Protein AF-0000000083316076 (afdb_homodimer)

Radius of gyration: 43.05 Å; Cα contacts (8 Å, |Δi|>4): 3950; chains: 2; bounding box: 88×127×96 Å

Solvent-accessible surface area (backbone atoms only — not comparable to full-atom values): 74133 Å² total; per-residue (Å²): 132,83,70,74,77,78,75,71,82,75,77,76,72,77,72,62,70,82,80,67,46,83,72,46,53,55,54,46,45,54,67,60,55,35,75,62,55,28,49,49,56,49,66,66,50,72,59,82,65,85,76,72,73,77,66,93,53,83,73,80,68,78,59,43,79,48,56,53,15,23,53,46,77,46,79,38,48,53,77,40,71,53,39,33,30,31,62,36,91,51,64,41,54,29,37,39,31,53,39,68,86,59,97,63,65,44,31,33,33,38,31,25,43,78,87,64,49,77,74,45,77,47,64,51,44,82,41,76,37,80,41,61,52,36,49,34,36,41,35,39,35,22,74,35,70,43,71,46,34,35,34,40,30,46,53,73,36,40,66,18,78,41,77,92,57,47,30,52,31,40,49,7,21,33,36,76,40,72,50,47,89,58,48,37,15,21,31,38,34,39,73,73,45,87,43,49,20,43,35,36,40,37,46,47,62,40,91,94,35,37,38,40,36,39,36,43,48,66,97,78,35,74,45,70,38,43,43,74,79,44,43,66,34,75,48,77,42,43,39,45,76,23,51,32,40,39,36,45,75,68,59,52,47,58,34,42,33,39,37,37,32,28,53,44,70,47,56,74,54,55,75,73,39,75,40,82,47,61,33,44,50,74,31,30,56,42,62,31,25,35,78,39,54,21,44,21,60,39,35,37,37,34,47,51,55,92,52,80,66,34,36,52,29,44,24,50,52,83,82,78,34,70,51,68,39,69,56,69,39,61,36,78,46,61,67,40,63,42,41,69,35,32,42,39,39,33,46,81,52,61,29,86,50,66,41,63,31,36,42,32,35,40,63,55,71,46,72,73,42,54,72,53,47,74,74,36,75,43,76,47,67,42,48,79,66,40,42,72,48,63,34,31,34,79,36,74,47,51,34,14,36,36,39,39,38,72,47,64,82,57,86,88,57,74,59,42,44,35,30,22,76,45,92,92,45,70,67,47,72,39,59,77,89,51,63,37,68,50,59,33,61,53,50,43,55,35,39,37,36,42,35,38,87,26,67,54,45,59,36,36,40,33,40,36,71,47,69,55,41,56,71,62,48,60,89,48,68,48,77,51,72,45,52,54,64,36,73,48,68,32,25,36,79,36,83,59,60,59,21,31,39,38,40,35,37,42,26,19,83,84,14,34,36,44,42,36,40,36,35,68,37,85,87,76,68,41,74,45,76,48,61,38,82,57,77,37,19,40,27,48,39,74,41,43,58,41,64,57,44,42,28,35,36,34,42,36,26,37,87,34,39,43,40,29,37,40,39,40,45,77,40,60,64,35,61,74,47,49,44,40,18,76,40,45,44,46,77,49,37,55,36,91,62,47,15,6,39,59,20,26,31,35,66,74,72,60,89,63,59,44,94,54,54,49,15,17,25,50,56,54,55,50,60,44,74,41,40,41,38,35,32,40,90,61,50,18,31,55,74,44,45,38,38,30,19,29,18,52,29,38,26,47,35,35,37,29,36,39,34,75,88,76,69,42,77,43,80,31,37,74,54,80,41,82,47,70,58,53,63,29,75,49,58,67,83,59,56,77,61,98,54,54,29,35,36,40,35,39,32,28,35,27,62,78,32,75,45,61,45,24,38,20,17,42,37,46,21,11,33,55,139,76,76,74,75,80,74,70,81,73,76,75,71,77,72,61,67,83,77,69,46,83,71,43,53,54,52,46,45,56,66,61,54,35,73,60,56,29,50,49,57,50,66,68,50,73,58,81,66,82,75,72,74,78,68,92,56,81,72,80,66,78,59,42,78,49,54,53,14,23,51,45,78,45,79,38,48,54,78,40,70,52,39,34,30,31,62,37,91,51,64,42,53,30,38,39,32,53,40,69,84,58,99,63,66,45,32,33,34,38,31,24,43,78,85,64,50,76,73,44,75,46,63,52,42,83,40,76,38,80,42,62,52,35,50,35,35,41,33,39,34,22,74,34,70,42,73,47,34,35,33,39,31,46,52,74,36,39,67,17,77,41,78,89,57,48,30,52,32,42,48,7,21,31,36,76,41,72,50,47,90,60,48,39,14,20,32,37,35,38,73,73,46,88,44,50,21,43,36,36,39,35,47,47,61,39,91,93,34,36,38,40,37,40,36,43,48,66,95,78,35,75,45,71,37,43,44,72,80,44,42,69,36,77,48,75,42,44,39,48,76,23,51,31,40,40,35,46,76,68,60,52,46,58,32,42,34,40,37,37,33,30,52,45,71,49,54,75,54,57,76,75,39,75,40,81,45,61,33,46,50,73,31,31,55,44,60,31,26,36,78,38,55,20,42,21,61,40,37,36,38,37,39,51,50,94,44,66,64,22,33,40,27,42,24,64,40,90,81,82,38,73,52,73,27,74,33,46,31,68,36,76,44,61,67,40,64,42,41,61,33,30,42,37,40,33,46,80,52,62,29,87,52,65,41,64,33,37,42,34,35,39,65,53,72,47,72,72,43,52,73,54,49,73,75,36,77,42,78,46,67,42,48,78,66,40,42,70,48,65,33,32,34,78,36,73,47,50,33,14,36,36,39,39,38,70,46,64,82,55,88,87,56,74,60,40,44,35,28,22,76,46,91,94,44,71,67,46,74,40,58,78,87,51,63,37,69,51,56,32,60,53,51,43,57,36,39,37,36,41,36,40,87,25,67,53,47,59,37,36,40,34,38,35,72,46,68,56,40,57,70,61,48,59,90,47,68,48,77,52,73,44,52,56,62,36,72,48,69,33,24,36,79,36,84,58,61,60,20,31,37,38,40,37,36,43,26,18,82,83,14,34,38,45,41,37,40,34,36,69,37,85,88,76,68,41,76,45,75,48,64,40,82,58,78,38,19,40,27,48,38,76,40,44,59,42,64,57,44,41,28,33,37,37,42,38,25,38,86,35,39,44,40,29,36,39,39,40,44,75,39,61,62,33,62,74,48,50,44,43,19,76,41,45,44,46,78,49,37,56,34,90,62,49,16,5,36,60,22,26,31,36,66,75,70,60,88,63,59,45,95,52,54,49,16,18,25,48,57,55,54,51,60,45,74,42,40,40,38,34,33,40,91,61,52,18,31,55,75,46,43,39,37,31,18,29,18,52,29,38,26,46,36,34,37,29,36,39,34,74,89,76,69,42,77,42,80,32,37,72,55,78,41,83,46,71,56,54,63,30,74,51,59,68,83,59,58,77,60,99,55,54,29,36,36,42,35,39,32,28,35,27,63,79,32,74,47,62,45,24,38,20,18,43,37,46,23,11,33,53

InterPro domains:
  IPR058897 Pappalysin-1, SD scarf domain, C-terminal [PF25900] (578-720)

Structure (mmCIF, N/CA/C/O backbone):
data_AF-0000000083316076-model_v1
#
loop_
_entity.id
_entity.type
_entity.pdbx_description
1 polymer 'F5/8 type C domain-containing protein'
#
loop_
_atom_site.group_PDB
_atom_site.id
_atom_site.type_symbol
_atom_site.label_atom_id
_atom_site.label_alt_id
_atom_site.label_comp_id
_atom_site.label_asym_id
_atom_site.label_entity_id
_atom_site.label_seq_id
_atom_site.pdbx_PDB_ins_code
_atom_site.Cartn_x
_atom_site.Cartn_y
_atom_site.Cartn_z
_atom_site.occupancy
_atom_site.B_iso_or_equiv
_atom_site.auth_seq_id
_atom_site.auth_comp_id
_atom_site.auth_asym_id
_atom_site.auth_atom_id
_atom_site.pdbx_PDB_model_num
ATOM 1 N N . MET A 1 1 ? -16.656 10.773 -46.125 1 18.94 1 MET A N 1
ATOM 2 C CA . MET A 1 1 ? -16.859 9.336 -46 1 18.94 1 MET A CA 1
ATOM 3 C C . MET A 1 1 ? -15.539 8.586 -46.125 1 18.94 1 MET A C 1
ATOM 5 O O . MET A 1 1 ? -15.516 7.352 -46.094 1 18.94 1 MET A O 1
ATOM 9 N N . ASN A 1 2 ? -14.539 9.297 -46.531 1 20.67 2 ASN A N 1
ATOM 10 C CA . ASN A 1 2 ? -13.406 8.828 -47.312 1 20.67 2 ASN A CA 1
ATOM 11 C C . ASN A 1 2 ? -12.477 7.941 -46.5 1 20.67 2 ASN A C 1
ATOM 13 O O . ASN A 1 2 ? -11.961 8.367 -45.469 1 20.67 2 ASN A O 1
ATOM 17 N N . VAL A 1 3 ? -12.672 6.645 -46.562 1 21.5 3 VAL A N 1
ATOM 18 C CA . VAL A 1 3 ? -12.43 5.449 -45.75 1 21.5 3 VAL A CA 1
ATOM 19 C C . VAL A 1 3 ? -10.938 5.133 -45.75 1 21.5 3 VAL A C 1
ATOM 21 O O . VAL A 1 3 ? -10.336 4.859 -46.781 1 21.5 3 VAL A O 1
ATOM 24 N N . PHE A 1 4 ? -10.203 6.004 -45.219 1 23.95 4 PHE A N 1
ATOM 25 C CA . PHE A 1 4 ? -8.781 5.879 -45.5 1 23.95 4 PHE A CA 1
ATOM 26 C C . PHE A 1 4 ? -8.258 4.508 -45.094 1 23.95 4 PHE A C 1
ATOM 28 O O . PHE A 1 4 ? -8.477 4.07 -43.969 1 23.95 4 PHE A O 1
ATOM 35 N N . PRO A 1 5 ? -7.969 3.537 -46.031 1 24.75 5 PRO A N 1
ATOM 36 C CA . PRO A 1 5 ? -7.773 2.1 -45.844 1 24.75 5 PRO A CA 1
ATOM 37 C C . PRO A 1 5 ? -6.512 1.776 -45.031 1 24.75 5 PRO A C 1
ATOM 39 O O . PRO A 1 5 ? -5.469 2.406 -45.25 1 24.75 5 PRO A O 1
ATOM 42 N N . PHE A 1 6 ? -6.641 1.547 -43.781 1 21.91 6 PHE A N 1
ATOM 43 C CA . PHE A 1 6 ? -5.621 1.238 -42.781 1 21.91 6 PHE A CA 1
ATOM 44 C C . PHE A 1 6 ? -4.77 0.055 -43.219 1 21.91 6 PHE A C 1
ATOM 46 O O . PHE A 1 6 ? -5.285 -1.049 -43.406 1 21.91 6 PHE A O 1
ATOM 53 N N . SER A 1 7 ? -3.803 0.314 -44.094 1 22.41 7 SER A N 1
ATOM 54 C CA . SER A 1 7 ? -3.018 -0.767 -44.688 1 22.41 7 SER A CA 1
ATOM 55 C C . SER A 1 7 ? -2.271 -1.552 -43.625 1 22.41 7 SER A C 1
ATOM 57 O O . SER A 1 7 ? -1.683 -0.964 -42.719 1 22.41 7 SER A O 1
ATOM 59 N N . THR A 1 8 ? -2.697 -2.727 -43.219 1 23.08 8 THR A N 1
ATOM 60 C CA . THR A 1 8 ? -2.322 -3.768 -42.281 1 23.08 8 THR A CA 1
ATOM 61 C C . THR A 1 8 ? -0.842 -4.113 -42.406 1 23.08 8 THR A C 1
ATOM 63 O O . THR A 1 8 ? -0.372 -4.453 -43.5 1 23.08 8 THR A O 1
ATOM 66 N N . PRO A 1 9 ? 0.028 -3.445 -41.656 1 24.03 9 PRO A N 1
ATOM 67 C CA . PRO A 1 9 ? 1.433 -3.75 -41.938 1 24.03 9 PRO A CA 1
ATOM 68 C C . PRO A 1 9 ? 1.722 -5.25 -41.938 1 24.03 9 PRO A C 1
ATOM 70 O O . PRO A 1 9 ? 1.2 -5.984 -41.094 1 24.03 9 PRO A O 1
ATOM 73 N N . VAL A 1 10 ? 1.908 -5.98 -43.031 1 25.64 10 VAL A N 1
ATOM 74 C CA . VAL A 1 10 ? 2.232 -7.367 -43.344 1 25.64 10 VAL A CA 1
ATOM 75 C C . VAL A 1 10 ? 3.453 -7.809 -42.531 1 25.64 10 VAL A C 1
ATOM 77 O O . VAL A 1 10 ? 4.512 -7.176 -42.594 1 25.64 10 VAL A O 1
ATOM 80 N N . HIS A 1 11 ? 3.273 -8.32 -41.375 1 22.11 11 HIS A N 1
ATOM 81 C CA . HIS A 1 11 ? 4.25 -9.023 -40.562 1 22.11 11 HIS A CA 1
ATOM 82 C C . HIS A 1 11 ? 5.148 -9.914 -41.406 1 22.11 11 HIS A C 1
ATOM 84 O O . HIS A 1 11 ? 4.656 -10.75 -42.156 1 22.11 11 HIS A O 1
ATOM 90 N N . ALA A 1 12 ? 6.238 -9.43 -41.812 1 28 12 ALA A N 1
ATOM 91 C CA . ALA A 1 12 ? 7.27 -10.07 -42.625 1 28 12 ALA A CA 1
ATOM 92 C C . ALA A 1 12 ? 7.566 -11.484 -42.125 1 28 12 ALA A C 1
ATOM 94 O O . ALA A 1 12 ? 7.676 -11.711 -40.906 1 28 12 ALA A O 1
ATOM 95 N N . GLY A 1 13 ? 7.16 -12.5 -42.875 1 25.69 13 GLY A N 1
ATOM 96 C CA . GLY A 1 13 ? 7.355 -13.945 -42.844 1 25.69 13 GLY A CA 1
ATOM 97 C C . GLY A 1 13 ? 8.766 -14.352 -42.438 1 25.69 13 GLY A C 1
ATOM 98 O O . GLY A 1 13 ? 9.742 -13.797 -42.969 1 25.69 13 GLY A O 1
ATOM 99 N N . SER A 1 14 ? 8.977 -14.547 -41.188 1 26.58 14 SER A N 1
ATOM 100 C CA . SER A 1 14 ? 10.211 -15.18 -40.75 1 26.58 14 SER A CA 1
ATOM 101 C C . SER A 1 14 ? 10.734 -16.156 -41.781 1 26.58 14 SER A C 1
ATOM 103 O O . SER A 1 14 ? 10.031 -17.078 -42.188 1 26.58 14 SER A O 1
ATOM 105 N N . GLU A 1 15 ? 11.43 -15.648 -42.75 1 27.89 15 GLU A N 1
ATOM 106 C CA . GLU A 1 15 ? 12.109 -16.438 -43.781 1 27.89 15 GLU A CA 1
ATOM 107 C C . GLU A 1 15 ? 12.703 -17.719 -43.188 1 27.89 15 GLU A C 1
ATOM 109 O O . GLU A 1 15 ? 13.469 -17.656 -42.219 1 27.89 15 GLU A O 1
ATOM 114 N N . GLN A 1 16 ? 11.914 -18.781 -43.25 1 28.28 16 GLN A N 1
ATOM 115 C CA . GLN A 1 16 ? 12.438 -20.125 -43 1 28.28 16 GLN A CA 1
ATOM 116 C C . GLN A 1 16 ? 13.836 -20.281 -43.562 1 28.28 16 GLN A C 1
ATOM 118 O O . GLN A 1 16 ? 14.141 -19.75 -44.625 1 28.28 16 GLN A O 1
ATOM 123 N N . PRO A 1 17 ? 14.812 -20.438 -42.75 1 30.88 17 PRO A N 1
ATOM 124 C CA . PRO A 1 17 ? 16.062 -20.656 -43.5 1 30.88 17 PRO A CA 1
ATOM 125 C C . PRO A 1 17 ? 15.875 -21.469 -44.781 1 30.88 17 PRO A C 1
ATOM 127 O O . PRO A 1 17 ? 14.961 -22.297 -44.844 1 30.88 17 PRO A O 1
ATOM 130 N N . PRO A 1 18 ? 16.219 -20.984 -46.062 1 32.34 18 PRO A N 1
ATOM 131 C CA . PRO A 1 18 ? 15.844 -21.547 -47.344 1 32.34 18 PRO A CA 1
ATOM 132 C C . PRO A 1 18 ? 15.898 -23.062 -47.375 1 32.34 18 PRO A C 1
ATOM 134 O O . PRO A 1 18 ? 15.234 -23.703 -48.188 1 32.34 18 PRO A O 1
ATOM 137 N N . GLY A 1 19 ? 16.953 -23.609 -46.875 1 30.84 19 GLY A N 1
ATOM 138 C CA . GLY A 1 19 ? 17.297 -24.938 -47.312 1 30.84 19 GLY A CA 1
ATOM 139 C C . GLY A 1 19 ? 16.375 -26.016 -46.781 1 30.84 19 GLY A C 1
ATOM 140 O O . GLY A 1 19 ? 16.5 -27.188 -47.156 1 30.84 19 GLY A O 1
ATOM 141 N N . PHE A 1 20 ? 16 -25.891 -45.5 1 30.84 20 PHE A N 1
ATOM 142 C CA . PHE A 1 20 ? 15.312 -27.078 -45 1 30.84 20 PHE A CA 1
ATOM 143 C C . PHE A 1 20 ? 13.836 -27.031 -45.344 1 30.84 20 PHE A C 1
ATOM 145 O O . PHE A 1 20 ? 13.086 -26.203 -44.812 1 30.84 20 PHE A O 1
ATOM 152 N N . SER A 1 21 ? 13.531 -27.234 -46.5 1 31.7 21 SER A N 1
ATOM 153 C CA . SER A 1 21 ? 12.133 -27.453 -46.875 1 31.7 21 SER A CA 1
ATOM 154 C C . SER A 1 21 ? 11.445 -28.422 -45.938 1 31.7 21 SER A C 1
ATOM 156 O O . SER A 1 21 ? 12.109 -29.234 -45.281 1 31.7 21 SER A O 1
ATOM 158 N N . ARG A 1 22 ? 10.18 -28.406 -45.719 1 40.03 22 ARG A N 1
ATOM 159 C CA . ARG A 1 22 ? 9.281 -29.344 -45.031 1 40.03 22 ARG A CA 1
ATOM 160 C C . ARG A 1 22 ? 9.672 -30.781 -45.312 1 40.03 22 ARG A C 1
ATOM 162 O O . ARG A 1 22 ? 9.289 -31.688 -44.594 1 40.03 22 ARG A O 1
ATOM 169 N N . ARG A 1 23 ? 10.188 -31.062 -46.5 1 38.16 23 ARG A N 1
ATOM 170 C CA . ARG A 1 23 ? 10.594 -32.375 -47 1 38.16 23 ARG A CA 1
ATOM 171 C C . ARG A 1 23 ? 11.773 -32.906 -46.188 1 38.16 23 ARG A C 1
ATOM 173 O O . ARG A 1 23 ? 11.93 -34.125 -46.031 1 38.16 23 ARG A O 1
ATOM 180 N N . ASN A 1 24 ? 12.656 -32.031 -45.594 1 37.19 24 ASN A N 1
ATOM 181 C CA . ASN A 1 24 ? 13.875 -32.406 -44.875 1 37.19 24 ASN A CA 1
ATOM 182 C C . ASN A 1 24 ? 13.586 -32.844 -43.469 1 37.19 24 ASN A C 1
ATOM 184 O O . ASN A 1 24 ? 14.453 -33.406 -42.781 1 37.19 24 ASN A O 1
ATOM 188 N N . VAL A 1 25 ? 12.547 -32.469 -42.938 1 37.62 25 VAL A N 1
ATOM 189 C CA . VAL A 1 25 ? 12.266 -32.938 -41.594 1 37.62 25 VAL A CA 1
ATOM 190 C C . VAL A 1 25 ? 12.109 -34.438 -41.562 1 37.62 25 VAL A C 1
ATOM 192 O O . VAL A 1 25 ? 12.664 -35.125 -40.688 1 37.62 25 VAL A O 1
ATOM 195 N N . ARG A 1 26 ? 11.367 -35 -42.531 1 41.62 26 ARG A N 1
ATOM 196 C CA . ARG A 1 26 ? 11.172 -36.438 -42.625 1 41.62 26 ARG A CA 1
ATOM 197 C C . ARG A 1 26 ? 12.516 -37.188 -42.75 1 41.62 26 ARG A C 1
ATOM 199 O O . ARG A 1 26 ? 12.734 -38.156 -42.062 1 41.62 26 ARG A O 1
ATOM 206 N N . GLN A 1 27 ? 13.203 -36.719 -43.719 1 42.88 27 GLN A N 1
ATOM 207 C CA . GLN A 1 27 ? 14.484 -37.375 -43.969 1 42.88 27 GLN A CA 1
ATOM 208 C C . GLN A 1 27 ? 15.414 -37.25 -42.781 1 42.88 27 GLN A C 1
ATOM 210 O O . GLN A 1 27 ? 16.156 -38.188 -42.469 1 42.88 27 GLN A O 1
ATOM 215 N N . THR A 1 28 ? 15.219 -36.219 -42.125 1 41.97 28 THR A N 1
ATOM 216 C CA . THR A 1 28 ? 16.094 -36 -40.969 1 41.97 28 THR A CA 1
ATOM 217 C C . THR A 1 28 ? 15.672 -36.906 -39.812 1 41.97 28 THR A C 1
ATOM 219 O O . THR A 1 28 ? 16.516 -37.531 -39.156 1 41.97 28 THR A O 1
ATOM 222 N N . LEU A 1 29 ? 14.391 -36.906 -39.531 1 47.81 29 LEU A N 1
ATOM 223 C CA . LEU A 1 29 ? 13.961 -37.781 -38.438 1 47.81 29 LEU A CA 1
ATOM 224 C C . LEU A 1 29 ? 14.227 -39.25 -38.75 1 47.81 29 LEU A C 1
ATOM 226 O O . LEU A 1 29 ? 14.695 -40 -37.906 1 47.81 29 LEU A O 1
ATOM 230 N N . LEU A 1 30 ? 13.789 -39.594 -39.969 1 48.16 30 LEU A N 1
ATOM 231 C CA . LEU A 1 30 ? 13.977 -41 -40.375 1 48.16 30 LEU A CA 1
ATOM 232 C C . LEU A 1 30 ? 15.461 -41.344 -40.469 1 48.16 30 LEU A C 1
ATOM 234 O O . LEU A 1 30 ? 15.844 -42.469 -40.156 1 48.16 30 LEU A O 1
ATOM 238 N N . ALA A 1 31 ? 16.156 -40.469 -41.094 1 45.03 31 ALA A N 1
ATOM 239 C CA . ALA A 1 31 ? 17.594 -40.75 -41.156 1 45.03 31 ALA A CA 1
ATOM 240 C C . ALA A 1 31 ? 18.188 -40.875 -39.781 1 45.03 31 ALA A C 1
ATOM 242 O O . ALA A 1 31 ? 19.156 -41.625 -39.562 1 45.03 31 ALA A O 1
ATOM 243 N N . TRP A 1 32 ? 17.719 -40.094 -38.906 1 43.16 32 TRP A N 1
ATOM 244 C CA . TRP A 1 32 ? 18.281 -40.062 -37.562 1 43.16 32 TRP A CA 1
ATOM 245 C C . TRP A 1 32 ? 17.578 -41.062 -36.656 1 43.16 32 TRP A C 1
ATOM 247 O O . TRP A 1 32 ? 18.203 -41.625 -35.75 1 43.16 32 TRP A O 1
ATOM 257 N N . LEU A 1 33 ? 16.312 -41 -36.656 1 46.5 33 LEU A N 1
ATOM 258 C CA . LEU A 1 33 ? 15.562 -41.938 -35.812 1 46.5 33 LEU A CA 1
ATOM 259 C C . LEU A 1 33 ? 15.828 -43.375 -36.25 1 46.5 33 LEU A C 1
ATOM 261 O O . LEU A 1 33 ? 15.156 -44.312 -35.781 1 46.5 33 LEU A O 1
ATOM 265 N N . GLY A 1 34 ? 16.688 -43.594 -37.188 1 37.84 34 GLY A N 1
ATOM 266 C CA . GLY A 1 34 ? 17.016 -45 -37.469 1 37.84 34 GLY A CA 1
ATOM 267 C C . GLY A 1 34 ? 16.938 -45.906 -36.25 1 37.84 34 GLY A C 1
ATOM 268 O O . GLY A 1 34 ? 16.562 -45.438 -35.156 1 37.84 34 GLY A O 1
ATOM 269 N N . VAL A 1 35 ? 17.719 -47 -36.312 1 39 35 VAL A N 1
ATOM 270 C CA . VAL A 1 35 ? 17.656 -48.219 -35.5 1 39 35 VAL A CA 1
ATOM 271 C C . VAL A 1 35 ? 17.922 -47.875 -34.031 1 39 35 VAL A C 1
ATOM 273 O O . VAL A 1 35 ? 17.344 -48.5 -33.125 1 39 35 VAL A O 1
ATOM 276 N N . GLY A 1 36 ? 18.594 -46.906 -33.719 1 41.97 36 GLY A N 1
ATOM 277 C CA . GLY A 1 36 ? 19.062 -46.812 -32.344 1 41.97 36 GLY A CA 1
ATOM 278 C C . GLY A 1 36 ? 18.031 -46.219 -31.391 1 41.97 36 GLY A C 1
ATOM 279 O O . GLY A 1 36 ? 17.969 -46.594 -30.219 1 41.97 36 GLY A O 1
ATOM 280 N N . LEU A 1 37 ? 17.422 -45.219 -31.844 1 45.16 37 LEU A N 1
ATOM 281 C CA . LEU A 1 37 ? 16.484 -44.594 -30.906 1 45.16 37 LEU A CA 1
ATOM 282 C C . LEU A 1 37 ? 15.422 -45.594 -30.453 1 45.16 37 LEU A C 1
ATOM 284 O O . LEU A 1 37 ? 15.102 -45.656 -29.266 1 45.16 37 LEU A O 1
ATOM 288 N N . PHE A 1 38 ? 14.867 -46.219 -31.406 1 44.75 38 PHE A N 1
ATOM 289 C CA . PHE A 1 38 ? 13.719 -47.062 -31.125 1 44.75 38 PHE A CA 1
ATOM 290 C C . PHE A 1 38 ? 14.148 -48.312 -30.375 1 44.75 38 PHE A C 1
ATOM 292 O O . PHE A 1 38 ? 13.375 -48.875 -29.594 1 44.75 38 PHE A O 1
ATOM 299 N N . PHE A 1 39 ? 15.344 -48.688 -30.641 1 45 39 PHE A N 1
ATOM 300 C CA . PHE A 1 39 ? 15.859 -49.75 -29.797 1 45 39 PHE A CA 1
ATOM 301 C C . PHE A 1 39 ? 15.914 -49.312 -28.328 1 45 39 PHE A C 1
ATOM 303 O O . PHE A 1 39 ? 15.656 -50.094 -27.422 1 45 39 PHE A O 1
ATOM 310 N N . LEU A 1 40 ? 16.172 -48.062 -28.234 1 46.59 40 LEU A N 1
ATOM 311 C CA . LEU A 1 40 ? 16.266 -47.562 -26.859 1 46.59 40 LEU A CA 1
ATOM 312 C C . LEU A 1 40 ? 14.883 -47.5 -26.203 1 46.59 40 LEU A C 1
ATOM 314 O O . LEU A 1 40 ? 14.727 -47.906 -25.047 1 46.59 40 LEU A O 1
ATOM 318 N N . LEU A 1 41 ? 13.992 -47 -26.922 1 52.31 41 LEU A N 1
ATOM 319 C CA . LEU A 1 41 ? 12.656 -46.969 -26.328 1 52.31 41 LEU A CA 1
ATOM 320 C C . LEU A 1 41 ? 12.117 -48.375 -26.078 1 52.31 41 LEU A C 1
ATOM 322 O O . LEU A 1 41 ? 11.375 -48.594 -25.125 1 52.31 41 LEU A O 1
ATOM 326 N N . GLY A 1 42 ? 12.461 -49.281 -26.984 1 46.5 42 GLY A N 1
ATOM 327 C CA . GLY A 1 42 ? 12.07 -50.656 -26.812 1 46.5 42 GLY A CA 1
ATOM 328 C C . GLY A 1 42 ? 12.672 -51.312 -25.578 1 46.5 42 GLY A C 1
ATOM 329 O O . GLY A 1 42 ? 12.039 -52.156 -24.938 1 46.5 42 GLY A O 1
ATOM 330 N N . SER A 1 43 ? 13.922 -51.062 -25.391 1 46.03 43 SER A N 1
ATOM 331 C CA . SER A 1 43 ? 14.547 -51.625 -24.219 1 46.03 43 SER A CA 1
ATOM 332 C C . SER A 1 43 ? 13.914 -51.094 -22.938 1 46.03 43 SER A C 1
ATOM 334 O O . SER A 1 43 ? 14.062 -51.688 -21.859 1 46.03 43 SER A O 1
ATOM 336 N N . LEU A 1 44 ? 13.508 -50 -22.906 1 44.34 44 LEU A N 1
ATOM 337 C CA . LEU A 1 44 ? 12.867 -49.438 -21.734 1 44.34 44 LEU A CA 1
ATOM 338 C C . LEU A 1 44 ? 11.555 -50.156 -21.422 1 44.34 44 LEU A C 1
ATOM 340 O O . LEU A 1 44 ? 11.055 -50.094 -20.297 1 44.34 44 LEU A O 1
ATOM 344 N N . MET A 1 45 ? 10.93 -50.562 -22.453 1 42.69 45 MET A N 1
ATOM 345 C CA . MET A 1 45 ? 9.508 -50.906 -22.406 1 42.69 45 MET A CA 1
ATOM 346 C C . MET A 1 45 ? 9.281 -52.312 -21.906 1 42.69 45 MET A C 1
ATOM 348 O O . MET A 1 45 ? 8.164 -52.844 -21.984 1 42.69 45 MET A O 1
ATOM 352 N N . HIS A 1 46 ? 10.258 -53.125 -21.719 1 36.41 46 HIS A N 1
ATOM 353 C CA . HIS A 1 46 ? 9.781 -54.5 -21.516 1 36.41 46 HIS A CA 1
ATOM 354 C C . HIS A 1 46 ? 8.914 -54.594 -20.266 1 36.41 46 HIS A C 1
ATOM 356 O O . HIS A 1 46 ? 9.305 -55.219 -19.281 1 36.41 46 HIS A O 1
ATOM 362 N N . THR A 1 47 ? 8.414 -53.531 -19.781 1 36.09 47 THR A N 1
ATOM 363 C CA . THR A 1 47 ? 7.602 -53.969 -18.672 1 36.09 47 THR A CA 1
ATOM 364 C C . THR A 1 47 ? 6.414 -54.781 -19.156 1 36.09 47 THR A C 1
ATOM 366 O O . THR A 1 47 ? 5.77 -54.438 -20.141 1 36.09 47 THR A O 1
ATOM 369 N N . PRO A 1 48 ? 6.293 -56.062 -18.688 1 32.16 48 PRO A N 1
ATOM 370 C CA . PRO A 1 48 ? 5.117 -56.875 -19.016 1 32.16 48 PRO A CA 1
ATOM 371 C C . PRO A 1 48 ? 3.805 -56.094 -18.828 1 32.16 48 PRO A C 1
ATOM 373 O O . PRO A 1 48 ? 3.541 -55.562 -17.75 1 32.16 48 PRO A O 1
ATOM 376 N N . SER A 1 49 ? 3.389 -55.312 -19.688 1 33.28 49 SER A N 1
ATOM 377 C CA . SER A 1 49 ? 2 -54.844 -19.609 1 33.28 49 SER A CA 1
ATOM 378 C C . SER A 1 49 ? 1.09 -55.969 -19.125 1 33.28 49 SER A C 1
ATOM 380 O O . SER A 1 49 ? 1.315 -57.156 -19.453 1 33.28 49 SER A O 1
ATOM 382 N N . LEU A 1 50 ? 0.367 -55.875 -18 1 33 50 LEU A N 1
ATOM 383 C CA . LEU A 1 50 ? -0.742 -56.75 -17.641 1 33 50 LEU A CA 1
ATOM 384 C C . LEU A 1 50 ? -1.547 -57.156 -18.875 1 33 50 LEU A C 1
ATOM 386 O O . LEU A 1 50 ? -1.978 -56.281 -19.641 1 33 50 LEU A O 1
ATOM 390 N N . ARG A 1 51 ? -1.456 -58.344 -19.438 1 34.22 51 ARG A N 1
ATOM 391 C CA . ARG A 1 51 ? -1.998 -59.125 -20.531 1 34.22 51 ARG A CA 1
ATOM 392 C C . ARG A 1 51 ? -3.521 -59.062 -20.547 1 34.22 51 ARG A C 1
ATOM 394 O O . ARG A 1 51 ? -4.184 -59.812 -19.828 1 34.22 51 ARG A O 1
ATOM 401 N N . ALA A 1 52 ? -4.316 -58.031 -20.219 1 33.88 52 ALA A N 1
ATOM 402 C CA . ALA A 1 52 ? -5.668 -58.562 -20.422 1 33.88 52 ALA A CA 1
ATOM 403 C C . ALA A 1 52 ? -5.93 -58.812 -21.906 1 33.88 52 ALA A C 1
ATOM 405 O O . ALA A 1 52 ? -5.664 -57.938 -22.75 1 33.88 52 ALA A O 1
ATOM 406 N N . ALA A 1 53 ? -5.891 -60.062 -22.375 1 34.22 53 ALA A N 1
ATOM 407 C CA . ALA A 1 53 ? -6.391 -60.5 -23.672 1 34.22 53 ALA A CA 1
ATOM 408 C C . ALA A 1 53 ? -7.723 -59.812 -24 1 34.22 53 ALA A C 1
ATOM 410 O O . ALA A 1 53 ? -8.68 -59.906 -23.219 1 34.22 53 ALA A O 1
ATOM 411 N N . PRO A 1 54 ? -7.723 -58.781 -24.828 1 37.25 54 PRO A N 1
ATOM 412 C CA . PRO A 1 54 ? -9.102 -58.406 -25.156 1 37.25 54 PRO A CA 1
ATOM 413 C C . PRO A 1 54 ? -9.898 -59.562 -25.75 1 37.25 54 PRO A C 1
ATOM 415 O O . PRO A 1 54 ? -9.352 -60.375 -26.516 1 37.25 54 PRO A O 1
ATOM 418 N N . ALA A 1 55 ? -10.82 -60.125 -25.031 1 36.38 55 ALA A N 1
ATOM 419 C CA . ALA A 1 55 ? -11.805 -61 -25.672 1 36.38 55 ALA A CA 1
ATOM 420 C C . ALA A 1 55 ? -12.266 -60.438 -27 1 36.38 55 ALA A C 1
ATOM 422 O O . ALA A 1 55 ? -12.25 -59.219 -27.203 1 36.38 55 ALA A O 1
ATOM 423 N N . PRO A 1 56 ? -12.375 -61.188 -28.016 1 38.47 56 PRO A N 1
ATOM 424 C CA . PRO A 1 56 ? -13.039 -60.812 -29.266 1 38.47 56 PRO A CA 1
ATOM 425 C C . PRO A 1 56 ? -14.305 -60 -29.047 1 38.47 56 PRO A C 1
ATOM 427 O O . PRO A 1 56 ? -15.359 -60.562 -28.719 1 38.47 56 PRO A O 1
ATOM 430 N N . GLN A 1 57 ? -14.414 -59.125 -27.922 1 42 57 GLN A N 1
ATOM 431 C CA . GLN A 1 57 ? -15.719 -58.5 -27.719 1 42 57 GLN A CA 1
ATOM 432 C C . GLN A 1 57 ? -16.062 -57.562 -28.875 1 42 57 GLN A C 1
ATOM 434 O O . GLN A 1 57 ? -15.297 -56.656 -29.188 1 42 57 GLN A O 1
ATOM 439 N N . GLU A 1 58 ? -16.75 -57.781 -29.828 1 47.03 58 GLU A N 1
ATOM 440 C CA . GLU A 1 58 ? -17.609 -56.844 -30.5 1 47.03 58 GLU A CA 1
ATOM 441 C C . GLU A 1 58 ? -18.391 -56 -29.5 1 47.03 58 GLU A C 1
ATOM 443 O O . GLU A 1 58 ? -18.859 -56.5 -28.469 1 47.03 58 GLU A O 1
ATOM 448 N N . PRO A 1 59 ? -18.797 -54.688 -29.781 1 50.09 59 PRO A N 1
ATOM 449 C CA . PRO A 1 59 ? -18.219 -53.562 -30.484 1 50.09 59 PRO A CA 1
ATOM 450 C C . PRO A 1 59 ? -16.828 -53.188 -30 1 50.09 59 PRO A C 1
ATOM 452 O O . PRO A 1 59 ? -16.438 -53.562 -28.891 1 50.09 59 PRO A O 1
ATOM 455 N N . PRO A 1 60 ? -16.047 -52.375 -30.859 1 55.09 60 PRO A N 1
ATOM 456 C CA . PRO A 1 60 ? -14.688 -51.938 -30.531 1 55.09 60 PRO A CA 1
ATOM 457 C C . PRO A 1 60 ? -14.625 -51.156 -29.219 1 55.09 60 PRO A C 1
ATOM 459 O O . PRO A 1 60 ? -15.523 -50.344 -28.938 1 55.09 60 PRO A O 1
ATOM 462 N N . PRO A 1 61 ? -13.844 -51.562 -28.328 1 61.84 61 PRO A N 1
ATOM 463 C CA . PRO A 1 61 ? -13.68 -50.812 -27.062 1 61.84 61 PRO A CA 1
ATOM 464 C C . PRO A 1 61 ? -13.508 -49.312 -27.281 1 61.84 61 PRO A C 1
ATOM 466 O O . PRO A 1 61 ? -13.031 -48.875 -28.344 1 61.84 61 PRO A O 1
ATOM 469 N N . PRO A 1 62 ? -14.086 -48.5 -26.438 1 77 62 PRO A N 1
ATOM 470 C CA . PRO A 1 62 ? -13.906 -47.031 -26.547 1 77 62 PRO A CA 1
ATOM 471 C C . PRO A 1 62 ? -12.438 -46.625 -26.641 1 77 62 PRO A C 1
ATOM 473 O O . PRO A 1 62 ? -11.57 -47.312 -26.062 1 77 62 PRO A O 1
ATOM 476 N N . PRO A 1 63 ? -12.156 -45.656 -27.547 1 85 63 PRO A N 1
ATOM 477 C CA . PRO A 1 63 ? -10.766 -45.219 -27.734 1 85 63 PRO A CA 1
ATOM 478 C C . PRO A 1 63 ? -10.125 -44.719 -26.453 1 85 63 PRO A C 1
ATOM 480 O O . PRO A 1 63 ? -10.773 -44.031 -25.656 1 85 63 PRO A O 1
ATOM 483 N N . GLN A 1 64 ? -8.969 -45.188 -26.203 1 84.19 64 GLN A N 1
ATOM 484 C CA . GLN A 1 64 ? -8.156 -44.688 -25.094 1 84.19 64 GLN A CA 1
ATOM 485 C C . GLN A 1 64 ? -7.477 -43.375 -25.438 1 84.19 64 GLN A C 1
ATOM 487 O O . GLN A 1 64 ? -6.883 -43.25 -26.516 1 84.19 64 GLN A O 1
ATOM 492 N N . ALA A 1 65 ? -7.664 -42.469 -24.547 1 87.25 65 ALA A N 1
ATOM 493 C CA . ALA A 1 65 ? -7.035 -41.156 -24.797 1 87.25 65 ALA A CA 1
ATOM 494 C C . ALA A 1 65 ? -5.531 -41.219 -24.531 1 87.25 65 ALA A C 1
ATOM 496 O O . ALA A 1 65 ? -5.094 -41.781 -23.531 1 87.25 65 ALA A O 1
ATOM 497 N N . ILE A 1 66 ? -4.691 -40.75 -25.422 1 89.19 66 ILE A N 1
ATOM 498 C CA . ILE A 1 66 ? -3.248 -40.625 -25.25 1 89.19 66 ILE A CA 1
ATOM 499 C C . ILE A 1 66 ? -2.805 -39.188 -25.594 1 89.19 66 ILE A C 1
ATOM 501 O O . ILE A 1 66 ? -3.561 -38.438 -26.188 1 89.19 66 ILE A O 1
ATOM 505 N N . LEU A 1 67 ? -1.635 -38.875 -25.109 1 88.69 67 LEU A N 1
ATOM 506 C CA . LEU A 1 67 ? -1.062 -37.562 -25.375 1 88.69 67 LEU A CA 1
ATOM 507 C C . LEU A 1 67 ? -0.072 -37.625 -26.531 1 88.69 67 LEU A C 1
ATOM 509 O O . LEU A 1 67 ? 0.526 -38.656 -26.781 1 88.69 67 LEU A O 1
ATOM 513 N N . PRO A 1 68 ? 0.087 -36.469 -27.25 1 88.06 68 PRO A N 1
ATOM 514 C CA . PRO A 1 68 ? 1.216 -36.438 -28.188 1 88.06 68 PRO A CA 1
ATOM 515 C C . PRO A 1 68 ? 2.557 -36.688 -27.5 1 88.06 68 PRO A C 1
ATOM 517 O O . PRO A 1 68 ? 2.812 -36.156 -26.422 1 88.06 68 PRO A O 1
ATOM 520 N N . GLY A 1 69 ? 3.297 -37.531 -28.094 1 89.25 69 GLY A N 1
ATOM 521 C CA . GLY A 1 69 ? 4.594 -37.844 -27.531 1 89.25 69 GLY A CA 1
ATOM 522 C C . GLY A 1 69 ? 4.547 -39 -26.562 1 89.25 69 GLY A C 1
ATOM 523 O O . GLY A 1 69 ? 5.586 -39.469 -26.078 1 89.25 69 GLY A O 1
ATOM 524 N N . GLN A 1 70 ? 3.344 -39.469 -26.234 1 89.31 70 GLN A N 1
ATOM 525 C CA . GLN A 1 70 ? 3.213 -40.625 -25.344 1 89.31 70 GLN A CA 1
ATOM 526 C C . GLN A 1 70 ? 3.523 -41.906 -26.078 1 89.31 70 GLN A C 1
ATOM 528 O O . GLN A 1 70 ? 2.988 -42.156 -27.156 1 89.31 70 GLN A O 1
ATOM 533 N N . TYR A 1 71 ? 4.363 -42.719 -25.562 1 84.88 71 TYR A N 1
ATOM 534 C CA . TYR A 1 71 ? 4.594 -44.031 -26.141 1 84.88 71 TYR A CA 1
ATOM 535 C C . TYR A 1 71 ? 3.586 -45.031 -25.609 1 84.88 71 TYR A C 1
ATOM 537 O O . TYR A 1 71 ? 3.271 -45.062 -24.422 1 84.88 71 TYR A O 1
ATOM 545 N N . VAL A 1 72 ? 3.049 -45.781 -26.5 1 84.62 72 VAL A N 1
ATOM 546 C CA . VAL A 1 72 ? 1.995 -46.75 -26.156 1 84.62 72 VAL A CA 1
ATOM 547 C C . VAL A 1 72 ? 2.455 -48.156 -26.5 1 84.62 72 VAL A C 1
ATOM 549 O O . VAL A 1 72 ? 3.053 -48.375 -27.547 1 84.62 72 VAL A O 1
ATOM 552 N N . PHE A 1 73 ? 2.211 -49.094 -25.594 1 77.19 73 PHE A N 1
ATOM 553 C CA . PHE A 1 73 ? 2.436 -50.5 -25.797 1 77.19 73 PHE A CA 1
ATOM 554 C C . PHE A 1 73 ? 1.154 -51.281 -25.562 1 77.19 73 PHE A C 1
ATOM 556 O O . PHE A 1 73 ? 0.42 -51.031 -24.609 1 77.19 73 PHE A O 1
ATOM 563 N N . ALA A 1 74 ? 0.931 -52.219 -26.531 1 79.38 74 ALA A N 1
ATOM 564 C CA . ALA A 1 74 ? -0.224 -53.094 -26.359 1 79.38 74 ALA A CA 1
ATOM 565 C C . ALA A 1 74 ? 0.006 -54.438 -27.031 1 79.38 74 ALA A C 1
ATOM 567 O O . ALA A 1 74 ? 0.274 -54.5 -28.234 1 79.38 74 ALA A O 1
ATOM 568 N N . GLU A 1 75 ? -0.048 -55.5 -26.297 1 79.25 75 GLU A N 1
ATOM 569 C CA . GLU A 1 75 ? -0.022 -56.812 -26.891 1 79.25 75 GLU A CA 1
ATOM 570 C C . GLU A 1 75 ? -1.345 -57.156 -27.578 1 79.25 75 GLU A C 1
ATOM 572 O O . GLU A 1 75 ? -2.412 -57.031 -26.984 1 79.25 75 GLU A O 1
ATOM 577 N N . MET A 1 76 ? -1.181 -57.531 -28.766 1 83.62 76 MET A N 1
ATOM 578 C CA . MET A 1 76 ? -2.396 -57.812 -29.531 1 83.62 76 MET A CA 1
ATOM 579 C C . MET A 1 76 ? -2.359 -59.188 -30.156 1 83.62 76 MET A C 1
ATOM 581 O O . MET A 1 76 ? -1.289 -59.688 -30.5 1 83.62 76 MET A O 1
ATOM 585 N N . THR A 1 77 ? -3.467 -59.781 -30.156 1 86.88 77 THR A N 1
ATOM 586 C CA . THR A 1 77 ? -3.641 -61.062 -30.859 1 86.88 77 THR A CA 1
ATOM 587 C C . THR A 1 77 ? -4.191 -60.844 -32.25 1 86.88 77 THR A C 1
ATOM 589 O O . THR A 1 77 ? -4.926 -59.875 -32.5 1 86.88 77 THR A O 1
ATOM 592 N N . ALA A 1 78 ? -3.832 -61.844 -33.094 1 84.5 78 ALA A N 1
ATOM 593 C CA . ALA A 1 78 ? -4.273 -61.75 -34.469 1 84.5 78 ALA A CA 1
ATOM 594 C C . ALA A 1 78 ? -5.793 -61.625 -34.562 1 84.5 78 ALA A C 1
ATOM 596 O O . ALA A 1 78 ? -6.527 -62.344 -33.906 1 84.5 78 ALA A O 1
ATOM 597 N N . GLY A 1 79 ? -6.195 -60.656 -35.281 1 85.62 79 GLY A N 1
ATOM 598 C CA . GLY A 1 79 ? -7.613 -60.469 -35.562 1 85.62 79 GLY A CA 1
ATOM 599 C C . GLY A 1 79 ? -8.258 -59.469 -34.594 1 85.62 79 GLY A C 1
ATOM 600 O O . GLY A 1 79 ? -9.43 -59.125 -34.75 1 85.62 79 GLY A O 1
ATOM 601 N N . THR A 1 80 ? -7.508 -58.969 -33.625 1 87 80 THR A N 1
ATOM 602 C CA . THR A 1 80 ? -8.07 -58 -32.688 1 87 80 THR A CA 1
ATOM 603 C C . THR A 1 80 ? -7.734 -56.594 -33.125 1 87 80 THR A C 1
ATOM 605 O O . THR A 1 80 ? -6.852 -56.375 -33.938 1 87 80 THR A O 1
ATOM 608 N N . SER A 1 81 ? -8.523 -55.688 -32.562 1 88.75 81 SER A N 1
ATOM 609 C CA . SER A 1 81 ? -8.289 -54.281 -32.844 1 88.75 81 SER A CA 1
ATOM 610 C C . SER A 1 81 ? -8.297 -53.469 -31.547 1 88.75 81 SER A C 1
ATOM 612 O O . SER A 1 81 ? -8.891 -53.875 -30.547 1 88.75 81 SER A O 1
ATOM 614 N N . THR A 1 82 ? -7.551 -52.375 -31.469 1 88.62 82 THR A N 1
ATOM 615 C CA . THR A 1 82 ? -7.555 -51.406 -30.406 1 88.62 82 THR A CA 1
ATOM 616 C C . THR A 1 82 ? -7.602 -50 -30.969 1 88.62 82 THR A C 1
ATOM 618 O O . THR A 1 82 ? -7.215 -49.75 -32.125 1 88.62 82 THR A O 1
ATOM 621 N N . ARG A 1 83 ? -8.203 -49.062 -30.203 1 92.19 83 ARG A N 1
ATOM 622 C CA . ARG A 1 83 ? -8.359 -47.688 -30.656 1 92.19 83 ARG A CA 1
ATOM 623 C C . ARG A 1 83 ? -7.781 -46.719 -29.641 1 92.19 83 ARG A C 1
ATOM 625 O O . ARG A 1 83 ? -7.922 -46.906 -28.438 1 92.19 83 ARG A O 1
ATOM 632 N N . TYR A 1 84 ? -7.137 -45.719 -30.172 1 91.88 84 TYR A N 1
ATOM 633 C CA . TYR A 1 84 ? -6.609 -44.594 -29.391 1 91.88 84 TYR A CA 1
ATOM 634 C C . TYR A 1 84 ? -7.055 -43.25 -29.969 1 91.88 84 TYR A C 1
ATOM 636 O O . TYR A 1 84 ? -7.34 -43.156 -31.172 1 91.88 84 TYR A O 1
ATOM 644 N N . VAL A 1 85 ? -7.203 -42.344 -29.094 1 92.94 85 VAL A N 1
ATOM 645 C CA . VAL A 1 85 ? -7.512 -40.969 -29.547 1 92.94 85 VAL A CA 1
ATOM 646 C C . VAL A 1 85 ? -6.465 -40 -29 1 92.94 85 VAL A C 1
ATOM 648 O O . VAL A 1 85 ? -6.078 -40.062 -27.844 1 92.94 85 VAL A O 1
ATOM 651 N N . VAL A 1 86 ? -5.949 -39.188 -29.844 1 90.62 86 VAL A N 1
ATOM 652 C CA . VAL A 1 86 ? -4.98 -38.156 -29.484 1 90.62 86 VAL A CA 1
ATOM 653 C C . VAL A 1 86 ? -5.512 -36.781 -29.891 1 90.62 86 VAL A C 1
ATOM 655 O O . VAL A 1 86 ? -5.926 -36.562 -31.031 1 90.62 86 VAL A O 1
ATOM 658 N N . ASP A 1 87 ? -5.555 -35.906 -28.984 1 87.75 87 ASP A N 1
ATOM 659 C CA . ASP A 1 87 ? -5.953 -34.531 -29.281 1 87.75 87 ASP A CA 1
ATOM 660 C C . ASP A 1 87 ? -4.758 -33.719 -29.75 1 87.75 87 ASP A C 1
ATOM 662 O O . ASP A 1 87 ? -3.854 -33.406 -28.969 1 87.75 87 ASP A O 1
ATOM 666 N N . LEU A 1 88 ? -4.766 -33.312 -30.969 1 86.75 88 LEU A N 1
ATOM 667 C CA . LEU A 1 88 ? -3.648 -32.594 -31.562 1 86.75 88 LEU A CA 1
ATOM 668 C C . LEU A 1 88 ? -3.756 -31.094 -31.281 1 86.75 88 LEU A C 1
ATOM 670 O O . LEU A 1 88 ? -4.816 -30.5 -31.484 1 86.75 88 LEU A O 1
ATOM 674 N N . PRO A 1 89 ? -2.707 -30.578 -30.766 1 81.56 89 PRO A N 1
ATOM 675 C CA . PRO A 1 89 ? -2.746 -29.188 -30.344 1 81.56 89 PRO A CA 1
ATOM 676 C C . PRO A 1 89 ? -2.82 -28.219 -31.516 1 81.56 89 PRO A C 1
ATOM 678 O O . PRO A 1 89 ? -3.287 -27.078 -31.359 1 81.56 89 PRO A O 1
ATOM 681 N N . GLU A 1 90 ? -2.318 -28.531 -32.75 1 82.81 90 GLU A N 1
ATOM 682 C CA . GLU A 1 90 ? -2.299 -27.672 -33.906 1 82.81 90 GLU A CA 1
ATOM 683 C C . GLU A 1 90 ? -2.373 -28.484 -35.219 1 82.81 90 GLU A C 1
ATOM 685 O O . GLU A 1 90 ? -2.141 -29.688 -35.188 1 82.81 90 GLU A O 1
ATOM 690 N N . ALA A 1 91 ? -2.723 -27.703 -36.188 1 82.06 91 ALA A N 1
ATOM 691 C CA . ALA A 1 91 ? -2.705 -28.359 -37.5 1 82.06 91 ALA A CA 1
ATOM 692 C C . ALA A 1 91 ? -1.275 -28.594 -37.969 1 82.06 91 ALA A C 1
ATOM 694 O O . ALA A 1 91 ? -0.397 -27.75 -37.75 1 82.06 91 ALA A O 1
ATOM 695 N N . GLY A 1 92 ? -1.053 -29.75 -38.562 1 79.81 92 GLY A N 1
ATOM 696 C CA . GLY A 1 92 ? 0.271 -30.062 -39.062 1 79.81 92 GLY A CA 1
ATOM 697 C C . GLY A 1 92 ? 0.422 -31.516 -39.469 1 79.81 92 GLY A C 1
ATOM 698 O O . GLY A 1 92 ? -0.571 -32.219 -39.625 1 79.81 92 GLY A O 1
ATOM 699 N N . THR A 1 93 ? 1.648 -31.859 -39.75 1 80.38 93 THR A N 1
ATOM 700 C CA . THR A 1 93 ? 1.982 -33.25 -40.094 1 80.38 93 THR A CA 1
ATOM 701 C C . THR A 1 93 ? 2.438 -34 -38.844 1 80.38 93 THR A C 1
ATOM 703 O O . THR A 1 93 ? 3.355 -33.562 -38.125 1 80.38 93 THR A O 1
ATOM 706 N N . TYR A 1 94 ? 1.751 -35.094 -38.562 1 84.75 94 TYR A N 1
ATOM 707 C CA . TYR A 1 94 ? 2.076 -35.938 -37.406 1 84.75 94 TYR A CA 1
ATOM 708 C C . TYR A 1 94 ? 2.598 -37.281 -37.844 1 84.75 94 TYR A C 1
ATOM 710 O O . TYR A 1 94 ? 2.137 -37.844 -38.875 1 84.75 94 TYR A O 1
ATOM 718 N N . LEU A 1 95 ? 3.572 -37.75 -37.188 1 79.19 95 LEU A N 1
ATOM 719 C CA . LEU A 1 95 ? 4.184 -39.062 -37.469 1 79.19 95 LEU A CA 1
ATOM 720 C C . LEU A 1 95 ? 3.705 -40.094 -36.469 1 79.19 95 LEU A C 1
ATOM 722 O O . LEU A 1 95 ? 3.783 -39.906 -35.25 1 79.19 95 LEU A O 1
ATOM 726 N N . VAL A 1 96 ? 3.074 -41.125 -37 1 78.38 96 VAL A N 1
ATOM 727 C CA . VAL A 1 96 ? 2.832 -42.312 -36.188 1 78.38 96 VAL A CA 1
ATOM 728 C C . VAL A 1 96 ? 3.865 -43.375 -36.562 1 78.38 96 VAL A C 1
ATOM 730 O O . VAL A 1 96 ? 3.895 -43.875 -37.688 1 78.38 96 VAL A O 1
ATOM 733 N N . THR A 1 97 ? 4.664 -43.656 -35.688 1 77.69 97 THR A N 1
ATOM 734 C CA . THR A 1 97 ? 5.766 -44.562 -36 1 77.69 97 THR A CA 1
ATOM 735 C C . THR A 1 97 ? 5.848 -45.688 -34.969 1 77.69 97 THR A C 1
ATOM 737 O O . THR A 1 97 ? 5.637 -45.469 -33.781 1 77.69 97 THR A O 1
ATOM 740 N N . PRO A 1 98 ? 5.98 -46.969 -35.5 1 77.31 98 PRO A N 1
ATOM 741 C CA . PRO A 1 98 ? 6.215 -48.062 -34.562 1 77.31 98 PRO A CA 1
ATOM 742 C C . PRO A 1 98 ? 7.547 -47.938 -33.812 1 77.31 98 PRO A C 1
ATOM 744 O O . PRO A 1 98 ? 8.516 -47.406 -34.375 1 77.31 98 PRO A O 1
ATOM 747 N N . VAL A 1 99 ? 7.578 -48.312 -32.594 1 64.31 99 VAL A N 1
ATOM 748 C CA . VAL A 1 99 ? 8.789 -48.25 -31.766 1 64.31 99 VAL A CA 1
ATOM 749 C C . VAL A 1 99 ? 9.758 -49.344 -32.219 1 64.31 99 VAL A C 1
ATOM 751 O O . VAL A 1 99 ? 10.977 -49.125 -32.219 1 64.31 99 VAL A O 1
ATOM 754 N N . GLU A 1 100 ? 9.234 -50.594 -32.594 1 59.06 100 GLU A N 1
ATOM 755 C CA . GLU A 1 100 ? 10.055 -51.656 -33.156 1 59.06 100 GLU A CA 1
ATOM 756 C C . GLU A 1 100 ? 9.609 -52 -34.594 1 59.06 100 GLU A C 1
ATOM 758 O O . GLU A 1 100 ? 8.438 -52.312 -34.812 1 59.06 100 GLU A O 1
ATOM 763 N N . GLU A 1 101 ? 10.547 -51.719 -35.594 1 56.59 101 GLU A N 1
ATOM 764 C CA . GLU A 1 101 ? 10.203 -52.031 -36.969 1 56.59 101 GLU A CA 1
ATOM 765 C C . GLU A 1 101 ? 10.273 -53.562 -37.219 1 56.59 101 GLU A C 1
ATOM 767 O O . GLU A 1 101 ? 11.258 -54.188 -36.875 1 56.59 101 GLU A O 1
ATOM 772 N N . ALA A 1 102 ? 9.172 -54.125 -37.406 1 57.31 102 ALA A N 1
ATOM 773 C CA . ALA A 1 102 ? 9.148 -55.5 -37.844 1 57.31 102 ALA A CA 1
ATOM 774 C C . ALA A 1 102 ? 9.312 -55.594 -39.375 1 57.31 102 ALA A C 1
ATOM 776 O O . ALA A 1 102 ? 8.977 -54.688 -40.094 1 57.31 102 ALA A O 1
ATOM 777 N N . GLU A 1 103 ? 10.125 -56.562 -39.906 1 57.41 103 GLU A N 1
ATOM 778 C CA . GLU A 1 103 ? 10.312 -56.781 -41.312 1 57.41 103 GLU A CA 1
ATOM 779 C C . GLU A 1 103 ? 8.977 -56.844 -42.062 1 57.41 103 GLU A C 1
ATOM 781 O O . GLU A 1 103 ? 8.859 -56.375 -43.188 1 57.41 103 GLU A O 1
ATOM 786 N N . VAL A 1 104 ? 7.938 -57.469 -41.469 1 59.41 104 VAL A N 1
ATOM 787 C CA . VAL A 1 104 ? 6.578 -57.562 -42 1 59.41 104 VAL A CA 1
ATOM 788 C C . VAL A 1 104 ? 5.613 -56.844 -41.062 1 59.41 104 VAL A C 1
ATOM 790 O O . VAL A 1 104 ? 5.605 -57.125 -39.844 1 59.41 104 VAL A O 1
ATOM 793 N N . PRO A 1 105 ? 4.875 -55.844 -41.562 1 66.94 105 PRO A N 1
ATOM 794 C CA . PRO A 1 105 ? 3.953 -55.125 -40.688 1 66.94 105 PRO A CA 1
ATOM 795 C C . PRO A 1 105 ? 2.941 -56.031 -40 1 66.94 105 PRO A C 1
ATOM 797 O O . PRO A 1 105 ? 2.242 -56.781 -40.688 1 66.94 105 PRO A O 1
ATOM 800 N N . VAL A 1 106 ? 2.932 -56.062 -38.781 1 79.94 106 VAL A N 1
ATOM 801 C CA . VAL A 1 106 ? 2.076 -56.875 -37.969 1 79.94 106 VAL A CA 1
ATOM 802 C C . VAL A 1 106 ? 0.737 -56.188 -37.719 1 79.94 106 VAL A C 1
ATOM 804 O O . VAL A 1 106 ? -0.287 -56.844 -37.531 1 79.94 106 VAL A O 1
ATOM 807 N N . PHE A 1 107 ? 0.737 -54.875 -38 1 88.19 107 PHE A N 1
ATOM 808 C CA . PHE A 1 107 ? -0.458 -54.094 -37.625 1 88.19 107 PHE A CA 1
ATOM 809 C C . PHE A 1 107 ? -0.9 -53.219 -38.781 1 88.19 107 PHE A C 1
ATOM 811 O O . PHE A 1 107 ? -0.066 -52.688 -39.5 1 88.19 107 PHE A O 1
ATOM 818 N N . ASP A 1 108 ? -2.168 -53.125 -38.906 1 90.25 108 ASP A N 1
ATOM 819 C CA . ASP A 1 108 ? -2.754 -52.125 -39.781 1 90.25 108 ASP A CA 1
ATOM 820 C C . ASP A 1 108 ? -3.195 -50.906 -39 1 90.25 108 ASP A C 1
ATOM 822 O O . ASP A 1 108 ? -3.629 -51.031 -37.844 1 90.25 108 ASP A O 1
ATOM 826 N N . LEU A 1 109 ? -3.012 -49.75 -39.594 1 91.69 109 LEU A N 1
ATOM 827 C CA . LEU A 1 109 ? -3.398 -48.5 -38.969 1 91.69 109 LEU A CA 1
ATOM 828 C C . LEU A 1 109 ? -4.484 -47.781 -39.781 1 91.69 109 LEU A C 1
ATOM 830 O O . LEU A 1 109 ? -4.344 -47.625 -41 1 91.69 109 LEU A O 1
ATOM 834 N N . LEU A 1 110 ? -5.547 -47.5 -39.125 1 92.44 110 LEU A N 1
ATOM 835 C CA . LEU A 1 110 ? -6.582 -46.625 -39.656 1 92.44 110 LEU A CA 1
ATOM 836 C C . LEU A 1 110 ? -6.668 -45.344 -38.844 1 92.44 110 LEU A C 1
ATOM 838 O O . LEU A 1 110 ? -6.934 -45.375 -37.625 1 92.44 110 LEU A O 1
ATOM 842 N N . ALA A 1 111 ? -6.383 -44.219 -39.469 1 93.19 111 ALA A N 1
ATOM 843 C CA . ALA A 1 111 ? -6.473 -42.938 -38.781 1 93.19 111 ALA A CA 1
ATOM 844 C C . ALA A 1 111 ? -7.66 -42.125 -39.312 1 93.19 111 ALA A C 1
ATOM 846 O O . ALA A 1 111 ? -7.832 -41.969 -40.531 1 93.19 111 ALA A O 1
ATOM 847 N N . THR A 1 112 ? -8.461 -41.656 -38.344 1 93.25 112 THR A N 1
ATOM 848 C CA . THR A 1 112 ? -9.625 -40.844 -38.719 1 93.25 112 THR A CA 1
ATOM 849 C C . THR A 1 112 ? -9.633 -39.531 -37.938 1 93.25 112 THR A C 1
ATOM 851 O O . THR A 1 112 ? -9.281 -39.5 -36.75 1 93.25 112 THR A O 1
ATOM 854 N N . ASP A 1 113 ? -10.047 -38.438 -38.594 1 88.75 113 ASP A N 1
ATOM 855 C CA . ASP A 1 113 ? -10.094 -37.125 -37.969 1 88.75 113 ASP A CA 1
ATOM 856 C C . ASP A 1 113 ? -11.391 -36.969 -37.188 1 88.75 113 ASP A C 1
ATOM 858 O O . ASP A 1 113 ? -12.156 -37.906 -37 1 88.75 113 ASP A O 1
ATOM 862 N N . ALA A 1 114 ? -11.656 -35.75 -36.594 1 87.19 114 ALA A N 1
ATOM 863 C CA . ALA A 1 114 ? -12.766 -35.438 -35.688 1 87.19 114 ALA A CA 1
ATOM 864 C C . ALA A 1 114 ? -14.109 -35.656 -36.375 1 87.19 114 ALA A C 1
ATOM 866 O O . ALA A 1 114 ? -15.102 -35.969 -35.719 1 87.19 114 ALA A O 1
ATOM 867 N N . THR A 1 115 ? -14.156 -35.594 -37.688 1 85.62 115 THR A N 1
ATOM 868 C CA . THR A 1 115 ? -15.398 -35.75 -38.469 1 85.62 115 THR A CA 1
ATOM 869 C C . THR A 1 115 ? -15.602 -37.219 -38.875 1 85.62 115 THR A C 1
ATOM 871 O O . THR A 1 115 ? -16.641 -37.562 -39.438 1 85.62 115 THR A O 1
ATOM 874 N N . GLY A 1 116 ? -14.672 -38 -38.625 1 85.88 116 GLY A N 1
ATOM 875 C CA . GLY A 1 116 ? -14.75 -39.406 -39.031 1 85.88 116 GLY A CA 1
ATOM 876 C C . GLY A 1 116 ? -14.148 -39.688 -40.375 1 85.88 116 GLY A C 1
ATOM 877 O O . GLY A 1 116 ? -14.211 -40.812 -40.875 1 85.88 116 GLY A O 1
ATOM 878 N N . THR A 1 117 ? -13.609 -38.656 -40.969 1 88.38 117 THR A N 1
ATOM 879 C CA . THR A 1 117 ? -12.969 -38.812 -42.281 1 88.38 117 THR A CA 1
ATOM 880 C C . THR A 1 117 ? -11.664 -39.594 -42.156 1 88.38 117 THR A C 1
ATOM 882 O O . THR A 1 117 ? -10.844 -39.312 -41.281 1 88.38 117 THR A O 1
ATOM 885 N N . GLU A 1 118 ? -11.453 -40.531 -43.062 1 87.69 118 GLU A N 1
ATOM 886 C CA . GLU A 1 118 ? -10.219 -41.312 -43.094 1 87.69 118 GLU A CA 1
ATOM 887 C C . GLU A 1 118 ? -9.062 -40.5 -43.625 1 87.69 118 GLU A C 1
ATOM 889 O O . GLU A 1 118 ? -9.141 -39.938 -44.719 1 87.69 118 GLU A O 1
ATOM 894 N N . ILE A 1 119 ? -8.016 -40.438 -42.906 1 89.31 119 ILE A N 1
ATOM 895 C CA . ILE A 1 119 ? -6.824 -39.688 -43.281 1 89.31 119 ILE A CA 1
ATOM 896 C C . ILE A 1 119 ? -5.723 -40.656 -43.719 1 89.31 119 ILE A C 1
ATOM 898 O O . ILE A 1 119 ? -4.855 -40.281 -44.531 1 89.31 119 ILE A O 1
ATOM 902 N N . TYR A 1 120 ? -5.77 -41.844 -43.188 1 89.5 120 TYR A N 1
ATOM 903 C CA . TYR A 1 120 ? -4.738 -42.844 -43.469 1 89.5 120 TYR A CA 1
ATOM 904 C C . TYR A 1 120 ? -5.273 -44.25 -43.25 1 89.5 120 TYR A C 1
ATOM 906 O O . TYR A 1 120 ? -6.031 -44.5 -42.312 1 89.5 120 TYR A O 1
ATOM 914 N N . SER A 1 121 ? -4.984 -45.188 -44.094 1 90.19 121 SER A N 1
ATOM 915 C CA . SER A 1 121 ? -5.34 -46.594 -43.938 1 90.19 121 SER A CA 1
ATOM 916 C C . SER A 1 121 ? -4.309 -47.469 -44.625 1 90.19 121 SER A C 1
ATOM 918 O O . SER A 1 121 ? -4.34 -47.656 -45.844 1 90.19 121 SER A O 1
ATOM 920 N N . ALA A 1 122 ? -3.385 -47.969 -43.906 1 87.88 122 ALA A N 1
ATOM 921 C CA . ALA A 1 122 ? -2.303 -48.812 -44.438 1 87.88 122 ALA A CA 1
ATOM 922 C C . ALA A 1 122 ? -1.629 -49.562 -43.281 1 87.88 122 ALA A C 1
ATOM 924 O O . ALA A 1 122 ? -1.915 -49.312 -42.125 1 87.88 122 ALA A O 1
ATOM 925 N N . PRO A 1 123 ? -0.877 -50.625 -43.625 1 84.88 123 PRO A N 1
ATOM 926 C CA . PRO A 1 123 ? -0.072 -51.25 -42.562 1 84.88 123 PRO A CA 1
ATOM 927 C C . PRO A 1 123 ? 0.777 -50.25 -41.812 1 84.88 123 PRO A C 1
ATOM 929 O O . PRO A 1 123 ? 1.248 -49.25 -42.375 1 84.88 123 PRO A O 1
ATOM 932 N N . LEU A 1 124 ? 0.843 -50.5 -40.531 1 85.75 124 LEU A N 1
ATOM 933 C CA . LEU A 1 124 ? 1.586 -49.594 -39.656 1 85.75 124 LEU A CA 1
ATOM 934 C C . LEU A 1 124 ? 3.061 -49.562 -40.062 1 85.75 124 LEU A C 1
ATOM 936 O O . LEU A 1 124 ? 3.76 -50.562 -39.969 1 85.75 124 LEU A O 1
ATOM 940 N N . ALA A 1 125 ? 3.482 -48.469 -40.594 1 78 125 ALA A N 1
ATOM 941 C CA . ALA A 1 125 ? 4.852 -48.062 -40.844 1 78 125 ALA A CA 1
ATOM 942 C C . ALA A 1 125 ? 5.078 -46.625 -40.375 1 78 125 ALA A C 1
ATOM 944 O O . ALA A 1 125 ? 4.391 -46.156 -39.469 1 78 125 ALA A O 1
ATOM 945 N N . ASN A 1 126 ? 6.051 -46.062 -40.719 1 77.44 126 ASN A N 1
ATOM 946 C CA . ASN A 1 126 ? 6.211 -44.656 -40.5 1 77.44 126 ASN A CA 1
ATOM 947 C C . ASN A 1 126 ? 5.184 -43.844 -41.281 1 77.44 126 ASN A C 1
ATOM 949 O O . ASN A 1 126 ? 5.434 -43.438 -42.406 1 77.44 126 ASN A O 1
ATOM 953 N N . ALA A 1 127 ? 4.004 -43.656 -40.562 1 80.56 127 ALA A N 1
ATOM 954 C CA . ALA A 1 127 ? 2.889 -42.969 -41.219 1 80.56 127 ALA A CA 1
ATOM 955 C C . ALA A 1 127 ? 2.92 -41.469 -40.969 1 80.56 127 ALA A C 1
ATOM 957 O O . ALA A 1 127 ? 2.938 -41.031 -39.844 1 80.56 127 ALA A O 1
ATOM 958 N N . GLU A 1 128 ? 2.951 -40.719 -41.969 1 82.75 128 GLU A N 1
ATOM 959 C CA . GLU A 1 128 ? 2.814 -39.281 -41.906 1 82.75 128 GLU A CA 1
ATOM 960 C C . GLU A 1 128 ? 1.373 -38.844 -42.156 1 82.75 128 GLU A C 1
ATOM 962 O O . GLU A 1 128 ? 0.827 -39.094 -43.219 1 82.75 128 GLU A O 1
ATOM 967 N N . LEU A 1 129 ? 0.89 -38.281 -41.156 1 85.12 129 LEU A N 1
ATOM 968 C CA . LEU A 1 129 ? -0.513 -37.875 -41.25 1 85.12 129 LEU A CA 1
ATOM 969 C C . LEU A 1 129 ? -0.655 -36.344 -41.25 1 85.12 129 LEU A C 1
ATOM 971 O O . LEU A 1 129 ? -0.202 -35.688 -40.312 1 85.12 129 LEU A O 1
ATOM 975 N N . ALA A 1 130 ? -1.196 -35.781 -42.281 1 84.88 130 ALA A N 1
ATOM 976 C CA . ALA A 1 130 ? -1.628 -34.406 -42.25 1 84.88 130 ALA A CA 1
ATOM 977 C C . ALA A 1 130 ? -2.957 -34.25 -41.531 1 84.88 130 ALA A C 1
ATOM 979 O O . ALA A 1 130 ? -3.982 -34.781 -41.969 1 84.88 130 ALA A O 1
ATOM 980 N N . ALA A 1 131 ? -2.908 -33.688 -40.375 1 86.44 131 ALA A N 1
ATOM 981 C CA . ALA A 1 131 ? -4.105 -33.594 -39.531 1 86.44 131 ALA A CA 1
ATOM 982 C C . ALA A 1 131 ? -4.332 -32.188 -39 1 86.44 131 ALA A C 1
ATOM 984 O O . ALA A 1 131 ? -3.381 -31.422 -38.875 1 86.44 131 ALA A O 1
ATOM 985 N N . GLU A 1 132 ? -5.555 -31.812 -38.781 1 87.69 132 GLU A N 1
ATOM 986 C CA . GLU A 1 132 ? -5.941 -30.562 -38.125 1 87.69 132 GLU A CA 1
ATOM 987 C C . GLU A 1 132 ? -5.914 -30.688 -36.625 1 87.69 132 GLU A C 1
ATOM 989 O O . GLU A 1 132 ? -5.84 -31.797 -36.094 1 87.69 132 GLU A O 1
ATOM 994 N N . ALA A 1 133 ? -5.875 -29.469 -36 1 87.69 133 ALA A N 1
ATOM 995 C CA . ALA A 1 133 ? -5.984 -29.5 -34.562 1 87.69 133 ALA A CA 1
ATOM 996 C C . ALA A 1 133 ? -7.277 -30.172 -34.125 1 87.69 133 ALA A C 1
ATOM 998 O O . ALA A 1 133 ? -8.328 -29.969 -34.719 1 87.69 133 ALA A O 1
ATOM 999 N N . GLY A 1 134 ? -7.16 -30.953 -33.094 1 86.88 134 GLY A N 1
ATOM 1000 C CA . GLY A 1 134 ? -8.32 -31.672 -32.562 1 86.88 134 GLY A CA 1
ATOM 1001 C C . GLY A 1 134 ? -8.094 -33.156 -32.438 1 86.88 134 GLY A C 1
ATOM 1002 O O . GLY A 1 134 ? -6.969 -33.656 -32.594 1 86.88 134 GLY A O 1
ATOM 1003 N N . PRO A 1 135 ? -9.203 -33.875 -32.125 1 90.12 135 PRO A N 1
ATOM 1004 C CA . PRO A 1 135 ? -9.07 -35.312 -31.875 1 90.12 135 PRO A CA 1
ATOM 1005 C C . PRO A 1 135 ? -8.75 -36.094 -33.125 1 90.12 135 PRO A C 1
ATOM 1007 O O . PRO A 1 135 ? -9.367 -35.906 -34.188 1 90.12 135 PRO A O 1
ATOM 1010 N N . LEU A 1 136 ? -7.738 -36.938 -33.125 1 91.81 136 LEU A N 1
ATOM 1011 C CA . LEU A 1 136 ? -7.336 -37.938 -34.125 1 91.81 136 LEU A CA 1
ATOM 1012 C C . LEU A 1 136 ? -7.5 -39.344 -33.562 1 91.81 136 LEU A C 1
ATOM 1014 O O . LEU A 1 136 ? -6.922 -39.688 -32.531 1 91.81 136 LEU A O 1
ATOM 1018 N N . THR A 1 137 ? -8.305 -40.094 -34.156 1 92.88 137 THR A N 1
ATOM 1019 C CA . THR A 1 137 ? -8.5 -41.469 -33.719 1 92.88 137 THR A CA 1
ATOM 1020 C C . THR A 1 137 ? -7.602 -42.406 -34.5 1 92.88 137 THR A C 1
ATOM 1022 O O . THR A 1 137 ? -7.566 -42.375 -35.719 1 92.88 137 THR A O 1
ATOM 1025 N N . LEU A 1 138 ? -6.848 -43.25 -33.844 1 92.5 138 LEU A N 1
ATOM 1026 C CA . LEU A 1 138 ? -5.98 -44.281 -34.406 1 92.5 138 LEU A CA 1
ATOM 1027 C C . LEU A 1 138 ? -6.516 -45.688 -34.094 1 92.5 138 LEU A C 1
ATOM 1029 O O . LEU A 1 138 ? -6.625 -46.031 -32.906 1 92.5 138 LEU A O 1
ATOM 1033 N N . GLU A 1 139 ? -6.871 -46.375 -35.062 1 91.31 139 GLU A N 1
ATOM 1034 C CA . GLU A 1 139 ? -7.289 -47.75 -34.906 1 91.31 139 GLU A CA 1
ATOM 1035 C C . GLU A 1 139 ? -6.238 -48.719 -35.438 1 91.31 139 GLU A C 1
ATOM 1037 O O . GLU A 1 139 ? -5.832 -48.625 -36.594 1 91.31 139 GLU A O 1
ATOM 1042 N N . PHE A 1 140 ? -5.836 -49.562 -34.625 1 90.25 140 PHE A N 1
ATOM 1043 C CA . PHE A 1 140 ? -4.852 -50.594 -35 1 90.25 140 PHE A CA 1
ATOM 1044 C C . PHE A 1 140 ? -5.48 -51.969 -35.062 1 90.25 140 PHE A C 1
ATOM 1046 O O . PHE A 1 140 ? -6.199 -52.344 -34.125 1 90.25 140 PHE A O 1
ATOM 1053 N N . THR A 1 141 ? -5.203 -52.656 -36.125 1 88.69 141 THR A N 1
ATOM 1054 C CA . THR A 1 141 ? -5.652 -54.031 -36.281 1 88.69 141 THR A CA 1
ATOM 1055 C C . THR A 1 141 ? -4.465 -55 -36.406 1 88.69 141 THR A C 1
ATOM 1057 O O . THR A 1 141 ? -3.574 -54.75 -37.219 1 88.69 141 THR A O 1
ATOM 1060 N N . ALA A 1 142 ? -4.508 -56 -35.594 1 88.56 142 ALA A N 1
ATOM 1061 C CA . ALA A 1 142 ? -3.398 -56.969 -35.625 1 88.56 142 ALA A CA 1
ATOM 1062 C C . ALA A 1 142 ? -3.637 -58.062 -36.656 1 88.56 142 ALA A C 1
ATOM 1064 O O . ALA A 1 142 ? -4.629 -58.781 -36.594 1 88.56 142 ALA A O 1
ATOM 1065 N N . ASN A 1 143 ? -2.705 -58.219 -37.562 1 87.62 143 ASN A N 1
ATOM 1066 C CA . ASN A 1 143 ? -2.744 -59.312 -38.531 1 87.62 143 ASN A CA 1
ATOM 1067 C C . ASN A 1 143 ? -2.102 -60.594 -37.969 1 87.62 143 ASN A C 1
ATOM 1069 O O . ASN A 1 143 ? -2.404 -61.688 -38.438 1 87.62 143 ASN A O 1
ATOM 1073 N N . GLN A 1 144 ? -1.199 -60.406 -37.094 1 85 144 GLN A N 1
ATOM 1074 C CA . GLN A 1 144 ? -0.525 -61.469 -36.344 1 85 144 GLN A CA 1
ATOM 1075 C C . GLN A 1 144 ? -0.368 -61.094 -34.875 1 85 144 GLN A C 1
ATOM 1077 O O . GLN A 1 144 ? -0.52 -59.938 -34.5 1 85 144 GLN A O 1
ATOM 1082 N N . ASP A 1 145 ? -0.165 -62.156 -34.156 1 81.81 145 ASP A N 1
ATOM 1083 C CA . ASP A 1 145 ? 0.156 -61.875 -32.75 1 81.81 145 ASP A CA 1
ATOM 1084 C C . ASP A 1 145 ? 1.422 -61.031 -32.656 1 81.81 145 ASP A C 1
ATOM 1086 O O . ASP A 1 145 ? 2.395 -61.25 -33.375 1 81.81 145 ASP A O 1
ATOM 1090 N N . GLY A 1 146 ? 1.305 -59.938 -31.922 1 79.06 146 GLY A N 1
ATOM 1091 C CA . GLY A 1 146 ? 2.48 -59.094 -31.75 1 79.06 146 GLY A CA 1
ATOM 1092 C C . GLY A 1 146 ? 2.268 -57.969 -30.75 1 79.06 146 GLY A C 1
ATOM 1093 O O . GLY A 1 146 ? 1.185 -57.844 -30.188 1 79.06 146 GLY A O 1
ATOM 1094 N N . LEU A 1 147 ? 3.324 -57.281 -30.531 1 78.44 147 LEU A N 1
ATOM 1095 C CA . LEU A 1 147 ? 3.312 -56.125 -29.641 1 78.44 147 LEU A CA 1
ATOM 1096 C C . LEU A 1 147 ? 3.189 -54.844 -30.453 1 78.44 147 LEU A C 1
ATOM 1098 O O . LEU A 1 147 ? 4.09 -54.5 -31.219 1 78.44 147 LEU A O 1
ATOM 1102 N N . LEU A 1 148 ? 2.07 -54.25 -30.281 1 83 148 LEU A N 1
ATOM 1103 C CA . LEU A 1 148 ? 1.909 -52.906 -30.859 1 83 148 LEU A CA 1
ATOM 1104 C C . LEU A 1 148 ? 2.676 -51.875 -30.047 1 83 148 LEU A C 1
ATOM 1106 O O . LEU A 1 148 ? 2.494 -51.781 -28.828 1 83 148 LEU A O 1
ATOM 1110 N N . ALA A 1 149 ? 3.576 -51.188 -30.625 1 82.31 149 ALA A N 1
ATOM 1111 C CA . ALA A 1 149 ? 4.316 -50.094 -30.016 1 82.31 149 ALA A CA 1
ATOM 1112 C C . ALA A 1 149 ? 4.422 -48.906 -30.969 1 82.31 149 ALA A C 1
ATOM 1114 O O . ALA A 1 149 ? 4.945 -49.031 -32.062 1 82.31 149 ALA A O 1
ATOM 1115 N N . PHE A 1 150 ? 3.869 -47.781 -30.438 1 84.31 150 PHE A N 1
ATOM 1116 C CA . PHE A 1 150 ? 3.918 -46.625 -31.328 1 84.31 150 PHE A CA 1
ATOM 1117 C C . PHE A 1 150 ? 3.969 -45.312 -30.547 1 84.31 150 PHE A C 1
ATOM 1119 O O . PHE A 1 150 ? 3.779 -45.312 -29.328 1 84.31 150 PHE A O 1
ATOM 1126 N N . VAL A 1 151 ? 4.312 -44.219 -31.203 1 86.62 151 VAL A N 1
ATOM 1127 C CA . VAL A 1 151 ? 4.289 -42.844 -30.688 1 86.62 151 VAL A CA 1
ATOM 1128 C C . VAL A 1 151 ? 3.777 -41.906 -31.766 1 86.62 151 VAL A C 1
ATOM 1130 O O . VAL A 1 151 ? 3.959 -42.156 -32.969 1 86.62 151 VAL A O 1
ATOM 1133 N N . VAL A 1 152 ? 3.051 -40.906 -31.312 1 87.5 152 VAL A N 1
ATOM 1134 C CA . VAL A 1 152 ? 2.602 -39.875 -32.219 1 87.5 152 VAL A CA 1
ATOM 1135 C C . VAL A 1 152 ? 3.449 -38.594 -32 1 87.5 152 VAL A C 1
ATOM 1137 O O . VAL A 1 152 ? 3.467 -38.031 -30.906 1 87.5 152 VAL A O 1
ATOM 1140 N N . LEU A 1 153 ? 4.109 -38.219 -32.969 1 86.62 153 LEU A N 1
ATOM 1141 C CA . LEU A 1 153 ? 4.957 -37.031 -32.875 1 86.62 153 LEU A CA 1
ATOM 1142 C C . LEU A 1 153 ? 4.434 -35.938 -33.781 1 86.62 153 LEU A C 1
ATOM 1144 O O . LEU A 1 153 ? 3.984 -36.188 -34.906 1 86.62 153 LEU A O 1
ATOM 1148 N N . GLY A 1 154 ? 4.398 -34.75 -33.281 1 81.19 154 GLY A N 1
ATOM 1149 C CA . GLY A 1 154 ? 3.896 -33.594 -34 1 81.19 154 GLY A CA 1
ATOM 1150 C C . GLY A 1 154 ? 4.992 -32.781 -34.688 1 81.19 154 GLY A C 1
ATOM 1151 O O . GLY A 1 154 ? 6.066 -33.312 -34.969 1 81.19 154 GLY A O 1
ATOM 1152 N N . PRO A 1 155 ? 4.559 -31.469 -34.938 1 78.5 155 PRO A N 1
ATOM 1153 C CA . PRO A 1 155 ? 5.5 -30.609 -35.688 1 78.5 155 PRO A CA 1
ATOM 1154 C C . PRO A 1 155 ? 6.746 -30.281 -34.875 1 78.5 155 PRO A C 1
ATOM 1156 O O . PRO A 1 155 ? 6.77 -30.469 -33.656 1 78.5 155 PRO A O 1
ATOM 1159 N N . MET A 1 156 ? 7.77 -29.812 -35.625 1 78.5 156 MET A N 1
ATOM 1160 C CA . MET A 1 156 ? 9.047 -29.453 -35.031 1 78.5 156 MET A CA 1
ATOM 1161 C C . MET A 1 156 ? 8.875 -28.312 -34.031 1 78.5 156 MET A C 1
ATOM 1163 O O . MET A 1 156 ? 8.148 -27.359 -34.281 1 78.5 156 MET A O 1
ATOM 1167 N N . GLY A 1 157 ? 9.43 -28.578 -32.875 1 84.56 157 GLY A N 1
ATOM 1168 C CA . GLY A 1 157 ? 9.523 -27.516 -31.906 1 84.56 157 GLY A CA 1
ATOM 1169 C C . GLY A 1 157 ? 10.688 -26.562 -32.156 1 84.56 157 GLY A C 1
ATOM 1170 O O . GLY A 1 157 ? 11.227 -26.531 -33.281 1 84.56 157 GLY A O 1
ATOM 1171 N N . ALA A 1 158 ? 10.922 -25.609 -31.172 1 87.38 158 ALA A N 1
ATOM 1172 C CA . ALA A 1 158 ? 11.984 -24.625 -31.359 1 87.38 158 ALA A CA 1
ATOM 1173 C C . ALA A 1 158 ? 12.805 -24.453 -30.094 1 87.38 158 ALA A C 1
ATOM 1175 O O . ALA A 1 158 ? 12.273 -24.562 -28.984 1 87.38 158 ALA A O 1
ATOM 1176 N N . LEU A 1 159 ? 14.125 -24.359 -30.312 1 92.19 159 LEU A N 1
ATOM 1177 C CA . LEU A 1 159 ? 15.055 -23.922 -29.281 1 92.19 159 LEU A CA 1
ATOM 1178 C C . LE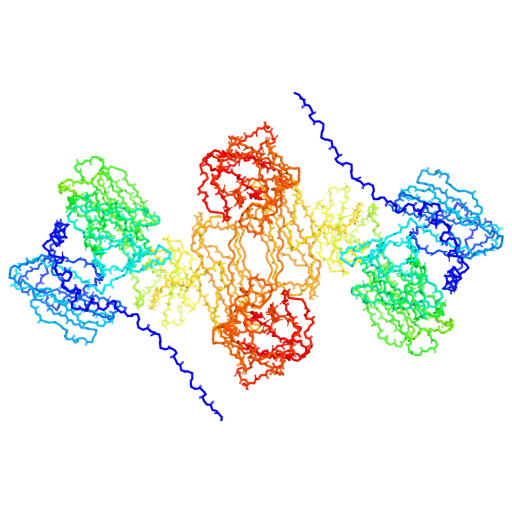U A 1 159 ? 15.789 -22.656 -29.719 1 92.19 159 LEU A C 1
ATOM 1180 O O . LEU A 1 159 ? 15.836 -22.344 -30.906 1 92.19 159 LEU A O 1
ATOM 1184 N N . SER A 1 160 ? 16.219 -21.891 -28.719 1 92 160 SER A N 1
ATOM 1185 C CA . SER A 1 160 ? 16.859 -20.609 -29.016 1 92 160 SER A CA 1
ATOM 1186 C C . SER A 1 160 ? 18.281 -20.562 -28.469 1 92 160 SER A C 1
ATOM 1188 O O . SER A 1 160 ? 18.594 -21.203 -27.469 1 92 160 SER A O 1
ATOM 1190 N N . PRO A 1 161 ? 19.203 -19.828 -29.266 1 89.62 161 PRO A N 1
ATOM 1191 C CA . PRO A 1 161 ? 20.547 -19.625 -28.703 1 89.62 161 PRO A CA 1
ATOM 1192 C C . PRO A 1 161 ? 20.562 -18.578 -27.594 1 89.62 161 PRO A C 1
ATOM 1194 O O . PRO A 1 161 ? 21.578 -18.422 -26.906 1 89.62 161 PRO A O 1
ATOM 1197 N N . ASP A 1 162 ? 19.469 -17.891 -27.406 1 86.88 162 ASP A N 1
ATOM 1198 C CA . ASP A 1 162 ? 19.359 -16.828 -26.406 1 86.88 162 ASP A CA 1
ATOM 1199 C C . ASP A 1 162 ? 18.609 -17.312 -25.172 1 86.88 162 ASP A C 1
ATOM 1201 O O . ASP A 1 162 ? 17.422 -17.594 -25.234 1 86.88 162 ASP A O 1
ATOM 1205 N N . PRO A 1 163 ? 19.297 -17.312 -24.031 1 85.44 163 PRO A N 1
ATOM 1206 C CA . PRO A 1 163 ? 18.609 -17.766 -22.812 1 85.44 163 PRO A CA 1
ATOM 1207 C C . PRO A 1 163 ? 17.516 -16.812 -22.359 1 85.44 163 PRO A C 1
ATOM 1209 O O . PRO A 1 163 ? 16.609 -17.219 -21.625 1 85.44 163 PRO A O 1
ATOM 1212 N N . ALA A 1 164 ? 17.578 -15.539 -22.812 1 76.06 164 ALA A N 1
ATOM 1213 C CA . ALA A 1 164 ? 16.578 -14.547 -22.406 1 76.06 164 ALA A CA 1
ATOM 1214 C C . ALA A 1 164 ? 15.297 -14.711 -23.219 1 76.06 164 ALA A C 1
ATOM 1216 O O . ALA A 1 164 ? 14.242 -14.219 -22.812 1 76.06 164 ALA A O 1
ATOM 1217 N N . GLN A 1 165 ? 15.414 -15.305 -24.281 1 81.62 165 GLN A N 1
ATOM 1218 C CA . GLN A 1 165 ? 14.258 -15.57 -25.125 1 81.62 165 GLN A CA 1
ATOM 1219 C C . GLN A 1 165 ? 14.203 -17.047 -25.547 1 81.62 165 GLN A C 1
ATOM 1221 O O . GLN A 1 165 ? 14.359 -17.359 -26.734 1 81.62 165 GLN A O 1
ATOM 1226 N N . PRO A 1 166 ? 13.867 -17.828 -24.484 1 82.12 166 PRO A N 1
ATOM 1227 C CA . PRO A 1 166 ? 13.836 -19.25 -24.828 1 82.12 166 PRO A CA 1
ATOM 1228 C C . PRO A 1 166 ? 12.641 -19.625 -25.703 1 82.12 166 PRO A C 1
ATOM 1230 O O . PRO A 1 166 ? 11.586 -18.984 -25.609 1 82.12 166 PRO A O 1
ATOM 1233 N N . ASN A 1 167 ? 12.734 -20.406 -26.734 1 87.12 167 ASN A N 1
ATOM 1234 C CA . ASN A 1 167 ? 11.617 -20.922 -27.516 1 87.12 167 ASN A CA 1
ATOM 1235 C C . ASN A 1 167 ? 10.922 -22.078 -26.797 1 87.12 167 ASN A C 1
ATOM 1237 O O . ASN A 1 167 ? 11.156 -22.297 -25.609 1 87.12 167 ASN A O 1
ATOM 1241 N N . VAL A 1 168 ? 9.914 -22.688 -27.422 1 89.81 168 VAL A N 1
ATOM 1242 C CA . VAL A 1 168 ? 9.086 -23.688 -26.75 1 89.81 168 VAL A CA 1
ATOM 1243 C C . VAL A 1 168 ? 9.273 -25.047 -27.422 1 89.81 168 VAL A C 1
ATOM 1245 O O . VAL A 1 168 ? 9.289 -25.141 -28.641 1 89.81 168 VAL A O 1
ATOM 1248 N N . LEU A 1 169 ? 9.547 -26.016 -26.688 1 90.62 169 LEU A N 1
ATOM 1249 C CA . LEU A 1 169 ? 9.523 -27.422 -27.078 1 90.62 169 LEU A CA 1
ATOM 1250 C C . LEU A 1 169 ? 8.453 -28.172 -26.312 1 90.62 169 LEU A C 1
ATOM 1252 O O . LEU A 1 169 ? 8.555 -28.344 -25.094 1 90.62 169 LEU A O 1
ATOM 1256 N N . THR A 1 170 ? 7.422 -28.641 -26.969 1 87.94 170 THR A N 1
ATOM 1257 C CA . THR A 1 170 ? 6.32 -29.344 -26.328 1 87.94 170 THR A CA 1
ATOM 1258 C C . THR A 1 170 ? 6.496 -30.859 -26.453 1 87.94 170 THR A C 1
ATOM 1260 O O . THR A 1 170 ? 7.035 -31.328 -27.453 1 87.94 170 THR A O 1
ATOM 1263 N N . ALA A 1 171 ? 6 -31.531 -25.469 1 87.06 171 ALA A N 1
ATOM 1264 C CA . ALA A 1 171 ? 6.016 -32.969 -25.578 1 87.06 171 ALA A CA 1
ATOM 1265 C C . ALA A 1 171 ? 5.312 -33.438 -26.859 1 87.06 171 ALA A C 1
ATOM 1267 O O . ALA A 1 171 ? 4.25 -32.906 -27.219 1 87.06 171 ALA A O 1
ATOM 1268 N N . GLY A 1 172 ? 5.922 -34.312 -27.516 1 83.94 172 GLY A N 1
ATOM 1269 C CA . GLY A 1 172 ? 5.395 -34.812 -28.781 1 83.94 172 GLY A CA 1
ATOM 1270 C C . GLY A 1 172 ? 5.953 -34.094 -29.984 1 83.94 172 GLY A C 1
ATOM 1271 O O . GLY A 1 172 ? 5.676 -34.469 -31.125 1 83.94 172 GLY A O 1
ATOM 1272 N N . SER A 1 173 ? 6.625 -33.031 -29.703 1 86.31 173 SER A N 1
ATOM 1273 C CA . SER A 1 173 ? 7.379 -32.375 -30.781 1 86.31 173 SER A CA 1
ATOM 1274 C C . SER A 1 173 ? 8.836 -32.812 -30.781 1 86.31 173 SER A C 1
ATOM 1276 O O . SER A 1 173 ? 9.219 -33.719 -30.031 1 86.31 173 SER A O 1
ATOM 1278 N N . PHE A 1 174 ? 9.609 -32.344 -31.75 1 87.31 174 PHE A N 1
ATOM 1279 C CA . PHE A 1 174 ? 11.047 -32.625 -31.75 1 87.31 174 PHE A CA 1
ATOM 1280 C C . PHE A 1 174 ? 11.82 -31.422 -32.281 1 87.31 174 PHE A C 1
ATOM 1282 O O . PHE A 1 174 ? 11.242 -30.531 -32.906 1 87.31 174 PHE A O 1
ATOM 1289 N N . TYR A 1 175 ? 12.992 -31.344 -31.844 1 90.62 175 TYR A N 1
ATOM 1290 C CA . TYR A 1 175 ? 13.938 -30.359 -32.344 1 90.62 175 TYR A CA 1
ATOM 1291 C C . TYR A 1 175 ? 15.133 -31.047 -33 1 90.62 175 TYR A C 1
ATOM 1293 O O . TYR A 1 175 ? 15.695 -32 -32.438 1 90.62 175 TYR A O 1
ATOM 1301 N N . ALA A 1 176 ? 15.359 -30.594 -34.219 1 87.12 176 ALA A N 1
ATOM 1302 C CA . ALA A 1 176 ? 16.531 -31.094 -34.938 1 87.12 176 ALA A CA 1
ATOM 1303 C C . ALA A 1 176 ? 17.312 -29.969 -35.594 1 87.12 176 ALA A C 1
ATOM 1305 O O . ALA A 1 176 ? 16.719 -29.062 -36.188 1 87.12 176 ALA A O 1
ATOM 1306 N N . GLU A 1 177 ? 18.547 -30.047 -35.406 1 87 177 GLU A N 1
ATOM 1307 C CA . GLU A 1 177 ? 19.406 -29.016 -36 1 87 177 GLU A CA 1
ATOM 1308 C C . GLU A 1 177 ? 20.703 -29.625 -36.531 1 87 177 GLU A C 1
ATOM 1310 O O . GLU A 1 177 ? 21.312 -30.469 -35.875 1 87 177 GLU A O 1
ATOM 1315 N N . ASN A 1 178 ? 21.016 -29.156 -37.75 1 85.88 178 ASN A N 1
ATOM 1316 C CA . ASN A 1 178 ? 22.312 -29.5 -38.281 1 85.88 178 ASN A CA 1
ATOM 1317 C C . ASN A 1 178 ? 23.375 -28.453 -37.938 1 85.88 178 ASN A C 1
ATOM 1319 O O . ASN A 1 178 ? 23.109 -27.25 -38 1 85.88 178 ASN A O 1
ATOM 1323 N N . GLU A 1 179 ? 24.453 -28.891 -37.531 1 86.25 179 GLU A N 1
ATOM 1324 C CA . GLU A 1 179 ? 25.609 -28.062 -37.25 1 86.25 179 GLU A CA 1
ATOM 1325 C C . GLU A 1 179 ? 25.281 -26.969 -36.219 1 86.25 179 GLU A C 1
ATOM 1327 O O . GLU A 1 179 ? 25.469 -25.781 -36.5 1 86.25 179 GLU A O 1
ATOM 1332 N N . PRO A 1 180 ? 24.812 -27.406 -35.125 1 90.25 180 PRO A N 1
ATOM 1333 C CA . PRO A 1 180 ? 24.594 -26.375 -34.094 1 90.25 180 PRO A CA 1
ATOM 1334 C C . PRO A 1 180 ? 25.859 -25.594 -33.75 1 90.25 180 PRO A C 1
ATOM 1336 O O . PRO A 1 180 ? 26.969 -26.156 -33.812 1 90.25 180 PRO A O 1
ATOM 1339 N N . ASP A 1 181 ? 25.75 -24.328 -33.469 1 89.75 181 ASP A N 1
ATOM 1340 C CA . ASP A 1 181 ? 26.922 -23.469 -33.281 1 89.75 181 ASP A CA 1
ATOM 1341 C C . ASP A 1 181 ? 27.156 -23.172 -31.797 1 89.75 181 ASP A C 1
ATOM 1343 O O . ASP A 1 181 ? 28.094 -22.453 -31.438 1 89.75 181 ASP A O 1
ATOM 1347 N N . GLY A 1 182 ? 26.375 -23.656 -30.969 1 90.88 182 GLY A N 1
ATOM 1348 C CA . GLY A 1 182 ? 26.531 -23.391 -29.547 1 90.88 182 GLY A CA 1
ATOM 1349 C C . GLY A 1 182 ? 25.375 -23.938 -28.719 1 90.88 182 GLY A C 1
ATOM 1350 O O . GLY A 1 182 ? 24.672 -24.859 -29.141 1 90.88 182 GLY A O 1
ATOM 1351 N N . PRO A 1 183 ? 25.25 -23.281 -27.469 1 93.25 183 PRO A N 1
ATOM 1352 C CA . PRO A 1 183 ? 24.188 -23.75 -26.578 1 93.25 183 PRO A CA 1
ATOM 1353 C C . PRO A 1 183 ? 22.781 -23.438 -27.125 1 93.25 183 PRO A C 1
ATOM 1355 O O . PRO A 1 183 ? 22.625 -22.516 -27.938 1 93.25 183 PRO A O 1
ATOM 1358 N N . ARG A 1 184 ? 21.812 -24.234 -26.75 1 94.12 184 ARG A N 1
ATOM 1359 C CA . ARG A 1 184 ? 20.391 -24.047 -27.062 1 94.12 184 ARG A CA 1
ATOM 1360 C C . ARG A 1 184 ? 19.547 -24.016 -25.781 1 94.12 184 ARG A C 1
ATOM 1362 O O . ARG A 1 184 ? 19.797 -24.781 -24.859 1 94.12 184 ARG A O 1
ATOM 1369 N N . TYR A 1 185 ? 18.609 -23.125 -25.828 1 94.12 185 TYR A N 1
ATOM 1370 C CA . TYR A 1 185 ? 17.734 -22.938 -24.688 1 94.12 185 TYR A CA 1
ATOM 1371 C C . TYR A 1 185 ? 16.266 -23.031 -25.094 1 94.12 185 TYR A C 1
ATOM 1373 O O . TYR A 1 185 ? 15.898 -22.609 -26.203 1 94.12 185 TYR A O 1
ATOM 1381 N N . GLY A 1 186 ? 15.43 -23.609 -24.219 1 93.31 186 GLY A N 1
ATOM 1382 C CA . GLY A 1 186 ? 14 -23.672 -24.453 1 93.31 186 GLY A CA 1
ATOM 1383 C C . GLY A 1 186 ? 13.195 -23.891 -23.172 1 93.31 186 GLY A C 1
ATOM 1384 O O . GLY A 1 186 ? 13.766 -24.047 -22.094 1 93.31 186 GLY A O 1
ATOM 1385 N N . THR A 1 187 ? 11.883 -23.719 -23.344 1 92.56 187 THR A N 1
ATOM 1386 C CA . THR A 1 187 ? 10.93 -24.156 -22.328 1 92.56 187 THR A CA 1
ATOM 1387 C C . THR A 1 187 ? 10.266 -25.469 -22.734 1 92.56 187 THR A C 1
ATOM 1389 O O . THR A 1 187 ? 9.562 -25.516 -23.75 1 92.56 187 THR A O 1
ATOM 1392 N N . LEU A 1 188 ? 10.602 -26.484 -21.984 1 92.56 188 LEU A N 1
ATOM 1393 C CA . LEU A 1 188 ? 9.93 -27.75 -22.203 1 92.56 188 LEU A CA 1
ATOM 1394 C C . LEU A 1 188 ? 8.523 -27.75 -21.609 1 92.56 188 LEU A C 1
ATOM 1396 O O . LEU A 1 188 ? 8.359 -27.562 -20.406 1 92.56 188 LEU A O 1
ATOM 1400 N N . VAL A 1 189 ? 7.59 -27.906 -22.453 1 88.62 189 VAL A N 1
ATOM 1401 C CA . VAL A 1 189 ? 6.203 -27.859 -22 1 88.62 189 VAL A CA 1
ATOM 1402 C C . VAL A 1 189 ? 5.637 -29.266 -21.938 1 88.62 189 VAL A C 1
ATOM 1404 O O . VAL A 1 189 ? 5.57 -29.969 -22.953 1 88.62 189 VAL A O 1
ATOM 1407 N N . ILE A 1 190 ? 5.312 -29.656 -20.75 1 87.62 190 ILE A N 1
ATOM 1408 C CA . ILE A 1 190 ? 4.637 -30.922 -20.516 1 87.62 190 ILE A CA 1
ATOM 1409 C C . ILE A 1 190 ? 3.154 -30.672 -20.234 1 87.62 190 ILE A C 1
ATOM 1411 O O . ILE A 1 190 ? 2.803 -29.906 -19.344 1 87.62 190 ILE A O 1
ATOM 1415 N N . PRO A 1 191 ? 2.32 -31.266 -21.016 1 81.19 191 PRO A N 1
ATOM 1416 C CA . PRO A 1 191 ? 0.89 -31.078 -20.766 1 81.19 191 PRO A CA 1
ATOM 1417 C C . PRO A 1 191 ? 0.477 -31.516 -19.359 1 81.19 191 PRO A C 1
ATOM 1419 O O . PRO A 1 191 ? 0.976 -32.531 -18.859 1 81.19 191 PRO A O 1
ATOM 1422 N N . ALA A 1 192 ? -0.407 -30.719 -18.828 1 74.06 192 ALA A N 1
ATOM 1423 C CA . ALA A 1 192 ? -0.917 -31.047 -17.484 1 74.06 192 ALA A CA 1
ATOM 1424 C C . ALA A 1 192 ? -1.812 -32.281 -17.531 1 74.06 192 ALA A C 1
ATOM 1426 O O . ALA A 1 192 ? -2.637 -32.438 -18.438 1 74.06 192 ALA A O 1
ATOM 1427 N N . THR A 1 193 ? -1.483 -33.188 -16.719 1 72.62 193 THR A N 1
ATOM 1428 C CA . THR A 1 193 ? -2.299 -34.375 -16.562 1 72.62 193 THR A CA 1
ATOM 1429 C C . THR A 1 193 ? -2.746 -34.562 -15.109 1 72.62 193 THR A C 1
ATOM 1431 O O . THR A 1 193 ? -2.199 -33.906 -14.211 1 72.62 193 THR A O 1
ATOM 1434 N N . ASP A 1 194 ? -3.785 -35.344 -14.898 1 67.69 194 ASP A N 1
ATOM 1435 C CA . ASP A 1 194 ? -4.246 -35.656 -13.555 1 67.69 194 ASP A CA 1
ATOM 1436 C C . ASP A 1 194 ? -3.404 -36.75 -12.93 1 67.69 194 ASP A C 1
ATOM 1438 O O . ASP A 1 194 ? -3.697 -37.219 -11.82 1 67.69 194 ASP A O 1
ATOM 1442 N N . TYR A 1 195 ? -2.365 -37.125 -13.719 1 72.25 195 TYR A N 1
ATOM 1443 C CA . TYR A 1 195 ? -1.464 -38.156 -13.227 1 72.25 195 TYR A CA 1
ATOM 1444 C C . TYR A 1 195 ? -0.009 -37.781 -13.469 1 72.25 195 TYR A C 1
ATOM 1446 O O . TYR A 1 195 ? 0.302 -37.094 -14.438 1 72.25 195 TYR A O 1
ATOM 1454 N N . PRO A 1 196 ? 0.783 -38.312 -12.547 1 77.69 196 PRO A N 1
ATOM 1455 C CA . PRO A 1 196 ? 2.203 -38.156 -12.875 1 77.69 196 PRO A CA 1
ATOM 1456 C C . PRO A 1 196 ? 2.631 -39.062 -14.031 1 77.69 196 PRO A C 1
ATOM 1458 O O . PRO A 1 196 ? 2.121 -40.156 -14.18 1 77.69 196 PRO A O 1
ATOM 1461 N N . GLN A 1 197 ? 3.398 -38.531 -14.836 1 81 197 GLN A N 1
ATOM 1462 C CA . GLN A 1 197 ? 3.924 -39.344 -15.938 1 81 197 GLN A CA 1
ATOM 1463 C C . GLN A 1 197 ? 5.434 -39.156 -16.078 1 81 197 GLN A C 1
ATOM 1465 O O . GLN A 1 197 ? 5.973 -38.094 -15.719 1 81 197 GLN A O 1
ATOM 1470 N N . GLU A 1 198 ? 5.977 -40.219 -16.516 1 83.69 198 GLU A N 1
ATOM 1471 C CA . GLU A 1 198 ? 7.406 -40.156 -16.797 1 83.69 198 GLU A CA 1
ATOM 1472 C C . GLU A 1 198 ? 7.68 -39.344 -18.062 1 83.69 198 GLU A C 1
ATOM 1474 O O . GLU A 1 198 ? 7.004 -39.5 -19.078 1 83.69 198 GLU A O 1
ATOM 1479 N N . VAL A 1 199 ? 8.523 -38.406 -17.906 1 88.44 199 VAL A N 1
ATOM 1480 C CA . VAL A 1 199 ? 9.016 -37.656 -19.062 1 88.44 199 VAL A CA 1
ATOM 1481 C C . VAL A 1 199 ? 10.375 -38.188 -19.484 1 88.44 199 VAL A C 1
ATOM 1483 O O . VAL A 1 199 ? 11.273 -38.375 -18.656 1 88.44 199 VAL A O 1
ATOM 1486 N N . LEU A 1 200 ? 10.43 -38.531 -20.766 1 87.38 200 LEU A N 1
ATOM 1487 C CA . LEU A 1 200 ? 11.688 -39 -21.359 1 87.38 200 LEU A CA 1
ATOM 1488 C C . LEU A 1 200 ? 12.18 -38 -22.406 1 87.38 200 LEU A C 1
ATOM 1490 O O . LEU A 1 200 ? 11.508 -37.75 -23.406 1 87.38 200 LEU A O 1
ATOM 1494 N N . LEU A 1 201 ? 13.281 -37.406 -22.078 1 90.88 201 LEU A N 1
ATOM 1495 C CA . LEU A 1 201 ? 13.898 -36.469 -23.031 1 90.88 201 LEU A CA 1
ATOM 1496 C C . LEU A 1 201 ? 15.094 -37.156 -23.719 1 90.88 201 LEU A C 1
ATOM 1498 O O . LEU A 1 201 ? 16.141 -37.312 -23.109 1 90.88 201 LEU A O 1
ATOM 1502 N N . TYR A 1 202 ? 14.906 -37.438 -24.953 1 89.25 202 TYR A N 1
ATOM 1503 C CA . TYR A 1 202 ? 15.977 -38.031 -25.75 1 89.25 202 TYR A CA 1
ATOM 1504 C C . TYR A 1 202 ? 16.812 -36.938 -26.438 1 89.25 202 TYR A C 1
ATOM 1506 O O . TYR A 1 202 ? 16.266 -36.031 -27.047 1 89.25 202 TYR A O 1
ATOM 1514 N N . VAL A 1 203 ? 18.078 -37.094 -26.312 1 90.44 203 VAL A N 1
ATOM 1515 C CA . VAL A 1 203 ? 19 -36.188 -26.984 1 90.44 203 VAL A CA 1
ATOM 1516 C C . VAL A 1 203 ? 19.984 -37 -27.859 1 90.44 203 VAL A C 1
ATOM 1518 O O . VAL A 1 203 ? 20.812 -37.719 -27.328 1 90.44 203 VAL A O 1
ATOM 1521 N N . GLY A 1 204 ? 19.812 -36.75 -29.141 1 87.25 204 GLY A N 1
ATOM 1522 C CA . GLY A 1 204 ? 20.688 -37.438 -30.094 1 87.25 204 GLY A CA 1
ATOM 1523 C C . GLY A 1 204 ? 21.797 -36.531 -30.625 1 87.25 204 GLY A C 1
ATOM 1524 O O . GLY A 1 204 ? 21.516 -35.438 -31.156 1 87.25 204 GLY A O 1
ATOM 1525 N N . VAL A 1 205 ? 23.047 -37 -30.453 1 88.75 205 VAL A N 1
ATOM 1526 C CA . VAL A 1 205 ? 24.219 -36.25 -30.922 1 88.75 205 VAL A CA 1
ATOM 1527 C C . VAL A 1 205 ? 25.156 -37.219 -31.656 1 88.75 205 VAL A C 1
ATOM 1529 O O . VAL A 1 205 ? 24.969 -38.438 -31.641 1 88.75 205 VAL A O 1
ATOM 1532 N N . ASP A 1 206 ? 26.203 -36.625 -32.312 1 85.12 206 ASP A N 1
ATOM 1533 C CA . ASP A 1 206 ? 27.219 -37.438 -33 1 85.12 206 ASP A CA 1
ATOM 1534 C C . ASP A 1 206 ? 28.078 -38.188 -32 1 85.12 206 ASP A C 1
ATOM 1536 O O . ASP A 1 206 ? 28.281 -37.75 -30.875 1 85.12 206 ASP A O 1
ATOM 1540 N N . GLU A 1 207 ? 28.516 -39.344 -32.594 1 80.88 207 GLU A N 1
ATOM 1541 C CA . GLU A 1 207 ? 29.469 -40.094 -31.781 1 80.88 207 GLU A CA 1
ATOM 1542 C C . GLU A 1 207 ? 30.703 -39.219 -31.453 1 80.88 207 GLU A C 1
ATOM 1544 O O . GLU A 1 207 ? 31.266 -38.594 -32.312 1 80.88 207 GLU A O 1
ATOM 1549 N N . GLY A 1 208 ? 31.047 -39.188 -30.219 1 81.56 208 GLY A N 1
ATOM 1550 C CA . GLY A 1 208 ? 32.219 -38.469 -29.781 1 81.56 208 GLY A CA 1
ATOM 1551 C C . GLY A 1 208 ? 31.922 -37.062 -29.281 1 81.56 208 GLY A C 1
ATOM 1552 O O . GLY A 1 208 ? 32.812 -36.375 -28.781 1 81.56 208 GLY A O 1
ATOM 1553 N N . THR A 1 209 ? 30.719 -36.656 -29.5 1 87.19 209 THR A N 1
ATOM 1554 C CA . THR A 1 209 ? 30.297 -35.344 -29.031 1 87.19 209 THR A CA 1
ATOM 1555 C C . THR A 1 209 ? 29.547 -35.469 -27.703 1 87.19 209 THR A C 1
ATOM 1557 O O . THR A 1 209 ? 28.797 -36.438 -27.5 1 87.19 209 THR A O 1
ATOM 1560 N N . SER A 1 210 ? 29.844 -34.438 -26.812 1 91.38 210 SER A N 1
ATOM 1561 C CA . SER A 1 210 ? 29.172 -34.469 -25.516 1 91.38 210 SER A CA 1
ATOM 1562 C C . SER A 1 210 ? 28.438 -33.156 -25.234 1 91.38 210 SER A C 1
ATOM 1564 O O . SER A 1 210 ? 28.984 -32.062 -25.422 1 91.38 210 SER A O 1
ATOM 1566 N N . TRP A 1 211 ? 27.188 -33.312 -24.922 1 93.38 211 TRP A N 1
ATOM 1567 C CA . TRP A 1 211 ? 26.328 -32.188 -24.531 1 93.38 211 TRP A CA 1
ATOM 1568 C C . TRP A 1 211 ? 25.844 -32.344 -23.094 1 93.38 211 TRP A C 1
ATOM 1570 O O . TRP A 1 211 ? 25.531 -33.469 -22.656 1 93.38 211 TRP A O 1
ATOM 1580 N N . GLN A 1 212 ? 25.828 -31.25 -22.344 1 93.62 212 GLN A N 1
ATOM 1581 C CA . GLN A 1 212 ? 25.188 -31.219 -21.047 1 93.62 212 GLN A CA 1
ATOM 1582 C C . GLN A 1 212 ? 23.766 -30.688 -21.141 1 93.62 212 GLN A C 1
ATOM 1584 O O . GLN A 1 212 ? 23.531 -29.578 -21.641 1 93.62 212 GLN A O 1
ATOM 1589 N N . ILE A 1 213 ? 22.797 -31.5 -20.688 1 93.88 213 ILE A N 1
ATOM 1590 C CA . ILE A 1 213 ? 21.375 -31.125 -20.703 1 93.88 213 ILE A CA 1
ATOM 1591 C C . ILE A 1 213 ? 20.906 -30.859 -19.266 1 93.88 213 ILE A C 1
ATOM 1593 O O . ILE A 1 213 ? 21.172 -31.656 -18.359 1 93.88 213 ILE A O 1
ATOM 1597 N N . THR A 1 214 ? 20.297 -29.703 -19.125 1 93.69 214 THR A N 1
ATOM 1598 C CA . THR A 1 214 ? 19.719 -29.375 -17.828 1 93.69 214 THR A CA 1
ATOM 1599 C C . THR A 1 214 ? 18.25 -28.984 -17.969 1 93.69 214 THR A C 1
ATOM 1601 O O . THR A 1 214 ? 17.891 -28.172 -18.828 1 93.69 214 THR A O 1
ATOM 1604 N N . VAL A 1 215 ? 17.391 -29.594 -17.156 1 92.06 215 VAL A N 1
ATOM 1605 C CA . VAL A 1 215 ? 15.992 -29.234 -17.016 1 92.06 215 VAL A CA 1
ATOM 1606 C C . VAL A 1 215 ? 15.719 -28.734 -15.594 1 92.06 215 VAL A C 1
ATOM 1608 O O . VAL A 1 215 ? 15.922 -29.469 -14.625 1 92.06 215 VAL A O 1
ATOM 1611 N N . ASP A 1 216 ? 15.258 -27.531 -15.539 1 87.88 216 ASP A N 1
ATOM 1612 C CA . ASP A 1 216 ? 14.906 -26.969 -14.234 1 87.88 216 ASP A CA 1
ATOM 1613 C C . ASP A 1 216 ? 13.477 -27.344 -13.852 1 87.88 216 ASP A C 1
ATOM 1615 O O . ASP A 1 216 ? 12.523 -26.781 -14.391 1 87.88 216 ASP A O 1
ATOM 1619 N N . GLY A 1 217 ? 13.367 -28.172 -12.883 1 76.19 217 GLY A N 1
ATOM 1620 C CA . GLY A 1 217 ? 12.055 -28.641 -12.461 1 76.19 217 GLY A CA 1
ATOM 1621 C C . GLY A 1 217 ? 11.484 -27.844 -11.305 1 76.19 217 GLY A C 1
ATOM 1622 O O . GLY A 1 217 ? 10.453 -28.219 -10.742 1 76.19 217 GLY A O 1
ATOM 1623 N N . GLY A 1 218 ? 12.125 -26.75 -10.977 1 67.44 218 GLY A N 1
ATOM 1624 C CA . GLY A 1 218 ? 11.648 -25.984 -9.844 1 67.44 218 GLY A CA 1
ATOM 1625 C C . GLY A 1 218 ? 11.633 -26.766 -8.547 1 67.44 218 GLY A C 1
ATOM 1626 O O . GLY A 1 218 ? 12.672 -27.25 -8.102 1 67.44 218 GLY A O 1
ATOM 1627 N N . ALA A 1 219 ? 10.359 -27.031 -7.969 1 55.84 219 ALA A N 1
ATOM 1628 C CA . ALA A 1 219 ? 10.195 -27.75 -6.707 1 55.84 219 ALA A CA 1
ATOM 1629 C C . ALA A 1 219 ? 10.609 -29.203 -6.844 1 55.84 219 ALA A C 1
ATOM 1631 O O . ALA A 1 219 ? 10.953 -29.859 -5.855 1 55.84 219 ALA A O 1
ATOM 1632 N N . LEU A 1 220 ? 10.719 -29.656 -8.102 1 65.12 220 LEU A N 1
ATOM 1633 C CA . LEU A 1 220 ? 11.07 -31.047 -8.344 1 65.12 220 LEU A CA 1
ATOM 1634 C C . LEU A 1 220 ? 12.586 -31.219 -8.43 1 65.12 220 LEU A C 1
ATOM 1636 O O . LEU A 1 220 ? 13.086 -32.344 -8.461 1 65.12 220 LEU A O 1
ATOM 1640 N N . GLY A 1 221 ? 13.18 -30.094 -8.438 1 68.88 221 GLY A N 1
ATOM 1641 C CA . GLY A 1 221 ? 14.625 -30.125 -8.562 1 68.88 221 GLY A CA 1
ATOM 1642 C C . GLY A 1 221 ? 15.102 -30 -10 1 68.88 221 GLY A C 1
ATOM 1643 O O . GLY A 1 221 ? 14.297 -29.812 -10.914 1 68.88 221 GLY A O 1
ATOM 1644 N N . THR A 1 222 ? 16.469 -30.016 -10.141 1 81.31 222 THR A N 1
ATOM 1645 C CA . THR A 1 222 ? 17.078 -29.922 -11.453 1 81.31 222 THR A CA 1
ATOM 1646 C C . THR A 1 222 ? 17.406 -31.312 -12 1 81.31 222 THR A C 1
ATOM 1648 O O . THR A 1 222 ? 17.953 -32.156 -11.281 1 81.31 222 THR A O 1
ATOM 1651 N N . PHE A 1 223 ? 17.047 -31.562 -13.203 1 85.38 223 PHE A N 1
ATOM 1652 C CA . PHE A 1 223 ? 17.375 -32.812 -13.891 1 85.38 223 PHE A CA 1
ATOM 1653 C C . PHE A 1 223 ? 18.484 -32.594 -14.906 1 85.38 223 PHE A C 1
ATOM 1655 O O . PHE A 1 223 ? 18.453 -31.641 -15.688 1 85.38 223 PHE A O 1
ATOM 1662 N N . GLN A 1 224 ? 19.438 -33.469 -14.852 1 88.56 224 GLN A N 1
ATOM 1663 C CA . GLN A 1 224 ? 20.594 -33.281 -15.719 1 88.56 224 GLN A CA 1
ATOM 1664 C C . GLN A 1 224 ? 20.953 -34.562 -16.453 1 88.56 224 GLN A C 1
ATOM 1666 O O . GLN A 1 224 ? 20.672 -35.656 -15.977 1 88.56 224 GLN A O 1
ATOM 1671 N N . LEU A 1 225 ? 21.516 -34.438 -17.641 1 88.31 225 LEU A N 1
ATOM 1672 C CA . LEU A 1 225 ? 22.016 -35.5 -18.5 1 88.31 225 LEU A CA 1
ATOM 1673 C C . LEU A 1 225 ? 23.266 -35.062 -19.25 1 88.31 225 LEU A C 1
ATOM 1675 O O . LEU A 1 225 ? 23.328 -33.906 -19.719 1 88.31 225 LEU A O 1
ATOM 1679 N N . ASN A 1 226 ? 24.25 -35.875 -19.219 1 90.88 226 ASN A N 1
ATOM 1680 C CA . ASN A 1 226 ? 25.375 -35.719 -20.141 1 90.88 226 ASN A CA 1
ATOM 1681 C C . ASN A 1 226 ? 25.359 -36.781 -21.234 1 90.88 226 ASN A C 1
ATOM 1683 O O . ASN A 1 226 ? 25.375 -37.969 -20.953 1 90.88 226 ASN A O 1
ATOM 1687 N N . THR A 1 227 ? 25.422 -36.469 -22.438 1 89.5 227 THR A N 1
ATOM 1688 C CA . THR A 1 227 ? 25.234 -37.406 -23.562 1 89.5 227 THR A CA 1
ATOM 1689 C C . THR A 1 227 ? 26.438 -38.312 -23.719 1 89.5 227 THR A C 1
ATOM 1691 O O . THR A 1 227 ? 26.375 -39.312 -24.453 1 89.5 227 THR A O 1
ATOM 1694 N N . ALA A 1 228 ? 27.5 -37.938 -23.031 1 85.25 228 ALA A N 1
ATOM 1695 C CA . ALA A 1 228 ? 28.625 -38.875 -23 1 85.25 228 ALA A CA 1
ATOM 1696 C C . ALA A 1 228 ? 28.266 -40.156 -22.234 1 85.25 228 ALA A C 1
ATOM 1698 O O . ALA A 1 228 ? 28.844 -41.219 -22.453 1 85.25 228 ALA A O 1
ATOM 1699 N N . GLN A 1 229 ? 27.375 -40.031 -21.359 1 80.12 229 GLN A N 1
ATOM 1700 C CA . GLN A 1 229 ? 26.984 -41.156 -20.516 1 80.12 229 GLN A CA 1
ATOM 1701 C C . GLN A 1 229 ? 25.734 -41.844 -21.047 1 80.12 229 GLN A C 1
ATOM 1703 O O . GLN A 1 229 ? 25.688 -43.062 -21.156 1 80.12 229 GLN A O 1
ATOM 1708 N N . GLU A 1 230 ? 24.734 -41.062 -21.281 1 81.88 230 GLU A N 1
ATOM 1709 C CA . GLU A 1 230 ? 23.469 -41.562 -21.797 1 81.88 230 GLU A CA 1
ATOM 1710 C C . GLU A 1 230 ? 22.734 -40.469 -22.609 1 81.88 230 GLU A C 1
ATOM 1712 O O . GLU A 1 230 ? 23.109 -39.312 -22.578 1 81.88 230 GLU A O 1
ATOM 1717 N N . ASN A 1 231 ? 21.828 -40.938 -23.328 1 87.19 231 ASN A N 1
ATOM 1718 C CA . ASN A 1 231 ? 21.109 -40.031 -24.203 1 87.19 231 ASN A CA 1
ATOM 1719 C C . ASN A 1 231 ? 19.688 -39.781 -23.734 1 87.19 231 ASN A C 1
ATOM 1721 O O . ASN A 1 231 ? 18.938 -39.031 -24.375 1 87.19 231 ASN A O 1
ATOM 1725 N N . LEU A 1 232 ? 19.359 -40.375 -22.656 1 86.81 232 LEU A N 1
ATOM 1726 C CA . LEU A 1 232 ? 17.969 -40.281 -22.219 1 86.81 232 LEU A CA 1
ATOM 1727 C C . LEU A 1 232 ? 17.875 -39.688 -20.812 1 86.81 232 LEU A C 1
ATOM 1729 O O . LEU A 1 232 ? 18.359 -40.281 -19.859 1 86.81 232 LEU A O 1
ATOM 1733 N N . LEU A 1 233 ? 17.344 -38.531 -20.719 1 88.5 233 LEU A N 1
ATOM 1734 C CA . LEU A 1 233 ? 17.031 -37.938 -19.422 1 88.5 233 LEU A CA 1
ATOM 1735 C C . LEU A 1 233 ? 15.625 -38.312 -18.969 1 88.5 233 LEU A C 1
ATOM 1737 O O . LEU A 1 233 ? 14.664 -38.188 -19.75 1 88.5 233 LEU A O 1
ATOM 1741 N N . ARG A 1 234 ? 15.508 -38.781 -17.781 1 84.06 234 ARG A N 1
ATOM 1742 C CA . ARG A 1 234 ? 14.227 -39.219 -17.25 1 84.06 234 ARG A CA 1
ATOM 1743 C C . ARG A 1 234 ? 13.844 -38.406 -16 1 84.06 234 ARG A C 1
ATOM 1745 O O . ARG A 1 234 ? 14.695 -38.094 -15.172 1 84.06 234 ARG A O 1
ATOM 1752 N N . PHE A 1 235 ? 12.562 -38 -15.945 1 83.12 235 PHE A N 1
ATOM 1753 C CA . PHE A 1 235 ? 12.008 -37.438 -14.727 1 83.12 235 PHE A CA 1
ATOM 1754 C C . PHE A 1 235 ? 10.484 -37.531 -14.727 1 83.12 235 PHE A C 1
ATOM 1756 O O . PHE A 1 235 ? 9.875 -37.875 -15.742 1 83.12 235 PHE A O 1
ATOM 1763 N N . TRP A 1 236 ? 9.945 -37.375 -13.586 1 79.5 236 TRP A N 1
ATOM 1764 C CA . TRP A 1 236 ? 8.492 -37.469 -13.445 1 79.5 236 TRP A CA 1
ATOM 1765 C C . TRP A 1 236 ? 7.867 -36.062 -13.375 1 79.5 236 TRP A C 1
ATOM 1767 O O . TRP A 1 236 ? 8.438 -35.156 -12.766 1 79.5 236 TRP A O 1
ATOM 1777 N N . SER A 1 237 ? 6.73 -35.906 -14.039 1 80.12 237 SER A N 1
ATOM 1778 C CA . SER A 1 237 ? 6.039 -34.625 -14.062 1 80.12 237 SER A CA 1
ATOM 1779 C C . SER A 1 237 ? 4.531 -34.812 -14.195 1 80.12 237 SER A C 1
ATOM 1781 O O . SER A 1 237 ? 4.066 -35.812 -14.734 1 80.12 237 SER A O 1
ATOM 1783 N N . GLN A 1 238 ? 3.742 -33.906 -13.602 1 74.94 238 GLN A N 1
ATOM 1784 C CA . GLN A 1 238 ? 2.303 -33.844 -13.836 1 74.94 238 GLN A CA 1
ATOM 1785 C C . GLN A 1 238 ? 1.943 -32.688 -14.758 1 74.94 238 GLN A C 1
ATOM 1787 O O . GLN A 1 238 ? 0.807 -32.188 -14.75 1 74.94 238 GLN A O 1
ATOM 1792 N N . GLY A 1 239 ? 2.898 -32.219 -15.383 1 77.19 239 GLY A N 1
ATOM 1793 C CA . GLY A 1 239 ? 2.695 -31.094 -16.281 1 77.19 239 GLY A CA 1
ATOM 1794 C C . GLY A 1 239 ? 3.473 -29.859 -15.867 1 77.19 239 GLY A C 1
ATOM 1795 O O . GLY A 1 239 ? 4.078 -29.828 -14.789 1 77.19 239 GLY A O 1
ATOM 1796 N N . GLY A 1 240 ? 3.615 -28.906 -16.797 1 79.06 240 GLY A N 1
ATOM 1797 C CA . GLY A 1 240 ? 4.285 -27.656 -16.484 1 79.06 240 GLY A CA 1
ATOM 1798 C C . GLY A 1 240 ? 5.297 -27.234 -17.531 1 79.06 240 GLY A C 1
ATOM 1799 O O . GLY A 1 240 ? 5.395 -27.859 -18.594 1 79.06 240 GLY A O 1
ATOM 1800 N N . GLU A 1 241 ? 5.82 -26.078 -17.25 1 85.19 241 GLU A N 1
ATOM 1801 C CA . GLU A 1 241 ? 6.879 -25.531 -18.094 1 85.19 241 GLU A CA 1
ATOM 1802 C C . GLU A 1 241 ? 8.234 -25.625 -17.406 1 85.19 241 GLU A C 1
ATOM 1804 O O . GLU A 1 241 ? 8.375 -25.25 -16.234 1 85.19 241 GLU A O 1
ATOM 1809 N N . TYR A 1 242 ? 9.117 -26.234 -18.062 1 88.12 242 TYR A N 1
ATOM 1810 C CA . TYR A 1 242 ? 10.445 -26.469 -17.5 1 88.12 242 TYR A CA 1
ATOM 1811 C C . TYR A 1 242 ? 11.516 -25.766 -18.328 1 88.12 242 TYR A C 1
ATOM 1813 O O . TYR A 1 242 ? 11.695 -26.094 -19.516 1 88.12 242 TYR A O 1
ATOM 1821 N N . PRO A 1 243 ? 12.266 -24.828 -17.734 1 91.69 243 PRO A N 1
ATOM 1822 C CA . PRO A 1 243 ? 13.406 -24.297 -18.484 1 91.69 243 PRO A CA 1
ATOM 1823 C C . PRO A 1 243 ? 14.398 -25.391 -18.906 1 91.69 243 PRO A C 1
ATOM 1825 O O . PRO A 1 243 ? 14.742 -26.25 -18.094 1 91.69 243 PRO A O 1
ATOM 1828 N N . LEU A 1 244 ? 14.781 -25.453 -20.141 1 94.19 244 LEU A N 1
ATOM 1829 C CA . LEU A 1 244 ? 15.664 -26.438 -20.766 1 94.19 244 LEU A CA 1
ATOM 1830 C C . LEU A 1 244 ? 16.906 -25.766 -21.328 1 94.19 244 LEU A C 1
ATOM 1832 O O . LEU A 1 244 ? 16.812 -24.766 -22.031 1 94.19 244 LEU A O 1
ATOM 1836 N N . ALA A 1 245 ? 18.031 -26.234 -20.859 1 94.62 245 ALA A N 1
ATOM 1837 C CA . ALA A 1 245 ? 19.312 -25.75 -21.391 1 94.62 245 ALA A CA 1
ATOM 1838 C C . ALA A 1 245 ? 20.156 -26.906 -21.938 1 94.62 245 ALA A C 1
ATOM 1840 O O . ALA A 1 245 ? 20.344 -27.922 -21.266 1 94.62 245 ALA A O 1
ATOM 1841 N N . LEU A 1 246 ? 20.625 -26.812 -23.156 1 94.75 246 LEU A N 1
ATOM 1842 C CA . LEU A 1 246 ? 21.562 -27.719 -23.797 1 94.75 246 LEU A CA 1
ATOM 1843 C C . LEU A 1 246 ? 22.891 -27.031 -24.094 1 94.75 246 LEU A C 1
ATOM 1845 O O . LEU A 1 246 ? 22.922 -26.094 -24.906 1 94.75 246 LEU A O 1
ATOM 1849 N N . THR A 1 247 ? 23.875 -27.5 -23.469 1 94.5 247 THR A N 1
ATOM 1850 C CA . THR A 1 247 ? 25.188 -26.859 -23.641 1 94.5 247 THR A CA 1
ATOM 1851 C C . THR A 1 247 ? 26.219 -27.875 -24.109 1 94.5 247 THR A C 1
ATOM 1853 O O . THR A 1 247 ? 26.453 -28.891 -23.453 1 94.5 247 THR A O 1
ATOM 1856 N N . PRO A 1 248 ? 26.922 -27.578 -25.234 1 92.56 248 PRO A N 1
ATOM 1857 C CA . PRO A 1 248 ? 28 -28.484 -25.641 1 92.56 248 PRO A CA 1
ATOM 1858 C C . PRO A 1 248 ? 29.234 -28.359 -24.75 1 92.56 248 PRO A C 1
ATOM 1860 O O . PRO A 1 248 ? 29.594 -27.25 -24.328 1 92.56 248 PRO A O 1
ATOM 1863 N N . GLU A 1 249 ? 29.797 -29.375 -24.281 1 87.06 249 GLU A N 1
ATOM 1864 C CA . GLU A 1 249 ? 31 -29.344 -23.438 1 87.06 249 GLU A CA 1
ATOM 1865 C C . GLU A 1 249 ? 32.219 -28.953 -24.25 1 87.06 249 GLU A C 1
ATOM 1867 O O . GLU A 1 249 ? 33.094 -28.219 -23.781 1 87.06 249 GLU A O 1
ATOM 1872 N N . ASP A 1 250 ? 32.344 -29.5 -25.406 1 82.38 250 ASP A N 1
ATOM 1873 C CA . ASP A 1 250 ? 33.469 -29.156 -26.297 1 82.38 250 ASP A CA 1
ATOM 1874 C C . ASP A 1 250 ? 32.938 -28.656 -27.641 1 82.38 250 ASP A C 1
ATOM 1876 O O . ASP A 1 250 ? 32.312 -27.609 -27.719 1 82.38 250 ASP A O 1
ATOM 1880 N N . SER A 1 251 ? 33.031 -29.5 -28.688 1 82.88 251 SER A N 1
ATOM 1881 C CA . SER A 1 251 ? 32.5 -29.156 -30 1 82.88 251 SER A CA 1
ATOM 1882 C C . SER A 1 251 ? 31.047 -29.609 -30.156 1 82.88 251 SER A C 1
ATOM 1884 O O . SER A 1 251 ? 30.703 -30.734 -29.797 1 82.88 251 SER A O 1
ATOM 1886 N N . PRO A 1 252 ? 30.141 -28.734 -30.625 1 87.06 252 PRO A N 1
ATOM 1887 C CA . PRO A 1 252 ? 28.719 -29.062 -30.734 1 87.06 252 PRO A CA 1
ATOM 1888 C C . PRO A 1 252 ? 28.453 -30.203 -31.719 1 87.06 252 PRO A C 1
ATOM 1890 O O . PRO A 1 252 ? 27.359 -30.781 -31.734 1 87.06 252 PRO A O 1
ATOM 1893 N N . GLY A 1 253 ? 29.453 -30.609 -32.469 1 85.31 253 GLY A N 1
ATOM 1894 C CA . GLY A 1 253 ? 29.25 -31.672 -33.438 1 85.31 253 GLY A CA 1
ATOM 1895 C C . GLY A 1 253 ? 28.406 -31.25 -34.625 1 85.31 253 GLY A C 1
ATOM 1896 O O . GLY A 1 253 ? 28.25 -30.047 -34.875 1 85.31 253 GLY A O 1
ATOM 1897 N N . SER A 1 254 ? 27.906 -32.281 -35.375 1 86.31 254 SER A N 1
ATOM 1898 C CA . SER A 1 254 ? 27.266 -31.969 -36.656 1 86.31 254 SER A CA 1
ATOM 1899 C C . SER A 1 254 ? 25.75 -32.062 -36.562 1 86.31 254 SER A C 1
ATOM 1901 O O . SER A 1 254 ? 25.031 -31.641 -37.469 1 86.31 254 SER A O 1
ATOM 1903 N N . ARG A 1 255 ? 25.281 -32.688 -35.469 1 87.38 255 ARG A N 1
ATOM 1904 C CA . ARG A 1 255 ? 23.844 -32.875 -35.375 1 87.38 255 ARG A CA 1
ATOM 1905 C C . ARG A 1 255 ? 23.359 -32.812 -33.938 1 87.38 255 ARG A C 1
ATOM 1907 O O . ARG A 1 255 ? 24.062 -33.281 -33.031 1 87.38 255 ARG A O 1
ATOM 1914 N N . LEU A 1 256 ? 22.219 -32.25 -33.719 1 89.44 256 LEU A N 1
ATOM 1915 C CA . LEU A 1 256 ? 21.531 -32.219 -32.438 1 89.44 256 LEU A CA 1
ATOM 1916 C C . LEU A 1 256 ? 20.047 -32.531 -32.625 1 89.44 256 LEU A C 1
ATOM 1918 O O . LEU A 1 256 ? 19.359 -31.891 -33.406 1 89.44 256 LEU A O 1
ATOM 1922 N N . LEU A 1 257 ? 19.609 -33.625 -31.953 1 88.94 257 LEU A N 1
ATOM 1923 C CA . LEU A 1 257 ? 18.203 -34.031 -31.922 1 88.94 257 LEU A CA 1
ATOM 1924 C C . LEU A 1 257 ? 17.672 -34.094 -30.5 1 88.94 257 LEU A C 1
ATOM 1926 O O . LEU A 1 257 ? 18.328 -34.625 -29.609 1 88.94 257 LEU A O 1
ATOM 1930 N N . VAL A 1 258 ? 16.594 -33.438 -30.297 1 90.94 258 VAL A N 1
ATOM 1931 C CA . VAL A 1 258 ? 15.945 -33.469 -29 1 90.94 258 VAL A CA 1
ATOM 1932 C C . VAL A 1 258 ? 14.484 -33.875 -29.156 1 90.94 258 VAL A C 1
ATOM 1934 O O . VAL A 1 258 ? 13.734 -33.25 -29.891 1 90.94 258 VAL A O 1
ATOM 1937 N N . VAL A 1 259 ? 14.055 -34.969 -28.438 1 88.5 259 VAL A N 1
ATOM 1938 C CA . VAL A 1 259 ? 12.68 -35.438 -28.531 1 88.5 259 VAL A CA 1
ATOM 1939 C C . VAL A 1 259 ? 12.141 -35.719 -27.125 1 88.5 259 VAL A C 1
ATOM 1941 O O . VAL A 1 259 ? 12.625 -36.625 -26.453 1 88.5 259 VAL A O 1
ATOM 1944 N N . PRO A 1 260 ? 11.148 -35 -26.672 1 91.5 260 PRO A N 1
ATOM 1945 C CA . PRO A 1 260 ? 10.484 -35.344 -25.422 1 91.5 260 PRO A CA 1
ATOM 1946 C C . PRO A 1 260 ? 9.375 -36.375 -25.594 1 91.5 260 PRO A C 1
ATOM 1948 O O . PRO A 1 260 ? 8.492 -36.188 -26.438 1 91.5 260 PRO A O 1
ATOM 1951 N N . PHE A 1 261 ? 9.438 -37.438 -24.812 1 88.44 261 PHE A N 1
ATOM 1952 C CA . PHE A 1 261 ? 8.414 -38.469 -24.781 1 88.44 261 PHE A CA 1
ATOM 1953 C C . PHE A 1 261 ? 7.707 -38.5 -23.422 1 88.44 261 PHE A C 1
ATOM 1955 O O . PHE A 1 261 ? 8.242 -37.969 -22.438 1 88.44 261 PHE A O 1
ATOM 1962 N N . LEU A 1 262 ? 6.488 -39.062 -23.516 1 89.56 262 LEU A N 1
ATOM 1963 C CA . LEU A 1 262 ? 5.707 -39.219 -22.297 1 89.56 262 LEU A CA 1
ATOM 1964 C C . LEU A 1 262 ? 5.375 -40.688 -22.062 1 89.56 262 LEU A C 1
ATOM 1966 O O . LEU A 1 262 ? 5.098 -41.438 -23 1 89.56 262 LEU A O 1
ATOM 1970 N N . GLY A 1 263 ? 5.395 -41.031 -20.844 1 83.81 263 GLY A N 1
ATOM 1971 C CA . GLY A 1 263 ? 5.141 -42.438 -20.469 1 83.81 263 GLY A CA 1
ATOM 1972 C C . GLY A 1 263 ? 3.666 -42.719 -20.281 1 83.81 263 GLY A C 1
ATOM 1973 O O . GLY A 1 263 ? 3.264 -43.906 -20.266 1 83.81 263 GLY A O 1
ATOM 1974 N N . GLY A 1 264 ? 2.865 -41.719 -20.172 1 82.44 264 GLY A N 1
ATOM 1975 C CA . GLY A 1 264 ? 1.463 -41.938 -19.859 1 82.44 264 GLY A CA 1
ATOM 1976 C C . GLY A 1 264 ? 1.21 -42.25 -18.391 1 82.44 264 GLY A C 1
ATOM 1977 O O . GLY A 1 264 ? 2.09 -42.031 -17.562 1 82.44 264 GLY A O 1
ATOM 1978 N N . PRO A 1 265 ? -0.072 -42.719 -18.125 1 82.5 265 PRO A N 1
ATOM 1979 C CA . PRO A 1 265 ? -0.405 -43 -16.734 1 82.5 265 PRO A CA 1
ATOM 1980 C C . PRO A 1 265 ? 0.331 -44.219 -16.188 1 82.5 265 PRO A C 1
ATOM 1982 O O . PRO A 1 265 ? 0.534 -45.188 -16.922 1 82.5 265 PRO A O 1
ATOM 1985 N N . PRO A 1 266 ? 0.687 -44.156 -14.953 1 83 266 PRO A N 1
ATOM 1986 C CA . PRO A 1 266 ? 1.291 -45.344 -14.336 1 83 266 PRO A CA 1
ATOM 1987 C C . PRO A 1 266 ? 0.333 -46.531 -14.281 1 83 266 PRO A C 1
ATOM 1989 O O . PRO A 1 266 ? -0.879 -46.344 -14.141 1 83 266 PRO A O 1
ATOM 1992 N N . PRO A 1 267 ? 0.95 -47.75 -14.438 1 82.19 267 PRO A N 1
ATOM 1993 C CA . PRO A 1 267 ? 0.083 -48.906 -14.328 1 82.19 267 PRO A CA 1
ATOM 1994 C C . PRO A 1 267 ? -0.603 -49.031 -12.969 1 82.19 267 PRO A C 1
ATOM 1996 O O . PRO A 1 267 ? -0.061 -48.562 -11.961 1 82.19 267 PRO A O 1
ATOM 1999 N N . ALA A 1 268 ? -1.787 -49.656 -12.945 1 86.5 268 ALA A N 1
ATOM 2000 C CA . ALA A 1 268 ? -2.578 -49.781 -11.719 1 86.5 268 ALA A CA 1
ATOM 2001 C C . ALA A 1 268 ? -2.15 -50.969 -10.898 1 86.5 268 ALA A C 1
ATOM 2003 O O . ALA A 1 268 ? -1.816 -52.031 -11.461 1 86.5 268 ALA A O 1
ATOM 2004 N N . VAL A 1 269 ? -2.15 -50.812 -9.609 1 87.44 269 VAL A N 1
ATOM 2005 C CA . VAL A 1 269 ? -1.98 -51.938 -8.68 1 87.44 269 VAL A CA 1
ATOM 2006 C C . VAL A 1 269 ? -3.346 -52.406 -8.195 1 87.44 269 VAL A C 1
ATOM 2008 O O . VAL A 1 269 ? -4.148 -51.625 -7.695 1 87.44 269 VAL A O 1
ATOM 2011 N N . PRO A 1 270 ? -3.562 -53.719 -8.469 1 86.56 270 PRO A N 1
ATOM 2012 C CA . PRO A 1 270 ? -4.812 -54.219 -7.895 1 86.56 270 PRO A CA 1
ATOM 2013 C C . PRO A 1 270 ? -4.781 -54.281 -6.367 1 86.56 270 PRO A C 1
ATOM 2015 O O . PRO A 1 270 ? -3.742 -54.594 -5.777 1 86.56 270 PRO A O 1
ATOM 2018 N N . LEU A 1 271 ? -5.934 -54.031 -5.789 1 88.06 271 LEU A N 1
ATOM 2019 C CA . LEU A 1 271 ? -6.031 -54.125 -4.336 1 88.06 271 LEU A CA 1
ATOM 2020 C C . LEU A 1 271 ? -6.195 -55.594 -3.906 1 88.06 271 LEU A C 1
ATOM 2022 O O . LEU A 1 271 ? -6.895 -56.344 -4.566 1 88.06 271 LEU A O 1
ATOM 2026 N N . ASP A 1 272 ? -5.566 -56.031 -2.885 1 87.62 272 ASP A N 1
ATOM 2027 C CA . ASP A 1 272 ? -5.668 -57.312 -2.189 1 87.62 272 ASP A CA 1
ATOM 2028 C C . ASP A 1 272 ? -5.137 -58.469 -3.057 1 87.62 272 ASP A C 1
ATOM 2030 O O . ASP A 1 272 ? -5.484 -59.625 -2.84 1 87.62 272 ASP A O 1
ATOM 2034 N N . THR A 1 273 ? -4.477 -58.156 -4.164 1 91 273 THR A N 1
ATOM 2035 C CA . THR A 1 273 ? -3.775 -59.125 -5.004 1 91 273 THR A CA 1
ATOM 2036 C C . THR A 1 273 ? -2.332 -58.688 -5.238 1 91 273 THR A C 1
ATOM 2038 O O . THR A 1 273 ? -2.076 -57.531 -5.645 1 91 273 THR A O 1
ATOM 2041 N N . PRO A 1 274 ? -1.424 -59.531 -4.859 1 91 274 PRO A N 1
ATOM 2042 C CA . PRO A 1 274 ? -0.028 -59.156 -5.098 1 91 274 PRO A CA 1
ATOM 2043 C C . PRO A 1 274 ? 0.272 -58.875 -6.57 1 91 274 PRO A C 1
ATOM 2045 O O . PRO A 1 274 ? -0.241 -59.594 -7.441 1 91 274 PRO A O 1
ATOM 2048 N N . LEU A 1 275 ? 0.962 -57.938 -6.863 1 91.12 275 LEU A N 1
ATOM 2049 C CA . LEU A 1 275 ? 1.424 -57.594 -8.203 1 91.12 275 LEU A CA 1
ATOM 2050 C C . LEU A 1 275 ? 2.906 -57.906 -8.367 1 91.12 275 LEU A C 1
ATOM 2052 O O . LEU A 1 275 ? 3.744 -57.375 -7.645 1 91.12 275 LEU A O 1
ATOM 2056 N N . ALA A 1 276 ? 3.201 -58.75 -9.281 1 88.94 276 ALA A N 1
ATOM 2057 C CA . ALA A 1 276 ? 4.59 -59 -9.656 1 88.94 276 ALA A CA 1
ATOM 2058 C C . ALA A 1 276 ? 5.07 -57.969 -10.68 1 88.94 276 ALA A C 1
ATOM 2060 O O . ALA A 1 276 ? 4.453 -57.812 -11.734 1 88.94 276 ALA A O 1
ATOM 2061 N N . ALA A 1 277 ? 6.051 -57.281 -10.297 1 87.56 277 ALA A N 1
ATOM 2062 C CA . ALA A 1 277 ? 6.59 -56.219 -11.156 1 87.56 277 ALA A CA 1
ATOM 2063 C C . ALA A 1 277 ? 8.117 -56.219 -11.109 1 87.56 277 ALA A C 1
ATOM 2065 O O . ALA A 1 277 ? 8.734 -57.094 -10.5 1 87.56 277 ALA A O 1
ATOM 2066 N N . GLU A 1 278 ? 8.758 -55.312 -11.898 1 86.62 278 GLU A N 1
ATOM 2067 C CA . GLU A 1 278 ? 10.211 -55.219 -11.922 1 86.62 278 GLU A CA 1
ATOM 2068 C C . GLU A 1 278 ? 10.656 -53.75 -12.086 1 86.62 278 GLU A C 1
ATOM 2070 O O . GLU A 1 278 ? 9.906 -52.938 -12.609 1 86.62 278 GLU A O 1
ATOM 2075 N N . VAL A 1 279 ? 11.766 -53.469 -11.492 1 85.31 279 VAL A N 1
ATOM 2076 C CA . VAL A 1 279 ? 12.5 -52.281 -11.891 1 85.31 279 VAL A CA 1
ATOM 2077 C C . VAL A 1 279 ? 13.336 -52.562 -13.125 1 85.31 279 VAL A C 1
ATOM 2079 O O . VAL A 1 279 ? 14.109 -53.531 -13.156 1 85.31 279 VAL A O 1
ATOM 2082 N N . ARG A 1 280 ? 13.273 -51.688 -14.086 1 79.94 280 ARG A N 1
ATOM 2083 C CA . ARG A 1 280 ? 13.914 -51.906 -15.375 1 79.94 280 ARG A CA 1
ATOM 2084 C C . ARG A 1 280 ? 15.414 -51.625 -15.297 1 79.94 280 ARG A C 1
ATOM 2086 O O . ARG A 1 280 ? 15.867 -50.875 -14.453 1 79.94 280 ARG A O 1
ATOM 2093 N N . ALA A 1 281 ? 16 -52.344 -16.219 1 77.5 281 ALA A N 1
ATOM 2094 C CA . ALA A 1 281 ? 17.453 -52.156 -16.297 1 77.5 281 ALA A CA 1
ATOM 2095 C C . ALA A 1 281 ? 17.781 -50.688 -16.625 1 77.5 281 ALA A C 1
ATOM 2097 O O . ALA A 1 281 ? 17.125 -50.062 -17.469 1 77.5 281 ALA A O 1
ATOM 2098 N N . GLY A 1 282 ? 18.672 -50.188 -16.031 1 71 282 GLY A N 1
ATOM 2099 C CA . GLY A 1 282 ? 19.125 -48.844 -16.266 1 71 282 GLY A CA 1
ATOM 2100 C C . GLY A 1 282 ? 18.344 -47.812 -15.461 1 71 282 GLY A C 1
ATOM 2101 O O . GLY A 1 282 ? 18.641 -46.594 -15.531 1 71 282 GLY A O 1
ATOM 2102 N N . THR A 1 283 ? 17.312 -48.312 -14.836 1 77.94 283 THR A N 1
ATOM 2103 C CA . THR A 1 283 ? 16.547 -47.375 -13.992 1 77.94 283 THR A CA 1
ATOM 2104 C C . THR A 1 283 ? 16.594 -47.812 -12.531 1 77.94 283 THR A C 1
ATOM 2106 O O . THR A 1 283 ? 17.109 -48.906 -12.219 1 77.94 283 THR A O 1
ATOM 2109 N N . SER A 1 284 ? 16.203 -46.906 -11.727 1 81.44 284 SER A N 1
ATOM 2110 C CA . SER A 1 284 ? 16.156 -47.25 -10.305 1 81.44 284 SER A CA 1
ATOM 2111 C C . SER A 1 284 ? 14.75 -47.094 -9.75 1 81.44 284 SER A C 1
ATOM 2113 O O . SER A 1 284 ? 14.523 -47.25 -8.547 1 81.44 284 SER A O 1
ATOM 2115 N N . GLU A 1 285 ? 13.773 -46.75 -10.594 1 81.44 285 GLU A N 1
ATOM 2116 C CA . GLU A 1 285 ? 12.477 -46.375 -10.039 1 81.44 285 GLU A CA 1
ATOM 2117 C C . GLU A 1 285 ? 11.336 -46.969 -10.875 1 81.44 285 GLU A C 1
ATOM 2119 O O . GLU A 1 285 ? 11.508 -47.25 -12.062 1 81.44 285 GLU A O 1
ATOM 2124 N N . ALA A 1 286 ? 10.227 -47.219 -10.203 1 81.75 286 ALA A N 1
ATOM 2125 C CA . ALA A 1 286 ? 8.961 -47.594 -10.828 1 81.75 286 ALA A CA 1
ATOM 2126 C C . ALA A 1 286 ? 7.777 -46.938 -10.102 1 81.75 286 ALA A C 1
ATOM 2128 O O . ALA A 1 286 ? 7.781 -46.844 -8.867 1 81.75 286 ALA A O 1
ATOM 2129 N N . LEU A 1 287 ? 6.863 -46.5 -10.891 1 84.38 287 LEU A N 1
ATOM 2130 C CA . LEU A 1 287 ? 5.688 -45.844 -10.328 1 84.38 287 LEU A CA 1
ATOM 2131 C C . LEU A 1 287 ? 4.418 -46.625 -10.688 1 84.38 287 LEU A C 1
ATOM 2133 O O . LEU A 1 287 ? 4.266 -47.094 -11.82 1 84.38 287 LEU A O 1
ATOM 2137 N N . TYR A 1 288 ? 3.559 -46.781 -9.703 1 85.94 288 TYR A N 1
ATOM 2138 C CA . TYR A 1 288 ? 2.266 -47.438 -9.883 1 85.94 288 TYR A CA 1
ATOM 2139 C C . TYR A 1 288 ? 1.139 -46.562 -9.336 1 85.94 288 TYR A C 1
ATOM 2141 O O . TYR A 1 288 ? 1.367 -45.719 -8.477 1 85.94 288 TYR A O 1
ATOM 2149 N N . GLN A 1 289 ? -0.032 -46.812 -9.906 1 86.56 289 GLN A N 1
ATOM 2150 C CA . GLN A 1 289 ? -1.171 -46.062 -9.391 1 86.56 289 GLN A CA 1
ATOM 2151 C C . GLN A 1 289 ? -2.133 -46.969 -8.625 1 86.56 289 GLN A C 1
ATOM 2153 O O . GLN A 1 289 ? -2.271 -48.156 -8.945 1 86.56 289 GLN A O 1
ATOM 2158 N N . ILE A 1 290 ? -2.693 -46.438 -7.586 1 84.06 290 ILE A N 1
ATOM 2159 C CA . ILE A 1 290 ? -3.779 -47.062 -6.848 1 84.06 290 ILE A CA 1
ATOM 2160 C C . ILE A 1 290 ? -5.023 -46.188 -6.898 1 84.06 290 ILE A C 1
ATOM 2162 O O . ILE A 1 290 ? -4.93 -44.969 -6.754 1 84.06 290 ILE A O 1
ATOM 2166 N N . SER A 1 291 ? -6.113 -46.812 -7.289 1 81.88 291 SER A N 1
ATOM 2167 C CA . SER A 1 291 ? -7.383 -46.094 -7.309 1 81.88 291 SER A CA 1
ATOM 2168 C C . SER A 1 291 ? -8.273 -46.531 -6.145 1 81.88 291 SER A C 1
ATOM 2170 O O . SER A 1 291 ? -8.609 -47.688 -6.016 1 81.88 291 SER A O 1
ATOM 2172 N N . LEU A 1 292 ? -8.57 -45.562 -5.34 1 84.69 292 LEU A N 1
ATOM 2173 C CA . LEU A 1 292 ? -9.445 -45.812 -4.203 1 84.69 292 LEU A CA 1
ATOM 2174 C C . LEU A 1 292 ? -10.828 -45.219 -4.438 1 84.69 292 LEU A C 1
ATOM 2176 O O . LEU A 1 292 ? -10.953 -44.094 -4.926 1 84.69 292 LEU A O 1
ATOM 2180 N N . ASP A 1 293 ? -11.891 -46 -4.191 1 84.81 293 ASP A N 1
ATOM 2181 C CA . ASP A 1 293 ? -13.25 -45.531 -4.43 1 84.81 293 ASP A CA 1
ATOM 2182 C C . ASP A 1 293 ? -13.977 -45.25 -3.111 1 84.81 293 ASP A C 1
ATOM 2184 O O . ASP A 1 293 ? -15.18 -45.031 -3.102 1 84.81 293 ASP A O 1
ATOM 2188 N N . SER A 1 294 ? -13.281 -45.469 -2.055 1 87.69 294 SER A N 1
ATOM 2189 C CA . SER A 1 294 ? -13.836 -45.25 -0.724 1 87.69 294 SER A CA 1
ATOM 2190 C C . SER A 1 294 ? -12.773 -44.719 0.233 1 87.69 294 SER A C 1
ATOM 2192 O O . SER A 1 294 ? -11.602 -44.594 -0.131 1 87.69 294 SER A O 1
ATOM 2194 N N . ILE A 1 295 ? -13.273 -44.375 1.354 1 86.56 295 ILE A N 1
ATOM 2195 C CA . ILE A 1 295 ? -12.336 -44 2.412 1 86.56 295 ILE A CA 1
ATOM 2196 C C . ILE A 1 295 ? -11.727 -45.281 3.018 1 86.56 295 ILE A C 1
ATOM 2198 O O . ILE A 1 295 ? -12.438 -46.219 3.363 1 86.56 295 ILE A O 1
ATOM 2202 N N . TYR A 1 296 ? -10.453 -45.281 3.018 1 85.06 296 TYR A N 1
ATOM 2203 C CA . TYR A 1 296 ? -9.734 -46.375 3.654 1 85.06 296 TYR A CA 1
ATOM 2204 C C . TYR A 1 296 ? -9.156 -45.938 4.996 1 85.06 296 TYR A C 1
ATOM 2206 O O . TYR A 1 296 ? -8.25 -45.094 5.055 1 85.06 296 TYR A O 1
ATOM 2214 N N . THR A 1 297 ? -9.719 -46.5 6.027 1 83.69 297 THR A N 1
ATOM 2215 C CA . THR A 1 297 ? -9.219 -46.156 7.355 1 83.69 297 THR A CA 1
ATOM 2216 C C . THR A 1 297 ? -7.758 -46.562 7.508 1 83.69 297 THR A C 1
ATOM 2218 O O . THR A 1 297 ? -6.988 -45.875 8.18 1 83.69 297 THR A O 1
ATOM 2221 N N . VAL A 1 298 ? -7.48 -47.75 6.922 1 84 298 VAL A N 1
ATOM 2222 C CA . VAL A 1 298 ? -6.09 -48.188 6.914 1 84 298 VAL A CA 1
ATOM 2223 C C . VAL A 1 298 ? -5.758 -48.844 5.566 1 84 298 VAL A C 1
ATOM 2225 O O . VAL A 1 298 ? -6.547 -49.625 5.039 1 84 298 VAL A O 1
ATOM 2228 N N . LEU A 1 299 ? -4.719 -48.438 4.93 1 83.88 299 LEU A N 1
ATOM 2229 C CA . LEU A 1 299 ? -4.16 -49.062 3.73 1 83.88 299 LEU A CA 1
ATOM 2230 C C . LEU A 1 299 ? -2.693 -49.438 3.938 1 83.88 299 LEU A C 1
ATOM 2232 O O . LEU A 1 299 ? -1.904 -48.594 4.41 1 83.88 299 LEU A O 1
ATOM 2236 N N . THR A 1 300 ? -2.418 -50.688 3.707 1 86.75 300 THR A N 1
ATOM 2237 C CA . THR A 1 300 ? -1.045 -51.156 3.873 1 86.75 300 THR A CA 1
ATOM 2238 C C . THR A 1 300 ? -0.449 -51.562 2.531 1 86.75 300 THR A C 1
ATOM 2240 O O . THR A 1 300 ? -1.047 -52.344 1.801 1 86.75 300 THR A O 1
ATOM 2243 N N . ALA A 1 301 ? 0.634 -50.969 2.174 1 87.44 301 ALA A N 1
ATOM 2244 C CA . ALA A 1 301 ? 1.403 -51.375 0.996 1 87.44 301 ALA A CA 1
ATOM 2245 C C . ALA A 1 301 ? 2.717 -52.031 1.396 1 87.44 301 ALA A C 1
ATOM 2247 O O . ALA A 1 301 ? 3.475 -51.5 2.203 1 87.44 301 ALA A O 1
ATOM 2248 N N . THR A 1 302 ? 2.902 -53.219 0.895 1 86.94 302 THR A N 1
ATOM 2249 C CA . THR A 1 302 ? 4.113 -53.969 1.202 1 86.94 302 THR A CA 1
ATOM 2250 C C . THR A 1 302 ? 4.934 -54.219 -0.062 1 86.94 302 THR A C 1
ATOM 2252 O O . THR A 1 302 ? 4.391 -54.594 -1.096 1 86.94 302 THR A O 1
ATOM 2255 N N . LEU A 1 303 ? 6.176 -53.906 0.03 1 88.81 303 LEU A N 1
ATOM 2256 C CA . LEU A 1 303 ? 7.133 -54.125 -1.042 1 88.81 303 LEU A CA 1
ATOM 2257 C C . LEU A 1 303 ? 8.062 -55.281 -0.685 1 88.81 303 LEU A C 1
ATOM 2259 O O . LEU A 1 303 ? 8.781 -55.25 0.319 1 88.81 303 LEU A O 1
ATOM 2263 N N . ASP A 1 304 ? 8 -56.344 -1.459 1 86.88 304 ASP A N 1
ATOM 2264 C CA . ASP A 1 304 ? 8.961 -57.438 -1.374 1 86.88 304 ASP A CA 1
ATOM 2265 C C . ASP A 1 304 ? 10 -57.344 -2.486 1 86.88 304 ASP A C 1
ATOM 2267 O O . ASP A 1 304 ? 9.727 -57.719 -3.631 1 86.88 304 ASP A O 1
ATOM 2271 N N . ALA A 1 305 ? 11.164 -56.812 -2.139 1 86.19 305 ALA A N 1
ATOM 2272 C CA . ALA A 1 305 ? 12.227 -56.594 -3.115 1 86.19 305 ALA A CA 1
ATOM 2273 C C . ALA A 1 305 ? 13.516 -57.312 -2.701 1 86.19 305 ALA A C 1
ATOM 2275 O O . ALA A 1 305 ? 13.648 -57.75 -1.558 1 86.19 305 ALA A O 1
ATOM 2276 N N . PRO A 1 306 ? 14.5 -57.594 -3.721 1 78.25 306 PRO A N 1
ATOM 2277 C CA . PRO A 1 306 ? 15.703 -58.406 -3.453 1 78.25 306 PRO A CA 1
ATOM 2278 C C . PRO A 1 306 ? 16.625 -57.75 -2.422 1 78.25 306 PRO A C 1
ATOM 2280 O O . PRO A 1 306 ? 17.516 -58.406 -1.884 1 78.25 306 PRO A O 1
ATOM 2283 N N . GLY A 1 307 ? 16.484 -56.562 -2.037 1 73.19 307 GLY A N 1
ATOM 2284 C CA . GLY A 1 307 ? 17.391 -55.906 -1.097 1 73.19 307 GLY A CA 1
ATOM 2285 C C . GLY A 1 307 ? 16.672 -55 -0.112 1 73.19 307 GLY A C 1
ATOM 2286 O O . GLY A 1 307 ? 15.562 -54.531 -0.383 1 73.19 307 GLY A O 1
ATOM 2287 N N . ASP A 1 308 ? 17.359 -54.875 1.067 1 69.19 308 ASP A N 1
ATOM 2288 C CA . ASP A 1 308 ? 16.781 -54.125 2.166 1 69.19 308 ASP A CA 1
ATOM 2289 C C . ASP A 1 308 ? 16.875 -52.625 1.898 1 69.19 308 ASP A C 1
ATOM 2291 O O . ASP A 1 308 ? 16.312 -51.812 2.645 1 69.19 308 ASP A O 1
ATOM 2295 N N . SER A 1 309 ? 17.5 -52.219 0.835 1 77.56 309 SER A N 1
ATOM 2296 C CA . SER A 1 309 ? 17.734 -50.781 0.634 1 77.56 309 SER A CA 1
ATOM 2297 C C . SER A 1 309 ? 16.688 -50.188 -0.31 1 77.56 309 SER A C 1
ATOM 2299 O O . SER A 1 309 ? 16.812 -49.031 -0.709 1 77.56 309 SER A O 1
ATOM 2301 N N . TRP A 1 310 ? 15.641 -50.938 -0.601 1 82.12 310 TRP A N 1
ATOM 2302 C CA . TRP A 1 310 ? 14.586 -50.406 -1.465 1 82.12 310 TRP A CA 1
ATOM 2303 C C . TRP A 1 310 ? 13.602 -49.562 -0.67 1 82.12 310 TRP A C 1
ATOM 2305 O O . TRP A 1 310 ? 13.383 -49.812 0.517 1 82.12 310 TRP A O 1
ATOM 2315 N N . ASN A 1 311 ? 13.133 -48.531 -1.317 1 81.5 311 ASN A N 1
ATOM 2316 C CA . ASN A 1 311 ? 12.172 -47.625 -0.668 1 81.5 311 ASN A CA 1
ATOM 2317 C C . ASN A 1 311 ? 10.828 -47.656 -1.384 1 81.5 311 ASN A C 1
ATOM 2319 O O . ASN A 1 311 ? 10.766 -47.812 -2.602 1 81.5 311 ASN A O 1
ATOM 2323 N N . LEU A 1 312 ? 9.758 -47.625 -0.573 1 81.81 312 LEU A N 1
ATOM 2324 C CA . LEU A 1 312 ? 8.391 -47.438 -1.045 1 81.81 312 LEU A CA 1
ATOM 2325 C C . LEU A 1 312 ? 7.801 -46.125 -0.519 1 81.81 312 LEU A C 1
ATOM 2327 O O . LEU A 1 312 ? 7.785 -45.906 0.692 1 81.81 312 LEU A O 1
ATOM 2331 N N . THR A 1 313 ? 7.375 -45.219 -1.436 1 77.19 313 THR A N 1
ATOM 2332 C CA . THR A 1 313 ? 6.773 -43.938 -1.081 1 77.19 313 THR A CA 1
ATOM 2333 C C . THR A 1 313 ? 5.371 -43.812 -1.67 1 77.19 313 THR A C 1
ATOM 2335 O O . THR A 1 313 ? 5.129 -44.25 -2.805 1 77.19 313 THR A O 1
ATOM 2338 N N . LEU A 1 314 ? 4.477 -43.438 -0.833 1 75.56 314 LEU A N 1
ATOM 2339 C CA . LEU A 1 314 ? 3.154 -43.094 -1.334 1 75.56 314 LEU A CA 1
ATOM 2340 C C . LEU A 1 314 ? 3.08 -41.594 -1.638 1 75.56 314 LEU A C 1
ATOM 2342 O O . LEU A 1 314 ? 3.527 -40.781 -0.837 1 75.56 314 LEU A O 1
ATOM 2346 N N . LEU A 1 315 ? 2.633 -41.312 -2.785 1 67.88 315 LEU A N 1
ATOM 2347 C CA . LEU A 1 315 ? 2.473 -39.938 -3.23 1 67.88 315 LEU A CA 1
ATOM 2348 C C . LEU A 1 315 ? 1.007 -39.594 -3.508 1 67.88 315 LEU A C 1
ATOM 2350 O O . LEU A 1 315 ? 0.28 -40.438 -4.051 1 67.88 315 LEU A O 1
ATOM 2354 N N . ASP A 1 316 ? 0.545 -38.531 -2.742 1 67.38 316 ASP A N 1
ATOM 2355 C CA . ASP A 1 316 ? -0.649 -37.875 -3.287 1 67.38 316 ASP A CA 1
ATOM 2356 C C . ASP A 1 316 ? -0.289 -36.906 -4.41 1 67.38 316 ASP A C 1
ATOM 2358 O O . ASP A 1 316 ? 0.269 -35.844 -4.16 1 67.38 316 ASP A O 1
ATOM 2362 N N . ARG A 1 317 ? -0.513 -37.094 -5.441 1 59.59 317 ARG A N 1
ATOM 2363 C CA . ARG A 1 317 ? 0.005 -36.375 -6.598 1 59.59 317 ARG A CA 1
ATOM 2364 C C . ARG A 1 317 ? 1.52 -36.219 -6.508 1 59.59 317 ARG A C 1
ATOM 2366 O O . ARG A 1 317 ? 2.096 -36.312 -5.422 1 59.59 317 ARG A O 1
ATOM 2373 N N . LEU A 1 318 ? 2.291 -36.375 -7.438 1 52.97 318 LEU A N 1
ATOM 2374 C CA . LEU A 1 318 ? 3.75 -36.375 -7.402 1 52.97 318 LEU A CA 1
ATOM 2375 C C . LEU A 1 318 ? 4.262 -35.188 -6.609 1 52.97 318 LEU A C 1
ATOM 2377 O O . LEU A 1 318 ? 5.273 -35.281 -5.91 1 52.97 318 LEU A O 1
ATOM 2381 N N . VAL A 1 319 ? 3.553 -33.938 -6.605 1 49.66 319 VAL A N 1
ATOM 2382 C CA . VAL A 1 319 ? 4.227 -32.781 -6.066 1 49.66 319 VAL A CA 1
ATOM 2383 C C . VAL A 1 319 ? 3.693 -32.469 -4.672 1 49.66 319 VAL A C 1
ATOM 2385 O O . VAL A 1 319 ? 4.344 -31.766 -3.891 1 49.66 319 VAL A O 1
ATOM 2388 N N . ASP A 1 320 ? 2.514 -32.75 -4.355 1 52.69 320 ASP A N 1
ATOM 2389 C CA . ASP A 1 320 ? 1.872 -32.062 -3.248 1 52.69 320 ASP A CA 1
ATOM 2390 C C . ASP A 1 320 ? 2.043 -32.812 -1.939 1 52.69 320 ASP A C 1
ATOM 2392 O O . ASP A 1 320 ? 2.031 -32.219 -0.859 1 52.69 320 ASP A O 1
ATOM 2396 N N . GLY A 1 321 ? 2.574 -33.969 -1.965 1 52.5 321 GLY A N 1
ATOM 2397 C CA . GLY A 1 321 ? 2.617 -34.594 -0.66 1 52.5 321 GLY A CA 1
ATOM 2398 C C . GLY A 1 321 ? 3.133 -36.031 -0.711 1 52.5 321 GLY A C 1
ATOM 2399 O O . GLY A 1 321 ? 2.697 -36.812 -1.55 1 52.5 321 GLY A O 1
ATOM 2400 N N . ALA A 1 322 ? 4.41 -36.094 -0.296 1 55.5 322 ALA A N 1
ATOM 2401 C CA . ALA A 1 322 ? 4.973 -37.438 -0.213 1 55.5 322 ALA A CA 1
ATOM 2402 C C . ALA A 1 322 ? 4.938 -37.969 1.221 1 55.5 322 ALA A C 1
ATOM 2404 O O . ALA A 1 322 ? 5.145 -37.188 2.17 1 55.5 322 ALA A O 1
ATOM 2405 N N . VAL A 1 323 ? 4.086 -38.75 1.494 1 53.28 323 VAL A N 1
ATOM 2406 C CA . VAL A 1 323 ? 4.23 -39.438 2.779 1 53.28 323 VAL A CA 1
ATOM 2407 C C . VAL A 1 323 ? 5.203 -40.594 2.639 1 53.28 323 VAL A C 1
ATOM 2409 O O . VAL A 1 323 ? 4.973 -41.5 1.847 1 53.28 323 VAL A O 1
ATOM 2412 N N . ASN A 1 324 ? 6.555 -40.125 2.941 1 50.66 324 ASN A N 1
ATOM 2413 C CA . ASN A 1 324 ? 7.574 -41.188 2.926 1 50.66 324 ASN A CA 1
ATOM 2414 C C . ASN A 1 324 ? 7.336 -42.219 4.02 1 50.66 324 ASN A C 1
ATOM 2416 O O . ASN A 1 324 ? 7.035 -41.844 5.16 1 50.66 324 ASN A O 1
ATOM 2420 N N . ALA A 1 325 ? 6.727 -43.125 3.836 1 46.81 325 ALA A N 1
ATOM 2421 C CA . ALA A 1 325 ? 6.965 -44.156 4.852 1 46.81 325 ALA A CA 1
ATOM 2422 C C . ALA A 1 325 ? 8.414 -44.625 4.82 1 46.81 325 ALA A C 1
ATOM 2424 O O . ALA A 1 325 ? 8.969 -44.875 3.746 1 46.81 325 ALA A O 1
ATOM 2425 N N . GLY A 1 326 ? 9.07 -44.156 5.723 1 39.25 326 GLY A N 1
ATOM 2426 C CA . GLY A 1 326 ? 10.469 -44.531 5.879 1 39.25 326 GLY A CA 1
ATOM 2427 C C . GLY A 1 326 ? 10.844 -45.781 5.109 1 39.25 326 GLY A C 1
ATOM 2428 O O . GLY A 1 326 ? 9.969 -46.469 4.582 1 39.25 326 GLY A O 1
ATOM 2429 N N . GLY A 1 327 ? 11.641 -46.531 5.445 1 43.47 327 GLY A N 1
ATOM 2430 C CA . GLY A 1 327 ? 12.617 -47.562 5.145 1 43.47 327 GLY A CA 1
ATOM 2431 C C . GLY A 1 327 ? 12.016 -48.781 4.445 1 43.47 327 GLY A C 1
ATOM 2432 O O . GLY A 1 327 ? 10.914 -48.688 3.891 1 43.47 327 GLY A O 1
ATOM 2433 N N . SER A 1 328 ? 12.008 -50 5.324 1 50.09 328 SER A N 1
ATOM 2434 C CA . SER A 1 328 ? 11.891 -51.438 5.086 1 50.09 328 SER A CA 1
ATOM 2435 C C . SER A 1 328 ? 10.477 -51.844 4.672 1 50.09 328 SER A C 1
ATOM 2437 O O . SER A 1 328 ? 9.516 -51.562 5.391 1 50.09 328 SER A O 1
ATOM 2439 N N . GLY A 1 329 ? 9.961 -52.219 3.432 1 64.62 329 GLY A N 1
ATOM 2440 C CA . GLY A 1 329 ? 9.055 -53.031 2.611 1 64.62 329 GLY A CA 1
ATOM 2441 C C . GLY A 1 329 ? 7.594 -52.719 2.893 1 64.62 329 GLY A C 1
ATOM 2442 O O . GLY A 1 329 ? 6.727 -53.062 2.078 1 64.62 329 GLY A O 1
ATOM 2443 N N . GLN A 1 330 ? 7.176 -52.062 4.191 1 76.56 330 GLN A N 1
ATOM 2444 C CA . GLN A 1 330 ? 5.738 -51.969 4.438 1 76.56 330 GLN A CA 1
ATOM 2445 C C . GLN A 1 330 ? 5.32 -50.531 4.75 1 76.56 330 GLN A C 1
ATOM 2447 O O . GLN A 1 330 ? 5.934 -49.875 5.586 1 76.56 330 GLN A O 1
ATOM 2452 N N . LEU A 1 331 ? 4.375 -49.844 4.055 1 81.81 331 LEU A N 1
ATOM 2453 C CA . LEU A 1 331 ? 3.76 -48.531 4.25 1 81.81 331 LEU A CA 1
ATOM 2454 C C . LEU A 1 331 ? 2.324 -48.688 4.746 1 81.81 331 LEU A C 1
ATOM 2456 O O . LEU A 1 331 ? 1.525 -49.406 4.148 1 81.81 331 LEU A O 1
ATOM 2460 N N . THR A 1 332 ? 2.092 -48.219 5.957 1 79.5 332 THR A N 1
ATOM 2461 C CA . THR A 1 332 ? 0.725 -48.188 6.469 1 79.5 332 THR A CA 1
ATOM 2462 C C . THR A 1 332 ? 0.188 -46.781 6.512 1 79.5 332 THR A C 1
ATOM 2464 O O . THR A 1 332 ? 0.792 -45.906 7.133 1 79.5 332 THR A O 1
ATOM 2467 N N . LEU A 1 333 ? -0.882 -46.531 5.82 1 77.25 333 LEU A N 1
ATOM 2468 C CA . LEU A 1 333 ? -1.519 -45.219 5.734 1 77.25 333 LEU A CA 1
ATOM 2469 C C . LEU A 1 333 ? -2.928 -45.25 6.316 1 77.25 333 LEU A C 1
ATOM 2471 O O . LEU A 1 333 ? -3.578 -46.312 6.305 1 77.25 333 LEU A O 1
ATOM 2475 N N . THR A 1 334 ? -3.26 -44.156 6.863 1 77.75 334 THR A N 1
ATOM 2476 C CA . THR A 1 334 ? -4.59 -44.094 7.457 1 77.75 334 THR A CA 1
ATOM 2477 C C . THR A 1 334 ? -5.43 -43 6.828 1 77.75 334 THR A C 1
ATOM 2479 O O . THR A 1 334 ? -4.887 -42.031 6.309 1 77.75 334 THR A O 1
ATOM 2482 N N . GLU A 1 335 ? -6.715 -43.156 6.832 1 79.69 335 GLU A N 1
ATOM 2483 C CA . GLU A 1 335 ? -7.738 -42.188 6.449 1 79.69 335 GLU A CA 1
ATOM 2484 C C . GLU A 1 335 ? -7.484 -41.656 5.047 1 79.69 335 GLU A C 1
ATOM 2486 O O . GLU A 1 335 ? -7.457 -40.438 4.848 1 79.69 335 GLU A O 1
ATOM 2491 N N . LEU A 1 336 ? -7.246 -42.531 4.145 1 82.69 336 LEU A N 1
ATOM 2492 C CA . LEU A 1 336 ? -7.059 -42.125 2.756 1 82.69 336 LEU A CA 1
ATOM 2493 C C . LEU A 1 336 ? -8.398 -41.875 2.082 1 82.69 336 LEU A C 1
ATOM 2495 O O . LEU A 1 336 ? -9.32 -42.688 2.189 1 82.69 336 LEU A O 1
ATOM 2499 N N . LEU A 1 337 ? -8.453 -40.781 1.414 1 87.12 337 LEU A N 1
ATOM 2500 C CA . LEU A 1 337 ? -9.664 -40.406 0.69 1 87.12 337 LEU A CA 1
ATOM 2501 C C . LEU A 1 337 ? -9.734 -41.094 -0.661 1 87.12 337 LEU A C 1
ATOM 2503 O O . LEU A 1 337 ? -8.734 -41.656 -1.142 1 87.12 337 LEU A O 1
ATOM 2507 N N . PRO A 1 338 ? -10.992 -41.156 -1.147 1 86.88 338 PRO A N 1
ATOM 2508 C CA . PRO A 1 338 ? -11.055 -41.688 -2.514 1 86.88 338 PRO A CA 1
ATOM 2509 C C . PRO A 1 338 ? -10.211 -40.875 -3.496 1 86.88 338 PRO A C 1
ATOM 2511 O O . PRO A 1 338 ? -10.078 -39.656 -3.344 1 86.88 338 PRO A O 1
ATOM 2514 N N . GLY A 1 339 ? -9.617 -41.562 -4.391 1 81.56 339 GLY A N 1
ATOM 2515 C CA . GLY A 1 339 ? -8.781 -40.906 -5.375 1 81.56 339 GLY A CA 1
ATOM 2516 C C . GLY A 1 339 ? -7.684 -41.812 -5.922 1 81.56 339 GLY A C 1
ATOM 2517 O O . GLY A 1 339 ? -7.699 -43.031 -5.703 1 81.56 339 GLY A O 1
ATOM 2518 N N . THR A 1 340 ? -6.922 -41.156 -6.691 1 77.5 340 THR A N 1
ATOM 2519 C CA . THR A 1 340 ? -5.793 -41.875 -7.277 1 77.5 340 THR A CA 1
ATOM 2520 C C . THR A 1 340 ? -4.496 -41.531 -6.555 1 77.5 340 THR A C 1
ATOM 2522 O O . THR A 1 340 ? -4.203 -40.344 -6.332 1 77.5 340 THR A O 1
ATOM 2525 N N . TYR A 1 341 ? -3.91 -42.5 -6.004 1 80.25 341 TYR A N 1
ATOM 2526 C CA . TYR A 1 341 ? -2.611 -42.344 -5.352 1 80.25 341 TYR A CA 1
ATOM 2527 C C . TYR A 1 341 ? -1.526 -43.062 -6.148 1 80.25 341 TYR A C 1
ATOM 2529 O O . TYR A 1 341 ? -1.824 -43.844 -7.055 1 80.25 341 TYR A O 1
ATOM 2537 N N . TYR A 1 342 ? -0.26 -42.719 -5.781 1 79.94 342 TYR A N 1
ATOM 2538 C CA . TYR A 1 342 ? 0.837 -43.312 -6.527 1 79.94 342 TYR A CA 1
ATOM 2539 C C . TYR A 1 342 ? 1.854 -43.938 -5.582 1 79.94 342 TYR A C 1
ATOM 2541 O O . TYR A 1 342 ? 2.168 -43.375 -4.531 1 79.94 342 TYR A O 1
ATOM 2549 N N . LEU A 1 343 ? 2.203 -45.062 -5.848 1 82.31 343 LEU A N 1
ATOM 2550 C CA . LEU A 1 343 ? 3.264 -45.781 -5.141 1 82.31 343 LEU A CA 1
ATOM 2551 C C . LEU A 1 343 ? 4.57 -45.719 -5.926 1 82.31 343 LEU A C 1
ATOM 2553 O O . LEU A 1 343 ? 4.629 -46.188 -7.062 1 82.31 343 LEU A O 1
ATOM 2557 N N . TRP A 1 344 ? 5.48 -45.156 -5.285 1 80.06 344 TRP A N 1
ATOM 2558 C CA . TRP A 1 344 ? 6.797 -44.969 -5.883 1 80.06 344 TRP A CA 1
ATOM 2559 C C . TRP A 1 344 ? 7.797 -45.969 -5.309 1 80.06 344 TRP A C 1
ATOM 2561 O O . TRP A 1 344 ? 8.141 -45.875 -4.125 1 80.06 344 TRP A O 1
ATOM 2571 N N . VAL A 1 345 ? 8.188 -46.906 -6.113 1 82.56 345 VAL A N 1
ATOM 2572 C CA . VAL A 1 345 ? 9.203 -47.875 -5.742 1 82.56 345 VAL A CA 1
ATOM 2573 C C . VAL A 1 345 ? 10.578 -47.406 -6.188 1 82.56 345 VAL A C 1
ATOM 2575 O O . VAL A 1 345 ? 10.781 -47.062 -7.363 1 82.56 345 VAL A O 1
ATOM 2578 N N . GLN A 1 346 ? 11.453 -47.312 -5.254 1 80.88 346 GLN A N 1
ATOM 2579 C CA . GLN A 1 346 ? 12.781 -46.812 -5.555 1 80.88 346 GLN A CA 1
ATOM 2580 C C . GLN A 1 346 ? 13.875 -47.781 -5.105 1 80.88 346 GLN A C 1
ATOM 2582 O O . GLN A 1 346 ? 13.977 -48.094 -3.916 1 80.88 346 GLN A O 1
ATOM 2587 N N . ALA A 1 347 ? 14.672 -48.25 -6.059 1 82.12 347 ALA A N 1
ATOM 2588 C CA . ALA A 1 347 ? 15.898 -48.969 -5.75 1 82.12 347 ALA A CA 1
ATOM 2589 C C . ALA A 1 347 ? 17.016 -48 -5.367 1 82.12 347 ALA A C 1
ATOM 2591 O O . ALA A 1 347 ? 16.969 -46.812 -5.699 1 82.12 347 ALA A O 1
ATOM 2592 N N . PRO A 1 348 ? 17.984 -48.469 -4.605 1 80.69 348 PRO A N 1
ATOM 2593 C CA . PRO A 1 348 ? 19.062 -47.562 -4.164 1 80.69 348 PRO A CA 1
ATOM 2594 C C . PRO A 1 348 ? 19.859 -47 -5.328 1 80.69 348 PRO A C 1
ATOM 2596 O O . PRO A 1 348 ? 20.297 -45.844 -5.273 1 80.69 348 PRO A O 1
ATOM 2599 N N . THR A 1 349 ? 20.094 -47.812 -6.336 1 81.38 349 THR A N 1
ATOM 2600 C CA . THR A 1 349 ? 20.812 -47.375 -7.539 1 81.38 349 THR A CA 1
ATOM 2601 C C . THR A 1 349 ? 20.156 -47.969 -8.789 1 81.38 349 THR A C 1
ATOM 2603 O O . THR A 1 349 ? 19.328 -48.875 -8.688 1 81.38 349 THR A O 1
ATOM 2606 N N . ALA A 1 350 ? 20.547 -47.344 -9.898 1 80.94 350 ALA A N 1
ATOM 2607 C CA . ALA A 1 350 ? 20.078 -47.938 -11.148 1 80.94 350 ALA A CA 1
ATOM 2608 C C . ALA A 1 350 ? 20.484 -49.406 -11.242 1 80.94 350 ALA A C 1
ATOM 2610 O O . ALA A 1 350 ? 21.609 -49.781 -10.891 1 80.94 350 ALA A O 1
ATOM 2611 N N . VAL A 1 351 ? 19.594 -50.25 -11.609 1 81.69 351 VAL A N 1
ATOM 2612 C CA . VAL A 1 351 ? 19.859 -51.688 -11.625 1 81.69 351 VAL A CA 1
ATOM 2613 C C . VAL A 1 351 ? 20.438 -52.094 -12.977 1 81.69 351 VAL A C 1
ATOM 2615 O O . VAL A 1 351 ? 20.016 -51.594 -14.016 1 81.69 351 VAL A O 1
ATOM 2618 N N . ASP A 1 352 ? 21.375 -52.938 -13.016 1 80.75 352 ASP A N 1
ATOM 2619 C CA . ASP A 1 352 ? 22.047 -53.375 -14.234 1 80.75 352 ASP A CA 1
ATOM 2620 C C . ASP A 1 352 ? 21.141 -54.281 -15.078 1 80.75 352 ASP A C 1
ATOM 2622 O O . ASP A 1 352 ? 21.203 -54.25 -16.312 1 80.75 352 ASP A O 1
ATOM 2626 N N . SER A 1 353 ? 20.422 -55.094 -14.391 1 82.38 353 SER A N 1
ATOM 2627 C CA . SER A 1 353 ? 19.422 -55.938 -15.016 1 82.38 353 SER A CA 1
ATOM 2628 C C . SER A 1 353 ? 18.062 -55.781 -14.32 1 82.38 353 SER A C 1
ATOM 2630 O O . SER A 1 353 ? 18 -55.375 -13.156 1 82.38 353 SER A O 1
ATOM 2632 N N . ALA A 1 354 ? 17.125 -56.094 -15.109 1 85.31 354 ALA A N 1
ATOM 2633 C CA . ALA A 1 354 ? 15.773 -56 -14.547 1 85.31 354 ALA A CA 1
ATOM 2634 C C . ALA A 1 354 ? 15.68 -56.75 -13.227 1 85.31 354 ALA A C 1
ATOM 2636 O O . ALA A 1 354 ? 16.094 -57.906 -13.141 1 85.31 354 ALA A O 1
ATOM 2637 N N . GLN A 1 355 ? 15.227 -56.188 -12.203 1 87.06 355 GLN A N 1
ATOM 2638 C CA . GLN A 1 355 ? 15.078 -56.781 -10.883 1 87.06 355 GLN A CA 1
ATOM 2639 C C . GLN A 1 355 ? 13.609 -56.906 -10.492 1 87.06 355 GLN A C 1
ATOM 2641 O O . GLN A 1 355 ? 12.891 -55.906 -10.414 1 87.06 355 GLN A O 1
ATOM 2646 N N . PRO A 1 356 ? 13.227 -58.125 -10.273 1 88.94 356 PRO A N 1
ATOM 2647 C CA . PRO A 1 356 ? 11.82 -58.312 -9.922 1 88.94 356 PRO A CA 1
ATOM 2648 C C . PRO A 1 356 ? 11.516 -57.938 -8.477 1 88.94 356 PRO A C 1
ATOM 2650 O O . PRO A 1 356 ? 12.391 -58.031 -7.609 1 88.94 356 PRO A O 1
ATOM 2653 N N . PHE A 1 357 ? 10.305 -57.531 -8.227 1 89.19 357 PHE A N 1
ATOM 2654 C CA . PHE A 1 357 ? 9.742 -57.312 -6.895 1 89.19 357 PHE A CA 1
ATOM 2655 C C . PHE A 1 357 ? 8.25 -57.594 -6.883 1 89.19 357 PHE A C 1
ATOM 2657 O O . PHE A 1 357 ? 7.641 -57.781 -7.938 1 89.19 357 PHE A O 1
ATOM 2664 N N . THR A 1 358 ? 7.723 -57.781 -5.668 1 89.81 358 THR A N 1
ATOM 2665 C CA . THR A 1 358 ? 6.285 -57.938 -5.492 1 89.81 358 THR A CA 1
ATOM 2666 C C . THR A 1 358 ? 5.707 -56.812 -4.652 1 89.81 358 THR A C 1
ATOM 2668 O O . THR A 1 358 ? 6.266 -56.438 -3.609 1 89.81 358 THR A O 1
ATOM 2671 N N . LEU A 1 359 ? 4.707 -56.219 -5.16 1 89.81 359 LEU A N 1
ATOM 2672 C CA . LEU A 1 359 ? 3.975 -55.156 -4.465 1 89.81 359 LEU A CA 1
ATOM 2673 C C . LEU A 1 359 ? 2.584 -55.656 -4.062 1 89.81 359 LEU A C 1
ATOM 2675 O O . LEU A 1 359 ? 1.842 -56.188 -4.895 1 89.81 359 LEU A O 1
ATOM 2679 N N . THR A 1 360 ? 2.291 -55.562 -2.773 1 89.75 360 THR A N 1
ATOM 2680 C CA . THR A 1 360 ? 0.973 -55.938 -2.268 1 89.75 360 THR A CA 1
ATOM 2681 C C . THR A 1 360 ? 0.336 -54.781 -1.522 1 89.75 360 THR A C 1
ATOM 2683 O O . THR A 1 360 ? 0.95 -54.188 -0.625 1 89.75 360 THR A O 1
ATOM 2686 N N . VAL A 1 361 ? -0.866 -54.406 -1.97 1 90.19 361 VAL A N 1
ATOM 2687 C CA . VAL A 1 361 ? -1.627 -53.344 -1.293 1 90.19 361 VAL A CA 1
ATOM 2688 C C . VAL A 1 361 ? -2.904 -53.938 -0.702 1 90.19 361 VAL A C 1
ATOM 2690 O O . VAL A 1 361 ? -3.695 -54.562 -1.414 1 90.19 361 VAL A O 1
ATOM 2693 N N . THR A 1 362 ? -2.996 -53.844 0.579 1 89.38 362 THR A N 1
ATOM 2694 C CA . THR A 1 362 ? -4.176 -54.344 1.27 1 89.38 362 THR A CA 1
ATOM 2695 C C . THR A 1 362 ? -4.809 -53.25 2.131 1 89.38 362 THR A C 1
ATOM 2697 O O . THR A 1 362 ? -4.117 -52.344 2.596 1 89.38 362 THR A O 1
ATOM 2700 N N . GLY A 1 363 ? -6.168 -53.25 2.193 1 85.31 363 GLY A N 1
ATOM 2701 C CA . GLY A 1 363 ? -6.828 -52.281 3.055 1 85.31 363 GLY A CA 1
ATOM 2702 C C . GLY A 1 363 ? -8.305 -52.562 3.244 1 85.31 363 GLY A C 1
ATOM 2703 O O . GLY A 1 363 ? -8.883 -53.406 2.545 1 85.31 363 GLY A O 1
ATOM 2704 N N . ALA A 1 364 ? -8.82 -52.062 4.355 1 80.25 364 ALA A N 1
ATOM 2705 C CA . ALA A 1 364 ? -10.25 -52.125 4.672 1 80.25 364 ALA A CA 1
ATOM 2706 C C . ALA A 1 364 ? -11.016 -50.969 4.027 1 80.25 364 ALA A C 1
ATOM 2708 O O . ALA A 1 364 ? -10.812 -49.812 4.387 1 80.25 364 ALA A O 1
ATOM 2709 N N . ALA A 1 365 ? -11.812 -51.312 2.973 1 80.81 365 ALA A N 1
ATOM 2710 C CA . ALA A 1 365 ? -12.602 -50.312 2.283 1 80.81 365 ALA A CA 1
ATOM 2711 C C . ALA A 1 365 ? -13.859 -49.969 3.072 1 80.81 365 ALA A C 1
ATOM 2713 O O . ALA A 1 365 ? -14.5 -50.844 3.648 1 80.81 365 ALA A O 1
ATOM 2714 N N . GLY A 1 366 ? -14.055 -48.688 3.27 1 81.56 366 GLY A N 1
ATOM 2715 C CA . GLY A 1 366 ? -15.383 -48.281 3.695 1 81.56 366 GLY A CA 1
ATOM 2716 C C . GLY A 1 366 ? -16.422 -48.375 2.594 1 81.56 366 GLY A C 1
ATOM 2717 O O . GLY A 1 366 ? -16.188 -49.031 1.58 1 81.56 366 GLY A O 1
ATOM 2718 N N . ASP A 1 367 ? -17.578 -47.781 2.936 1 84.94 367 ASP A N 1
ATOM 2719 C CA . ASP A 1 367 ? -18.594 -47.75 1.896 1 84.94 367 ASP A CA 1
ATOM 2720 C C . ASP A 1 367 ? -18.125 -46.906 0.703 1 84.94 367 ASP A C 1
ATOM 2722 O O . ASP A 1 367 ? -17.5 -45.875 0.875 1 84.94 367 ASP A O 1
ATOM 2726 N N . PRO A 1 368 ? -18.375 -47.438 -0.422 1 87.62 368 PRO A N 1
ATOM 2727 C CA . PRO A 1 368 ? -17.969 -46.656 -1.598 1 87.62 368 PRO A CA 1
ATOM 2728 C C . PRO A 1 368 ? -18.625 -45.281 -1.654 1 87.62 368 PRO A C 1
ATOM 2730 O O . PRO A 1 368 ? -19.797 -45.125 -1.272 1 87.62 368 PRO A O 1
ATOM 2733 N N . ILE A 1 369 ? -17.938 -44.312 -2.031 1 92.5 369 ILE A N 1
ATOM 2734 C CA . ILE A 1 369 ? -18.422 -42.969 -2.232 1 92.5 369 ILE A CA 1
ATOM 2735 C C . ILE A 1 369 ? -18.5 -42.656 -3.727 1 92.5 369 ILE A C 1
ATOM 2737 O O . ILE A 1 369 ? -17.484 -42.719 -4.43 1 92.5 369 ILE A O 1
ATOM 2741 N N . PRO A 1 370 ? -19.719 -42.312 -4.188 1 93.5 370 PRO A N 1
ATOM 2742 C CA . PRO A 1 370 ? -19.844 -42.062 -5.625 1 93.5 370 PRO A CA 1
ATOM 2743 C C . PRO A 1 370 ? -19 -40.875 -6.094 1 93.5 370 PRO A C 1
ATOM 2745 O O . PRO A 1 370 ? -18.859 -39.875 -5.375 1 93.5 370 PRO A O 1
ATOM 2748 N N . ARG A 1 371 ? -18.453 -40.969 -7.273 1 91.94 371 ARG A N 1
ATOM 2749 C CA . ARG A 1 371 ? -17.656 -39.906 -7.871 1 91.94 371 ARG A CA 1
ATOM 2750 C C . ARG A 1 371 ? -18.516 -38.969 -8.695 1 91.94 371 ARG A C 1
ATOM 2752 O O . ARG A 1 371 ? -19.406 -39.406 -9.422 1 91.94 371 ARG A O 1
ATOM 2759 N N . LEU A 1 372 ? -18.281 -37.719 -8.469 1 94.88 372 LEU A N 1
ATOM 2760 C CA . LEU A 1 372 ? -18.875 -36.719 -9.359 1 94.88 372 LEU A CA 1
ATOM 2761 C C . LEU A 1 372 ? -17.984 -36.469 -10.57 1 94.88 372 LEU A C 1
ATOM 2763 O O . LEU A 1 372 ? -16.797 -36.156 -10.414 1 94.88 372 LEU A O 1
ATOM 2767 N N . GLU A 1 373 ? -18.547 -36.688 -11.711 1 89.19 373 GLU A N 1
ATOM 2768 C CA . GLU A 1 373 ? -17.812 -36.375 -12.93 1 89.19 373 GLU A CA 1
ATOM 2769 C C . GLU A 1 373 ? -18.031 -34.906 -13.352 1 89.19 373 GLU A C 1
ATOM 2771 O O . GLU A 1 373 ? -19.141 -34.375 -13.227 1 89.19 373 GLU A O 1
ATOM 2776 N N . ASN A 1 374 ? -17 -34.312 -13.836 1 88 374 ASN A N 1
ATOM 2777 C CA . ASN A 1 374 ? -17.078 -32.938 -14.258 1 88 374 ASN A CA 1
ATOM 2778 C C . ASN A 1 374 ? -18.188 -32.719 -15.297 1 88 374 ASN A C 1
ATOM 2780 O O . ASN A 1 374 ? -18.234 -33.438 -16.297 1 88 374 ASN A O 1
ATOM 2784 N N . GLN A 1 375 ? -19.047 -31.859 -15.047 1 88.75 375 GLN A N 1
ATOM 2785 C CA . GLN A 1 375 ? -20.125 -31.406 -15.922 1 88.75 375 GLN A CA 1
ATOM 2786 C C . GLN A 1 375 ? -21.109 -32.531 -16.203 1 88.75 375 GLN A C 1
ATOM 2788 O O . GLN A 1 375 ? -21.781 -32.562 -17.234 1 88.75 375 GLN A O 1
ATOM 2793 N N . ALA A 1 376 ? -21.141 -33.531 -15.383 1 91.44 376 ALA A N 1
ATOM 2794 C CA . ALA A 1 376 ? -22.125 -34.594 -15.484 1 91.44 376 ALA A CA 1
ATOM 2795 C C . ALA A 1 376 ? -23.078 -34.594 -14.297 1 91.44 376 ALA A C 1
ATOM 2797 O O . ALA A 1 376 ? -22.656 -34.562 -13.148 1 91.44 376 ALA A O 1
ATOM 2798 N N . ALA A 1 377 ? -24.297 -34.594 -14.609 1 94.12 377 ALA A N 1
ATOM 2799 C CA . ALA A 1 377 ? -25.312 -34.594 -13.562 1 94.12 377 ALA A CA 1
ATOM 2800 C C . ALA A 1 377 ? -25.328 -35.906 -12.805 1 94.12 377 ALA A C 1
ATOM 2802 O O . ALA A 1 377 ? -25.219 -36.969 -13.406 1 94.12 377 ALA A O 1
ATOM 2803 N N . ALA A 1 378 ? -25.422 -35.812 -11.539 1 95.75 378 ALA A N 1
ATOM 2804 C CA . ALA A 1 378 ? -25.531 -37 -10.672 1 95.75 378 ALA A CA 1
ATOM 2805 C C . ALA A 1 378 ? -26.891 -37.031 -9.969 1 95.75 378 ALA A C 1
ATOM 2807 O O . ALA A 1 378 ? -27.125 -36.25 -9.031 1 95.75 378 ALA A O 1
ATOM 2808 N N . PRO A 1 379 ? -27.734 -37.875 -10.453 1 95.62 379 PRO A N 1
ATOM 2809 C CA . PRO A 1 379 ? -29.031 -37.969 -9.789 1 95.62 379 PRO A CA 1
ATOM 2810 C C . PRO A 1 379 ? -28.953 -38.656 -8.43 1 95.62 379 PRO A C 1
ATOM 2812 O O . PRO A 1 379 ? -28.109 -39.562 -8.234 1 95.62 379 PRO A O 1
ATOM 2815 N N . GLY A 1 380 ? -29.703 -38.219 -7.484 1 95.19 380 GLY A N 1
ATOM 2816 C CA . GLY A 1 380 ? -29.828 -38.812 -6.168 1 95.19 380 GLY A CA 1
ATOM 2817 C C . GLY A 1 380 ? -31.234 -38.688 -5.598 1 95.19 380 GLY A C 1
ATOM 2818 O O . GLY A 1 380 ? -32.062 -37.938 -6.117 1 95.19 380 GLY A O 1
ATOM 2819 N N . GLU A 1 381 ? -31.484 -39.594 -4.582 1 94.62 381 GLU A N 1
ATOM 2820 C CA . GLU A 1 381 ? -32.781 -39.531 -3.896 1 94.62 381 GLU A CA 1
ATOM 2821 C C . GLU A 1 381 ? -32.625 -39.875 -2.412 1 94.62 381 GLU A C 1
ATOM 2823 O O . GLU A 1 381 ? -32.031 -40.875 -2.049 1 94.62 381 GLU A O 1
ATOM 2828 N N . PHE A 1 382 ? -33.188 -38.906 -1.662 1 95 382 PHE A N 1
ATOM 2829 C CA . PHE A 1 382 ? -33.188 -39.188 -0.23 1 95 382 PHE A CA 1
ATOM 2830 C C . PHE A 1 382 ? -34.406 -40.062 0.132 1 95 382 PHE A C 1
ATOM 2832 O O . PHE A 1 382 ? -35.5 -39.812 -0.328 1 95 382 PHE A O 1
ATOM 2839 N N . ALA A 1 383 ? -34.031 -41.062 0.943 1 94.44 383 ALA A N 1
ATOM 2840 C CA . ALA A 1 383 ? -35.094 -41.812 1.588 1 94.44 383 ALA A CA 1
ATOM 2841 C C . ALA A 1 383 ? -35.594 -41.125 2.854 1 94.44 383 ALA A C 1
ATOM 2843 O O . ALA A 1 383 ? -34.969 -40.156 3.311 1 94.44 383 ALA A O 1
ATOM 2844 N N . GLU A 1 384 ? -36.781 -41.594 3.365 1 92.94 384 GLU A N 1
ATOM 2845 C CA . GLU A 1 384 ? -37.312 -41.031 4.59 1 92.94 384 GLU A CA 1
ATOM 2846 C C . GLU A 1 384 ? -36.312 -41.156 5.742 1 92.94 384 GLU A C 1
ATOM 2848 O O . GLU A 1 384 ? -35.781 -42.25 6.008 1 92.94 384 GLU A O 1
ATOM 2853 N N . GLY A 1 385 ? -35.906 -40.094 6.309 1 93.12 385 GLY A N 1
ATOM 2854 C CA . GLY A 1 385 ? -35.031 -40.094 7.473 1 93.12 385 GLY A CA 1
ATOM 2855 C C . GLY A 1 385 ? -33.562 -39.969 7.121 1 93.12 385 GLY A C 1
ATOM 2856 O O . GLY A 1 385 ? -32.75 -39.719 8 1 93.12 385 GLY A O 1
ATOM 2857 N N . GLU A 1 386 ? -33.25 -40.125 5.852 1 93.81 386 GLU A N 1
ATOM 2858 C CA . GLU A 1 386 ? -31.859 -39.969 5.43 1 93.81 386 GLU A CA 1
ATOM 2859 C C . GLU A 1 386 ? -31.438 -38.5 5.441 1 93.81 386 GLU A C 1
ATOM 2861 O O . GLU A 1 386 ? -32.188 -37.625 5.023 1 93.81 386 GLU A O 1
ATOM 2866 N N . GLU A 1 387 ? -30.266 -38.25 5.965 1 94.31 387 GLU A N 1
ATOM 2867 C CA . GLU A 1 387 ? -29.922 -36.844 6.207 1 94.31 387 GLU A CA 1
ATOM 2868 C C . GLU A 1 387 ? -28.734 -36.406 5.352 1 94.31 387 GLU A C 1
ATOM 2870 O O . GLU A 1 387 ? -28.484 -35.219 5.191 1 94.31 387 GLU A O 1
ATOM 2875 N N . GLN A 1 388 ? -28.062 -37.406 4.746 1 95.44 388 GLN A N 1
ATOM 2876 C CA . GLN A 1 388 ? -26.844 -37 4.07 1 95.44 388 GLN A CA 1
ATOM 2877 C C . GLN A 1 388 ? -26.469 -37.969 2.963 1 95.44 388 GLN A C 1
ATOM 2879 O O . GLN A 1 388 ? -26.594 -39.188 3.133 1 95.44 388 GLN A O 1
ATOM 2884 N N . HIS A 1 389 ? -26.078 -37.438 1.855 1 95.62 389 HIS A N 1
ATOM 2885 C CA . HIS A 1 389 ? -25.391 -38.156 0.788 1 95.62 389 HIS A CA 1
ATOM 2886 C C . HIS A 1 389 ? -24.016 -37.531 0.509 1 95.62 389 HIS A C 1
ATOM 2888 O O . HIS A 1 389 ? -23.922 -36.312 0.302 1 95.62 389 HIS A O 1
ATOM 2894 N N . THR A 1 390 ? -23 -38.375 0.489 1 95.81 390 THR A N 1
ATOM 2895 C CA . THR A 1 390 ? -21.641 -37.875 0.255 1 95.81 390 THR A CA 1
ATOM 2896 C C . THR A 1 390 ? -21.141 -38.312 -1.114 1 95.81 390 THR A C 1
ATOM 2898 O O . THR A 1 390 ? -21.344 -39.438 -1.519 1 95.81 390 THR A O 1
ATOM 2901 N N . TYR A 1 391 ? -20.531 -37.375 -1.821 1 96.44 391 TYR A N 1
ATOM 2902 C CA . TYR A 1 391 ? -19.859 -37.625 -3.098 1 96.44 391 TYR A CA 1
ATOM 2903 C C . TYR A 1 391 ? -18.422 -37.156 -3.041 1 96.44 391 TYR A C 1
ATOM 2905 O O . TYR A 1 391 ? -17.984 -36.531 -2.053 1 96.44 391 TYR A O 1
ATOM 2913 N N . TRP A 1 392 ? -17.688 -37.5 -4.016 1 93.31 392 TRP A N 1
ATOM 2914 C CA . TRP A 1 392 ? -16.344 -36.938 -4.102 1 93.31 392 TRP A CA 1
ATOM 2915 C C . TRP A 1 392 ? -16.047 -36.5 -5.531 1 93.31 392 TRP A C 1
ATOM 2917 O O . TRP A 1 392 ? -16.641 -37 -6.484 1 93.31 392 TRP A O 1
ATOM 2927 N N . LEU A 1 393 ? -15.227 -35.438 -5.641 1 92.62 393 LEU A N 1
ATOM 2928 C CA . LEU A 1 393 ? -14.812 -34.844 -6.898 1 92.62 393 LEU A CA 1
ATOM 2929 C C . LEU A 1 393 ? -13.289 -34.719 -6.965 1 92.62 393 LEU A C 1
ATOM 2931 O O . LEU A 1 393 ? -12.648 -34.406 -5.957 1 92.62 393 LEU A O 1
ATOM 2935 N N . SER A 1 394 ? -12.758 -35.031 -8.125 1 85.56 394 SER A N 1
ATOM 2936 C CA . SER A 1 394 ? -11.328 -34.844 -8.336 1 85.56 394 SER A CA 1
ATOM 2937 C C . SER A 1 394 ? -11.023 -33.5 -8.953 1 85.56 394 SER A C 1
ATOM 2939 O O . SER A 1 394 ? -11.57 -33.125 -9.992 1 85.56 394 SER A O 1
ATOM 2941 N N . VAL A 1 395 ? -10.195 -32.75 -8.312 1 87.62 395 VAL A N 1
ATOM 2942 C CA . VAL A 1 395 ? -9.758 -31.453 -8.805 1 87.62 395 VAL A CA 1
ATOM 2943 C C . VAL A 1 395 ? -8.289 -31.531 -9.227 1 87.62 395 VAL A C 1
ATOM 2945 O O . VAL A 1 395 ? -7.402 -31.672 -8.383 1 87.62 395 VAL A O 1
ATOM 2948 N N . PRO A 1 396 ? -8.023 -31.391 -10.445 1 75.75 396 PRO A N 1
ATOM 2949 C CA . PRO A 1 396 ? -6.668 -31.656 -10.938 1 75.75 396 PRO A CA 1
ATOM 2950 C C . PRO A 1 396 ? -5.691 -30.531 -10.617 1 75.75 396 PRO A C 1
ATOM 2952 O O . PRO A 1 396 ? -4.488 -30.766 -10.477 1 75.75 396 PRO A O 1
ATOM 2955 N N . GLN A 1 397 ? -6.203 -29.281 -10.578 1 79.31 397 GLN A N 1
ATOM 2956 C CA . GLN A 1 397 ? -5.293 -28.156 -10.43 1 79.31 397 GLN A CA 1
ATOM 2957 C C . GLN A 1 397 ? -5.766 -27.203 -9.328 1 79.31 397 GLN A C 1
ATOM 2959 O O . GLN A 1 397 ? -6.961 -26.922 -9.219 1 79.31 397 GLN A O 1
ATOM 2964 N N . ALA A 1 398 ? -4.75 -26.75 -8.594 1 87 398 ALA A N 1
ATOM 2965 C CA . ALA A 1 398 ? -5.07 -25.672 -7.652 1 87 398 ALA A CA 1
ATOM 2966 C C . ALA A 1 398 ? -5.531 -24.422 -8.383 1 87 398 ALA A C 1
ATOM 2968 O O . ALA A 1 398 ? -5.047 -24.125 -9.477 1 87 398 ALA A O 1
ATOM 2969 N N . GLY A 1 399 ? -6.43 -23.719 -7.77 1 93.75 399 GLY A N 1
ATOM 2970 C CA . GLY A 1 399 ? -6.902 -22.484 -8.375 1 93.75 399 GLY A CA 1
ATOM 2971 C C . GLY A 1 399 ? -8.125 -22.688 -9.258 1 93.75 399 GLY A C 1
ATOM 2972 O O . GLY A 1 399 ? -8.742 -21.719 -9.695 1 93.75 399 GLY A O 1
ATOM 2973 N N . SER A 1 400 ? -8.516 -23.922 -9.516 1 93.19 400 SER A N 1
ATOM 2974 C CA . SER A 1 400 ? -9.711 -24.188 -10.312 1 93.19 400 SER A CA 1
ATOM 2975 C C . SER A 1 400 ? -10.961 -23.656 -9.633 1 93.19 400 SER A C 1
ATOM 2977 O O . SER A 1 400 ? -11.086 -23.719 -8.414 1 93.19 400 SER A O 1
ATOM 2979 N N . LEU A 1 401 ? -11.828 -23.109 -10.477 1 97.38 401 LEU A N 1
ATOM 2980 C CA . LEU A 1 401 ? -13.133 -22.719 -9.953 1 97.38 401 LEU A CA 1
ATOM 2981 C C . LEU A 1 401 ? -14.078 -23.906 -9.906 1 97.38 401 LEU A C 1
ATOM 2983 O O . LEU A 1 401 ? -14.328 -24.562 -10.922 1 97.38 401 LEU A O 1
ATOM 2987 N N . ILE A 1 402 ? -14.602 -24.203 -8.734 1 97.5 402 ILE A N 1
ATOM 2988 C CA . ILE A 1 402 ? -15.57 -25.281 -8.531 1 97.5 402 ILE A CA 1
ATOM 2989 C C . ILE A 1 402 ? -16.969 -24.688 -8.359 1 97.5 402 ILE A C 1
ATOM 2991 O O . ILE A 1 402 ? -17.156 -23.75 -7.566 1 97.5 402 ILE A O 1
ATOM 2995 N N . THR A 1 403 ? -17.891 -25.125 -9.133 1 97.62 403 THR A N 1
ATOM 2996 C CA . THR A 1 403 ? -19.297 -24.75 -9.008 1 97.62 403 THR A CA 1
ATOM 2997 C C . THR A 1 403 ? -20.156 -25.969 -8.75 1 97.62 403 THR A C 1
ATOM 2999 O O . THR A 1 403 ? -20.172 -26.906 -9.547 1 97.62 403 THR A O 1
ATOM 3002 N N . LEU A 1 404 ? -20.906 -26 -7.688 1 97.12 404 LEU A N 1
ATOM 3003 C CA . LEU A 1 404 ? -21.828 -27.078 -7.32 1 97.12 404 LEU A CA 1
ATOM 3004 C C . LEU A 1 404 ? -23.281 -26.578 -7.344 1 97.12 404 LEU A C 1
ATOM 3006 O O . LEU A 1 404 ? -23.625 -25.641 -6.625 1 97.12 404 LEU A O 1
ATOM 3010 N N . SER A 1 405 ? -24.016 -27.188 -8.164 1 95.88 405 SER A N 1
ATOM 3011 C CA . SER A 1 405 ? -25.422 -26.797 -8.305 1 95.88 405 SER A CA 1
ATOM 3012 C C . SER A 1 405 ? -26.344 -27.953 -7.902 1 95.88 405 SER A C 1
ATOM 3014 O O . SER A 1 405 ? -26.125 -29.094 -8.289 1 95.88 405 SER A O 1
ATOM 3016 N N . LEU A 1 406 ? -27.312 -27.609 -7.113 1 94.69 406 LEU A N 1
ATOM 3017 C CA . LEU A 1 406 ? -28.297 -28.562 -6.648 1 94.69 406 LEU A CA 1
ATOM 3018 C C . LEU A 1 406 ? -29.688 -28.219 -7.18 1 94.69 406 LEU A C 1
ATOM 3020 O O . LEU A 1 406 ? -30.172 -27.094 -6.996 1 94.69 406 LEU A O 1
ATOM 3024 N N . GLN A 1 407 ? -30.234 -29.125 -7.891 1 92.06 407 GLN A N 1
ATOM 3025 C CA . GLN A 1 407 ? -31.594 -28.969 -8.375 1 92.06 407 GLN A CA 1
ATOM 3026 C C . GLN A 1 407 ? -32.562 -29.906 -7.648 1 92.06 407 GLN A C 1
ATOM 3028 O O . GLN A 1 407 ? -32.281 -31.109 -7.555 1 92.06 407 GLN A O 1
ATOM 3033 N N . VAL A 1 408 ? -33.5 -29.25 -7.094 1 90.5 408 VAL A N 1
ATOM 3034 C CA . VAL A 1 408 ? -34.531 -30.031 -6.383 1 90.5 408 VAL A CA 1
ATOM 3035 C C . VAL A 1 408 ? -35.875 -29.844 -7.055 1 90.5 408 VAL A C 1
ATOM 3037 O O . VAL A 1 408 ? -36.188 -28.766 -7.555 1 90.5 408 VAL A O 1
ATOM 3040 N N . GLU A 1 409 ? -36.656 -30.906 -7.297 1 80.25 409 GLU A N 1
ATOM 3041 C CA . GLU A 1 409 ? -37.938 -30.859 -8 1 80.25 409 GLU A CA 1
ATOM 3042 C C . GLU A 1 409 ? -39.031 -30.328 -7.105 1 80.25 409 GLU A C 1
ATOM 3044 O O . GLU A 1 409 ? -39.938 -29.609 -7.574 1 80.25 409 GLU A O 1
ATOM 3049 N N . SER A 1 410 ? -39.031 -30.719 -5.809 1 78.75 410 SER A N 1
ATOM 3050 C CA . SER A 1 410 ? -40.125 -30.297 -4.934 1 78.75 410 SER A CA 1
ATOM 3051 C C . SER A 1 410 ? -39.75 -29.047 -4.145 1 78.75 410 SER A C 1
ATOM 3053 O O . SER A 1 410 ? -38.688 -28.984 -3.521 1 78.75 410 SER A O 1
ATOM 3055 N N . PRO A 1 411 ? -40.562 -28 -4.176 1 74.75 411 PRO A N 1
ATOM 3056 C CA . PRO A 1 411 ? -40.312 -26.781 -3.396 1 74.75 411 PRO A CA 1
ATOM 3057 C C . PRO A 1 411 ? -40.375 -27.031 -1.89 1 74.75 411 PRO A C 1
ATOM 3059 O O . PRO A 1 411 ? -39.906 -26.188 -1.111 1 74.75 411 PRO A O 1
ATOM 3062 N N . ASP A 1 412 ? -40.875 -28.172 -1.464 1 75.62 412 ASP A N 1
ATOM 3063 C CA . ASP A 1 412 ? -41.062 -28.453 -0.042 1 75.62 412 ASP A CA 1
ATOM 3064 C C . ASP A 1 412 ? -39.781 -29 0.586 1 75.62 412 ASP A C 1
ATOM 3066 O O . ASP A 1 412 ? -39.719 -29.219 1.798 1 75.62 412 ASP A O 1
ATOM 3070 N N . VAL A 1 413 ? -38.781 -29.188 -0.237 1 81.25 413 VAL A N 1
ATOM 3071 C CA . VAL A 1 413 ? -37.562 -29.75 0.321 1 81.25 413 VAL A CA 1
ATOM 3072 C C . VAL A 1 413 ? -36.5 -28.672 0.424 1 81.25 413 VAL A C 1
ATOM 3074 O O . VAL A 1 413 ? -36.406 -27.781 -0.431 1 81.25 413 VAL A O 1
ATOM 3077 N N . ASN A 1 414 ? -35.844 -28.656 1.591 1 85.25 414 ASN A N 1
ATOM 3078 C CA . ASN A 1 414 ? -34.75 -27.719 1.808 1 85.25 414 ASN A CA 1
ATOM 3079 C C . ASN A 1 414 ? -33.406 -28.453 1.894 1 85.25 414 ASN A C 1
ATOM 3081 O O . ASN A 1 414 ? -32.906 -28.703 2.988 1 85.25 414 ASN A O 1
ATOM 3085 N N . TYR A 1 415 ? -32.969 -28.922 0.722 1 91.12 415 TYR A N 1
ATOM 3086 C CA . TYR A 1 415 ? -31.641 -29.547 0.677 1 91.12 415 TYR A CA 1
ATOM 3087 C C . TYR A 1 415 ? -30.547 -28.5 0.537 1 91.12 415 TYR A C 1
ATOM 3089 O O . TYR A 1 415 ? -30.734 -27.453 -0.097 1 91.12 415 TYR A O 1
ATOM 3097 N N . THR A 1 416 ? -29.391 -28.703 1.173 1 93.56 416 THR A N 1
ATOM 3098 C CA . THR A 1 416 ? -28.234 -27.812 1.062 1 93.56 416 THR A CA 1
ATOM 3099 C C . THR A 1 416 ? -26.984 -28.594 0.677 1 93.56 416 THR A C 1
ATOM 3101 O O . THR A 1 416 ? -26.984 -29.828 0.704 1 93.56 416 THR A O 1
ATOM 3104 N N . ILE A 1 417 ? -26.062 -27.875 0.176 1 95.62 417 ILE A N 1
ATOM 3105 C CA . ILE A 1 417 ? -24.812 -28.484 -0.233 1 95.62 417 ILE A CA 1
ATOM 3106 C C . ILE A 1 417 ? -23.672 -27.922 0.617 1 95.62 417 ILE A C 1
ATOM 3108 O O . ILE A 1 417 ? -23.688 -26.75 1.003 1 95.62 417 ILE A O 1
ATOM 3112 N N . GLN A 1 418 ? -22.703 -28.797 0.953 1 96.56 418 GLN A N 1
ATOM 3113 C CA . GLN A 1 418 ? -21.438 -28.375 1.535 1 96.56 418 GLN A CA 1
ATOM 3114 C C . GLN A 1 418 ? -20.281 -29.188 0.965 1 96.56 418 GLN A C 1
ATOM 3116 O O . GLN A 1 418 ? -20.484 -30.266 0.4 1 96.56 418 GLN A O 1
ATOM 3121 N N . ALA A 1 419 ? -19.125 -28.609 1.062 1 97.19 419 ALA A N 1
ATOM 3122 C CA . ALA A 1 419 ? -17.922 -29.297 0.557 1 97.19 419 ALA A CA 1
ATOM 3123 C C . ALA A 1 419 ? -16.75 -29.125 1.516 1 97.19 419 ALA A C 1
ATOM 3125 O O . ALA A 1 419 ? -16.719 -28.188 2.307 1 97.19 419 ALA A O 1
ATOM 3126 N N . GLY A 1 420 ? -15.859 -30.078 1.472 1 95.12 420 GLY A N 1
ATOM 3127 C CA . GLY A 1 420 ? -14.68 -30.062 2.324 1 95.12 420 GLY A CA 1
ATOM 3128 C C . GLY A 1 420 ? -13.547 -30.938 1.812 1 95.12 420 GLY A C 1
ATOM 3129 O O . GLY A 1 420 ? -13.688 -31.594 0.78 1 95.12 420 GLY A O 1
ATOM 3130 N N . LEU A 1 421 ? -12.484 -30.891 2.609 1 90.69 421 LEU A N 1
ATOM 3131 C CA . LEU A 1 421 ? -11.289 -31.625 2.213 1 90.69 421 LEU A CA 1
ATOM 3132 C C . LEU A 1 421 ? -11.062 -32.844 3.121 1 90.69 421 LEU A C 1
ATOM 3134 O O . LEU A 1 421 ? -10.195 -33.656 2.857 1 90.69 421 LEU A O 1
ATOM 3138 N N . GLN A 1 422 ? -11.828 -32.906 4.137 1 86.56 422 GLN A N 1
ATOM 3139 C CA . GLN A 1 422 ? -11.797 -34 5.09 1 86.56 422 GLN A CA 1
ATOM 3140 C C . GLN A 1 422 ? -13.203 -34.438 5.488 1 86.56 422 GLN A C 1
ATOM 3142 O O . GLN A 1 422 ? -14.117 -33.594 5.547 1 86.56 422 GLN A O 1
ATOM 3147 N N . PRO A 1 423 ? -13.297 -35.75 5.688 1 87.88 423 PRO A N 1
ATOM 3148 C CA . PRO A 1 423 ? -14.625 -36.188 6.121 1 87.88 423 PRO A CA 1
ATOM 3149 C C . PRO A 1 423 ? -15.086 -35.531 7.402 1 87.88 423 PRO A C 1
ATOM 3151 O O . PRO A 1 423 ? -14.32 -35.406 8.359 1 87.88 423 PRO A O 1
ATOM 3154 N N . GLY A 1 424 ? -16.203 -35 7.395 1 88.44 424 GLY A N 1
ATOM 3155 C CA . GLY A 1 424 ? -16.797 -34.406 8.586 1 88.44 424 GLY A CA 1
ATOM 3156 C C . GLY A 1 424 ? -16.297 -33 8.867 1 88.44 424 GLY A C 1
ATOM 3157 O O . GLY A 1 424 ? -16.594 -32.438 9.914 1 88.44 424 GLY A O 1
ATOM 3158 N N . ALA A 1 425 ? -15.523 -32.5 8.023 1 91.31 425 ALA A N 1
ATOM 3159 C CA . ALA A 1 425 ? -14.977 -31.141 8.211 1 91.31 425 ALA A CA 1
ATOM 3160 C C . ALA A 1 425 ? -15.25 -30.266 6.988 1 91.31 425 ALA A C 1
ATOM 3162 O O . ALA A 1 425 ? -14.336 -29.953 6.223 1 91.31 425 ALA A O 1
ATOM 3163 N N . PRO A 1 426 ? -16.516 -29.828 6.902 1 95.25 426 PRO A N 1
ATOM 3164 C CA . PRO A 1 426 ? -16.828 -28.984 5.742 1 95.25 426 PRO A CA 1
ATOM 3165 C C . PRO A 1 426 ? -16.141 -27.625 5.797 1 95.25 426 PRO A C 1
ATOM 3167 O O . PRO A 1 426 ? -16 -27.047 6.875 1 95.25 426 PRO A O 1
ATOM 3170 N N . LEU A 1 427 ? -15.75 -27.125 4.68 1 96 427 LEU A N 1
ATOM 3171 C CA . LEU A 1 427 ? -15.117 -25.812 4.566 1 96 427 LEU A CA 1
ATOM 3172 C C . LEU A 1 427 ? -16.047 -24.812 3.9 1 96 427 LEU A C 1
ATOM 3174 O O . LEU A 1 427 ? -16.094 -23.641 4.285 1 96 427 LEU A O 1
ATOM 3178 N N . TRP A 1 428 ? -16.688 -25.219 2.842 1 96.69 428 TRP A N 1
ATOM 3179 C CA . TRP A 1 428 ? -17.609 -24.359 2.084 1 96.69 428 TRP A CA 1
ATOM 3180 C C . TRP A 1 428 ? -19.047 -24.781 2.301 1 96.69 428 TRP A C 1
ATOM 3182 O O . TRP A 1 428 ? -19.375 -25.969 2.25 1 96.69 428 TRP A O 1
ATOM 3192 N N . ARG A 1 429 ? -19.906 -23.844 2.514 1 94.94 429 ARG A N 1
ATOM 3193 C CA . ARG A 1 429 ? -21.312 -24.109 2.773 1 94.94 429 ARG A CA 1
ATOM 3194 C C . ARG A 1 429 ? -22.203 -23.297 1.839 1 94.94 429 ARG A C 1
ATOM 3196 O O . ARG A 1 429 ? -22.016 -22.078 1.687 1 94.94 429 ARG A O 1
ATOM 3203 N N . GLY A 1 430 ? -23.031 -24.016 1.206 1 90.81 430 GLY A N 1
ATOM 3204 C CA . GLY A 1 430 ? -23.984 -23.344 0.346 1 90.81 430 GLY A CA 1
ATOM 3205 C C . GLY A 1 430 ? -25.188 -22.781 1.101 1 90.81 430 GLY A C 1
ATOM 3206 O O . GLY A 1 430 ? -25.5 -23.25 2.195 1 90.81 430 GLY A O 1
ATOM 3207 N N . GLU A 1 431 ? -25.562 -21.609 0.508 1 78 431 GLU A N 1
ATOM 3208 C CA . GLU A 1 431 ? -26.781 -21.016 1.057 1 78 431 GLU A CA 1
ATOM 3209 C C . GLU A 1 431 ? -27.922 -21.031 0.031 1 78 431 GLU A C 1
ATOM 3211 O O . GLU A 1 431 ? -27.688 -20.75 -1.147 1 78 431 GLU A O 1
ATOM 3216 N N . ASP A 1 432 ? -29.062 -21.406 0.494 1 72.69 432 ASP A N 1
ATOM 3217 C CA . ASP A 1 432 ? -30.297 -21.281 -0.264 1 72.69 432 ASP A CA 1
ATOM 3218 C C . ASP A 1 432 ? -30.188 -22.016 -1.605 1 72.69 432 ASP A C 1
ATOM 3220 O O . ASP A 1 432 ? -29.625 -23.094 -1.688 1 72.69 432 ASP A O 1
ATOM 3224 N N . ASP A 1 433 ? -30.75 -21.484 -2.729 1 76.94 433 ASP A N 1
ATOM 3225 C CA . ASP A 1 433 ? -30.875 -22.125 -4.035 1 76.94 433 ASP A CA 1
ATOM 3226 C C . ASP A 1 433 ? -29.766 -21.672 -4.98 1 76.94 433 ASP A C 1
ATOM 3228 O O . ASP A 1 433 ? -29.734 -22.062 -6.148 1 76.94 433 ASP A O 1
ATOM 3232 N N . ALA A 1 434 ? -28.766 -21.016 -4.426 1 86.5 434 ALA A N 1
ATOM 3233 C CA . ALA A 1 434 ? -27.672 -20.562 -5.289 1 86.5 434 ALA A CA 1
ATOM 3234 C C . ALA A 1 434 ? -26.547 -21.594 -5.352 1 86.5 434 ALA A C 1
ATOM 3236 O O . ALA A 1 434 ? -26.344 -22.344 -4.398 1 86.5 434 ALA A O 1
ATOM 3237 N N . PRO A 1 435 ? -25.906 -21.703 -6.512 1 94.5 435 PRO A N 1
ATOM 3238 C CA . PRO A 1 435 ? -24.766 -22.609 -6.602 1 94.5 435 PRO A CA 1
ATOM 3239 C C . PRO A 1 435 ? -23.656 -22.25 -5.617 1 94.5 435 PRO A C 1
ATOM 3241 O O . PRO A 1 435 ? -23.438 -21.078 -5.316 1 94.5 435 PRO A O 1
ATOM 3244 N N . LEU A 1 436 ? -23.062 -23.25 -5.055 1 96.31 436 LEU A N 1
ATOM 3245 C CA . LEU A 1 436 ? -21.859 -23.078 -4.234 1 96.31 436 LEU A CA 1
ATOM 3246 C C . LEU A 1 436 ? -20.625 -22.969 -5.109 1 96.31 436 LEU A C 1
ATOM 3248 O O . LEU A 1 436 ? -20.297 -23.891 -5.848 1 96.31 436 LEU A O 1
ATOM 3252 N N . ARG A 1 437 ? -19.953 -21.828 -5.098 1 96.44 437 ARG A N 1
ATOM 3253 C CA . ARG A 1 437 ? -18.766 -21.594 -5.91 1 96.44 437 ARG A CA 1
ATOM 3254 C C . ARG A 1 437 ? -17.562 -21.266 -5.035 1 96.44 437 ARG A C 1
ATOM 3256 O O . ARG A 1 437 ? -17.672 -20.469 -4.098 1 96.44 437 ARG A O 1
ATOM 3263 N N . PHE A 1 438 ? -16.453 -21.859 -5.324 1 97.88 438 PHE A N 1
ATOM 3264 C CA . PHE A 1 438 ? -15.219 -21.531 -4.629 1 97.88 438 PHE A CA 1
ATOM 3265 C C . PHE A 1 438 ? -14 -21.922 -5.465 1 97.88 438 PHE A C 1
ATOM 3267 O O . PHE A 1 438 ? -14.117 -22.734 -6.391 1 97.88 438 PHE A O 1
ATOM 3274 N N . VAL A 1 439 ? -12.844 -21.281 -5.164 1 97.94 439 VAL A N 1
ATOM 3275 C CA . VAL A 1 439 ? -11.57 -21.594 -5.809 1 97.94 439 VAL A CA 1
ATOM 3276 C C . VAL A 1 439 ? -10.828 -22.656 -5.004 1 97.94 439 VAL A C 1
ATOM 3278 O O . VAL A 1 439 ? -10.641 -22.516 -3.795 1 97.94 439 VAL A O 1
ATOM 3281 N N . ALA A 1 440 ? -10.422 -23.688 -5.68 1 95.31 440 ALA A N 1
ATOM 3282 C CA . ALA A 1 440 ? -9.742 -24.797 -5.008 1 95.31 440 ALA A CA 1
ATOM 3283 C C . ALA A 1 440 ? -8.359 -24.359 -4.52 1 95.31 440 ALA A C 1
ATOM 3285 O O . ALA A 1 440 ? -7.496 -24 -5.32 1 95.31 440 ALA A O 1
ATOM 3286 N N . PRO A 1 441 ? -8.102 -24.453 -3.252 1 94.81 441 PRO A N 1
ATOM 3287 C CA . PRO A 1 441 ? -6.797 -24.031 -2.736 1 94.81 441 PRO A CA 1
ATOM 3288 C C . PRO A 1 441 ? -5.684 -25.031 -3.059 1 94.81 441 PRO A C 1
ATOM 3290 O O . PRO A 1 441 ? -4.504 -24.703 -2.93 1 94.81 441 PRO A O 1
ATOM 3293 N N . ARG A 1 442 ? -6.027 -26.266 -3.418 1 86.19 442 ARG A N 1
ATOM 3294 C CA . ARG A 1 442 ? -5.086 -27.328 -3.785 1 86.19 442 ARG A CA 1
ATOM 3295 C C . ARG A 1 442 ? -5.75 -28.359 -4.691 1 86.19 442 ARG A C 1
ATOM 3297 O O . ARG A 1 442 ? -6.977 -28.484 -4.711 1 86.19 442 ARG A O 1
ATOM 3304 N N . PRO A 1 443 ? -4.914 -29.016 -5.434 1 82.88 443 PRO A N 1
ATOM 3305 C CA . PRO A 1 443 ? -5.492 -30.141 -6.172 1 82.88 443 PRO A CA 1
ATOM 3306 C C . PRO A 1 443 ? -5.828 -31.328 -5.27 1 82.88 443 PRO A C 1
ATOM 3308 O O . PRO A 1 443 ? -5.387 -31.375 -4.117 1 82.88 443 PRO A O 1
ATOM 3311 N N . GLY A 1 444 ? -6.699 -32.188 -5.789 1 82.12 444 GLY A N 1
ATOM 3312 C CA . GLY A 1 444 ? -6.98 -33.406 -5.043 1 82.12 444 GLY A CA 1
ATOM 3313 C C . GLY A 1 444 ? -8.461 -33.719 -4.918 1 82.12 444 GLY A C 1
ATOM 3314 O O . GLY A 1 444 ? -9.25 -33.344 -5.793 1 82.12 444 GLY A O 1
ATOM 3315 N N . THR A 1 445 ? -8.719 -34.469 -3.857 1 88.38 445 THR A N 1
ATOM 3316 C CA . THR A 1 445 ? -10.086 -34.938 -3.66 1 88.38 445 THR A CA 1
ATOM 3317 C C . THR A 1 445 ? -10.875 -33.969 -2.789 1 88.38 445 THR A C 1
ATOM 3319 O O . THR A 1 445 ? -10.398 -33.562 -1.733 1 88.38 445 THR A O 1
ATOM 3322 N N . TYR A 1 446 ? -12.039 -33.594 -3.297 1 93.56 446 TYR A N 1
ATOM 3323 C CA . TYR A 1 446 ? -13 -32.812 -2.541 1 93.56 446 TYR A CA 1
ATOM 3324 C C . TYR A 1 446 ? -14.258 -33.625 -2.238 1 93.56 446 TYR A C 1
ATOM 3326 O O . TYR A 1 446 ? -14.797 -34.281 -3.117 1 93.56 446 TYR A O 1
ATOM 3334 N N . LEU A 1 447 ? -14.648 -33.562 -0.988 1 95.06 447 LEU A N 1
ATOM 3335 C CA . LEU A 1 447 ? -15.883 -34.219 -0.587 1 95.06 447 LEU A CA 1
ATOM 3336 C C . LEU A 1 447 ? -17.062 -33.25 -0.678 1 95.06 447 LEU A C 1
ATOM 3338 O O . LEU A 1 447 ? -16.938 -32.062 -0.322 1 95.06 447 LEU A O 1
ATOM 3342 N N . VAL A 1 448 ? -18.156 -33.719 -1.216 1 97.31 448 VAL A N 1
ATOM 3343 C CA . VAL A 1 448 ? -19.375 -32.938 -1.368 1 97.31 448 VAL A CA 1
ATOM 3344 C C . VAL A 1 448 ? -20.531 -33.625 -0.655 1 97.31 448 VAL A C 1
ATOM 3346 O O . VAL A 1 448 ? -20.828 -34.812 -0.939 1 97.31 448 VAL A O 1
ATOM 3349 N N . ASP A 1 449 ? -21.188 -32.938 0.185 1 96.56 449 ASP A N 1
ATOM 3350 C CA . ASP A 1 449 ? -22.328 -33.469 0.921 1 96.56 449 ASP A CA 1
ATOM 3351 C C . ASP A 1 449 ? -23.625 -32.781 0.504 1 96.56 449 ASP A C 1
ATOM 3353 O O . ASP A 1 449 ? -23.688 -31.547 0.437 1 96.56 449 ASP A O 1
ATOM 3357 N N . VAL A 1 450 ? -24.562 -33.562 0.172 1 96.12 450 VAL A N 1
ATOM 3358 C CA . VAL A 1 450 ? -25.938 -33.062 0.087 1 96.12 450 VAL A CA 1
ATOM 3359 C C . VAL A 1 450 ? -26.672 -33.375 1.383 1 96.12 450 VAL A C 1
ATOM 3361 O O . VAL A 1 450 ? -26.703 -34.531 1.826 1 96.12 450 VAL A O 1
ATOM 3364 N N . LEU A 1 451 ? -27.234 -32.344 1.952 1 95.12 451 LEU A N 1
ATOM 3365 C CA . LEU A 1 451 ? -27.891 -32.5 3.248 1 95.12 451 LEU A CA 1
ATOM 3366 C C . LEU A 1 451 ? -29.391 -32.344 3.123 1 95.12 451 LEU A C 1
ATOM 3368 O O . LEU A 1 451 ? -29.875 -31.484 2.369 1 95.12 451 LEU A O 1
ATOM 3372 N N . SER A 1 452 ? -30.062 -33.156 3.859 1 92.69 452 SER A N 1
ATOM 3373 C CA . SER A 1 452 ? -31.516 -33.062 3.961 1 92.69 452 SER A CA 1
ATOM 3374 C C . SER A 1 452 ? -31.953 -32.938 5.414 1 92.69 452 SER A C 1
ATOM 3376 O O . SER A 1 452 ? -31.188 -33.188 6.336 1 92.69 452 SER A O 1
ATOM 3378 N N . ASN A 1 453 ? -33.125 -32.375 5.551 1 89.25 453 ASN A N 1
ATOM 3379 C CA . ASN A 1 453 ? -33.719 -32.344 6.891 1 89.25 453 ASN A CA 1
ATOM 3380 C C . ASN A 1 453 ? -34.562 -33.594 7.191 1 89.25 453 ASN A C 1
ATOM 3382 O O . ASN A 1 453 ? -35.375 -33.562 8.094 1 89.25 453 ASN A O 1
ATOM 3386 N N . GLY A 1 454 ? -34.438 -34.625 6.363 1 90.56 454 GLY A N 1
ATOM 3387 C CA . GLY A 1 454 ? -35.156 -35.875 6.574 1 90.56 454 GLY A CA 1
ATOM 3388 C C . GLY A 1 454 ? -36.312 -36.062 5.59 1 90.56 454 GLY A C 1
ATOM 3389 O O . GLY A 1 454 ? -36.906 -37.125 5.527 1 90.56 454 GLY A O 1
ATOM 3390 N N . THR A 1 455 ? -36.625 -35.094 4.871 1 91.06 455 THR A N 1
ATOM 3391 C CA . THR A 1 455 ? -37.688 -35.188 3.879 1 91.06 455 THR A CA 1
ATOM 3392 C C . THR A 1 455 ? -37.188 -35.906 2.623 1 91.06 455 THR A C 1
ATOM 3394 O O . THR A 1 455 ? -36.156 -35.531 2.055 1 91.06 455 THR A O 1
ATOM 3397 N N . PRO A 1 456 ? -37.906 -36.938 2.234 1 92.38 456 PRO A N 1
ATOM 3398 C CA . PRO A 1 456 ? -37.438 -37.656 1.048 1 92.38 456 PRO A CA 1
ATOM 3399 C C . PRO A 1 456 ? -37.719 -36.906 -0.25 1 92.38 456 PRO A C 1
ATOM 3401 O O . PRO A 1 456 ? -38.625 -36.094 -0.304 1 92.38 456 PRO A O 1
ATOM 3404 N N . GLY A 1 457 ? -36.938 -37.219 -1.299 1 92.69 457 GLY A N 1
ATOM 3405 C CA . GLY A 1 457 ? -37.156 -36.625 -2.607 1 92.69 457 GLY A CA 1
ATOM 3406 C C . GLY A 1 457 ? -35.969 -36.719 -3.525 1 92.69 457 GLY A C 1
ATOM 3407 O O . GLY A 1 457 ? -34.844 -36.969 -3.066 1 92.69 457 GLY A O 1
ATOM 3408 N N . PRO A 1 458 ? -36.25 -36.594 -4.754 1 93.94 458 PRO A N 1
ATOM 3409 C CA . PRO A 1 458 ? -35.125 -36.656 -5.723 1 93.94 458 PRO A CA 1
ATOM 3410 C C . PRO A 1 458 ? -34.406 -35.312 -5.836 1 93.94 458 PRO A C 1
ATOM 3412 O O . PRO A 1 458 ? -34.938 -34.281 -5.508 1 93.94 458 PRO A O 1
ATOM 3415 N N . TYR A 1 459 ? -33.156 -35.406 -6.141 1 94.5 459 TYR A N 1
ATOM 3416 C CA . TYR A 1 459 ? -32.375 -34.219 -6.473 1 94.5 459 TYR A CA 1
ATOM 3417 C C . TYR A 1 459 ? -31.344 -34.562 -7.559 1 94.5 459 TYR A C 1
ATOM 3419 O O . TYR A 1 459 ? -31.156 -35.719 -7.91 1 94.5 459 TYR A O 1
ATOM 3427 N N . THR A 1 460 ? -30.828 -33.562 -8.211 1 95.25 460 THR A N 1
ATOM 3428 C CA . THR A 1 460 ? -29.734 -33.688 -9.156 1 95.25 460 THR A CA 1
ATOM 3429 C C . THR A 1 460 ? -28.578 -32.781 -8.781 1 95.25 460 THR A C 1
ATOM 3431 O O . THR A 1 460 ? -28.781 -31.578 -8.547 1 95.25 460 THR A O 1
ATOM 3434 N N . LEU A 1 461 ? -27.438 -33.375 -8.594 1 95.94 461 LEU A N 1
ATOM 3435 C CA . LEU A 1 461 ? -26.219 -32.625 -8.273 1 95.94 461 LEU A CA 1
ATOM 3436 C C . LEU A 1 461 ? -25.328 -32.5 -9.5 1 95.94 461 LEU A C 1
ATOM 3438 O O . LEU A 1 461 ? -25.047 -33.5 -10.18 1 95.94 461 LEU A O 1
ATOM 3442 N N . LEU A 1 462 ? -24.969 -31.25 -9.82 1 96.38 462 LEU A N 1
ATOM 3443 C CA . LEU A 1 462 ? -24.062 -30.984 -10.922 1 96.38 462 LEU A CA 1
ATOM 3444 C C . LEU A 1 462 ? -22.781 -30.328 -10.414 1 96.38 462 LEU A C 1
ATOM 3446 O O . LEU A 1 462 ? -22.828 -29.328 -9.695 1 96.38 462 LEU A O 1
ATOM 3450 N N . ALA A 1 463 ? -21.641 -30.969 -10.711 1 96.75 463 ALA A N 1
ATOM 3451 C CA . ALA A 1 463 ? -20.344 -30.406 -10.367 1 96.75 463 ALA A CA 1
ATOM 3452 C C . ALA A 1 463 ? -19.594 -29.938 -11.617 1 96.75 463 ALA A C 1
ATOM 3454 O O . ALA A 1 463 ? -19.5 -30.688 -12.594 1 96.75 463 ALA A O 1
ATOM 3455 N N . GLU A 1 464 ? -19.125 -28.719 -11.562 1 96.19 464 GLU A N 1
ATOM 3456 C CA . GLU A 1 464 ? -18.297 -28.172 -12.633 1 96.19 464 GLU A CA 1
ATOM 3457 C C . GLU A 1 464 ? -16.922 -27.766 -12.102 1 96.19 464 GLU A C 1
ATOM 3459 O O . GLU A 1 464 ? -16.828 -26.953 -11.18 1 96.19 464 GLU A O 1
ATOM 3464 N N . VAL A 1 465 ? -15.914 -28.359 -12.617 1 93.69 465 VAL A N 1
ATOM 3465 C CA . VAL A 1 465 ? -14.531 -28 -12.328 1 93.69 465 VAL A CA 1
ATOM 3466 C C . VAL A 1 465 ? -13.922 -27.266 -13.531 1 93.69 465 VAL A C 1
ATOM 3468 O O . VAL A 1 465 ? -13.578 -27.906 -14.531 1 93.69 465 VAL A O 1
ATOM 3471 N N . ALA A 1 466 ? -13.734 -25.953 -13.398 1 92.31 466 ALA A N 1
ATOM 3472 C CA . ALA A 1 466 ? -13.18 -25.141 -14.484 1 92.31 466 ALA A CA 1
ATOM 3473 C C . ALA A 1 466 ? -11.664 -25.047 -14.375 1 92.31 466 ALA A C 1
ATOM 3475 O O . ALA A 1 466 ? -11.078 -25.5 -13.391 1 92.31 466 ALA A O 1
ATOM 3476 N N . ASP A 1 467 ? -11.07 -24.578 -15.414 1 85.81 467 ASP A N 1
ATOM 3477 C CA . ASP A 1 467 ? -9.648 -24.25 -15.367 1 85.81 467 ASP A CA 1
ATOM 3478 C C . ASP A 1 467 ? -9.359 -23.234 -14.266 1 85.81 467 ASP A C 1
ATOM 3480 O O . ASP A 1 467 ? -10.273 -22.562 -13.773 1 85.81 467 ASP A O 1
ATOM 3484 N N . PRO A 1 468 ? -8.102 -23.219 -13.82 1 90.5 468 PRO A N 1
ATOM 3485 C CA . PRO A 1 468 ? -7.773 -22.234 -12.805 1 90.5 468 PRO A CA 1
ATOM 3486 C C . PRO A 1 468 ? -8.172 -20.812 -13.211 1 90.5 468 PRO A C 1
ATOM 3488 O O . PRO A 1 468 ? -8.016 -20.438 -14.367 1 90.5 468 PRO A O 1
ATOM 3491 N N . VAL A 1 469 ? -8.703 -20.109 -12.266 1 96.25 469 VAL A N 1
ATOM 3492 C CA . VAL A 1 469 ? -9.141 -18.75 -12.523 1 96.25 469 VAL A CA 1
ATOM 3493 C C . VAL A 1 469 ? -7.926 -17.844 -12.773 1 96.25 469 VAL A C 1
ATOM 3495 O O . VAL A 1 469 ? -6.785 -18.281 -12.578 1 96.25 469 VAL A O 1
ATOM 3498 N N . VAL A 1 470 ? -8.188 -16.641 -13.219 1 95.81 470 VAL A N 1
ATOM 3499 C CA . VAL A 1 470 ? -7.145 -15.68 -13.555 1 95.81 470 VAL A CA 1
ATOM 3500 C C . VAL A 1 470 ? -6.242 -15.445 -12.344 1 95.81 470 VAL A C 1
ATOM 3502 O O . VAL A 1 470 ? -6.73 -15.273 -11.227 1 95.81 470 VAL A O 1
ATOM 3505 N N . ALA A 1 471 ? -4.957 -15.57 -12.578 1 95.69 471 ALA A N 1
ATOM 3506 C CA . ALA A 1 471 ? -3.977 -15.289 -11.531 1 95.69 471 ALA A CA 1
ATOM 3507 C C . ALA A 1 471 ? -3.699 -13.797 -11.43 1 95.69 471 ALA A C 1
ATOM 3509 O O . ALA A 1 471 ? -3.469 -13.125 -12.438 1 95.69 471 ALA A O 1
ATOM 3510 N N . LEU A 1 472 ? -3.736 -13.266 -10.242 1 97.12 472 LEU A N 1
ATOM 3511 C CA . LEU A 1 472 ? -3.369 -11.875 -10.023 1 97.12 472 LEU A CA 1
ATOM 3512 C C . LEU A 1 472 ? -1.856 -11.719 -9.914 1 97.12 472 LEU A C 1
ATOM 3514 O O . LEU A 1 472 ? -1.192 -12.523 -9.258 1 97.12 472 LEU A O 1
ATOM 3518 N N . ASP A 1 473 ? -1.375 -10.742 -10.602 1 92.06 473 ASP A N 1
ATOM 3519 C CA . ASP A 1 473 ? 0.046 -10.406 -10.578 1 92.06 473 ASP A CA 1
ATOM 3520 C C . ASP A 1 473 ? 0.306 -9.172 -9.719 1 92.06 473 ASP A C 1
ATOM 3522 O O . ASP A 1 473 ? -0.227 -8.094 -9.984 1 92.06 473 ASP A O 1
ATOM 3526 N N . PRO A 1 474 ? 1.152 -9.234 -8.648 1 90.56 474 PRO A N 1
ATOM 3527 C CA . PRO A 1 474 ? 1.433 -8.062 -7.809 1 90.56 474 PRO A CA 1
ATOM 3528 C C . PRO A 1 474 ? 2.182 -6.965 -8.555 1 90.56 474 PRO A C 1
ATOM 3530 O O . PRO A 1 474 ? 2.277 -5.836 -8.07 1 90.56 474 PRO A O 1
ATOM 3533 N N . ALA A 1 475 ? 2.693 -7.168 -9.719 1 83 475 ALA A N 1
ATOM 3534 C CA . ALA A 1 475 ? 3.521 -6.215 -10.453 1 83 475 ALA A CA 1
ATOM 3535 C C . ALA A 1 475 ? 2.662 -5.242 -11.25 1 83 475 ALA A C 1
ATOM 3537 O O . ALA A 1 475 ? 3.119 -4.156 -11.625 1 83 475 ALA A O 1
ATOM 3538 N N . ALA A 1 476 ? 1.413 -5.668 -11.547 1 90.12 476 ALA A N 1
ATOM 3539 C CA . ALA A 1 476 ? 0.566 -4.82 -12.383 1 90.12 476 ALA A CA 1
ATOM 3540 C C . ALA A 1 476 ? -0.907 -4.988 -12.016 1 90.12 476 ALA A C 1
ATOM 3542 O O . ALA A 1 476 ? -1.321 -6.059 -11.562 1 90.12 476 ALA A O 1
ATOM 3543 N N . PRO A 1 477 ? -1.701 -3.955 -12.312 1 94.38 477 PRO A N 1
ATOM 3544 C CA . PRO A 1 477 ? -3.139 -4.09 -12.062 1 94.38 477 PRO A CA 1
ATOM 3545 C C . PRO A 1 477 ? -3.814 -5.055 -13.039 1 94.38 477 PRO A C 1
ATOM 3547 O O . PRO A 1 477 ? -3.402 -5.152 -14.195 1 94.38 477 PRO A O 1
ATOM 3550 N N . THR A 1 478 ? -4.797 -5.766 -12.594 1 96.69 478 THR A N 1
ATOM 3551 C CA . THR A 1 478 ? -5.652 -6.605 -13.422 1 96.69 478 THR A CA 1
ATOM 3552 C C . THR A 1 478 ? -6.988 -5.918 -13.688 1 96.69 478 THR A C 1
ATOM 3554 O O . THR A 1 478 ? -7.73 -5.609 -12.758 1 96.69 478 THR A O 1
ATOM 3557 N N . TRP A 1 479 ? -7.266 -5.66 -15.008 1 96.69 479 TRP A N 1
ATOM 3558 C CA . TRP A 1 479 ? -8.516 -5.016 -15.406 1 96.69 479 TRP A CA 1
ATOM 3559 C C . TRP A 1 479 ? -9.57 -6.051 -15.773 1 96.69 479 TRP A C 1
ATOM 3561 O O . TRP A 1 479 ? -9.266 -7.055 -16.422 1 96.69 479 TRP A O 1
ATOM 3571 N N . ASP A 1 480 ? -10.828 -5.832 -15.305 1 96.69 480 ASP A N 1
ATOM 3572 C CA . ASP A 1 480 ? -11.922 -6.746 -15.641 1 96.69 480 ASP A CA 1
ATOM 3573 C C . ASP A 1 480 ? -13.266 -6.027 -15.586 1 96.69 480 ASP A C 1
ATOM 3575 O O . ASP A 1 480 ? -13.32 -4.816 -15.367 1 96.69 480 ASP A O 1
ATOM 3579 N N . GLN A 1 481 ? -14.352 -6.695 -15.953 1 97.06 481 GLN A N 1
ATOM 3580 C CA . GLN A 1 481 ? -15.727 -6.215 -15.875 1 97.06 481 GLN A CA 1
ATOM 3581 C C . GLN A 1 481 ? -16.625 -7.227 -15.172 1 97.06 481 GLN A C 1
ATOM 3583 O O . GLN A 1 481 ? -16.391 -8.438 -15.242 1 97.06 481 GLN A O 1
ATOM 3588 N N . ILE A 1 482 ? -17.562 -6.711 -14.484 1 97.06 482 ILE A N 1
ATOM 3589 C CA . ILE A 1 482 ? -18.484 -7.578 -13.75 1 97.06 482 ILE A CA 1
ATOM 3590 C C . ILE A 1 482 ? -19.922 -7.113 -13.977 1 97.06 482 ILE A C 1
ATOM 3592 O O . ILE A 1 482 ? -20.188 -5.91 -14.047 1 97.06 482 ILE A O 1
ATOM 3596 N N . GLY A 1 483 ? -20.828 -8.078 -14.125 1 96.44 483 GLY A N 1
ATOM 3597 C CA . GLY A 1 483 ? -22.25 -7.762 -14.273 1 96.44 483 GLY A CA 1
ATOM 3598 C C . GLY A 1 483 ? -22.953 -7.566 -12.945 1 96.44 483 GLY A C 1
ATOM 3599 O O . GLY A 1 483 ? -22.422 -7.918 -11.891 1 96.44 483 GLY A O 1
ATOM 3600 N N . PRO A 1 484 ? -24.203 -6.93 -13.008 1 96.12 484 PRO A N 1
ATOM 3601 C CA . PRO A 1 484 ? -24.984 -6.734 -11.781 1 96.12 484 PRO A CA 1
ATOM 3602 C C . PRO A 1 484 ? -25.266 -8.039 -11.039 1 96.12 484 PRO A C 1
ATOM 3604 O O . PRO A 1 484 ? -25.656 -9.031 -11.656 1 96.12 484 PRO A O 1
ATOM 3607 N N . GLY A 1 485 ? -24.969 -8.109 -9.75 1 94.69 485 GLY A N 1
ATOM 3608 C CA . GLY A 1 485 ? -25.281 -9.242 -8.906 1 94.69 485 GLY A CA 1
ATOM 3609 C C . GLY A 1 485 ? -24.297 -10.391 -9.062 1 94.69 485 GLY A C 1
ATOM 3610 O O . GLY A 1 485 ? -24.469 -11.445 -8.438 1 94.69 485 GLY A O 1
ATOM 3611 N N . GLU A 1 486 ? -23.25 -10.234 -9.82 1 95.88 486 GLU A N 1
ATOM 3612 C CA . GLU A 1 486 ? -22.312 -11.312 -10.109 1 95.88 486 GLU A CA 1
ATOM 3613 C C . GLU A 1 486 ? -21.156 -11.32 -9.117 1 95.88 486 GLU A C 1
ATOM 3615 O O . GLU A 1 486 ? -20.969 -10.352 -8.375 1 95.88 486 GLU A O 1
ATOM 3620 N N . THR A 1 487 ? -20.516 -12.445 -9.031 1 96.94 487 THR A N 1
ATOM 3621 C CA . THR A 1 487 ? -19.25 -12.586 -8.305 1 96.94 487 THR A CA 1
ATOM 3622 C C . THR A 1 487 ? -18.141 -13.047 -9.227 1 96.94 487 THR A C 1
ATOM 3624 O O . THR A 1 487 ? -18.281 -14.031 -9.953 1 96.94 487 THR A O 1
ATOM 3627 N N . ALA A 1 488 ? -17.078 -12.328 -9.312 1 98.06 488 ALA A N 1
ATOM 3628 C CA . ALA A 1 488 ? -15.883 -12.703 -10.062 1 98.06 488 ALA A CA 1
ATOM 3629 C C . ALA A 1 488 ? -14.805 -13.273 -9.141 1 98.06 488 ALA A C 1
ATOM 3631 O O . ALA A 1 488 ? -14.625 -12.789 -8.023 1 98.06 488 ALA A O 1
ATOM 3632 N N . PHE A 1 489 ? -14.102 -14.32 -9.633 1 98.44 489 PHE A N 1
ATOM 3633 C CA . PHE A 1 489 ? -13.102 -14.992 -8.828 1 98.44 489 PHE A CA 1
ATOM 3634 C C . PHE A 1 489 ? -11.719 -14.875 -9.461 1 98.44 489 PHE A C 1
ATOM 3636 O O . PHE A 1 489 ? -11.578 -14.969 -10.68 1 98.44 489 PHE A O 1
ATOM 3643 N N . TYR A 1 490 ? -10.727 -14.68 -8.641 1 98.44 490 TYR A N 1
ATOM 3644 C CA . TYR A 1 490 ? -9.32 -14.664 -9.008 1 98.44 490 TYR A CA 1
ATOM 3645 C C . TYR A 1 490 ? -8.492 -15.492 -8.039 1 98.44 490 TYR A C 1
ATOM 3647 O O . TYR A 1 490 ? -8.969 -15.875 -6.965 1 98.44 490 TYR A O 1
ATOM 3655 N N . ARG A 1 491 ? -7.312 -15.852 -8.477 1 97.94 491 ARG A N 1
ATOM 3656 C CA . ARG A 1 491 ? -6.395 -16.531 -7.562 1 97.94 491 ARG A CA 1
ATOM 3657 C C . ARG A 1 491 ? -5.121 -15.711 -7.363 1 97.94 491 ARG A C 1
ATOM 3659 O O . ARG A 1 491 ? -4.66 -15.039 -8.289 1 97.94 491 ARG A O 1
ATOM 3666 N N . LEU A 1 492 ? -4.621 -15.688 -6.172 1 97.31 492 LEU A N 1
ATOM 3667 C CA . LEU A 1 492 ? -3.33 -15.109 -5.809 1 97.31 492 LEU A CA 1
ATOM 3668 C C . LEU A 1 492 ? -2.414 -16.156 -5.199 1 97.31 492 LEU A C 1
ATOM 3670 O O . LEU A 1 492 ? -2.779 -16.812 -4.215 1 97.31 492 LEU A O 1
ATOM 3674 N N . THR A 1 493 ? -1.282 -16.359 -5.816 1 94.38 493 THR A N 1
ATOM 3675 C CA . THR A 1 493 ? -0.297 -17.281 -5.27 1 94.38 493 THR A CA 1
ATOM 3676 C C . THR A 1 493 ? 0.657 -16.562 -4.32 1 94.38 493 THR A C 1
ATOM 3678 O O . THR A 1 493 ? 1.289 -15.57 -4.703 1 94.38 493 THR A O 1
ATOM 3681 N N . VAL A 1 494 ? 0.647 -17.016 -3.111 1 94.56 494 VAL A N 1
ATOM 3682 C CA . VAL A 1 494 ? 1.598 -16.5 -2.125 1 94.56 494 VAL A CA 1
ATOM 3683 C C . VAL A 1 494 ? 2.678 -17.547 -1.866 1 94.56 494 VAL A C 1
ATOM 3685 O O . VAL A 1 494 ? 2.389 -18.641 -1.35 1 94.56 494 VAL A O 1
ATOM 3688 N N . ASP A 1 495 ? 3.939 -17.234 -2.16 1 88.31 495 ASP A N 1
ATOM 3689 C CA . ASP A 1 495 ? 5.023 -18.219 -2.076 1 88.31 495 ASP A CA 1
ATOM 3690 C C . ASP A 1 495 ? 5.762 -18.094 -0.745 1 88.31 495 ASP A C 1
ATOM 3692 O O . ASP A 1 495 ? 6.227 -19.094 -0.199 1 88.31 495 ASP A O 1
ATOM 3696 N N . ALA A 1 496 ? 5.867 -16.859 -0.241 1 89.31 496 ALA A N 1
ATOM 3697 C CA . ALA A 1 496 ? 6.656 -16.625 0.967 1 89.31 496 ALA A CA 1
ATOM 3698 C C . ALA A 1 496 ? 5.758 -16.312 2.158 1 89.31 496 ALA A C 1
ATOM 3700 O O . ALA A 1 496 ? 4.75 -15.609 2.016 1 89.31 496 ALA A O 1
ATOM 3701 N N . PRO A 1 497 ? 6.105 -16.797 3.332 1 91.56 497 PRO A N 1
ATOM 3702 C CA . PRO A 1 497 ? 5.344 -16.453 4.535 1 91.56 497 PRO A CA 1
ATOM 3703 C C . PRO A 1 497 ? 5.672 -15.062 5.066 1 91.56 497 PRO A C 1
ATOM 3705 O O . PRO A 1 497 ? 6.664 -14.461 4.648 1 91.56 497 PRO A O 1
ATOM 3708 N N . ASP A 1 498 ? 4.855 -14.531 5.895 1 90.56 498 ASP A N 1
ATOM 3709 C CA . ASP A 1 498 ? 5.094 -13.359 6.73 1 90.56 498 ASP A CA 1
ATOM 3710 C C . ASP A 1 498 ? 5.258 -12.102 5.879 1 90.56 498 ASP A C 1
ATOM 3712 O O . ASP A 1 498 ? 6.082 -11.242 6.188 1 90.56 498 ASP A O 1
ATOM 3716 N N . GLN A 1 499 ? 4.559 -12.055 4.781 1 93.5 499 GLN A N 1
ATOM 3717 C CA . GLN A 1 499 ? 4.504 -10.844 3.967 1 93.5 499 GLN A CA 1
ATOM 3718 C C . GLN A 1 499 ? 3.279 -10.008 4.316 1 93.5 499 GLN A C 1
ATOM 3720 O O . GLN A 1 499 ? 2.303 -10.523 4.867 1 93.5 499 GLN A O 1
ATOM 3725 N N . LEU A 1 500 ? 3.453 -8.727 4.051 1 94 500 LEU A N 1
ATOM 3726 C CA . LEU A 1 500 ? 2.295 -7.84 4.086 1 94 500 LEU A CA 1
ATOM 3727 C C . LEU A 1 500 ? 1.513 -7.918 2.777 1 94 500 LEU A C 1
ATOM 3729 O O . LEU A 1 500 ? 2.084 -7.758 1.696 1 94 500 LEU A O 1
ATOM 3733 N N . LEU A 1 501 ? 0.232 -8.219 2.9 1 95.62 501 LEU A N 1
ATOM 3734 C CA . LEU A 1 501 ? -0.622 -8.305 1.722 1 95.62 501 LEU A CA 1
ATOM 3735 C C . LEU A 1 501 ? -1.665 -7.191 1.725 1 95.62 501 LEU A C 1
ATOM 3737 O O . LEU A 1 501 ? -2.334 -6.969 2.734 1 95.62 501 LEU A O 1
ATOM 3741 N N . THR A 1 502 ? -1.775 -6.453 0.674 1 95.62 502 THR A N 1
ATOM 3742 C CA . THR A 1 502 ? -2.855 -5.5 0.432 1 95.62 502 THR A CA 1
ATOM 3743 C C . THR A 1 502 ? -3.479 -5.727 -0.941 1 95.62 502 THR A C 1
ATOM 3745 O O . THR A 1 502 ? -2.771 -5.777 -1.95 1 95.62 502 THR A O 1
ATOM 3748 N N . VAL A 1 503 ? -4.73 -5.949 -0.98 1 97.38 503 VAL A N 1
ATOM 3749 C CA . VAL A 1 503 ? -5.484 -6.055 -2.225 1 97.38 503 VAL A CA 1
ATOM 3750 C C . VAL A 1 503 ? -6.43 -4.859 -2.357 1 97.38 503 VAL A C 1
ATOM 3752 O O . VAL A 1 503 ? -7.223 -4.586 -1.455 1 97.38 503 VAL A O 1
ATOM 3755 N N . ILE A 1 504 ? -6.34 -4.156 -3.465 1 97 504 ILE A N 1
ATOM 3756 C CA . ILE A 1 504 ? -7.117 -2.939 -3.68 1 97 504 ILE A CA 1
ATOM 3757 C C . ILE A 1 504 ? -8.039 -3.123 -4.883 1 97 504 ILE A C 1
ATOM 3759 O O . ILE A 1 504 ? -7.613 -3.6 -5.934 1 97 504 ILE A O 1
ATOM 3763 N N . LEU A 1 505 ? -9.266 -2.816 -4.711 1 97.75 505 LEU A N 1
ATOM 3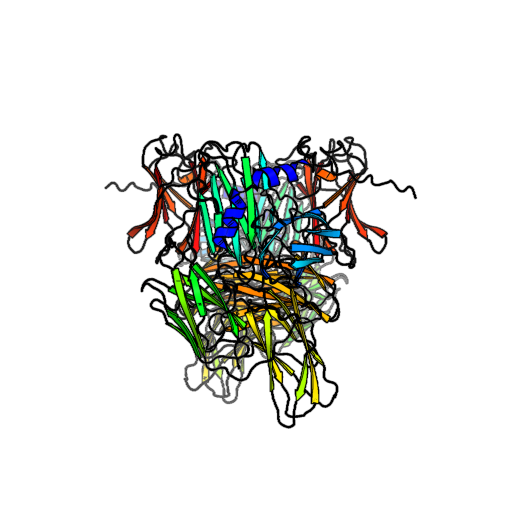764 C CA . LEU A 1 505 ? -10.281 -2.801 -5.754 1 97.75 505 LEU A CA 1
ATOM 3765 C C . LEU A 1 505 ? -10.711 -1.372 -6.074 1 97.75 505 LEU A C 1
ATOM 3767 O O . LEU A 1 505 ? -11.039 -0.601 -5.172 1 97.75 505 LEU A O 1
ATOM 3771 N N . VAL A 1 506 ? -10.609 -0.989 -7.332 1 96.31 506 VAL A N 1
ATOM 3772 C CA . VAL A 1 506 ? -11.094 0.31 -7.785 1 96.31 506 VAL A CA 1
ATOM 3773 C C . VAL A 1 506 ? -12.078 0.12 -8.938 1 96.31 506 VAL A C 1
ATOM 3775 O O . VAL A 1 506 ? -11.711 -0.38 -10 1 96.31 506 VAL A O 1
ATOM 3778 N N . GLY A 1 507 ? -13.281 0.493 -8.742 1 95.12 507 GLY A N 1
ATOM 3779 C CA . GLY A 1 507 ? -14.297 0.289 -9.758 1 95.12 507 GLY A CA 1
ATOM 3780 C C . GLY A 1 507 ? -14.992 1.573 -10.172 1 95.12 507 GLY A C 1
ATOM 3781 O O . GLY A 1 507 ? -14.578 2.664 -9.773 1 95.12 507 GLY A O 1
ATOM 3782 N N . ASN A 1 508 ? -15.953 1.38 -11.023 1 89.69 508 ASN A N 1
ATOM 3783 C CA . ASN A 1 508 ? -16.828 2.459 -11.469 1 89.69 508 ASN A CA 1
ATOM 3784 C C . ASN A 1 508 ? -17.516 3.148 -10.297 1 89.69 508 ASN A C 1
ATOM 3786 O O . ASN A 1 508 ? -18.078 2.482 -9.422 1 89.69 508 ASN A O 1
ATOM 3790 N N . PRO A 1 509 ? -17.484 4.465 -10.305 1 85.06 509 PRO A N 1
ATOM 3791 C CA . PRO A 1 509 ? -18.062 5.199 -9.172 1 85.06 509 PRO A CA 1
ATOM 3792 C C . PRO A 1 509 ? -19.547 4.914 -8.969 1 85.06 509 PRO A C 1
ATOM 3794 O O . PRO A 1 509 ? -20.062 5.074 -7.863 1 85.06 509 PRO A O 1
ATOM 3797 N N . ALA A 1 510 ? -20.188 4.438 -9.945 1 88.5 510 ALA A N 1
ATOM 3798 C CA . ALA A 1 510 ? -21.625 4.184 -9.852 1 88.5 510 ALA A CA 1
ATOM 3799 C C . ALA A 1 510 ? -21.906 2.779 -9.32 1 88.5 510 ALA A C 1
ATOM 3801 O O . ALA A 1 510 ? -23.031 2.465 -8.938 1 88.5 510 ALA A O 1
ATOM 3802 N N . ALA A 1 511 ? -20.906 1.985 -9.266 1 91.75 511 ALA A N 1
ATOM 3803 C CA . ALA A 1 511 ? -21.094 0.594 -8.867 1 91.75 511 ALA A CA 1
ATOM 3804 C C . ALA A 1 511 ? -20.906 0.425 -7.363 1 91.75 511 ALA A C 1
ATOM 3806 O O . ALA A 1 511 ? -20.359 1.304 -6.695 1 91.75 511 ALA A O 1
ATOM 3807 N N . GLU A 1 512 ? -21.5 -0.583 -6.871 1 93.81 512 GLU A N 1
ATOM 3808 C CA . GLU A 1 512 ? -21.219 -1.081 -5.527 1 93.81 512 GLU A CA 1
ATOM 3809 C C . GLU A 1 512 ? -20.516 -2.438 -5.578 1 93.81 512 GLU A C 1
ATOM 3811 O O . GLU A 1 512 ? -21.125 -3.443 -5.945 1 93.81 512 GLU A O 1
ATOM 3816 N N . LEU A 1 513 ? -19.312 -2.402 -5.266 1 96.06 513 LEU A N 1
ATOM 3817 C CA . LEU A 1 513 ? -18.5 -3.617 -5.332 1 96.06 513 LEU A CA 1
ATOM 3818 C C . LEU A 1 513 ? -17.938 -3.967 -3.959 1 96.06 513 LEU A C 1
ATOM 3820 O O . LEU A 1 513 ? -17.609 -3.076 -3.176 1 96.06 513 LEU A O 1
ATOM 3824 N N . ASP A 1 514 ? -17.859 -5.207 -3.699 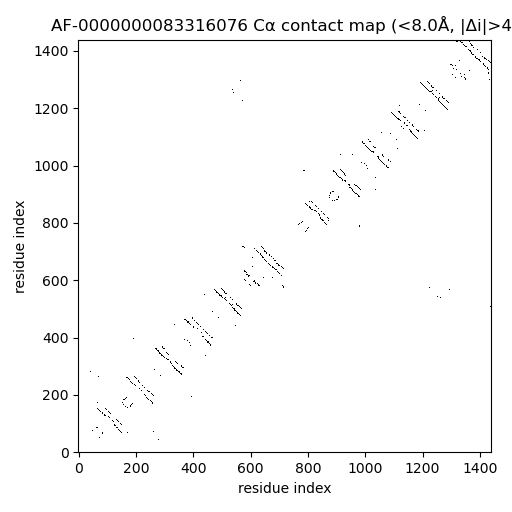1 96.44 514 ASP A N 1
ATOM 3825 C CA . ASP A 1 514 ? -17.25 -5.699 -2.471 1 96.44 514 ASP A CA 1
ATOM 3826 C C . ASP A 1 514 ? -16.078 -6.629 -2.779 1 96.44 514 ASP A C 1
ATOM 3828 O O . ASP A 1 514 ? -16.047 -7.27 -3.83 1 96.44 514 ASP A O 1
ATOM 3832 N N . LEU A 1 515 ? -15.125 -6.629 -1.875 1 97.56 515 LEU A N 1
ATOM 3833 C CA . LEU A 1 515 ? -13.898 -7.406 -2.031 1 97.56 515 LEU A CA 1
ATOM 3834 C C . LEU A 1 515 ? -13.727 -8.391 -0.877 1 97.56 515 LEU A C 1
ATOM 3836 O O . LEU A 1 515 ? -13.969 -8.039 0.281 1 97.56 515 LEU A O 1
ATOM 3840 N N . ALA A 1 516 ? -13.383 -9.609 -1.198 1 97.81 516 ALA A N 1
ATOM 3841 C CA . ALA A 1 516 ? -13.094 -10.609 -0.175 1 97.81 516 ALA A CA 1
ATOM 3842 C C . ALA A 1 516 ? -11.883 -11.453 -0.563 1 97.81 516 ALA A C 1
ATOM 3844 O O . ALA A 1 516 ? -11.719 -11.82 -1.729 1 97.81 516 ALA A O 1
ATOM 3845 N N . VAL A 1 517 ? -11 -11.727 0.396 1 97.62 517 VAL A N 1
ATOM 3846 C CA . VAL A 1 517 ? -9.836 -12.586 0.219 1 97.62 517 VAL A CA 1
ATOM 3847 C C . VAL A 1 517 ? -9.922 -13.773 1.182 1 97.62 517 VAL A C 1
ATOM 3849 O O . VAL A 1 517 ? -10.055 -13.586 2.395 1 97.62 517 VAL A O 1
ATOM 3852 N N . THR A 1 518 ? -9.898 -14.977 0.626 1 97.75 518 THR A N 1
ATOM 3853 C CA . THR A 1 518 ? -10.039 -16.188 1.423 1 97.75 518 THR A CA 1
ATOM 3854 C C . THR A 1 518 ? -8.828 -17.109 1.233 1 97.75 518 THR A C 1
ATOM 3856 O O . THR A 1 518 ? -8.336 -17.266 0.115 1 97.75 518 THR A O 1
ATOM 3859 N N . TRP A 1 519 ? -8.32 -17.672 2.326 1 95.94 519 TRP A N 1
ATOM 3860 C CA . TRP A 1 519 ? -7.219 -18.625 2.271 1 95.94 519 TRP A CA 1
ATOM 3861 C C . TRP A 1 519 ? -7.395 -19.719 3.324 1 95.94 519 TRP A C 1
ATOM 3863 O O . TRP A 1 519 ? -8.266 -19.625 4.188 1 95.94 519 TRP A O 1
ATOM 3873 N N . VAL A 1 520 ? -6.609 -20.766 3.168 1 93.62 520 VAL A N 1
ATOM 3874 C CA . VAL A 1 520 ? -6.637 -21.859 4.137 1 93.62 520 VAL A CA 1
ATOM 3875 C C . VAL A 1 520 ? -5.566 -21.641 5.199 1 93.62 520 VAL A C 1
ATOM 3877 O O . VAL A 1 520 ? -4.391 -21.453 4.875 1 93.62 520 VAL A O 1
ATOM 3880 N N . ASP A 1 521 ? -6.02 -21.641 6.43 1 90.75 521 ASP A N 1
ATOM 3881 C CA . ASP A 1 521 ? -5.066 -21.609 7.535 1 90.75 521 ASP A CA 1
ATOM 3882 C C . ASP A 1 521 ? -4.332 -22.938 7.668 1 90.75 521 ASP A C 1
ATOM 3884 O O . ASP A 1 521 ? -4.957 -23.984 7.855 1 90.75 521 ASP A O 1
ATOM 3888 N N . PRO A 1 522 ? -3.049 -22.938 7.613 1 83.38 522 PRO A N 1
ATOM 3889 C CA . PRO A 1 522 ? -2.328 -24.203 7.641 1 83.38 522 PRO A CA 1
ATOM 3890 C C . PRO A 1 522 ? -2.395 -24.891 9 1 83.38 522 PRO A C 1
ATOM 3892 O O . PRO A 1 522 ? -2.252 -26.109 9.086 1 83.38 522 PRO A O 1
ATOM 3895 N N . ASP A 1 523 ? -2.627 -24.125 10.031 1 82.62 523 ASP A N 1
ATOM 3896 C CA . ASP A 1 523 ? -2.646 -24.688 11.375 1 82.62 523 ASP A CA 1
ATOM 3897 C C . ASP A 1 523 ? -3.99 -25.359 11.672 1 82.62 523 ASP A C 1
ATOM 3899 O O . ASP A 1 523 ? -4.039 -26.484 12.18 1 82.62 523 ASP A O 1
ATOM 3903 N N . THR A 1 524 ? -5.043 -24.75 11.242 1 86.19 524 THR A N 1
ATOM 3904 C CA . THR A 1 524 ? -6.363 -25.25 11.594 1 86.19 524 THR A CA 1
ATOM 3905 C C . THR A 1 524 ? -6.984 -26 10.422 1 86.19 524 THR A C 1
ATOM 3907 O O . THR A 1 524 ? -7.938 -26.766 10.602 1 86.19 524 THR A O 1
ATOM 3910 N N . GLY A 1 525 ? -6.473 -25.766 9.273 1 88.81 525 GLY A N 1
ATOM 3911 C CA . GLY A 1 525 ? -7.07 -26.328 8.078 1 88.81 525 GLY A CA 1
ATOM 3912 C C . GLY A 1 525 ? -8.383 -25.656 7.695 1 88.81 525 GLY A C 1
ATOM 3913 O O . GLY A 1 525 ? -9.094 -26.141 6.805 1 88.81 525 GLY A O 1
ATOM 3914 N N . GLN A 1 526 ? -8.711 -24.562 8.406 1 92.75 526 GLN A N 1
ATOM 3915 C CA . GLN A 1 526 ? -9.969 -23.875 8.172 1 92.75 526 GLN A CA 1
ATOM 3916 C C . GLN A 1 526 ? -9.781 -22.688 7.234 1 92.75 526 GLN A C 1
ATOM 3918 O O . GLN A 1 526 ? -8.672 -22.172 7.105 1 92.75 526 GLN A O 1
ATOM 3923 N N . LEU A 1 527 ? -10.906 -22.312 6.621 1 95.56 527 LEU A N 1
ATOM 3924 C CA . LEU A 1 527 ? -10.875 -21.125 5.785 1 95.56 527 LEU A CA 1
ATOM 3925 C C . LEU A 1 527 ? -10.844 -19.859 6.641 1 95.56 527 LEU A C 1
ATOM 3927 O O . LEU A 1 527 ? -11.531 -19.781 7.664 1 95.56 527 LEU A O 1
ATOM 3931 N N . GLN A 1 528 ? -10.039 -19 6.27 1 94.56 528 GLN A N 1
ATOM 3932 C CA . GLN A 1 528 ? -10.062 -17.625 6.773 1 94.56 528 GLN A CA 1
ATOM 3933 C C . GLN A 1 528 ? -10.438 -16.641 5.672 1 94.56 528 GLN A C 1
ATOM 3935 O O . GLN A 1 528 ? -10.023 -16.797 4.523 1 94.56 528 GLN A O 1
ATOM 3940 N N . THR A 1 529 ? -11.305 -15.641 6.016 1 95.62 529 THR A N 1
ATOM 3941 C CA . THR A 1 529 ? -11.727 -14.648 5.031 1 95.62 529 THR A CA 1
ATOM 3942 C C . THR A 1 529 ? -11.555 -13.234 5.578 1 95.62 529 THR A C 1
ATOM 3944 O O . THR A 1 529 ? -11.938 -12.953 6.719 1 95.62 529 THR A O 1
ATOM 3947 N N . ALA A 1 530 ? -10.875 -12.422 4.832 1 93.19 530 ALA A N 1
ATOM 3948 C CA . ALA A 1 530 ? -10.859 -10.977 5.059 1 93.19 530 ALA A CA 1
ATOM 3949 C C . ALA A 1 530 ? -11.734 -10.25 4.043 1 93.19 530 ALA A C 1
ATOM 3951 O O . ALA A 1 530 ? -11.555 -10.406 2.832 1 93.19 530 ALA A O 1
ATOM 3952 N N . SER A 1 531 ? -12.664 -9.477 4.508 1 94.62 531 SER A N 1
ATOM 3953 C CA . SER A 1 531 ? -13.617 -8.812 3.619 1 94.62 531 SER A CA 1
ATOM 3954 C C . SER A 1 531 ? -13.555 -7.293 3.783 1 94.62 531 SER A C 1
ATOM 3956 O O . SER A 1 531 ? -13.242 -6.793 4.867 1 94.62 531 SER A O 1
ATOM 3958 N N . SER A 1 532 ? -13.867 -6.652 2.68 1 91 532 SER A N 1
ATOM 3959 C CA . SER A 1 532 ? -13.969 -5.195 2.744 1 91 532 SER A CA 1
ATOM 3960 C C . SER A 1 532 ? -15.281 -4.766 3.398 1 91 532 SER A C 1
ATOM 3962 O O . SER A 1 532 ? -16.234 -5.535 3.445 1 91 532 SER A O 1
ATOM 3964 N N . THR A 1 533 ? -15.281 -3.572 3.979 1 77.88 533 THR A N 1
ATOM 3965 C CA . THR A 1 533 ? -16.469 -3.078 4.664 1 77.88 533 THR A CA 1
ATOM 3966 C C . THR A 1 533 ? -16.922 -1.744 4.07 1 77.88 533 THR A C 1
ATOM 3968 O O . THR A 1 533 ? -17.906 -1.163 4.52 1 77.88 533 THR A O 1
ATOM 3971 N N . GLY A 1 534 ? -16.266 -1.302 3.082 1 76.12 534 GLY A N 1
ATOM 3972 C CA . GLY A 1 534 ? -16.562 0.012 2.537 1 76.12 534 GLY A CA 1
ATOM 3973 C C . GLY A 1 534 ? -17.828 0.035 1.699 1 76.12 534 GLY A C 1
ATOM 3974 O O . GLY A 1 534 ? -18.297 -1.011 1.244 1 76.12 534 GLY A O 1
ATOM 3975 N N . GLU A 1 535 ? -18.328 1.235 1.676 1 82.75 535 GLU A N 1
ATOM 3976 C CA . GLU A 1 535 ? -19.422 1.48 0.736 1 82.75 535 GLU A CA 1
ATOM 3977 C C . GLU A 1 535 ? -18.891 1.965 -0.61 1 82.75 535 GLU A C 1
ATOM 3979 O O . GLU A 1 535 ? -17.781 2.498 -0.691 1 82.75 535 GLU A O 1
ATOM 3984 N N . GLY A 1 536 ? -19.391 1.403 -1.699 1 89.25 536 GLY A N 1
ATOM 3985 C CA . GLY A 1 536 ? -19 1.89 -3.016 1 89.25 536 GLY A CA 1
ATOM 3986 C C . GLY A 1 536 ? -18.188 0.886 -3.807 1 89.25 536 GLY A C 1
ATOM 3987 O O . GLY A 1 536 ? -18.422 -0.322 -3.715 1 89.25 536 GLY A O 1
ATOM 3988 N N . SER A 1 537 ? -17.234 1.515 -4.625 1 93.31 537 SER A N 1
ATOM 3989 C CA . SER A 1 537 ? -16.531 0.641 -5.566 1 93.31 537 SER A CA 1
ATOM 3990 C C . SER A 1 537 ? -15.031 0.693 -5.352 1 93.31 537 SER A C 1
ATOM 3992 O O . SER A 1 537 ? -14.266 0.208 -6.188 1 93.31 537 SER A O 1
ATOM 3994 N N . VAL A 1 538 ? -14.602 1.427 -4.312 1 94.5 538 VAL A N 1
ATOM 3995 C CA . VAL A 1 538 ? -13.211 1.371 -3.879 1 94.5 538 VAL A CA 1
ATOM 3996 C C . VAL A 1 538 ? -13.109 0.575 -2.58 1 94.5 538 VAL A C 1
ATOM 3998 O O . VAL A 1 538 ? -13.68 0.962 -1.56 1 94.5 538 VAL A O 1
ATOM 4001 N N . GLU A 1 539 ? -12.438 -0.54 -2.691 1 96.06 539 GLU A N 1
ATOM 4002 C CA . GLU A 1 539 ? -12.32 -1.441 -1.55 1 96.06 539 GLU A CA 1
ATOM 4003 C C . GLU A 1 539 ? -10.867 -1.836 -1.306 1 96.06 539 GLU A C 1
ATOM 4005 O O . GLU A 1 539 ? -10.055 -1.842 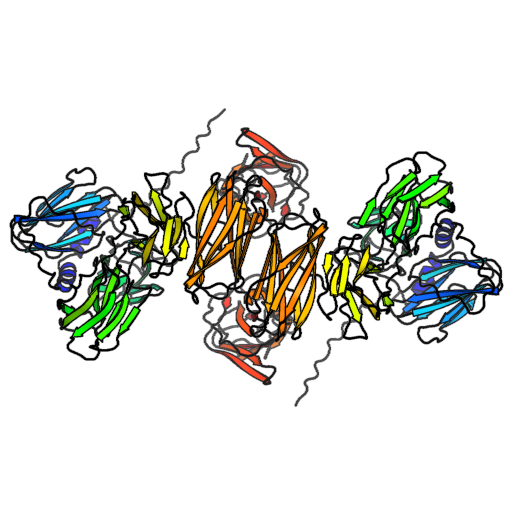-2.234 1 96.06 539 GLU A O 1
ATOM 4010 N N . VAL A 1 540 ? -10.531 -2.131 -0.091 1 95.38 540 VAL A N 1
ATOM 4011 C CA . VAL A 1 540 ? -9.188 -2.572 0.258 1 95.38 540 VAL A CA 1
ATOM 4012 C C . VAL A 1 540 ? -9.258 -3.662 1.326 1 95.38 540 VAL A C 1
ATOM 4014 O O . VAL A 1 540 ? -10.102 -3.602 2.225 1 95.38 540 VAL A O 1
ATOM 4017 N N . VAL A 1 541 ? -8.523 -4.641 1.169 1 95.56 541 VAL A N 1
ATOM 4018 C CA . VAL A 1 541 ? -8.336 -5.711 2.143 1 95.56 541 VAL A CA 1
ATOM 4019 C C . VAL A 1 541 ? -6.844 -5.906 2.418 1 95.56 541 VAL A C 1
ATOM 4021 O O . VAL A 1 541 ? -6.039 -5.969 1.488 1 95.56 541 VAL A O 1
ATOM 4024 N N . SER A 1 542 ? -6.477 -5.984 3.707 1 93.19 542 SER A N 1
ATOM 4025 C CA . SER A 1 542 ? -5.066 -6.148 4.043 1 93.19 542 SER A CA 1
ATOM 4026 C C . SER A 1 542 ? -4.871 -7.258 5.07 1 93.19 542 SER A C 1
ATOM 4028 O O . SER A 1 542 ? -5.777 -7.559 5.848 1 93.19 542 SER A O 1
ATOM 4030 N N . GLN A 1 543 ? -3.719 -7.871 4.953 1 92.06 543 GLN A N 1
ATOM 4031 C CA . GLN A 1 543 ? -3.268 -8.883 5.906 1 92.06 543 GLN A CA 1
ATOM 4032 C C . GLN A 1 543 ? -1.829 -8.617 6.344 1 92.06 543 GLN A C 1
ATOM 4034 O O . GLN A 1 543 ? -0.968 -8.312 5.516 1 92.06 543 GLN A O 1
ATOM 4039 N N . SER A 1 544 ? -1.596 -8.742 7.652 1 91.5 544 SER A N 1
ATOM 4040 C CA . SER A 1 544 ? -0.281 -8.414 8.195 1 91.5 544 SER A CA 1
ATOM 4041 C C . SER A 1 544 ? 0.706 -9.555 7.98 1 91.5 544 SER A C 1
ATOM 4043 O O . SER A 1 544 ? 1.92 -9.344 7.965 1 91.5 544 SER A O 1
ATOM 4045 N N . ARG A 1 545 ? 0.224 -10.781 7.879 1 90.5 545 ARG A N 1
ATOM 4046 C CA . ARG A 1 545 ? 1.066 -11.953 7.664 1 90.5 545 ARG A CA 1
ATOM 4047 C C . ARG A 1 545 ? 0.417 -12.922 6.68 1 90.5 545 ARG A C 1
ATOM 4049 O O . ARG A 1 545 ? -0.732 -13.328 6.867 1 90.5 545 ARG A O 1
ATOM 4056 N N . THR A 1 546 ? 1.155 -13.234 5.754 1 93.19 546 THR A N 1
ATOM 4057 C CA . THR A 1 546 ? 0.657 -14.203 4.789 1 93.19 546 THR A CA 1
ATOM 4058 C C . THR A 1 546 ? 1.166 -15.602 5.121 1 93.19 546 THR A C 1
ATOM 4060 O O . THR A 1 546 ? 2.123 -15.758 5.883 1 93.19 546 THR A O 1
ATOM 4063 N N . VAL A 1 547 ? 0.465 -16.641 4.656 1 93.81 547 VAL A N 1
ATOM 4064 C CA . VAL A 1 547 ? 0.904 -18.031 4.617 1 93.81 547 VAL A CA 1
ATOM 4065 C C . VAL A 1 547 ? 0.992 -18.5 3.17 1 93.81 547 VAL A C 1
ATOM 4067 O O . VAL A 1 547 ? 0.172 -18.125 2.332 1 93.81 547 VAL A O 1
ATOM 4070 N N . PRO A 1 548 ? 2.023 -19.266 2.918 1 92.56 548 PRO A N 1
ATOM 4071 C CA . PRO A 1 548 ? 2.139 -19.734 1.534 1 92.56 548 PRO A CA 1
ATOM 4072 C C . PRO A 1 548 ? 0.926 -20.547 1.082 1 92.56 548 PRO A C 1
ATOM 4074 O O . PRO A 1 548 ? 0.357 -21.312 1.871 1 92.56 548 PRO A O 1
ATOM 4077 N N . GLY A 1 549 ? 0.485 -20.312 -0.151 1 92.62 549 GLY A N 1
ATOM 4078 C CA . GLY A 1 549 ? -0.649 -21.031 -0.719 1 92.62 549 GLY A CA 1
ATOM 4079 C C . GLY A 1 549 ? -1.404 -20.219 -1.755 1 92.62 549 GLY A C 1
ATOM 4080 O O . GLY A 1 549 ? -0.94 -19.156 -2.182 1 92.62 549 GLY A O 1
ATOM 4081 N N . ILE A 1 550 ? -2.555 -20.812 -2.15 1 94.94 550 ILE A N 1
ATOM 4082 C CA . ILE A 1 550 ? -3.424 -20.141 -3.111 1 94.94 550 ILE A CA 1
ATOM 4083 C C . ILE A 1 550 ? -4.535 -19.391 -2.371 1 94.94 550 ILE A C 1
ATOM 4085 O O . ILE A 1 550 ? -5.254 -19.984 -1.562 1 94.94 550 ILE A O 1
ATOM 4089 N N . TYR A 1 551 ? -4.621 -18.109 -2.604 1 97.81 551 TYR A N 1
ATOM 4090 C CA . TYR A 1 551 ? -5.684 -17.281 -2.061 1 97.81 551 TYR A CA 1
ATOM 4091 C C . TYR A 1 551 ? -6.781 -17.047 -3.092 1 97.81 551 TYR A C 1
ATOM 4093 O O . TYR A 1 551 ? -6.496 -16.828 -4.27 1 97.81 551 TYR A O 1
ATOM 4101 N N . GLN A 1 552 ? -7.984 -17.156 -2.65 1 98.19 552 GLN A N 1
ATOM 4102 C CA . GLN A 1 552 ? -9.133 -16.75 -3.449 1 98.19 552 GLN A CA 1
ATOM 4103 C C . GLN A 1 552 ? -9.414 -15.258 -3.279 1 98.19 552 GLN A C 1
ATOM 4105 O O . GLN A 1 552 ? -9.562 -14.773 -2.156 1 98.19 552 GLN A O 1
ATOM 4110 N N . VAL A 1 553 ? -9.461 -14.539 -4.363 1 98.56 553 VAL A N 1
ATOM 4111 C CA . VAL A 1 553 ? -9.922 -13.156 -4.363 1 98.56 553 VAL A CA 1
ATOM 4112 C C . VAL A 1 553 ? -11.25 -13.047 -5.102 1 98.56 553 VAL A C 1
ATOM 4114 O O . VAL A 1 553 ? -11.352 -13.438 -6.27 1 98.56 553 VAL A O 1
ATOM 4117 N N . ALA A 1 554 ? -12.211 -12.562 -4.449 1 98.5 554 ALA A N 1
ATOM 4118 C CA . ALA A 1 554 ? -13.539 -12.477 -5.047 1 98.5 554 ALA A CA 1
ATOM 4119 C C . ALA A 1 554 ? -14.047 -11.031 -5.066 1 98.5 554 ALA A C 1
ATOM 4121 O O . ALA A 1 554 ? -13.859 -10.289 -4.098 1 98.5 554 ALA A O 1
ATOM 4122 N N . VAL A 1 555 ? -14.555 -10.578 -6.164 1 98.12 555 VAL A N 1
ATOM 4123 C CA . VAL A 1 555 ? -15.234 -9.305 -6.328 1 98.12 555 VAL A CA 1
ATOM 4124 C C . VAL A 1 555 ? -16.734 -9.539 -6.496 1 98.12 555 VAL A C 1
ATOM 4126 O O . VAL A 1 555 ? -17.156 -10.297 -7.371 1 98.12 555 VAL A O 1
ATOM 4129 N N . GLN A 1 556 ? -17.531 -8.938 -5.66 1 97.19 556 GLN A N 1
ATOM 4130 C CA . GLN A 1 556 ? -18.984 -9.078 -5.73 1 97.19 556 GLN A CA 1
ATOM 4131 C C . GLN A 1 556 ? -19.656 -7.75 -6.07 1 97.19 556 GLN A C 1
ATOM 4133 O O . GLN A 1 556 ? -19.375 -6.727 -5.441 1 97.19 556 GLN A O 1
ATOM 4138 N N . ALA A 1 557 ? -20.562 -7.797 -7.074 1 96.62 557 ALA A N 1
ATOM 4139 C CA . ALA A 1 557 ? -21.281 -6.59 -7.473 1 96.62 557 ALA A CA 1
ATOM 4140 C C . ALA A 1 557 ? -22.688 -6.57 -6.879 1 96.62 557 ALA A C 1
ATOM 4142 O O . ALA A 1 557 ? -23.344 -7.609 -6.797 1 96.62 557 ALA A O 1
ATOM 4143 N N . GLY A 1 558 ? -23.109 -5.441 -6.48 1 94.94 558 GLY A N 1
ATOM 4144 C CA . GLY A 1 558 ? -24.516 -5.246 -6.156 1 94.94 558 GLY A CA 1
ATOM 4145 C C . GLY A 1 558 ? -25.391 -5.109 -7.379 1 94.94 558 GLY A C 1
ATOM 4146 O O . GLY A 1 558 ? -25.266 -5.879 -8.336 1 94.94 558 GLY A O 1
ATOM 4147 N N . ALA A 1 559 ? -26.266 -4.211 -7.328 1 94.38 559 ALA A N 1
ATOM 4148 C CA . ALA A 1 559 ? -27.25 -4.023 -8.383 1 94.38 559 ALA A CA 1
ATOM 4149 C C . ALA A 1 559 ? -26.609 -3.412 -9.633 1 94.38 559 ALA A C 1
ATOM 4151 O O . ALA A 1 559 ? -27.188 -3.475 -10.719 1 94.38 559 ALA A O 1
ATOM 4152 N N . VAL A 1 560 ? -25.5 -2.797 -9.453 1 93.06 560 VAL A N 1
ATOM 4153 C CA . VAL A 1 560 ? -24.797 -2.16 -10.562 1 93.06 560 VAL A CA 1
ATOM 4154 C C . VAL A 1 560 ? -23.391 -2.738 -10.688 1 93.06 560 VAL A C 1
ATOM 4156 O O . VAL A 1 560 ? -22.656 -2.809 -9.703 1 93.06 560 VAL A O 1
ATOM 4159 N N . GLY A 1 561 ? -23.031 -3.209 -11.898 1 93.56 561 GLY A N 1
ATOM 4160 C CA . GLY A 1 561 ? -21.672 -3.666 -12.188 1 93.56 561 GLY A CA 1
ATOM 4161 C C . GLY A 1 561 ? -20.859 -2.65 -12.961 1 93.56 561 GLY A C 1
ATOM 4162 O O . GLY A 1 561 ? -21.062 -1.443 -12.836 1 93.56 561 GLY A O 1
ATOM 4163 N N . GLY A 1 562 ? -19.844 -3.084 -13.625 1 94.56 562 GLY A N 1
ATOM 4164 C CA . GLY A 1 562 ? -19 -2.215 -14.422 1 94.56 562 GLY A CA 1
ATOM 4165 C C . GLY A 1 562 ? -17.547 -2.633 -14.414 1 94.56 562 GLY A C 1
ATOM 4166 O O . GLY A 1 562 ? -17.188 -3.684 -13.875 1 94.56 562 GLY A O 1
ATOM 4167 N N . PRO A 1 563 ? -16.797 -1.829 -15.148 1 96.5 563 PRO A N 1
ATOM 4168 C CA . PRO A 1 563 ? -15.359 -2.113 -15.156 1 96.5 563 PRO A CA 1
ATOM 4169 C C . PRO A 1 563 ? -14.695 -1.843 -13.812 1 96.5 563 PRO A C 1
ATOM 4171 O O . PRO A 1 563 ? -15.18 -1.016 -13.031 1 96.5 563 PRO A O 1
ATOM 4174 N N . TYR A 1 564 ? -13.672 -2.533 -13.5 1 97.62 564 TYR A N 1
ATOM 4175 C CA . TYR A 1 564 ? -12.883 -2.328 -12.289 1 97.62 564 TYR A CA 1
ATOM 4176 C C . TYR A 1 564 ? -11.453 -2.826 -12.484 1 97.62 564 TYR A C 1
ATOM 4178 O O . TYR A 1 564 ? -11.141 -3.438 -13.508 1 97.62 564 TYR A O 1
ATOM 4186 N N . LEU A 1 565 ? -10.562 -2.516 -11.586 1 97.69 565 LEU A N 1
ATOM 4187 C CA . LEU A 1 565 ? -9.211 -3.064 -11.547 1 97.69 565 LEU A CA 1
ATOM 4188 C C . LEU A 1 565 ? -8.875 -3.586 -10.156 1 97.69 565 LEU A C 1
ATOM 4190 O O . LEU A 1 565 ? -9.477 -3.16 -9.164 1 97.69 565 LEU A O 1
ATOM 4194 N N . LEU A 1 566 ? -8.016 -4.578 -10.094 1 97.88 566 LEU A N 1
ATOM 4195 C CA . LEU A 1 566 ? -7.453 -5.141 -8.867 1 97.88 566 LEU A CA 1
ATOM 4196 C C . LEU A 1 566 ? -5.945 -4.914 -8.805 1 97.88 566 LEU A C 1
ATOM 4198 O O . LEU A 1 566 ? -5.234 -5.172 -9.781 1 97.88 566 LEU A O 1
ATOM 4202 N N . MET A 1 567 ? -5.5 -4.34 -7.742 1 97.38 567 MET A N 1
ATOM 4203 C CA . MET A 1 567 ? -4.07 -4.195 -7.484 1 97.38 567 MET A CA 1
ATOM 4204 C C . MET A 1 567 ? -3.66 -4.973 -6.238 1 97.38 567 MET A C 1
ATOM 4206 O O . MET A 1 567 ? -4.293 -4.852 -5.191 1 97.38 567 MET A O 1
ATOM 4210 N N . VAL A 1 568 ? -2.648 -5.828 -6.391 1 97.38 568 VAL A N 1
ATOM 4211 C CA . VAL A 1 568 ? -2.123 -6.602 -5.273 1 97.38 568 VAL A CA 1
ATOM 4212 C C . VAL A 1 568 ? -0.747 -6.074 -4.879 1 97.38 568 VAL A C 1
ATOM 4214 O O . VAL A 1 568 ? 0.08 -5.77 -5.742 1 97.38 568 VAL A O 1
ATOM 4217 N N . ARG A 1 569 ? -0.557 -5.871 -3.611 1 95 569 ARG A N 1
ATOM 4218 C CA . ARG A 1 569 ? 0.756 -5.543 -3.064 1 95 569 ARG A CA 1
ATOM 4219 C C . ARG A 1 569 ? 1.207 -6.598 -2.057 1 95 569 ARG A C 1
ATOM 4221 O O . ARG A 1 569 ? 0.526 -6.84 -1.059 1 95 569 ARG A O 1
ATOM 4228 N N . LEU A 1 570 ? 2.219 -7.242 -2.43 1 94.81 570 LEU A N 1
ATOM 4229 C CA . LEU A 1 570 ? 2.889 -8.203 -1.561 1 94.81 570 LEU A CA 1
ATOM 4230 C C . LEU A 1 570 ? 4.293 -7.727 -1.205 1 94.81 570 LEU A C 1
ATOM 4232 O O . LEU A 1 570 ? 5.152 -7.609 -2.08 1 94.81 570 LEU A O 1
ATOM 4236 N N . GLU A 1 571 ? 4.484 -7.418 0.129 1 92.62 571 GLU A N 1
ATOM 4237 C CA . GLU A 1 571 ? 5.742 -6.785 0.52 1 92.62 571 GLU A CA 1
ATOM 4238 C C . GLU A 1 571 ? 6.316 -7.426 1.778 1 92.62 571 GLU A C 1
ATOM 4240 O O . GLU A 1 571 ? 5.578 -7.734 2.717 1 92.62 571 GLU A O 1
ATOM 4245 N N . ASP A 1 572 ? 7.66 -7.648 1.735 1 93.69 572 ASP A N 1
ATOM 4246 C CA . ASP A 1 572 ? 8.375 -7.996 2.963 1 93.69 572 ASP A CA 1
ATOM 4247 C C . ASP A 1 572 ? 8.414 -6.809 3.924 1 93.69 572 ASP A C 1
ATOM 4249 O O . ASP A 1 572 ? 8.977 -5.762 3.6 1 93.69 572 ASP A O 1
ATOM 4253 N N . PRO A 1 573 ? 7.859 -6.953 5.117 1 93.38 573 PRO A N 1
ATOM 4254 C CA . PRO A 1 573 ? 7.809 -5.816 6.043 1 93.38 573 PRO A CA 1
ATOM 4255 C C . PRO A 1 573 ? 9.195 -5.285 6.398 1 93.38 573 PRO A C 1
ATOM 4257 O O . PRO A 1 573 ? 9.336 -4.109 6.75 1 93.38 573 PRO A O 1
ATOM 4260 N N . SER A 1 574 ? 10.227 -6.086 6.32 1 93.06 574 SER A N 1
ATOM 4261 C CA . SER A 1 574 ? 11.57 -5.641 6.656 1 93.06 574 SER A CA 1
ATOM 4262 C C . SER A 1 574 ? 12.055 -4.559 5.695 1 93.06 574 SER A C 1
ATOM 4264 O O . SER A 1 574 ? 12.938 -3.771 6.027 1 93.06 574 SER A O 1
ATOM 4266 N N . LEU A 1 575 ? 11.523 -4.559 4.48 1 92.81 575 LEU A N 1
ATOM 4267 C CA . LEU A 1 575 ? 11.922 -3.568 3.486 1 92.81 575 LEU A CA 1
ATOM 4268 C C . LEU A 1 575 ? 11.555 -2.162 3.943 1 92.81 575 LEU A C 1
ATOM 4270 O O . LEU A 1 575 ? 12.195 -1.188 3.543 1 92.81 575 LEU A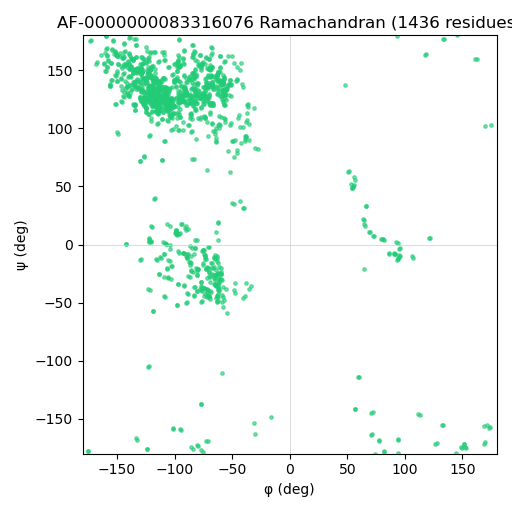 O 1
ATOM 4274 N N . LEU A 1 576 ? 10.57 -2.092 4.773 1 92.31 576 LEU A N 1
ATOM 4275 C CA . LEU A 1 576 ? 10.141 -0.79 5.273 1 92.31 576 LEU A CA 1
ATOM 4276 C C . LEU A 1 576 ? 11.164 -0.223 6.254 1 92.31 576 LEU A C 1
ATOM 4278 O O . LEU A 1 576 ? 11.172 0.98 6.523 1 92.31 576 LEU A O 1
ATOM 4282 N N . GLY A 1 577 ? 11.992 -1.061 6.785 1 91.81 577 GLY A N 1
ATOM 4283 C CA . GLY A 1 577 ? 13.055 -0.632 7.68 1 91.81 577 GLY A CA 1
ATOM 4284 C C . GLY A 1 577 ? 14.375 -0.409 6.973 1 91.81 577 GLY A C 1
ATOM 4285 O O . GLY A 1 577 ? 15.438 -0.408 7.605 1 91.81 577 GLY A O 1
ATOM 4286 N N . SER A 1 578 ? 14.367 -0.269 5.723 1 95.38 578 SER A N 1
ATOM 4287 C CA . SER A 1 578 ? 15.586 -0.062 4.941 1 95.38 578 SER A CA 1
ATOM 4288 C C . SER A 1 578 ? 16.219 1.291 5.254 1 95.38 578 SER A C 1
ATOM 4290 O O . SER A 1 578 ? 15.508 2.281 5.449 1 95.38 578 SER A O 1
ATOM 4292 N N . GLN A 1 579 ? 17.5 1.273 5.324 1 96.69 579 GLN A N 1
ATOM 4293 C CA . GLN A 1 579 ? 18.219 2.494 5.652 1 96.69 579 GLN A CA 1
ATOM 4294 C C . GLN A 1 579 ? 19.547 2.57 4.883 1 96.69 579 GLN A C 1
ATOM 4296 O O . GLN A 1 579 ? 20.078 1.545 4.461 1 96.69 579 GLN A O 1
ATOM 4301 N N . TRP A 1 580 ? 19.984 3.758 4.711 1 98.12 580 TRP A N 1
ATOM 4302 C CA . TRP A 1 580 ? 21.312 4.039 4.156 1 98.12 580 TRP A CA 1
ATOM 4303 C C . TRP A 1 580 ? 22.281 4.492 5.25 1 98.12 580 TRP A C 1
ATOM 4305 O O . TRP A 1 580 ? 21.844 5.023 6.277 1 98.12 580 TRP A O 1
ATOM 4315 N N . ALA A 1 581 ? 23.516 4.246 5.031 1 98.62 581 ALA A N 1
ATOM 4316 C CA . ALA A 1 581 ? 24.531 4.633 6.016 1 98.62 581 ALA A CA 1
ATOM 4317 C C . ALA A 1 581 ? 24.531 6.145 6.223 1 98.62 581 ALA A C 1
ATOM 4319 O O . ALA A 1 581 ? 24.438 6.91 5.262 1 98.62 581 ALA A O 1
ATOM 4320 N N . ILE A 1 582 ? 24.719 6.516 7.512 1 98.12 582 ILE A N 1
ATOM 4321 C CA . ILE A 1 582 ? 24.766 7.941 7.82 1 98.12 582 ILE A CA 1
ATOM 4322 C C . ILE A 1 582 ? 26.203 8.359 8.125 1 98.12 582 ILE A C 1
ATOM 4324 O O . ILE A 1 582 ? 26.531 9.547 8.109 1 98.12 582 ILE A O 1
ATOM 4328 N N . GLU A 1 583 ? 27.047 7.367 8.5 1 98.25 583 GLU A N 1
ATOM 4329 C CA . GLU A 1 583 ? 28.484 7.555 8.727 1 98.25 583 GLU A CA 1
ATOM 4330 C C . GLU A 1 583 ? 29.297 6.398 8.141 1 98.25 583 GLU A C 1
ATOM 4332 O O . GLU A 1 583 ? 28.781 5.285 8 1 98.25 583 GLU A O 1
ATOM 4337 N N . ALA A 1 584 ? 30.531 6.727 7.75 1 98.56 584 ALA A N 1
ATOM 4338 C CA . ALA A 1 584 ? 31.391 5.68 7.215 1 98.56 584 ALA A CA 1
ATOM 4339 C C . ALA A 1 584 ? 32.844 5.984 7.496 1 98.56 584 ALA A C 1
ATOM 4341 O O . ALA A 1 584 ? 33.281 7.145 7.473 1 98.56 584 ALA A O 1
ATOM 4342 N N . THR A 1 585 ? 33.625 4.973 7.828 1 98.38 585 THR A N 1
ATOM 4343 C CA . THR A 1 585 ? 35.062 4.996 7.949 1 98.38 585 THR A CA 1
ATOM 4344 C C . THR A 1 585 ? 35.688 3.812 7.211 1 98.38 585 THR A C 1
ATOM 4346 O O . THR A 1 585 ? 35.031 2.797 6.984 1 98.38 585 THR A O 1
ATOM 4349 N N . ALA A 1 586 ? 36.906 4 6.758 1 98.56 586 ALA A N 1
ATOM 4350 C CA . ALA A 1 586 ? 37.531 2.932 5.992 1 98.56 586 ALA A CA 1
ATOM 4351 C C . ALA A 1 586 ? 39 2.738 6.426 1 98.56 586 ALA A C 1
ATOM 4353 O O . ALA A 1 586 ? 39.562 3.613 7.07 1 98.56 586 ALA A O 1
ATOM 4354 N N . SER A 1 587 ? 39.531 1.579 6.125 1 98.25 587 SER A N 1
ATOM 4355 C CA . SER A 1 587 ? 40.938 1.305 6.398 1 98.25 587 SER A CA 1
ATOM 4356 C C . SER A 1 587 ? 41.844 2.24 5.605 1 98.25 587 SER A C 1
ATOM 4358 O O . SER A 1 587 ? 42.938 2.58 6.055 1 98.25 587 SER A O 1
ATOM 4360 N N . SER A 1 588 ? 41.375 2.539 4.344 1 97.62 588 SER A N 1
ATOM 4361 C CA . SER A 1 588 ? 42.062 3.537 3.525 1 97.62 588 SER A CA 1
ATOM 4362 C C . SER A 1 588 ? 41.062 4.234 2.584 1 97.62 588 SER A C 1
ATOM 4364 O O . SER A 1 588 ? 39.938 3.791 2.42 1 97.62 588 SER A O 1
ATOM 4366 N N . GLN A 1 589 ? 41.469 5.348 2.072 1 97.88 589 GLN A N 1
ATOM 4367 C CA . GLN A 1 589 ? 40.625 6.086 1.125 1 97.88 589 GLN A CA 1
ATOM 4368 C C . GLN A 1 589 ? 41.5 6.906 0.166 1 97.88 589 GLN A C 1
ATOM 4370 O O . GLN A 1 589 ? 42.562 7.418 0.548 1 97.88 589 GLN A O 1
ATOM 4375 N N . TYR A 1 590 ? 41.062 7.02 -0.996 1 96.75 590 TYR A N 1
ATOM 4376 C CA . TYR A 1 590 ? 41.844 7.699 -2.039 1 96.75 590 TYR A CA 1
ATOM 4377 C C . TYR A 1 590 ? 41.938 9.195 -1.759 1 96.75 590 TYR A C 1
ATOM 4379 O O . TYR A 1 590 ? 42.969 9.805 -1.952 1 96.75 590 TYR A O 1
ATOM 4387 N N . GLY A 1 591 ? 40.781 9.773 -1.286 1 95.19 591 GLY A N 1
ATOM 4388 C CA . GLY A 1 591 ? 40.781 11.203 -1.024 1 95.19 591 GLY A CA 1
ATOM 4389 C C . GLY A 1 591 ? 40.125 11.555 0.307 1 95.19 591 GLY A C 1
ATOM 4390 O O . GLY A 1 591 ? 39.656 10.68 1.019 1 95.19 591 GLY A O 1
ATOM 4391 N N . GLU A 1 592 ? 40.188 12.891 0.575 1 93 592 GLU A N 1
ATOM 4392 C CA . GLU A 1 592 ? 39.625 13.367 1.83 1 93 592 GLU A CA 1
ATOM 4393 C C . GLU A 1 592 ? 38.125 13.562 1.71 1 93 592 GLU A C 1
ATOM 4395 O O . GLU A 1 592 ? 37.375 13.305 2.66 1 93 592 GLU A O 1
ATOM 4400 N N . THR A 1 593 ? 37.719 14.008 0.54 1 93.88 593 THR A N 1
ATOM 4401 C CA . THR A 1 593 ? 36.312 14.203 0.282 1 93.88 593 THR A CA 1
ATOM 4402 C C . THR A 1 593 ? 35.844 13.32 -0.865 1 93.88 593 THR A C 1
ATOM 4404 O O . THR A 1 593 ? 35 12.43 -0.667 1 93.88 593 THR A O 1
ATOM 4407 N N . SER A 1 594 ? 36.531 13.523 -2.004 1 95.12 594 SER A N 1
ATOM 4408 C CA . SER A 1 594 ? 36.25 12.648 -3.145 1 95.12 594 SER A CA 1
ATOM 4409 C C . SER A 1 594 ? 36.812 11.25 -2.912 1 95.12 594 SER A C 1
ATOM 4411 O O . SER A 1 594 ? 37.906 11.094 -2.371 1 95.12 594 SER A O 1
ATOM 4413 N N . TYR A 1 595 ? 36.031 10.219 -3.219 1 97.19 595 TYR A N 1
ATOM 4414 C CA . TYR A 1 595 ? 36.438 8.82 -3.125 1 97.19 595 TYR A CA 1
ATOM 4415 C C . TYR A 1 595 ? 36.719 8.43 -1.679 1 97.19 595 TYR A C 1
ATOM 4417 O O . TYR A 1 595 ? 37.344 7.414 -1.417 1 97.19 595 TYR A O 1
ATOM 4425 N N . SER A 1 596 ? 36.188 9.297 -0.76 1 98.06 596 SER A N 1
ATOM 4426 C CA . SER A 1 596 ? 36.375 8.984 0.656 1 98.06 596 SER A CA 1
ATOM 4427 C C . SER A 1 596 ? 35.281 8.023 1.144 1 98.06 596 SER A C 1
ATOM 4429 O O . SER A 1 596 ? 34.312 7.758 0.428 1 98.06 596 SER A O 1
ATOM 4431 N N . ALA A 1 597 ? 35.438 7.539 2.348 1 98.31 597 ALA A N 1
ATOM 4432 C CA . ALA A 1 597 ? 34.438 6.652 2.957 1 98.31 597 ALA A CA 1
ATOM 4433 C C . ALA A 1 597 ? 33.062 7.332 3.047 1 98.31 597 ALA A C 1
ATOM 4435 O O . ALA A 1 597 ? 32.031 6.68 2.922 1 98.31 597 ALA A O 1
ATOM 4436 N N . THR A 1 598 ? 33.094 8.633 3.184 1 97.75 598 THR A N 1
ATOM 4437 C CA . THR A 1 598 ? 31.859 9.383 3.336 1 97.75 598 THR A CA 1
ATOM 4438 C C . THR A 1 598 ? 31.031 9.312 2.061 1 97.75 598 THR A C 1
ATOM 4440 O O . THR A 1 598 ? 29.812 9.477 2.1 1 97.75 598 THR A O 1
ATOM 4443 N N . GLN A 1 599 ? 31.672 9 0.999 1 97.81 599 GLN A N 1
ATOM 4444 C CA . GLN A 1 599 ? 30.969 8.914 -0.276 1 97.81 599 GLN A CA 1
ATOM 4445 C C . GLN A 1 599 ? 30.141 7.637 -0.36 1 97.81 599 GLN A C 1
ATOM 4447 O O . GLN A 1 599 ? 29.328 7.473 -1.277 1 97.81 599 GLN A O 1
ATOM 4452 N N . ALA A 1 600 ? 30.25 6.805 0.627 1 98.25 600 ALA A N 1
ATOM 4453 C CA . ALA A 1 600 ? 29.453 5.586 0.689 1 98.25 600 ALA A CA 1
ATOM 4454 C C . ALA A 1 600 ? 28.25 5.77 1.606 1 98.25 600 ALA A C 1
ATOM 4456 O O . ALA A 1 600 ? 27.578 4.801 1.962 1 98.25 600 ALA A O 1
ATOM 4457 N N . THR A 1 601 ? 28.016 6.996 2.01 1 98 601 THR A N 1
ATOM 4458 C CA . THR A 1 601 ? 26.828 7.289 2.824 1 98 601 THR A CA 1
ATOM 4459 C C . THR A 1 601 ? 25.688 7.785 1.956 1 98 601 THR A C 1
ATOM 4461 O O . THR A 1 601 ? 25.906 8.336 0.876 1 98 601 THR A O 1
ATOM 4464 N N . GLY A 1 602 ? 24.5 7.535 2.447 1 97.31 602 GLY A N 1
ATOM 4465 C CA . GLY A 1 602 ? 23.312 7.945 1.702 1 97.31 602 GLY A CA 1
ATOM 4466 C C . GLY A 1 602 ? 22.922 6.965 0.611 1 97.31 602 GLY A C 1
ATOM 4467 O O . GLY A 1 602 ? 23.5 5.879 0.51 1 97.31 602 GLY A O 1
ATOM 4468 N N . ALA A 1 603 ? 21.891 7.32 -0.094 1 96.69 603 ALA A N 1
ATOM 4469 C CA . ALA A 1 603 ? 21.438 6.52 -1.227 1 96.69 603 ALA A CA 1
ATOM 4470 C C . ALA A 1 603 ? 22.422 6.598 -2.387 1 96.69 603 ALA A C 1
ATOM 4472 O O . ALA A 1 603 ? 23.25 7.52 -2.455 1 96.69 603 ALA A O 1
ATOM 4473 N N . PRO A 1 604 ? 22.312 5.617 -3.229 1 96.62 604 PRO A N 1
ATOM 4474 C CA . PRO A 1 604 ? 23.203 5.676 -4.395 1 96.62 604 PRO A CA 1
ATOM 4475 C C . PRO A 1 604 ? 23.094 6.996 -5.156 1 96.62 604 PRO A C 1
ATOM 4477 O O . PRO A 1 604 ? 21.984 7.48 -5.398 1 96.62 604 PRO A O 1
ATOM 4480 N N . ASP A 1 605 ? 24.172 7.547 -5.555 1 94.19 605 ASP A N 1
ATOM 4481 C CA . ASP A 1 605 ? 24.125 8.836 -6.242 1 94.19 605 ASP A CA 1
ATOM 4482 C C . ASP A 1 605 ? 25.156 8.898 -7.359 1 94.19 605 ASP A C 1
ATOM 4484 O O . ASP A 1 605 ? 25.406 9.961 -7.93 1 94.19 605 ASP A O 1
ATOM 4488 N N . THR A 1 606 ? 25.922 7.789 -7.531 1 93.06 606 THR A N 1
ATOM 4489 C CA . THR A 1 606 ? 26.766 7.707 -8.711 1 93.06 606 THR A CA 1
ATOM 4490 C C . THR A 1 606 ? 25.922 7.602 -9.977 1 93.06 606 THR A C 1
ATOM 4492 O O . THR A 1 606 ? 25.125 6.672 -10.125 1 93.06 606 THR A O 1
ATOM 4495 N N . PRO A 1 607 ? 26 8.461 -10.883 1 82.38 607 PRO A N 1
ATOM 4496 C CA . PRO A 1 607 ? 25.047 8.609 -11.977 1 82.38 607 PRO A CA 1
ATOM 4497 C C . PRO A 1 607 ? 25.109 7.453 -12.977 1 82.38 607 PRO A C 1
ATOM 4499 O O . PRO A 1 607 ? 24.062 7.016 -13.484 1 82.38 607 PRO A O 1
ATOM 4502 N N . VAL A 1 608 ? 26.359 7.062 -13.406 1 84.19 608 VAL A N 1
ATOM 4503 C CA . VAL A 1 608 ? 26.562 5.957 -14.336 1 84.19 608 VAL A CA 1
ATOM 4504 C C . VAL A 1 608 ? 27.734 5.098 -13.867 1 84.19 608 VAL A C 1
ATOM 4506 O O . VAL A 1 608 ? 28.547 5.543 -13.055 1 84.19 608 VAL A O 1
ATOM 4509 N N . PRO A 1 609 ? 27.797 3.891 -14.328 1 91.44 609 PRO A N 1
ATOM 4510 C CA . PRO A 1 609 ? 28.953 3.068 -13.977 1 91.44 609 PRO A CA 1
ATOM 4511 C C . PRO A 1 609 ? 30.266 3.699 -14.398 1 91.44 609 PRO A C 1
ATOM 4513 O O . PRO A 1 609 ? 30.359 4.281 -15.484 1 91.44 609 PRO A O 1
ATOM 4516 N N . GLY A 1 610 ? 31.156 3.684 -13.508 1 93.5 610 GLY A N 1
ATOM 4517 C CA . GLY A 1 610 ? 32.469 4.258 -13.82 1 93.5 610 GLY A CA 1
ATOM 4518 C C . GLY A 1 610 ? 33.156 4.84 -12.609 1 93.5 610 GLY A C 1
ATOM 4519 O O . GLY A 1 610 ? 32.719 4.656 -11.477 1 93.5 610 GLY A O 1
ATOM 4520 N N . ASP A 1 611 ? 34.281 5.453 -12.875 1 95.38 611 ASP A N 1
ATOM 4521 C CA . ASP A 1 611 ? 35.125 6.07 -11.859 1 95.38 611 ASP A CA 1
ATOM 4522 C C . ASP A 1 611 ? 34.688 7.496 -11.555 1 95.38 611 ASP A C 1
ATOM 4524 O O . ASP A 1 611 ? 35.062 8.438 -12.242 1 95.38 611 ASP A O 1
ATOM 4528 N N . PHE A 1 612 ? 33.906 7.59 -10.477 1 96.12 612 PHE A N 1
ATOM 4529 C CA . PHE A 1 612 ? 33.375 8.891 -10.102 1 96.12 612 PHE A CA 1
ATOM 4530 C C . PHE A 1 612 ? 33.688 9.203 -8.641 1 96.12 612 PHE A C 1
ATOM 4532 O O . PHE A 1 612 ? 33.688 8.305 -7.797 1 96.12 612 PHE A O 1
ATOM 4539 N N . PRO A 1 613 ? 33.844 10.43 -8.297 1 96.5 613 PRO A N 1
ATOM 4540 C CA . PRO A 1 613 ? 34.219 10.828 -6.941 1 96.5 613 PRO A CA 1
ATOM 4541 C C . PRO A 1 613 ? 33.094 10.609 -5.93 1 96.5 613 PRO A C 1
ATOM 4543 O O . PRO A 1 613 ? 33.312 10.812 -4.73 1 96.5 613 PRO A O 1
ATOM 4546 N N . THR A 1 614 ? 31.953 10.148 -6.367 1 97.38 614 THR A N 1
ATOM 4547 C CA . THR A 1 614 ? 30.766 9.984 -5.523 1 97.38 614 THR A CA 1
ATOM 4548 C C . THR A 1 614 ? 30.734 8.594 -4.906 1 97.38 614 THR A C 1
ATOM 4550 O O . THR A 1 614 ? 29.719 8.188 -4.34 1 97.38 614 THR A O 1
ATOM 4553 N N . ALA A 1 615 ? 31.859 7.848 -4.941 1 98.25 615 ALA A N 1
ATOM 4554 C CA . ALA A 1 615 ? 31.969 6.512 -4.355 1 98.25 615 ALA A CA 1
ATOM 4555 C C . ALA A 1 615 ? 33.281 6.359 -3.58 1 98.25 615 ALA A C 1
ATOM 4557 O O . ALA A 1 615 ? 34.25 7.066 -3.848 1 98.25 615 ALA A O 1
ATOM 4558 N N . TRP A 1 616 ? 33.312 5.438 -2.691 1 98.62 616 TRP A N 1
ATOM 4559 C CA . TRP A 1 616 ? 34.531 5.152 -1.93 1 98.62 616 TRP A CA 1
ATOM 4560 C C . TRP A 1 616 ? 35.469 4.285 -2.738 1 98.62 616 TRP A C 1
ATOM 4562 O O . TRP A 1 616 ? 35.062 3.326 -3.389 1 98.62 616 TRP A O 1
ATOM 4572 N N . ALA A 1 617 ? 36.75 4.637 -2.658 1 98.19 617 ALA A N 1
ATOM 4573 C CA . ALA A 1 617 ? 37.844 3.848 -3.197 1 98.19 617 ALA A CA 1
ATOM 4574 C C . ALA A 1 617 ? 39 3.781 -2.207 1 98.19 617 ALA A C 1
ATOM 4576 O O . ALA A 1 617 ? 39.344 4.773 -1.552 1 98.19 617 ALA A O 1
ATOM 4577 N N . PRO A 1 618 ? 39.594 2.592 -2.117 1 97.75 618 PRO A N 1
ATOM 4578 C CA . PRO A 1 618 ? 40.812 2.52 -1.298 1 97.75 618 PRO A CA 1
ATOM 4579 C C . PRO A 1 618 ? 41.938 3.424 -1.815 1 97.75 618 PRO A C 1
ATOM 4581 O O . PRO A 1 618 ? 41.875 3.908 -2.947 1 97.75 618 PRO A O 1
ATOM 4584 N N . GLU A 1 619 ? 42.844 3.645 -0.946 1 97.56 619 GLU A N 1
ATOM 4585 C CA . GLU A 1 619 ? 43.969 4.543 -1.267 1 97.56 619 GLU A CA 1
ATOM 4586 C C . GLU A 1 619 ? 44.719 4.051 -2.49 1 97.56 619 GLU A C 1
ATOM 4588 O O . GLU A 1 619 ? 45.125 4.852 -3.336 1 97.56 619 GLU A O 1
ATOM 4593 N N . ASN A 1 620 ? 45 2.717 -2.521 1 97.12 620 ASN A N 1
ATOM 4594 C CA . ASN A 1 620 ? 45.719 2.096 -3.625 1 97.12 620 ASN A CA 1
ATOM 4595 C C . ASN A 1 620 ? 44.938 0.941 -4.234 1 97.12 620 ASN A C 1
ATOM 4597 O O . ASN A 1 620 ? 44.188 0.254 -3.537 1 97.12 620 ASN A O 1
ATOM 4601 N N . PRO A 1 621 ? 45.062 0.857 -5.574 1 96.56 621 PRO A N 1
ATOM 4602 C CA . PRO A 1 621 ? 44.469 -0.353 -6.172 1 96.56 621 PRO A CA 1
ATOM 4603 C C . PRO A 1 621 ? 45.25 -1.612 -5.816 1 96.56 621 PRO A C 1
ATOM 4605 O O . PRO A 1 621 ? 46.469 -1.54 -5.555 1 96.56 621 PRO A O 1
ATOM 4608 N N . ASP A 1 622 ? 44.625 -2.719 -5.762 1 96.69 622 ASP A N 1
ATOM 4609 C CA . ASP A 1 622 ? 45.281 -4.012 -5.574 1 96.69 622 ASP A CA 1
ATOM 4610 C C . ASP A 1 622 ? 46.156 -4.012 -4.309 1 96.69 622 ASP A C 1
ATOM 4612 O O . ASP A 1 622 ? 47.312 -4.379 -4.352 1 96.69 622 ASP A O 1
ATOM 4616 N N . ASP A 1 623 ? 45.594 -3.586 -3.256 1 97 623 ASP A N 1
ATOM 4617 C CA . ASP A 1 623 ? 46.344 -3.418 -2.014 1 97 623 ASP A CA 1
ATOM 4618 C C . ASP A 1 623 ? 45.812 -4.336 -0.92 1 97 623 ASP A C 1
ATOM 4620 O O . ASP A 1 623 ? 45.594 -3.904 0.216 1 97 623 ASP A O 1
ATOM 4624 N N . GLY A 1 624 ? 45.469 -5.551 -1.277 1 96.94 624 GLY A N 1
ATOM 4625 C CA . GLY A 1 624 ? 45.031 -6.547 -0.302 1 96.94 624 GLY A CA 1
ATOM 4626 C C . GLY A 1 624 ? 43.688 -6.27 0.288 1 96.94 624 GLY A C 1
ATOM 4627 O O . GLY A 1 624 ? 42.781 -5.809 -0.415 1 96.94 624 GLY A O 1
ATOM 4628 N N . LEU A 1 625 ? 43.531 -6.605 1.541 1 98.19 625 LEU A N 1
ATOM 4629 C CA . LEU A 1 625 ? 42.25 -6.477 2.215 1 98.19 625 LEU A CA 1
ATOM 4630 C C . LEU A 1 625 ? 42 -5.039 2.67 1 98.19 625 LEU A C 1
ATOM 4632 O O . LEU A 1 625 ? 42.906 -4.422 3.271 1 98.19 625 LEU A O 1
ATOM 4636 N N . GLN A 1 626 ? 40.906 -4.504 2.307 1 98.38 626 GLN A N 1
ATOM 4637 C CA . GLN A 1 626 ? 40.438 -3.189 2.73 1 98.38 626 GLN A CA 1
ATOM 4638 C C . GLN A 1 626 ? 39.062 -3.281 3.406 1 98.38 626 GLN A C 1
ATOM 4640 O O . GLN A 1 626 ? 38.25 -4.102 3.021 1 98.38 626 GLN A O 1
ATOM 4645 N N . THR A 1 627 ? 38.844 -2.42 4.402 1 98.69 627 THR A N 1
ATOM 4646 C CA . THR A 1 627 ? 37.594 -2.484 5.117 1 98.69 627 THR A CA 1
ATOM 4647 C C . THR A 1 627 ? 36.844 -1.155 5.023 1 98.69 627 THR A C 1
ATOM 4649 O O . THR A 1 627 ? 37.469 -0.097 4.914 1 98.69 627 THR A O 1
ATOM 4652 N N . LEU A 1 628 ? 35.562 -1.216 4.984 1 98.75 628 LEU A N 1
ATOM 4653 C CA . LEU A 1 628 ? 34.625 -0.105 5.055 1 98.75 628 LEU A CA 1
ATOM 4654 C C . LEU A 1 628 ? 33.625 -0.309 6.191 1 98.75 628 LEU A C 1
ATOM 4656 O O . LEU A 1 628 ? 32.906 -1.312 6.223 1 98.75 628 LEU A O 1
ATOM 4660 N N . GLU A 1 629 ? 33.625 0.57 7.152 1 98.75 629 GLU A N 1
ATOM 4661 C CA . GLU A 1 629 ? 32.719 0.499 8.281 1 98.75 629 GLU A CA 1
ATOM 4662 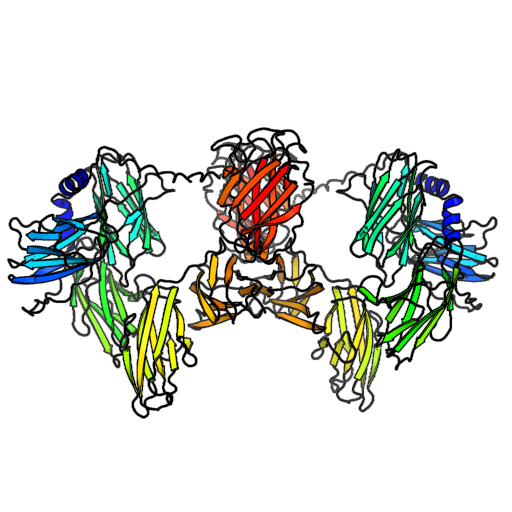C C . GLU A 1 629 ? 31.609 1.552 8.164 1 98.75 629 GLU A C 1
ATOM 4664 O O . GLU A 1 629 ? 31.891 2.73 7.945 1 98.75 629 GLU A O 1
ATOM 4669 N N . LEU A 1 630 ? 30.406 1.084 8.312 1 98.81 630 LEU A N 1
ATOM 4670 C CA . LEU A 1 630 ? 29.25 1.94 8.109 1 98.81 630 LEU A CA 1
ATOM 4671 C C . LEU A 1 630 ? 28.359 1.957 9.344 1 98.81 630 LEU A C 1
ATOM 4673 O O . LEU A 1 630 ? 28.188 0.929 10.008 1 98.81 630 LEU A O 1
ATOM 4677 N N . ARG A 1 631 ? 27.812 3.076 9.625 1 98.62 631 ARG A N 1
ATOM 4678 C CA . ARG A 1 631 ? 26.844 3.242 10.695 1 98.62 631 ARG A CA 1
ATOM 4679 C C . ARG A 1 631 ? 25.484 3.684 10.141 1 98.62 631 ARG A C 1
ATOM 4681 O O . ARG A 1 631 ? 25.422 4.492 9.211 1 98.62 631 ARG A O 1
ATOM 4688 N N . TYR A 1 632 ? 24.453 3.197 10.758 1 98.25 632 TYR A N 1
ATOM 4689 C CA . TYR A 1 632 ? 23.078 3.5 10.367 1 98.25 632 TYR A CA 1
ATOM 4690 C C . TYR A 1 632 ? 22.312 4.145 11.523 1 98.25 632 TYR A C 1
ATOM 4692 O O . TYR A 1 632 ? 22.75 4.09 12.672 1 98.25 632 TYR A O 1
ATOM 4700 N N . ALA A 1 633 ? 21.219 4.715 11.234 1 97 633 ALA A N 1
ATOM 4701 C CA . ALA A 1 633 ? 20.5 5.551 12.188 1 97 633 ALA A CA 1
ATOM 4702 C C . ALA A 1 633 ? 19.812 4.699 13.258 1 97 633 ALA A C 1
ATOM 4704 O O . ALA A 1 633 ? 19.734 5.09 14.422 1 97 633 ALA A O 1
ATOM 4705 N N . HIS A 1 634 ? 19.266 3.518 12.867 1 96.5 634 HIS A N 1
ATOM 4706 C CA . HIS A 1 634 ? 18.484 2.689 13.773 1 96.5 634 HIS A CA 1
ATOM 4707 C C . HIS A 1 634 ? 18.953 1.237 13.734 1 96.5 634 HIS A C 1
ATOM 4709 O O . HIS A 1 634 ? 19.156 0.674 12.656 1 96.5 634 HIS A O 1
ATOM 4715 N N . PRO A 1 635 ? 19.109 0.63 14.836 1 96.81 635 PRO A N 1
ATOM 4716 C CA . PRO A 1 635 ? 19.422 -0.8 14.844 1 96.81 635 PRO A CA 1
ATOM 4717 C C . PRO A 1 635 ? 18.266 -1.661 14.336 1 96.81 635 PRO A C 1
ATOM 4719 O O . PRO A 1 635 ? 17.109 -1.39 14.648 1 96.81 635 PRO A O 1
ATOM 4722 N N . VAL A 1 636 ? 18.578 -2.65 13.547 1 97.25 636 VAL A N 1
ATOM 4723 C CA . VAL A 1 636 ? 17.578 -3.584 13.055 1 97.25 636 VAL A CA 1
ATOM 4724 C C . VAL A 1 636 ? 18.141 -5.004 13.07 1 97.25 636 VAL A C 1
ATOM 4726 O O . VAL A 1 636 ? 19.359 -5.195 13.141 1 97.25 636 VAL A O 1
ATOM 4729 N N . PHE A 1 637 ? 17.266 -5.977 13.141 1 96 637 PHE A N 1
ATOM 4730 C CA . PHE A 1 637 ? 17.625 -7.348 12.812 1 96 637 PHE A CA 1
ATOM 4731 C C . PHE A 1 637 ? 17.781 -7.527 11.305 1 96 637 PHE A C 1
ATOM 4733 O O . PHE A 1 637 ? 16.781 -7.512 10.57 1 96 637 PHE A O 1
ATOM 4740 N N . PRO A 1 638 ? 18.969 -7.691 10.867 1 96.44 638 PRO A N 1
ATOM 4741 C CA . PRO A 1 638 ? 19.172 -7.668 9.422 1 96.44 638 PRO A CA 1
ATOM 4742 C C . PRO A 1 638 ? 18.516 -8.844 8.711 1 96.44 638 PRO A C 1
ATOM 4744 O O . PRO A 1 638 ? 18.625 -9.984 9.164 1 96.44 638 PRO A O 1
ATOM 4747 N N . THR A 1 639 ? 17.812 -8.547 7.613 1 94.88 639 THR A N 1
ATOM 4748 C CA . THR A 1 639 ? 17.25 -9.586 6.758 1 94.88 639 THR A CA 1
ATOM 4749 C C . THR A 1 639 ? 17.922 -9.578 5.387 1 94.88 639 THR A C 1
ATOM 4751 O O . THR A 1 639 ? 17.953 -10.609 4.703 1 94.88 639 THR A O 1
ATOM 4754 N N . ALA A 1 640 ? 18.453 -8.43 5 1 96.25 640 ALA A N 1
ATOM 4755 C CA . ALA A 1 640 ? 19.172 -8.32 3.736 1 96.25 640 ALA A CA 1
ATOM 4756 C C . ALA A 1 640 ? 20.109 -7.113 3.744 1 96.25 640 ALA A C 1
ATOM 4758 O O . ALA A 1 640 ? 19.906 -6.168 4.508 1 96.25 640 ALA A O 1
ATOM 4759 N N . ILE A 1 641 ? 21.156 -7.215 2.979 1 98.19 641 ILE A N 1
ATOM 4760 C CA . ILE A 1 641 ? 22.094 -6.129 2.727 1 98.19 641 ILE A CA 1
ATOM 4761 C C . ILE A 1 641 ? 22.297 -5.961 1.224 1 98.19 641 ILE A C 1
ATOM 4763 O O . ILE A 1 641 ? 22.438 -6.949 0.495 1 98.19 641 ILE A O 1
ATOM 4767 N N . ARG A 1 642 ? 22.25 -4.715 0.77 1 97.94 642 ARG A N 1
ATOM 4768 C CA . ARG A 1 642 ? 22.516 -4.449 -0.641 1 97.94 642 ARG A CA 1
ATOM 4769 C C . ARG A 1 642 ? 23.734 -3.547 -0.808 1 97.94 642 ARG A C 1
ATOM 4771 O O . ARG A 1 642 ? 23.766 -2.434 -0.279 1 97.94 642 ARG A O 1
ATOM 4778 N N . ILE A 1 643 ? 24.703 -4.035 -1.566 1 98.62 643 ILE A N 1
ATOM 4779 C CA . ILE A 1 643 ? 25.953 -3.322 -1.783 1 98.62 643 ILE A CA 1
ATOM 4780 C C . ILE A 1 643 ? 26.016 -2.805 -3.219 1 98.62 643 ILE A C 1
ATOM 4782 O O . ILE A 1 643 ? 26.062 -3.59 -4.168 1 98.62 643 ILE A O 1
ATOM 4786 N N . TYR A 1 644 ? 26.078 -1.513 -3.359 1 98.38 644 TYR A N 1
ATOM 4787 C CA . TYR A 1 644 ? 26.078 -0.892 -4.68 1 98.38 644 TYR A CA 1
ATOM 4788 C C . TYR A 1 644 ? 27.5 -0.622 -5.152 1 98.38 644 TYR A C 1
ATOM 4790 O O . TYR A 1 644 ? 28.172 0.261 -4.625 1 98.38 644 TYR A O 1
ATOM 4798 N N . GLU A 1 645 ? 27.891 -1.394 -6.137 1 98.06 645 GLU A N 1
ATOM 4799 C CA . GLU A 1 645 ? 29.234 -1.331 -6.719 1 98.06 645 GLU A CA 1
ATOM 4800 C C . GLU A 1 645 ? 29.203 -0.654 -8.086 1 98.06 645 GLU A C 1
ATOM 4802 O O . GLU A 1 645 ? 28.594 -1.165 -9.023 1 98.06 645 GLU A O 1
ATOM 4807 N N . THR A 1 646 ? 29.953 0.477 -8.18 1 97.56 646 THR A N 1
ATOM 4808 C CA . THR A 1 646 ? 29.781 1.286 -9.383 1 97.56 646 THR A CA 1
ATOM 4809 C C . THR A 1 646 ? 31.031 1.247 -10.25 1 97.56 646 THR A C 1
ATOM 4811 O O . THR A 1 646 ? 31.016 1.738 -11.383 1 97.56 646 THR A O 1
ATOM 4814 N N . TYR A 1 647 ? 32.156 0.707 -9.695 1 97.44 647 TYR A N 1
ATOM 4815 C CA . TYR A 1 647 ? 33.406 0.561 -10.469 1 97.44 647 TYR A CA 1
ATOM 4816 C C . TYR A 1 647 ? 34.156 -0.687 -10.047 1 97.44 647 TYR A C 1
ATOM 4818 O O . TYR A 1 647 ? 34.5 -0.847 -8.875 1 97.44 647 TYR A O 1
ATOM 4826 N N . ASN A 1 648 ? 34.438 -1.608 -11.039 1 97.44 648 ASN A N 1
ATOM 4827 C CA . ASN A 1 648 ? 35.125 -2.873 -10.844 1 97.44 648 ASN A CA 1
ATOM 4828 C C . ASN A 1 648 ? 34.5 -3.686 -9.711 1 97.44 648 ASN A C 1
ATOM 4830 O O . ASN A 1 648 ? 35.188 -3.996 -8.719 1 97.44 648 ASN A O 1
ATOM 4834 N N . PRO A 1 649 ? 33.25 -4.07 -9.883 1 97.69 649 PRO A N 1
ATOM 4835 C CA . PRO A 1 649 ? 32.531 -4.828 -8.852 1 97.69 649 PRO A CA 1
ATOM 4836 C C . PRO A 1 649 ? 33.094 -6.246 -8.68 1 97.69 649 PRO A C 1
ATOM 4838 O O . PRO A 1 649 ? 33.719 -6.781 -9.586 1 97.69 649 PRO A O 1
ATOM 4841 N N . GLY A 1 650 ? 32.938 -6.809 -7.434 1 97.81 650 GLY A N 1
ATOM 4842 C CA . GLY A 1 650 ? 33.25 -8.219 -7.246 1 97.81 650 GLY A CA 1
ATOM 4843 C C . GLY A 1 650 ? 34.312 -8.461 -6.195 1 97.81 650 GLY A C 1
ATOM 4844 O O . GLY A 1 650 ? 34.688 -9.602 -5.953 1 97.81 650 GLY A O 1
ATOM 4845 N N . ALA A 1 651 ? 34.719 -7.469 -5.535 1 98.12 651 ALA A N 1
ATOM 4846 C CA . ALA A 1 651 ? 35.875 -7.609 -4.648 1 98.12 651 ALA A CA 1
ATOM 4847 C C . ALA A 1 651 ? 35.438 -7.859 -3.209 1 98.12 651 ALA A C 1
ATOM 4849 O O . ALA A 1 651 ? 36.25 -8.102 -2.33 1 98.12 651 ALA A O 1
ATOM 4850 N N . VAL A 1 652 ? 34.094 -7.773 -2.893 1 98.5 652 VAL A N 1
ATOM 4851 C CA . VAL A 1 652 ? 33.625 -7.992 -1.534 1 98.5 652 VAL A CA 1
ATOM 4852 C C . VAL A 1 652 ? 33.844 -9.453 -1.135 1 98.5 652 VAL A C 1
ATOM 4854 O O . VAL A 1 652 ? 33.469 -10.359 -1.878 1 98.5 652 VAL A O 1
ATOM 4857 N N . VAL A 1 653 ? 34.344 -9.711 0.122 1 98.44 653 VAL A N 1
ATOM 4858 C CA . VAL A 1 653 ? 34.656 -11.086 0.519 1 98.44 653 VAL A CA 1
ATOM 4859 C C . VAL A 1 653 ? 34 -11.375 1.877 1 98.44 653 VAL A C 1
ATOM 4861 O O . VAL A 1 653 ? 33.906 -12.531 2.289 1 98.44 653 VAL A O 1
ATOM 4864 N N . ALA A 1 654 ? 33.562 -10.305 2.516 1 98.5 654 ALA A N 1
ATOM 4865 C CA . ALA A 1 654 ? 32.938 -10.539 3.805 1 98.5 654 ALA A CA 1
ATOM 4866 C C . ALA A 1 654 ? 32.062 -9.359 4.207 1 98.5 654 ALA A C 1
ATOM 4868 O O . ALA A 1 654 ? 32.344 -8.219 3.832 1 98.5 654 ALA A O 1
ATOM 4869 N N . VAL A 1 655 ? 31 -9.625 4.953 1 98.75 655 VAL A N 1
ATOM 4870 C CA . VAL A 1 655 ? 30.125 -8.656 5.594 1 98.75 655 VAL A CA 1
ATOM 4871 C C . VAL A 1 655 ? 29.938 -9.016 7.066 1 98.75 655 VAL A C 1
ATOM 4873 O O . VAL A 1 655 ? 29.562 -10.148 7.391 1 98.75 655 VAL A O 1
ATOM 4876 N N . GLU A 1 656 ? 30.219 -8.094 7.934 1 98.75 656 GLU A N 1
ATOM 4877 C CA . GLU A 1 656 ? 30.078 -8.328 9.367 1 98.75 656 GLU A CA 1
ATOM 4878 C C . GLU A 1 656 ? 29.141 -7.297 10 1 98.75 656 GLU A C 1
ATOM 4880 O O . GLU A 1 656 ? 29.047 -6.168 9.523 1 98.75 656 GLU A O 1
ATOM 4885 N N . ALA A 1 657 ? 28.422 -7.738 11.062 1 98.69 657 ALA A N 1
ATOM 4886 C CA . ALA A 1 657 ? 27.578 -6.859 11.859 1 98.69 657 ALA A CA 1
ATOM 4887 C C . ALA A 1 657 ? 28.109 -6.711 13.273 1 98.69 657 ALA A C 1
ATOM 4889 O O . ALA A 1 657 ? 28.578 -7.68 13.875 1 98.69 657 ALA A O 1
ATOM 4890 N N . TYR A 1 658 ? 28.031 -5.539 13.781 1 98.44 658 TYR A N 1
ATOM 4891 C CA . TYR A 1 658 ? 28.516 -5.273 15.125 1 98.44 658 TYR A CA 1
ATOM 4892 C C . TYR A 1 658 ? 27.438 -5.57 16.172 1 98.44 658 TYR A C 1
ATOM 4894 O O . TYR A 1 658 ? 26.328 -5.043 16.094 1 98.44 658 TYR A O 1
ATOM 4902 N N . ASN A 1 659 ? 27.766 -6.457 17.062 1 97.56 659 ASN A N 1
ATOM 4903 C CA . ASN A 1 659 ? 26.922 -6.715 18.219 1 97.56 659 ASN A CA 1
ATOM 4904 C C . ASN A 1 659 ? 27.266 -5.781 19.375 1 97.56 659 ASN A C 1
ATOM 4906 O O . ASN A 1 659 ? 28.266 -5.988 20.078 1 97.56 659 ASN A O 1
ATOM 4910 N N . GLY A 1 660 ? 26.484 -4.812 19.578 1 94.75 660 GLY A N 1
ATOM 4911 C CA . GLY A 1 660 ? 26.75 -3.816 20.609 1 94.75 660 GLY A CA 1
ATOM 4912 C C . GLY A 1 660 ? 26.719 -4.387 22.016 1 94.75 660 GLY A C 1
ATOM 4913 O O . GLY A 1 660 ? 27.469 -3.926 22.891 1 94.75 660 GLY A O 1
ATOM 4914 N N . GLU A 1 661 ? 25.906 -5.293 22.219 1 92.88 661 GLU A N 1
ATOM 4915 C CA . GLU A 1 661 ? 25.797 -5.906 23.547 1 92.88 661 GLU A CA 1
ATOM 4916 C C . GLU A 1 661 ? 27.031 -6.746 23.859 1 92.88 661 GLU A C 1
ATOM 4918 O O . GLU A 1 661 ? 27.594 -6.645 24.953 1 92.88 661 GLU A O 1
ATOM 4923 N N . ALA A 1 662 ? 27.469 -7.52 22.906 1 95.31 662 ALA A N 1
ATOM 4924 C CA . ALA A 1 662 ? 28.625 -8.391 23.094 1 95.31 662 ALA A CA 1
ATOM 4925 C C . ALA A 1 662 ? 29.922 -7.668 22.719 1 95.31 662 ALA A C 1
ATOM 4927 O O . ALA A 1 662 ? 31.016 -8.164 23 1 95.31 662 ALA A O 1
ATOM 4928 N N . ASP A 1 663 ? 29.844 -6.594 22.141 1 96 663 ASP A N 1
ATOM 4929 C CA . ASP A 1 663 ? 30.984 -5.801 21.688 1 96 663 ASP A CA 1
ATOM 4930 C C . ASP A 1 663 ? 31.891 -6.613 20.766 1 96 663 ASP A C 1
ATOM 4932 O O . ASP A 1 663 ? 33.094 -6.723 21.016 1 96 663 ASP A O 1
ATOM 4936 N N . GLU A 1 664 ? 31.281 -7.176 19.812 1 97.62 664 GLU A N 1
ATOM 4937 C CA . GLU A 1 664 ? 32.031 -8.008 18.875 1 97.62 664 GLU A CA 1
ATOM 4938 C C . GLU A 1 664 ? 31.438 -7.914 17.469 1 97.62 664 GLU A C 1
ATOM 4940 O O . GLU A 1 664 ? 30.25 -7.613 17.312 1 97.62 664 GLU A O 1
ATOM 4945 N N . TRP A 1 665 ? 32.281 -8.141 16.516 1 98.06 665 TRP A N 1
ATOM 4946 C CA . TRP A 1 665 ? 31.844 -8.258 15.125 1 98.06 665 TRP A CA 1
ATOM 4947 C C . TRP A 1 665 ? 31.469 -9.703 14.797 1 98.06 665 TRP A C 1
ATOM 4949 O O . TRP A 1 665 ? 32.219 -10.633 15.117 1 98.06 665 TRP A O 1
ATOM 4959 N N . VAL A 1 666 ? 30.281 -9.891 14.227 1 98.38 666 VAL A N 1
ATOM 4960 C CA . VAL A 1 666 ? 29.797 -11.211 13.859 1 98.38 666 VAL A CA 1
ATOM 4961 C C . VAL A 1 666 ? 29.688 -11.312 12.336 1 98.38 666 VAL A C 1
ATOM 4963 O O . VAL A 1 666 ? 29.094 -10.438 11.688 1 98.38 666 VAL A O 1
ATOM 4966 N N . THR A 1 667 ? 30.188 -12.375 11.742 1 98.38 667 THR A N 1
ATOM 4967 C CA . THR A 1 667 ? 30.156 -12.57 10.297 1 98.38 667 THR A CA 1
ATOM 4968 C C . THR A 1 667 ? 28.75 -12.953 9.836 1 98.38 667 THR A C 1
ATOM 4970 O O . THR A 1 667 ? 28.188 -13.938 10.305 1 98.38 667 THR A O 1
ATOM 4973 N N . LEU A 1 668 ? 28.203 -12.188 8.922 1 98.44 668 LEU A N 1
ATOM 4974 C CA . LEU A 1 668 ? 26.922 -12.484 8.312 1 98.44 668 LEU A CA 1
ATOM 4975 C C . LEU A 1 668 ? 27.094 -13.297 7.039 1 98.44 668 LEU A C 1
ATOM 4977 O O . LEU A 1 668 ? 26.219 -14.094 6.68 1 98.44 668 LEU A O 1
ATOM 4981 N N . TRP A 1 669 ? 28.188 -12.977 6.34 1 98.25 669 TRP A N 1
ATOM 4982 C CA . TRP A 1 669 ? 28.484 -13.633 5.07 1 98.25 669 TRP A CA 1
ATOM 4983 C C . TRP A 1 669 ? 29.969 -13.586 4.766 1 98.25 669 TRP A C 1
ATOM 4985 O O . TRP A 1 669 ? 30.641 -12.594 5.047 1 98.25 669 TRP A O 1
ATOM 4995 N N . SER A 1 670 ? 30.5 -14.656 4.211 1 98 670 SER A N 1
ATOM 4996 C CA . SER A 1 670 ? 31.859 -14.734 3.664 1 98 670 SER A CA 1
ATOM 4997 C C . SER A 1 670 ? 31.891 -15.555 2.381 1 98 670 SER A C 1
ATOM 4999 O O . SER A 1 670 ? 31.219 -16.594 2.283 1 98 670 SER A O 1
ATOM 5001 N N . GLY A 1 671 ? 32.438 -15.047 1.442 1 97 671 GLY A N 1
ATOM 5002 C CA . GLY A 1 671 ? 32.5 -15.742 0.167 1 97 671 GLY A CA 1
ATOM 5003 C C . GLY A 1 671 ? 33.031 -14.867 -0.962 1 97 671 GLY A C 1
ATOM 5004 O O . GLY A 1 671 ? 33.812 -13.953 -0.736 1 97 671 GLY A O 1
ATOM 5005 N N . GLN A 1 672 ? 32.625 -15.273 -2.18 1 94.88 672 GLN A N 1
ATOM 5006 C CA . GLN A 1 672 ? 33.031 -14.516 -3.361 1 94.88 672 GLN A CA 1
ATOM 5007 C C . GLN A 1 672 ? 31.844 -13.75 -3.941 1 94.88 672 GLN A C 1
ATOM 5009 O O . GLN A 1 672 ? 30.766 -14.328 -4.176 1 94.88 672 GLN A O 1
ATOM 5014 N N . ASP A 1 673 ? 32.031 -12.516 -4.062 1 96.12 673 ASP A N 1
ATOM 5015 C CA . ASP A 1 673 ? 31.031 -11.664 -4.734 1 96.12 673 ASP A CA 1
ATOM 5016 C C . ASP A 1 673 ? 30.953 -12 -6.223 1 96.12 673 ASP A C 1
ATOM 5018 O O . ASP A 1 673 ? 31.922 -11.852 -6.953 1 96.12 673 ASP A O 1
ATOM 5022 N N . PRO A 1 674 ? 29.812 -12.383 -6.703 1 93.31 674 PRO A N 1
ATOM 5023 C CA . PRO A 1 674 ? 29.703 -12.82 -8.094 1 93.31 674 PRO A CA 1
ATOM 5024 C C . PRO A 1 674 ? 29.578 -11.656 -9.07 1 93.31 674 PRO A C 1
ATOM 5026 O O . PRO A 1 674 ? 29.531 -11.867 -10.289 1 93.31 674 PRO A O 1
ATOM 5029 N N . SER A 1 675 ? 29.516 -10.422 -8.602 1 93.5 675 SER A N 1
ATOM 5030 C CA . SER A 1 675 ? 29.297 -9.266 -9.461 1 93.5 675 SER A CA 1
ATOM 5031 C C . SER A 1 675 ? 30.438 -9.102 -10.461 1 93.5 675 SER A C 1
ATOM 5033 O O . SER A 1 675 ? 31.609 -9.211 -10.094 1 93.5 675 SER A O 1
ATOM 5035 N N . GLN A 1 676 ? 30.109 -8.859 -11.805 1 90.31 676 GLN A N 1
ATOM 5036 C CA . GLN A 1 676 ? 31.125 -8.711 -12.844 1 90.31 676 GLN A CA 1
ATOM 5037 C C . GLN A 1 676 ? 30.984 -7.367 -13.555 1 90.31 676 GLN A C 1
ATOM 5039 O O . GLN A 1 676 ? 32 -6.719 -13.859 1 90.31 676 GLN A O 1
ATOM 5044 N N . GLU A 1 677 ? 29.734 -6.93 -13.789 1 92.62 677 GLU A N 1
ATOM 5045 C CA . GLU A 1 677 ? 29.469 -5.711 -14.547 1 92.62 677 GLU A CA 1
ATOM 5046 C C . GLU A 1 677 ? 28.891 -4.617 -13.648 1 92.62 677 GLU A C 1
ATOM 5048 O O . GLU A 1 677 ? 28.047 -4.887 -12.789 1 92.62 677 GLU A O 1
ATOM 5053 N N . ALA A 1 678 ? 29.484 -3.418 -13.867 1 91.19 678 ALA A N 1
ATOM 5054 C CA . ALA A 1 678 ? 28.953 -2.266 -13.148 1 91.19 678 ALA A CA 1
ATOM 5055 C C . ALA A 1 678 ? 27.797 -1.625 -13.906 1 91.19 678 ALA A C 1
ATOM 5057 O O . ALA A 1 678 ? 27.781 -1.637 -15.141 1 91.19 678 ALA A O 1
ATOM 5058 N N . PRO A 1 679 ? 26.797 -1.109 -13.312 1 93.56 679 PRO A N 1
ATOM 5059 C CA . PRO A 1 679 ? 26.672 -1.117 -11.852 1 93.56 679 PRO A CA 1
ATOM 5060 C C . PRO A 1 679 ? 26.078 -2.422 -11.32 1 93.56 679 PRO A C 1
ATOM 5062 O O . PRO A 1 679 ? 25.344 -3.115 -12.039 1 93.56 679 PRO A O 1
ATOM 5065 N N . ALA A 1 680 ? 26.516 -2.807 -10.141 1 95.25 680 ALA A N 1
ATOM 5066 C CA . ALA A 1 680 ? 26 -4.008 -9.492 1 95.25 680 ALA A CA 1
ATOM 5067 C C . ALA A 1 680 ? 25.422 -3.68 -8.125 1 95.25 680 ALA A C 1
ATOM 5069 O O . ALA A 1 680 ? 25.953 -2.844 -7.395 1 95.25 680 ALA A O 1
ATOM 5070 N N . ALA A 1 681 ? 24.281 -4.273 -7.879 1 96.38 681 ALA A N 1
ATOM 5071 C CA . ALA A 1 681 ? 23.719 -4.289 -6.527 1 96.38 681 ALA A CA 1
ATOM 5072 C C . ALA A 1 681 ? 23.797 -5.684 -5.918 1 96.38 681 ALA A C 1
ATOM 5074 O O . ALA A 1 681 ? 22.875 -6.496 -6.082 1 96.38 681 ALA A O 1
ATOM 5075 N N . PHE A 1 682 ? 24.953 -5.934 -5.234 1 96.69 682 PHE A N 1
ATOM 5076 C CA . PHE A 1 682 ? 25.234 -7.25 -4.672 1 96.69 682 PHE A CA 1
ATOM 5077 C C . PHE A 1 682 ? 24.5 -7.441 -3.35 1 96.69 682 PHE A C 1
ATOM 5079 O O . PHE A 1 682 ? 24.641 -6.621 -2.438 1 96.69 682 PHE A O 1
ATOM 5086 N N . SER A 1 683 ? 23.656 -8.469 -3.26 1 97.12 683 SER A N 1
ATOM 5087 C CA . SER A 1 683 ? 22.938 -8.828 -2.041 1 97.12 683 SER A CA 1
ATOM 5088 C C . SER A 1 683 ? 23.25 -10.258 -1.62 1 97.12 683 SER A C 1
ATOM 5090 O O . SER A 1 683 ? 22.578 -11.203 -2.043 1 97.12 683 SER A O 1
ATOM 5092 N N . PRO A 1 684 ? 24.234 -10.508 -0.75 1 96.25 684 PRO A N 1
ATOM 5093 C CA . PRO A 1 684 ? 24.594 -11.859 -0.335 1 96.25 684 PRO A CA 1
ATOM 5094 C C . PRO A 1 684 ? 23.547 -12.508 0.568 1 96.25 684 PRO A C 1
ATOM 5096 O O . PRO A 1 684 ? 22.828 -11.805 1.29 1 96.25 684 PRO A O 1
ATOM 5099 N N . PRO A 1 685 ? 23.453 -13.836 0.525 1 94.25 685 PRO A N 1
ATOM 5100 C CA . PRO A 1 685 ? 22.625 -14.516 1.534 1 94.25 685 PRO A CA 1
ATOM 5101 C C . PRO A 1 685 ? 23.234 -14.438 2.932 1 94.25 685 PRO A C 1
ATOM 5103 O O . PRO A 1 685 ? 24.281 -15.039 3.188 1 94.25 685 PRO A O 1
ATOM 5106 N N . ILE A 1 686 ? 22.594 -13.742 3.762 1 96.44 686 ILE A N 1
ATOM 5107 C CA . ILE A 1 686 ? 23.203 -13.5 5.066 1 96.44 686 ILE A CA 1
ATOM 5108 C C . ILE A 1 686 ? 22.609 -14.453 6.098 1 96.44 686 ILE A C 1
ATOM 5110 O O . ILE A 1 686 ? 21.469 -14.906 5.949 1 96.44 686 ILE A O 1
ATOM 5114 N N . THR A 1 687 ? 23.344 -14.719 7.145 1 95.44 687 THR A N 1
ATOM 5115 C CA . THR A 1 687 ? 22.875 -15.469 8.305 1 95.44 687 THR A CA 1
ATOM 5116 C C . THR A 1 687 ? 22.109 -14.562 9.266 1 95.44 687 THR A C 1
ATOM 5118 O O . THR A 1 687 ? 22.609 -13.508 9.656 1 95.44 687 THR A O 1
ATOM 5121 N N . PRO A 1 688 ? 20.922 -15 9.625 1 90.94 688 PRO A N 1
ATOM 5122 C CA . PRO A 1 688 ? 20.156 -14.188 10.57 1 90.94 688 PRO A CA 1
ATOM 5123 C C . PRO A 1 688 ? 20.844 -14.039 11.922 1 90.94 688 PRO A C 1
ATOM 5125 O O . PRO A 1 688 ? 21.547 -14.953 12.367 1 90.94 688 PRO A O 1
ATOM 5128 N N . THR A 1 689 ? 20.625 -12.914 12.547 1 94.38 689 THR A N 1
ATOM 5129 C CA . THR A 1 689 ? 21.219 -12.656 13.859 1 94.38 689 THR A CA 1
ATOM 5130 C C . THR A 1 689 ? 20.141 -12.68 14.945 1 94.38 689 THR A C 1
ATOM 5132 O O . THR A 1 689 ? 18.953 -12.5 14.656 1 94.38 689 THR A O 1
ATOM 5135 N N . ASP A 1 690 ? 20.531 -12.898 16.156 1 92.88 690 ASP A N 1
ATOM 5136 C CA . ASP A 1 690 ? 19.641 -12.789 17.312 1 92.88 690 ASP A CA 1
ATOM 5137 C C . ASP A 1 690 ? 19.797 -11.438 18 1 92.88 690 ASP A C 1
ATOM 5139 O O . ASP A 1 690 ? 19.344 -11.258 19.141 1 92.88 690 ASP A O 1
ATOM 5143 N N . PHE A 1 691 ? 20.578 -10.523 17.328 1 94.69 691 PHE A N 1
ATOM 5144 C CA . PHE A 1 691 ? 20.75 -9.172 17.828 1 94.69 691 PHE A CA 1
ATOM 5145 C C . PHE A 1 691 ? 20.484 -8.148 16.734 1 94.69 691 PHE A C 1
ATOM 5147 O O . PHE A 1 691 ? 20.641 -8.438 15.555 1 94.69 691 PHE A O 1
ATOM 5154 N N . ALA A 1 692 ? 20.031 -6.961 17.219 1 95.56 692 ALA A N 1
ATOM 5155 C CA . ALA A 1 692 ? 19.891 -5.84 16.281 1 95.56 692 ALA A CA 1
ATOM 5156 C C . ALA A 1 692 ? 21.203 -5.105 16.094 1 95.56 692 ALA A C 1
ATOM 5158 O O . ALA A 1 692 ? 22.031 -5.051 17.016 1 95.56 692 ALA A O 1
ATOM 5159 N N . THR A 1 693 ? 21.438 -4.547 14.875 1 97.62 693 THR A N 1
ATOM 5160 C CA . THR A 1 693 ? 22.688 -3.838 14.609 1 97.62 693 THR A CA 1
ATOM 5161 C C . THR A 1 693 ? 22.422 -2.541 13.852 1 97.62 693 THR A C 1
ATOM 5163 O O . THR A 1 693 ? 21.453 -2.438 13.109 1 97.62 693 THR A O 1
ATOM 5166 N N . ASP A 1 694 ? 23.234 -1.554 14.109 1 97.88 694 ASP A N 1
ATOM 5167 C CA . ASP A 1 694 ? 23.25 -0.329 13.312 1 97.88 694 ASP A CA 1
ATOM 5168 C C . ASP A 1 694 ? 24.625 -0.103 12.68 1 97.88 694 ASP A C 1
ATOM 5170 O O . ASP A 1 694 ? 24.938 1.007 12.234 1 97.88 694 ASP A O 1
ATOM 5174 N N . ARG A 1 695 ? 25.516 -1.202 12.656 1 98.38 695 ARG A N 1
ATOM 5175 C CA . ARG A 1 695 ? 26.859 -1.089 12.102 1 98.38 695 ARG A CA 1
ATOM 5176 C C . ARG A 1 695 ? 27.203 -2.311 11.258 1 98.38 695 ARG A C 1
ATOM 5178 O O . ARG A 1 695 ? 26.953 -3.447 11.672 1 98.38 695 ARG A O 1
ATOM 5185 N N . LEU A 1 696 ? 27.719 -2.029 10.102 1 98.75 696 LEU A N 1
ATOM 5186 C CA . LEU A 1 696 ? 28.234 -3.068 9.211 1 98.75 696 LEU A CA 1
ATOM 5187 C C . LEU A 1 696 ? 29.703 -2.826 8.875 1 98.75 696 LEU A C 1
ATOM 5189 O O . LEU A 1 696 ? 30.156 -1.682 8.859 1 98.75 696 LEU A O 1
ATOM 5193 N N . ARG A 1 697 ? 30.391 -3.867 8.617 1 98.81 697 ARG A N 1
ATOM 5194 C CA . ARG A 1 697 ? 31.75 -3.816 8.086 1 98.81 697 ARG A CA 1
ATOM 5195 C C . ARG A 1 697 ? 31.875 -4.676 6.828 1 98.81 697 ARG A C 1
ATOM 5197 O O . ARG A 1 697 ? 31.562 -5.867 6.855 1 98.81 697 ARG A O 1
ATOM 5204 N N . LEU A 1 698 ? 32.25 -4.047 5.797 1 98.81 698 LEU A N 1
ATOM 5205 C CA . LEU A 1 698 ? 32.594 -4.762 4.57 1 98.81 698 LEU A CA 1
ATOM 5206 C C . LEU A 1 698 ? 34.094 -4.988 4.461 1 98.81 698 LEU A C 1
ATOM 5208 O O . LEU A 1 698 ? 34.875 -4.109 4.809 1 98.81 698 LEU A O 1
ATOM 5212 N N . THR A 1 699 ? 34.469 -6.109 4.004 1 98.75 699 THR A N 1
ATOM 5213 C CA . THR A 1 699 ?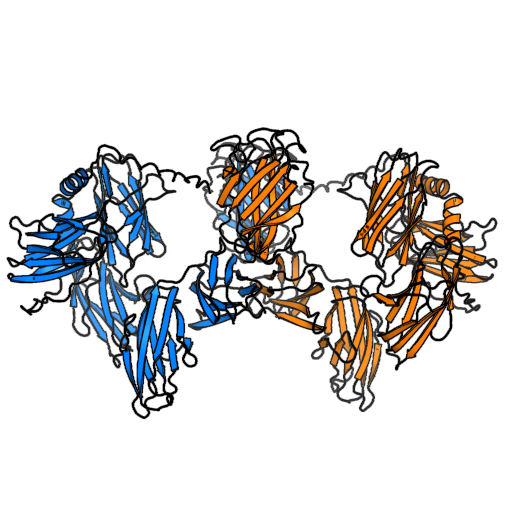 35.844 -6.395 3.658 1 98.75 699 THR A CA 1
ATOM 5214 C C . THR A 1 699 ? 36 -6.668 2.164 1 98.75 699 THR A C 1
ATOM 5216 O O . THR A 1 699 ? 35.281 -7.52 1.616 1 98.75 699 THR A O 1
ATOM 5219 N N . LEU A 1 700 ? 36.812 -5.93 1.538 1 98.38 700 LEU A N 1
ATOM 5220 C CA . LEU A 1 700 ? 37.156 -6.137 0.134 1 98.38 700 LEU A CA 1
ATOM 5221 C C . LEU A 1 700 ? 38.5 -6.793 -0.009 1 98.38 700 LEU A C 1
ATOM 5223 O O . LEU A 1 700 ? 39.438 -6.441 0.708 1 98.38 700 LEU A O 1
ATOM 5227 N N . ASP A 1 701 ? 38.625 -7.746 -0.832 1 98.19 701 ASP A N 1
ATOM 5228 C CA . ASP A 1 701 ? 39.906 -8.211 -1.331 1 98.19 701 ASP A CA 1
ATOM 5229 C C . ASP A 1 701 ? 40.219 -7.59 -2.689 1 98.19 701 ASP A C 1
ATOM 5231 O O . ASP A 1 701 ? 39.812 -8.117 -3.729 1 98.19 701 ASP A O 1
ATOM 5235 N N . THR A 1 702 ? 41 -6.566 -2.693 1 96.75 702 THR A N 1
ATOM 5236 C CA . THR A 1 702 ? 41.219 -5.742 -3.879 1 96.75 702 THR A CA 1
ATOM 5237 C C . THR A 1 702 ? 42.094 -6.453 -4.895 1 96.75 702 THR A C 1
ATOM 5239 O O . THR A 1 702 ? 42.188 -6.039 -6.051 1 96.75 702 THR A O 1
ATOM 5242 N N . ASP A 1 703 ? 42.719 -7.57 -4.539 1 96.38 703 ASP A N 1
ATOM 5243 C CA . ASP A 1 703 ? 43.594 -8.32 -5.441 1 96.38 703 ASP A CA 1
ATOM 5244 C C . ASP A 1 703 ? 42.75 -9.203 -6.379 1 96.38 703 ASP A C 1
ATOM 5246 O O . ASP A 1 703 ? 43.25 -9.672 -7.402 1 96.38 703 ASP A O 1
ATOM 5250 N N . VAL A 1 704 ? 41.562 -9.477 -6.004 1 95 704 VAL A N 1
ATOM 5251 C CA . VAL A 1 704 ? 40.75 -10.414 -6.754 1 95 704 VAL A CA 1
ATOM 5252 C C . VAL A 1 704 ? 40.219 -9.742 -8.016 1 95 704 VAL A C 1
ATOM 5254 O O . VAL A 1 704 ? 40.031 -10.398 -9.047 1 95 704 VAL A O 1
ATOM 5257 N N . VAL A 1 705 ? 39.906 -8.461 -7.906 1 96.38 705 VAL A N 1
ATOM 5258 C CA . VAL A 1 705 ? 39.438 -7.664 -9.039 1 96.38 705 VAL A CA 1
ATOM 5259 C C . VAL A 1 705 ? 40.375 -6.488 -9.266 1 96.38 705 VAL A C 1
ATOM 5261 O O . VAL A 1 705 ? 40.344 -5.508 -8.523 1 96.38 705 VAL A O 1
ATOM 5264 N N . PRO A 1 706 ? 41.156 -6.57 -10.297 1 95.06 706 PRO A N 1
ATOM 5265 C CA . PRO A 1 706 ? 42.188 -5.555 -10.5 1 95.06 706 PRO A CA 1
ATOM 5266 C C . PRO A 1 706 ? 41.625 -4.148 -10.648 1 95.06 706 PRO A C 1
ATOM 5268 O O . PRO A 1 706 ? 40.531 -3.973 -11.234 1 95.06 706 PRO A O 1
ATOM 5271 N N . GLY A 1 707 ? 42.438 -3.174 -10.172 1 95.94 707 GLY A N 1
ATOM 5272 C CA . GLY A 1 707 ? 42.062 -1.771 -10.258 1 95.94 707 GLY A CA 1
ATOM 5273 C C . GLY A 1 707 ? 41.375 -1.261 -9.008 1 95.94 707 GLY A C 1
ATOM 5274 O O . GLY A 1 707 ? 41.469 -1.89 -7.949 1 95.94 707 GLY A O 1
ATOM 5275 N N . TRP A 1 708 ? 40.781 -0.053 -9.094 1 96.69 708 TRP A N 1
ATOM 5276 C CA . TRP A 1 708 ? 40.062 0.513 -7.957 1 96.69 708 TRP A CA 1
ATOM 5277 C C . TRP A 1 708 ? 38.656 -0.06 -7.863 1 96.69 708 TRP A C 1
ATOM 5279 O O . TRP A 1 708 ? 37.906 -0.033 -8.836 1 96.69 708 TRP A O 1
ATOM 5289 N N . ASN A 1 709 ? 38.344 -0.655 -6.801 1 97.69 709 ASN A N 1
ATOM 5290 C CA . ASN A 1 709 ? 37 -1.117 -6.484 1 97.69 709 ASN A CA 1
ATOM 5291 C C . ASN A 1 709 ? 36.188 -0.055 -5.727 1 97.69 709 ASN A C 1
ATOM 5293 O O . ASN A 1 709 ? 36.594 0.358 -4.637 1 97.69 709 ASN A O 1
ATOM 5297 N N . GLU A 1 710 ? 35.062 0.295 -6.289 1 98.31 710 GLU A N 1
ATOM 5298 C CA . GLU A 1 710 ? 34.375 1.434 -5.695 1 98.31 710 GLU A CA 1
ATOM 5299 C C . GLU A 1 710 ? 33 1.034 -5.191 1 98.31 710 GLU A C 1
ATOM 5301 O O . GLU A 1 710 ? 32.25 0.331 -5.883 1 98.31 710 GLU A O 1
ATOM 5306 N N . ILE A 1 711 ? 32.625 1.433 -3.973 1 98.62 711 ILE A N 1
ATOM 5307 C CA . ILE A 1 711 ? 31.344 1.224 -3.334 1 98.62 711 ILE A CA 1
ATOM 5308 C C . ILE A 1 711 ? 30.594 2.555 -3.217 1 98.62 711 ILE A C 1
ATOM 5310 O O . ILE A 1 711 ? 31.062 3.475 -2.543 1 98.62 711 ILE A O 1
ATOM 5314 N N . ASP A 1 712 ? 29.438 2.588 -3.793 1 98.44 712 ASP A N 1
ATOM 5315 C CA . ASP A 1 712 ? 28.641 3.814 -3.834 1 98.44 712 ASP A CA 1
ATOM 5316 C C . ASP A 1 712 ? 27.75 3.928 -2.609 1 98.44 712 ASP A C 1
ATOM 5318 O O . ASP A 1 712 ? 27.609 5.008 -2.029 1 98.44 712 ASP A O 1
ATOM 5322 N N . ALA A 1 713 ? 27.156 2.893 -2.223 1 98.62 713 ALA A N 1
ATOM 5323 C CA . ALA A 1 713 ? 26.188 2.869 -1.124 1 98.62 713 ALA A CA 1
ATOM 5324 C C . ALA A 1 713 ? 26 1.45 -0.595 1 98.62 713 ALA A C 1
ATOM 5326 O O . ALA A 1 713 ? 26.25 0.476 -1.311 1 98.62 713 ALA A O 1
ATOM 5327 N N . VAL A 1 714 ? 25.594 1.336 0.621 1 98.75 714 VAL A N 1
ATOM 5328 C CA . VAL A 1 714 ? 25.25 0.065 1.248 1 98.75 714 VAL A CA 1
ATOM 5329 C C . VAL A 1 714 ? 23.938 0.207 2.01 1 98.75 714 VAL A C 1
ATOM 5331 O O . VAL A 1 714 ? 23.844 1.002 2.945 1 98.75 714 VAL A O 1
ATOM 5334 N N . GLN A 1 715 ? 23 -0.594 1.596 1 98.38 715 GLN A N 1
ATOM 5335 C CA . GLN A 1 715 ? 21.672 -0.571 2.201 1 98.38 715 GLN A CA 1
ATOM 5336 C C . GLN A 1 715 ? 21.547 -1.65 3.271 1 98.38 715 GLN A C 1
ATOM 5338 O O . GLN A 1 715 ? 21.891 -2.811 3.039 1 98.38 715 GLN A O 1
ATOM 5343 N N . LEU A 1 716 ? 21.094 -1.279 4.465 1 98.44 716 LEU A N 1
ATOM 5344 C CA . LEU A 1 716 ? 20.766 -2.217 5.535 1 98.44 716 LEU A CA 1
ATOM 5345 C C . LEU A 1 716 ? 19.266 -2.398 5.656 1 98.44 716 LEU A C 1
ATOM 5347 O O . LEU A 1 716 ? 18.531 -1.435 5.898 1 98.44 716 LEU A O 1
ATOM 5351 N N . ILE A 1 717 ? 18.797 -3.611 5.441 1 96.94 717 ILE A N 1
ATOM 5352 C CA . ILE A 1 717 ? 17.375 -3.943 5.492 1 96.94 717 ILE A CA 1
ATOM 5353 C C . ILE A 1 717 ? 17.109 -4.875 6.672 1 96.94 717 ILE A C 1
ATOM 5355 O O . ILE A 1 717 ? 17.812 -5.875 6.852 1 96.94 717 ILE A O 1
ATOM 5359 N N . GLY A 1 718 ? 16.125 -4.492 7.5 1 95.56 718 GLY A N 1
ATOM 5360 C CA . GLY A 1 718 ? 15.805 -5.348 8.633 1 95.56 718 GLY A CA 1
ATOM 5361 C C . GLY A 1 718 ? 14.602 -4.859 9.422 1 95.56 718 GLY A C 1
ATOM 5362 O O . GLY A 1 718 ? 13.945 -3.889 9.031 1 95.56 718 GLY A O 1
ATOM 5363 N N . ARG A 1 719 ? 14.273 -5.598 10.531 1 93.75 719 ARG A N 1
ATOM 5364 C CA . ARG A 1 719 ? 13.195 -5.25 11.453 1 93.75 719 ARG A CA 1
ATOM 5365 C C . ARG A 1 719 ? 13.742 -4.613 12.727 1 93.75 719 ARG A C 1
ATOM 5367 O O . ARG A 1 719 ? 14.812 -5 13.203 1 93.75 719 ARG A O 1
ATOM 5374 N N . PRO A 1 720 ? 12.992 -3.723 13.234 1 95.12 720 PRO A N 1
ATOM 5375 C CA . PRO A 1 720 ? 13.453 -3.125 14.492 1 95.12 720 PRO A CA 1
ATOM 5376 C C . PRO A 1 720 ? 13.641 -4.16 15.602 1 95.12 720 PRO A C 1
ATOM 5378 O O . PRO A 1 720 ? 12.977 -5.195 15.609 1 95.12 720 PRO A O 1
ATOM 5381 N N . MET B 1 1 ? 47.875 1.834 20.781 1 21.33 1 MET B N 1
ATOM 5382 C CA . MET B 1 1 ? 46.469 1.516 21.016 1 21.33 1 MET B CA 1
ATOM 5383 C C . MET B 1 1 ? 45.594 2.75 20.812 1 21.33 1 MET B C 1
ATOM 5385 O O . MET B 1 1 ? 45.125 3.342 21.797 1 21.33 1 MET B O 1
ATOM 5389 N N . ASN B 1 2 ? 45.844 3.617 19.969 1 20.31 2 ASN B N 1
ATOM 5390 C CA . ASN B 1 2 ? 46.062 5.047 19.766 1 20.31 2 ASN B CA 1
ATOM 5391 C C . ASN B 1 2 ? 44.781 5.77 19.391 1 20.31 2 ASN B C 1
ATOM 5393 O O . ASN B 1 2 ? 44.062 5.336 18.484 1 20.31 2 ASN B O 1
ATOM 5397 N N . VAL B 1 3 ? 44.125 6.418 20.391 1 21.36 3 VAL B N 1
ATOM 5398 C CA . VAL B 1 3 ? 42.875 7.086 20.719 1 21.36 3 VAL B CA 1
ATOM 5399 C C . VAL B 1 3 ? 42.562 8.141 19.672 1 21.36 3 VAL B C 1
ATOM 5401 O O . VAL B 1 3 ? 43.281 9.117 19.516 1 21.36 3 VAL B O 1
ATOM 5404 N N . PHE B 1 4 ? 42.375 7.684 18.469 1 22.62 4 PHE B N 1
ATOM 5405 C CA . PHE B 1 4 ? 42.531 8.766 17.5 1 22.62 4 PHE B CA 1
ATOM 5406 C C . PHE B 1 4 ? 41.469 9.828 17.703 1 22.62 4 PHE B C 1
ATOM 5408 O O . PHE B 1 4 ? 40.281 9.516 17.781 1 22.62 4 PHE B O 1
ATOM 5415 N N . PRO B 1 5 ? 41.75 10.953 18.344 1 23.94 5 PRO B N 1
ATOM 5416 C CA . PRO B 1 5 ? 40.844 11.945 18.891 1 23.94 5 PRO B CA 1
ATOM 5417 C C . PRO B 1 5 ? 39.969 12.594 17.828 1 23.94 5 PRO B C 1
ATOM 5419 O O . PRO B 1 5 ? 40.438 12.836 16.703 1 23.94 5 PRO B O 1
ATOM 5422 N N . PHE B 1 6 ? 38.75 12.133 17.75 1 21.72 6 PHE B N 1
ATOM 5423 C CA . PHE B 1 6 ? 37.688 12.57 16.844 1 21.72 6 PHE B CA 1
ATOM 5424 C C . PHE B 1 6 ? 37.562 14.094 16.859 1 21.72 6 PHE B C 1
ATOM 5426 O O . PHE B 1 6 ? 37.219 14.688 17.891 1 21.72 6 PHE B O 1
ATOM 5433 N N . SER B 1 7 ? 38.5 14.766 16.203 1 21.44 7 SER B N 1
ATOM 5434 C CA . SER B 1 7 ? 38.5 16.219 16.281 1 21.44 7 SER B CA 1
ATOM 5435 C C . SER B 1 7 ? 37.219 16.812 15.719 1 21.44 7 SER B C 1
ATOM 5437 O O . SER B 1 7 ? 36.719 16.359 14.695 1 21.44 7 SER B O 1
ATOM 5439 N N . THR B 1 8 ? 36.312 17.25 16.531 1 23.53 8 THR B N 1
ATOM 5440 C CA . THR B 1 8 ? 35 17.906 16.484 1 23.53 8 THR B CA 1
ATOM 5441 C C . THR B 1 8 ? 35 19 15.422 1 23.53 8 THR B C 1
ATOM 5443 O O . THR B 1 8 ? 35.812 19.922 15.461 1 23.53 8 THR B O 1
ATOM 5446 N N . PRO B 1 9 ? 34.688 18.641 14.195 1 24.06 9 PRO B N 1
ATOM 5447 C CA . PRO B 1 9 ? 34.844 19.703 13.219 1 24.06 9 PRO B CA 1
ATOM 5448 C C . PRO B 1 9 ? 34.125 21 13.633 1 24.06 9 PRO B C 1
ATOM 5450 O O . PRO B 1 9 ? 33 20.969 14.141 1 24.06 9 PRO B O 1
ATOM 5453 N N . VAL B 1 10 ? 34.75 22.031 14.125 1 25.64 10 VAL B N 1
ATOM 5454 C CA . VAL B 1 10 ? 34.375 23.375 14.547 1 25.64 10 VAL B CA 1
ATOM 5455 C C . VAL B 1 10 ? 33.531 24.047 13.453 1 25.64 10 VAL B C 1
ATOM 5457 O O . VAL B 1 10 ? 33.969 24.141 12.305 1 25.64 10 VAL B O 1
ATOM 5460 N N . HIS B 1 11 ? 32.281 23.891 13.492 1 22.14 11 HIS B N 1
ATOM 5461 C CA . HIS B 1 11 ? 31.281 24.641 12.758 1 22.14 11 HIS B CA 1
ATOM 5462 C C . HIS B 1 11 ? 31.672 26.094 12.602 1 22.14 11 HIS B C 1
ATOM 5464 O O . HIS B 1 11 ? 31.938 26.781 13.594 1 22.14 11 HIS B O 1
ATOM 5470 N N . ALA B 1 12 ? 32.344 26.375 11.586 1 27.31 12 ALA B N 1
ATOM 5471 C CA . ALA B 1 12 ? 32.812 27.719 11.242 1 27.31 12 ALA B CA 1
ATOM 5472 C C . ALA B 1 12 ? 31.719 28.766 11.438 1 27.31 12 ALA B C 1
ATOM 5474 O O . ALA B 1 12 ? 30.547 28.516 11.094 1 27.31 12 ALA B O 1
ATOM 5475 N N . GLY B 1 13 ? 31.875 29.609 12.391 1 25.02 13 GLY B N 1
ATOM 5476 C CA . GLY B 1 13 ? 31.172 30.828 12.812 1 25.02 13 GLY B CA 1
ATOM 5477 C C . GLY B 1 13 ? 30.719 31.688 11.656 1 25.02 13 GLY B C 1
ATOM 5478 O O . GLY B 1 13 ? 31.5 31.938 10.727 1 25.02 13 GLY B O 1
ATOM 5479 N N . SER B 1 14 ? 29.562 31.438 11.172 1 26.27 14 SER B N 1
ATOM 5480 C CA . SER B 1 14 ? 28.953 32.375 10.234 1 26.27 14 SER B CA 1
ATOM 5481 C C . SER B 1 14 ? 29.453 33.781 10.477 1 26.27 14 SER B C 1
ATOM 5483 O O . SER B 1 14 ? 29.328 34.344 11.578 1 26.27 14 SER B O 1
ATOM 5485 N N . GLU B 1 15 ? 30.594 34.062 9.938 1 27.62 15 GLU B N 1
ATOM 5486 C CA . GLU B 1 15 ? 31.156 35.406 9.969 1 27.62 15 GLU B CA 1
ATOM 5487 C C . GLU B 1 15 ? 30.078 36.469 9.789 1 27.62 15 GLU B C 1
ATOM 5489 O O . GLU B 1 15 ? 29.312 36.438 8.82 1 27.62 15 GLU B O 1
ATOM 5494 N N . GLN B 1 16 ? 29.594 36.938 10.906 1 27.52 16 GLN B N 1
ATOM 5495 C CA . GLN B 1 16 ? 28.766 38.156 10.922 1 27.52 16 GLN B CA 1
ATOM 5496 C C . GLN B 1 16 ? 29.266 39.188 9.914 1 27.52 16 GLN B C 1
ATOM 5498 O O . GLN B 1 16 ? 30.469 39.344 9.711 1 27.52 16 GLN B O 1
ATOM 5503 N N . PRO B 1 17 ? 28.547 39.375 8.836 1 31.02 17 PRO B N 1
ATOM 5504 C CA . PRO B 1 17 ? 29.156 40.469 8.047 1 31.02 17 PRO B CA 1
ATOM 5505 C C . PRO B 1 17 ? 29.859 41.5 8.914 1 31.02 17 PRO B C 1
ATOM 5507 O O . PRO B 1 17 ? 29.453 41.75 10.055 1 31.02 17 PRO B O 1
ATOM 5510 N N . PRO B 1 18 ? 31.219 41.719 8.812 1 32.88 18 PRO B N 1
ATOM 5511 C CA . PRO B 1 18 ? 32.062 42.469 9.758 1 32.88 18 PRO B CA 1
ATOM 5512 C C . PRO B 1 18 ? 31.344 43.719 10.305 1 32.88 18 PRO B C 1
ATOM 5514 O O . PRO B 1 18 ? 31.719 44.219 11.375 1 32.88 18 PRO B O 1
ATOM 5517 N N . GLY B 1 19 ? 30.703 44.438 9.445 1 31.42 19 GLY B N 1
ATOM 5518 C CA . GLY B 1 19 ? 30.453 45.812 9.773 1 31.42 19 GLY B CA 1
ATOM 5519 C C . GLY B 1 19 ? 29.375 46 10.828 1 31.42 19 GLY B C 1
ATOM 5520 O O . GLY B 1 19 ? 29.109 47.125 11.266 1 31.42 19 GLY B O 1
ATOM 5521 N N . PHE B 1 20 ? 28.281 45.219 10.688 1 30.27 20 PHE B N 1
ATOM 5522 C CA . PHE B 1 20 ? 27.203 45.625 11.578 1 30.27 20 PHE B CA 1
ATOM 5523 C C . PHE B 1 20 ? 27.406 45.031 12.969 1 30.27 20 PHE B C 1
ATOM 5525 O O . PHE B 1 20 ? 27.312 43.812 13.164 1 30.27 20 PHE B O 1
ATOM 5532 N N . SER B 1 21 ? 28.297 45.531 13.664 1 30.5 21 SER B N 1
ATOM 5533 C CA . SER B 1 21 ? 28.469 45.219 15.078 1 30.5 21 SER B CA 1
ATOM 5534 C C . SER B 1 21 ? 27.141 45.312 15.828 1 30.5 21 SER B C 1
ATOM 5536 O O . SER B 1 21 ? 26.219 46.031 15.375 1 30.5 21 SER B O 1
ATOM 5538 N N . ARG B 1 22 ? 26.844 44.688 16.953 1 38.78 22 ARG B N 1
ATOM 5539 C CA . ARG B 1 22 ? 25.781 44.75 17.953 1 38.78 22 ARG B CA 1
ATOM 5540 C C . ARG B 1 22 ? 25.297 46.188 18.156 1 38.78 22 ARG B C 1
ATOM 5542 O O . ARG B 1 22 ? 24.141 46.406 18.516 1 38.78 22 ARG B O 1
ATOM 5549 N N . ARG B 1 23 ? 26.234 47.094 18.125 1 40.47 23 ARG B N 1
ATOM 5550 C CA . ARG B 1 23 ? 26.016 48.531 18.312 1 40.47 23 ARG B CA 1
ATOM 5551 C C . ARG B 1 23 ? 25.141 49.094 17.188 1 40.47 23 ARG B C 1
ATOM 5553 O O . ARG B 1 23 ? 24.422 50.094 17.391 1 40.47 23 ARG B O 1
ATOM 5560 N N . ASN B 1 24 ? 25.109 48.375 16.031 1 36.41 24 ASN B N 1
ATOM 5561 C CA . ASN B 1 24 ? 24.422 48.875 14.852 1 36.41 24 ASN B CA 1
ATOM 5562 C C . ASN B 1 24 ? 22.922 48.562 14.891 1 36.41 24 ASN B C 1
ATOM 5564 O O . ASN B 1 24 ? 22.156 49.094 14.094 1 36.41 24 ASN B O 1
ATOM 5568 N N . VAL B 1 25 ? 22.578 47.594 15.602 1 37.88 25 VAL B N 1
ATOM 5569 C CA . VAL B 1 25 ? 21.141 47.375 15.656 1 37.88 25 VAL B CA 1
ATOM 5570 C C . VAL B 1 25 ? 20.438 48.562 16.266 1 37.88 25 VAL B C 1
ATOM 5572 O O . VAL B 1 25 ? 19.406 49.031 15.75 1 37.88 25 VAL B O 1
ATOM 5575 N N . ARG B 1 26 ? 20.984 49.094 17.391 1 41.16 26 ARG B N 1
ATOM 5576 C CA . ARG B 1 26 ? 20.438 50.281 18.078 1 41.16 26 ARG B CA 1
ATOM 5577 C C . ARG B 1 26 ? 20.297 51.469 17.141 1 41.16 26 ARG B C 1
ATOM 5579 O O . ARG B 1 26 ? 19.25 52.094 17.094 1 41.16 26 ARG B O 1
ATOM 5586 N N . GLN B 1 27 ? 21.453 51.75 16.656 1 42.06 27 GLN B N 1
ATOM 5587 C CA . GLN B 1 27 ? 21.5 52.938 15.82 1 42.06 27 GLN B CA 1
ATOM 5588 C C . GLN B 1 27 ? 20.594 52.812 14.609 1 42.06 27 GLN B C 1
ATOM 5590 O O . GLN B 1 27 ? 19.938 53.781 14.188 1 42.06 27 GLN B O 1
ATOM 5595 N N . THR B 1 28 ? 20.484 51.625 14.258 1 41.72 28 THR B N 1
ATOM 5596 C CA . THR B 1 28 ? 19.656 51.406 13.078 1 41.72 28 THR B CA 1
ATOM 5597 C C . THR B 1 28 ? 18.172 51.5 13.438 1 41.72 28 THR B C 1
ATOM 5599 O O . THR B 1 28 ? 17.391 52.156 12.734 1 41.72 28 THR B O 1
ATOM 5602 N N . LEU B 1 29 ? 17.812 50.781 14.484 1 47.09 29 LEU B N 1
ATOM 5603 C CA . LEU B 1 29 ? 16.406 50.844 14.859 1 47.09 29 LEU B CA 1
ATOM 5604 C C . LEU B 1 29 ? 16.016 52.281 15.281 1 47.09 29 LEU B C 1
ATOM 5606 O O . LEU B 1 29 ? 14.961 52.781 14.891 1 47.09 29 LEU B O 1
ATOM 5610 N N . LEU B 1 30 ? 16.875 52.812 16.188 1 47.28 30 LEU B N 1
ATOM 5611 C CA . LEU B 1 30 ? 16.578 54.188 16.672 1 47.28 30 LEU B CA 1
ATOM 5612 C C . LEU B 1 30 ? 16.641 55.188 15.539 1 47.28 30 LEU B C 1
ATOM 5614 O O . LEU B 1 30 ? 15.875 56.156 15.523 1 47.28 30 LEU B O 1
ATOM 5618 N N . ALA B 1 31 ? 17.703 55.094 14.805 1 44.44 31 ALA B N 1
ATOM 5619 C CA . ALA B 1 31 ? 17.797 56 13.672 1 44.44 31 ALA B CA 1
ATOM 5620 C C . ALA B 1 31 ? 16.578 55.875 12.766 1 44.44 31 ALA B C 1
ATOM 5622 O O . ALA B 1 31 ? 16.156 56.844 12.133 1 44.44 31 ALA B O 1
ATOM 5623 N N . TRP B 1 32 ? 16.172 54.688 12.641 1 42.28 32 TRP B N 1
ATOM 5624 C CA . TRP B 1 32 ? 15.086 54.406 11.711 1 42.28 32 TRP B CA 1
ATOM 5625 C C . TRP B 1 32 ? 13.734 54.531 12.391 1 42.28 32 TRP B C 1
ATOM 5627 O O . TRP B 1 32 ? 12.75 54.938 11.773 1 42.28 32 TRP B O 1
ATOM 5637 N N . LEU B 1 33 ? 13.633 53.906 13.508 1 45.59 33 LEU B N 1
ATOM 5638 C CA . LEU B 1 33 ? 12.367 53.969 14.227 1 45.59 33 LEU B CA 1
ATOM 5639 C C . LEU B 1 33 ? 12.086 55.406 14.656 1 45.59 33 LEU B C 1
ATOM 5641 O O . LEU B 1 33 ? 11.242 55.656 15.531 1 45.59 33 LEU B O 1
ATOM 5645 N N . GLY B 1 34 ? 12.805 56.344 14.188 1 37.19 34 GLY B N 1
ATOM 5646 C CA . GLY B 1 34 ? 12.398 57.688 14.508 1 37.19 34 GLY B CA 1
ATOM 5647 C C . GLY B 1 34 ? 10.898 57.844 14.695 1 37.19 34 GLY B C 1
ATOM 5648 O O . GLY B 1 34 ? 10.156 56.844 14.555 1 37.19 34 GLY B O 1
ATOM 5649 N N . VAL B 1 35 ? 10.414 59.062 14.648 1 38.75 35 VAL B N 1
ATOM 5650 C CA . VAL B 1 35 ? 9.125 59.625 15.055 1 38.75 35 VAL B CA 1
ATOM 5651 C C . VAL B 1 35 ? 8 58.938 14.273 1 38.75 35 VAL B C 1
ATOM 5653 O O . VAL B 1 35 ? 6.891 58.781 14.781 1 38.75 35 VAL B O 1
ATOM 5656 N N . GLY B 1 36 ? 8.211 58.406 13.188 1 41.56 36 GLY B N 1
ATOM 5657 C CA . GLY B 1 36 ? 7.062 58.031 12.375 1 41.56 36 GLY B CA 1
ATOM 5658 C C . GLY B 1 36 ? 6.473 56.688 12.758 1 41.56 36 GLY B C 1
ATOM 5659 O O . GLY B 1 36 ? 5.266 56.469 12.625 1 41.56 36 GLY B O 1
ATOM 5660 N N . LEU B 1 37 ? 7.328 55.781 12.961 1 44.97 37 LEU B N 1
ATOM 5661 C CA . LEU B 1 37 ? 6.75 54.5 13.242 1 44.97 37 LEU B CA 1
ATOM 5662 C C . LEU B 1 37 ? 5.816 54.562 14.445 1 44.97 37 LEU B C 1
ATOM 5664 O O . LEU B 1 37 ? 4.723 53.969 14.414 1 44.97 37 LEU B O 1
ATOM 5668 N N . PHE B 1 38 ? 6.312 55.156 15.422 1 44.22 38 PHE B N 1
ATOM 5669 C CA . PHE B 1 38 ? 5.586 55.156 16.688 1 44.22 38 PHE B CA 1
ATOM 5670 C C . PHE B 1 38 ? 4.32 56 16.578 1 44.22 38 PHE B C 1
ATOM 5672 O O . PHE B 1 38 ? 3.326 55.75 17.25 1 44.22 38 PHE B O 1
ATOM 5679 N N . PHE B 1 39 ? 4.453 57 15.773 1 44.5 39 PHE B N 1
ATOM 5680 C CA . PHE B 1 39 ? 3.219 57.719 15.508 1 44.5 39 PHE B CA 1
ATOM 5681 C C . PHE B 1 39 ? 2.186 56.812 14.852 1 44.5 39 PHE B C 1
ATOM 5683 O O . PHE B 1 39 ? 0.988 56.938 15.125 1 44.5 39 PHE B O 1
ATOM 5690 N N . LEU B 1 40 ? 2.723 55.938 14.133 1 46.12 40 LEU B N 1
ATOM 5691 C CA . LEU B 1 40 ? 1.787 55.062 13.438 1 46.12 40 LEU B CA 1
ATOM 5692 C C . LEU B 1 40 ? 1.157 54.062 14.398 1 46.12 40 LEU B C 1
ATOM 5694 O O . LEU B 1 40 ? -0.05 53.812 14.344 1 46.12 40 LEU B O 1
ATOM 5698 N N . LEU B 1 41 ? 1.949 53.531 15.18 1 51.47 41 LEU B N 1
ATOM 5699 C CA . LEU B 1 41 ? 1.361 52.594 16.125 1 51.47 41 LEU B CA 1
ATOM 5700 C C . LEU B 1 41 ? 0.42 53.312 17.094 1 51.47 41 LEU B C 1
ATOM 5702 O O . LEU B 1 41 ? -0.566 52.719 17.547 1 51.47 41 LEU B O 1
ATOM 5706 N N . GLY B 1 42 ? 0.762 54.531 17.438 1 46.28 42 GLY B N 1
ATOM 5707 C CA . GLY B 1 42 ? -0.102 55.344 18.266 1 46.28 42 GLY B CA 1
ATOM 5708 C C . GLY B 1 42 ? -1.447 55.656 17.641 1 46.28 42 GLY B C 1
ATOM 5709 O O . GLY B 1 42 ? -2.463 55.75 18.328 1 46.28 42 GLY B O 1
ATOM 5710 N N . SER B 1 43 ? -1.393 55.969 16.406 1 45.47 43 SER B N 1
ATOM 5711 C CA . SER B 1 43 ? -2.666 56.25 15.75 1 45.47 43 SER B CA 1
ATOM 5712 C C . SER B 1 43 ? -3.551 55 15.703 1 45.47 43 SER B C 1
ATOM 5714 O O . SER B 1 43 ? -4.754 55.094 15.453 1 45.47 43 SER B O 1
ATOM 5716 N N . LEU B 1 44 ? -3.033 53.938 15.648 1 44.78 44 LEU B N 1
ATOM 5717 C CA . LEU B 1 44 ? -3.814 52.719 15.648 1 44.78 44 LEU B CA 1
ATOM 5718 C C . LEU B 1 44 ? -4.555 52.531 16.969 1 44.78 44 LEU B C 1
ATOM 5720 O O . LEU B 1 44 ? -5.512 51.781 17.047 1 44.78 44 LEU B O 1
ATOM 5724 N N . MET B 1 45 ? -3.984 53.062 18 1 42.34 45 MET B N 1
ATOM 5725 C CA . MET B 1 45 ? -4.312 52.656 19.375 1 42.34 45 MET B CA 1
ATOM 5726 C C . MET B 1 45 ? -5.527 53.438 19.875 1 42.34 45 MET B C 1
ATOM 5728 O O . MET B 1 45 ? -5.863 53.375 21.062 1 42.34 45 MET B O 1
ATOM 5732 N N . HIS B 1 46 ? -6.008 54.438 19.203 1 36.88 46 HIS B N 1
ATOM 5733 C CA . HIS B 1 46 ? -6.949 55.156 20.031 1 36.88 46 HIS B CA 1
ATOM 5734 C C . HIS B 1 46 ? -8.141 54.312 20.438 1 36.88 46 HIS B C 1
ATOM 5736 O O . HIS B 1 46 ? -9.289 54.656 20.141 1 36.88 46 HIS B O 1
ATOM 5742 N N . THR B 1 47 ? -8 53.031 20.344 1 35.78 47 THR B N 1
ATOM 5743 C CA . THR B 1 47 ? -9.25 52.5 20.875 1 35.78 47 THR B CA 1
ATOM 5744 C C . THR B 1 47 ? -9.328 52.719 22.375 1 35.78 47 THR B C 1
ATOM 5746 O O . THR B 1 47 ? -8.352 52.531 23.094 1 35.78 47 THR B O 1
ATOM 5749 N N . PRO B 1 48 ? -10.344 53.438 22.875 1 31.81 48 PRO B N 1
ATOM 5750 C CA . PRO B 1 48 ? -10.562 53.594 24.312 1 31.81 48 PRO B CA 1
ATOM 5751 C C . PRO B 1 48 ? -10.445 52.281 25.078 1 31.81 48 PRO B C 1
ATOM 5753 O O . PRO B 1 48 ? -11.156 51.312 24.75 1 31.81 48 PRO B O 1
ATOM 5756 N N . SER B 1 49 ? -9.344 51.781 25.375 1 33.47 49 SER B N 1
ATOM 5757 C CA . SER B 1 49 ? -9.305 50.719 26.359 1 33.47 49 SER B CA 1
ATOM 5758 C C . SER B 1 49 ? -10.328 50.938 27.469 1 33.47 49 SER B C 1
ATOM 5760 O O . SER B 1 49 ? -10.578 52.062 27.875 1 33.47 49 SER B O 1
ATOM 5762 N N . LEU B 1 50 ? -11.312 50.062 27.688 1 32.75 50 LEU B N 1
ATOM 5763 C CA . LEU B 1 50 ? -12.133 50.031 28.891 1 32.75 50 LEU B CA 1
ATOM 5764 C C . LEU B 1 50 ? -11.305 50.344 30.125 1 32.75 50 LEU B C 1
ATOM 5766 O O . LEU B 1 50 ? -10.266 49.719 30.359 1 32.75 50 LEU B O 1
ATOM 5770 N N . ARG B 1 51 ? -11.383 51.5 30.734 1 33.75 51 ARG B N 1
ATOM 5771 C CA . ARG B 1 51 ? -10.836 52.219 31.875 1 33.75 51 ARG B CA 1
ATOM 5772 C C . ARG B 1 51 ? -10.906 51.406 33.156 1 33.75 51 ARG B C 1
ATOM 5774 O O . ARG B 1 51 ? -11.953 51.312 33.781 1 33.75 51 ARG B O 1
ATOM 5781 N N . ALA B 1 52 ? -10.75 50.062 33.281 1 33.59 52 ALA B N 1
ATOM 5782 C CA . ALA B 1 52 ? -10.922 49.844 34.719 1 33.59 52 ALA B CA 1
ATOM 5783 C C . ALA B 1 52 ? -9.773 50.469 35.5 1 33.59 52 ALA B C 1
ATOM 5785 O O . ALA B 1 52 ? -8.602 50.25 35.188 1 33.59 52 ALA B O 1
ATOM 5786 N N . ALA B 1 53 ? -9.969 51.594 36.156 1 33.97 53 ALA B N 1
ATOM 5787 C CA . ALA B 1 53 ? -9.102 52.188 37.156 1 33.97 53 ALA B CA 1
ATOM 5788 C C . ALA B 1 53 ? -8.578 51.125 38.125 1 33.97 53 ALA B C 1
ATOM 5790 O O . ALA B 1 53 ? -9.367 50.406 38.75 1 33.97 53 ALA B O 1
ATOM 5791 N N . PRO B 1 54 ? -7.336 50.656 37.969 1 37.09 54 PRO B N 1
ATOM 5792 C CA . PRO B 1 54 ? -6.973 49.781 39.094 1 37.09 54 PRO B CA 1
ATOM 5793 C C . PRO B 1 54 ? -7.09 50.5 40.438 1 37.09 54 PRO B C 1
ATOM 5795 O O . PRO B 1 54 ? -6.762 51.688 40.562 1 37.09 54 PRO B O 1
ATOM 5798 N N . ALA B 1 55 ? -8.031 50.188 41.25 1 36.19 55 ALA B N 1
ATOM 5799 C CA . ALA B 1 55 ? -7.992 50.594 42.656 1 36.19 55 ALA B CA 1
ATOM 5800 C C . ALA B 1 55 ? -6.59 50.438 43.25 1 36.19 55 ALA B C 1
ATOM 5802 O O . ALA B 1 55 ? -5.816 49.594 42.781 1 36.19 55 ALA B O 1
ATOM 5803 N N . PRO B 1 56 ? -6.113 51.312 44 1 38.34 56 PRO B N 1
ATOM 5804 C CA . PRO B 1 56 ? -4.891 51.188 44.812 1 38.34 56 PRO B CA 1
ATOM 5805 C C . PRO B 1 56 ? -4.762 49.812 45.469 1 38.34 56 PRO B C 1
ATOM 5807 O O . PRO B 1 56 ? -5.41 49.531 46.469 1 38.34 56 PRO B O 1
ATOM 5810 N N . GLN B 1 57 ? -5.285 48.656 44.812 1 41.94 57 GLN B N 1
ATOM 5811 C CA . GLN B 1 57 ? -5.238 47.406 45.594 1 41.94 57 GLN B CA 1
ATOM 5812 C C . GLN B 1 57 ? -3.795 46.969 45.875 1 41.94 57 GLN B C 1
ATOM 5814 O O . GLN B 1 57 ? -3.008 46.844 44.938 1 41.94 57 GLN B O 1
ATOM 5819 N N . GLU B 1 58 ? -3.148 47.188 46.844 1 46.81 58 GLU B N 1
ATOM 5820 C CA . GLU B 1 58 ? -2.141 46.25 47.375 1 46.81 58 GLU B CA 1
ATOM 5821 C C . GLU B 1 58 ? -2.633 44.812 47.344 1 46.81 58 GLU B C 1
ATOM 5823 O O . GLU B 1 58 ? -3.803 44.562 47.625 1 46.81 58 GLU B O 1
ATOM 5828 N N . PRO B 1 59 ? -1.801 43.719 47.312 1 49.88 59 PRO B N 1
ATOM 5829 C CA . PRO B 1 59 ? -0.583 43.406 46.562 1 49.88 59 PRO B CA 1
ATOM 5830 C C . PRO B 1 59 ? -0.721 43.656 45.062 1 49.88 59 PRO B C 1
ATOM 5832 O O . PRO B 1 59 ? -1.839 43.75 44.531 1 49.88 59 PRO B O 1
ATOM 5835 N N . PRO B 1 60 ? 0.487 43.75 44.344 1 54.78 60 PRO B N 1
ATOM 5836 C CA . PRO B 1 60 ? 0.527 44 42.875 1 54.78 60 PRO B CA 1
ATOM 5837 C C . PRO B 1 60 ? -0.219 42.938 42.094 1 54.78 60 PRO B C 1
ATOM 5839 O O . PRO B 1 60 ? -0.143 41.75 42.406 1 54.78 60 PRO B O 1
ATOM 5842 N N . PRO B 1 61 ? -1.124 43.312 41.312 1 61.62 61 PRO B N 1
ATOM 5843 C CA . PRO B 1 61 ? -1.846 42.344 40.469 1 61.62 61 PRO B CA 1
ATOM 5844 C C . PRO B 1 61 ? -0.916 41.375 39.781 1 61.62 61 PRO B C 1
ATOM 5846 O O . PRO B 1 61 ? 0.247 41.688 39.5 1 61.62 61 PRO B O 1
ATOM 5849 N N . PRO B 1 62 ? -1.308 40.125 39.656 1 76.56 62 PRO B N 1
ATOM 5850 C CA . PRO B 1 62 ? -0.504 39.125 38.938 1 76.56 62 PRO B CA 1
ATOM 5851 C C . PRO B 1 62 ? -0.097 39.625 37.562 1 76.56 62 PRO B C 1
ATOM 5853 O O . PRO B 1 62 ? -0.852 40.344 36.906 1 76.56 62 PRO B O 1
ATOM 5856 N N . PRO B 1 63 ? 1.191 39.344 37.188 1 84.94 63 PRO B N 1
ATOM 5857 C CA . PRO B 1 63 ? 1.668 39.812 35.875 1 84.94 63 PRO B CA 1
ATOM 5858 C C . PRO B 1 63 ? 0.843 39.25 34.719 1 84.94 63 PRO B C 1
ATOM 5860 O O . PRO B 1 63 ? 0.438 38.094 34.75 1 84.94 63 PRO B O 1
ATOM 5863 N N . GLN B 1 64 ? 0.487 40.094 33.844 1 84.19 64 GLN B N 1
ATOM 5864 C CA . GLN B 1 64 ? -0.184 39.719 32.594 1 84.19 64 GLN B CA 1
ATOM 5865 C C . GLN B 1 64 ? 0.815 39.188 31.578 1 84.19 64 GLN B C 1
ATOM 5867 O O . GLN B 1 64 ? 1.859 39.812 31.344 1 84.19 64 GLN B O 1
ATOM 5872 N N . ALA B 1 65 ? 0.48 38.062 31.078 1 87.44 65 ALA B N 1
ATOM 5873 C CA . ALA B 1 65 ? 1.37 37.469 30.078 1 87.44 65 ALA B CA 1
ATOM 5874 C C . ALA B 1 65 ? 1.224 38.188 28.734 1 87.44 65 ALA B C 1
ATOM 5876 O O . ALA B 1 65 ? 0.107 38.469 28.297 1 87.44 65 ALA B O 1
ATOM 5877 N N . ILE B 1 66 ? 2.303 38.594 28.094 1 89.5 66 ILE B N 1
ATOM 5878 C CA . ILE B 1 66 ? 2.314 39.156 26.75 1 89.5 66 ILE B CA 1
ATOM 5879 C C . ILE B 1 66 ? 3.334 38.438 25.891 1 89.5 66 ILE B C 1
ATOM 5881 O O . ILE B 1 66 ? 4.176 37.688 26.391 1 89.5 66 ILE B O 1
ATOM 5885 N N . LEU B 1 67 ? 3.156 38.594 24.594 1 88.88 67 LEU B N 1
ATOM 5886 C CA . LEU B 1 67 ? 4.074 37.969 23.641 1 88.88 67 LEU B CA 1
ATOM 5887 C C . LEU B 1 67 ? 5.125 38.969 23.188 1 88.88 67 LEU B C 1
ATOM 5889 O O . LEU B 1 67 ? 4.883 40.188 23.188 1 88.88 67 LEU B O 1
ATOM 5893 N N . PRO B 1 68 ? 6.324 38.469 22.781 1 88 68 PRO B N 1
ATOM 5894 C CA . PRO B 1 68 ? 7.234 39.375 22.094 1 88 68 PRO B CA 1
ATOM 5895 C C . PRO B 1 68 ? 6.617 40 20.844 1 88 68 PRO B C 1
ATOM 5897 O O . PRO B 1 68 ? 5.961 39.281 20.062 1 88 68 PRO B O 1
ATOM 5900 N N . GLY B 1 69 ? 6.781 41.25 20.75 1 89.25 69 GLY B N 1
ATOM 5901 C CA . GLY B 1 69 ? 6.227 41.938 19.594 1 89.25 69 GLY B CA 1
ATOM 5902 C C . GLY B 1 69 ? 4.812 42.438 19.812 1 89.25 69 GLY B C 1
ATOM 5903 O O . GLY B 1 69 ? 4.254 43.125 18.969 1 89.25 69 GLY B O 1
ATOM 5904 N N . GLN B 1 70 ? 4.219 42.031 20.938 1 89.56 70 GLN B N 1
ATOM 5905 C CA . GLN B 1 70 ? 2.873 42.5 21.25 1 89.56 70 GLN B CA 1
ATOM 5906 C C . GLN B 1 70 ? 2.9 43.938 21.75 1 89.56 70 GLN B C 1
ATOM 5908 O O . GLN B 1 70 ? 3.678 44.281 22.656 1 89.56 70 GLN B O 1
ATOM 5913 N N . TYR B 1 71 ? 2.131 44.781 21.203 1 85.06 71 TYR B N 1
ATOM 5914 C CA . TYR B 1 71 ? 2.01 46.156 21.734 1 85.06 71 TYR B CA 1
ATOM 5915 C C . TYR B 1 71 ? 0.981 46.188 22.859 1 85.06 71 TYR B C 1
ATOM 5917 O O . TYR B 1 71 ? -0.078 45.562 22.766 1 85.06 71 TYR B O 1
ATOM 5925 N N . VAL B 1 72 ? 1.356 46.844 23.891 1 85.19 72 VAL B N 1
ATOM 5926 C CA . VAL B 1 72 ? 0.523 46.906 25.078 1 85.19 72 VAL B CA 1
ATOM 5927 C C . VAL B 1 72 ? 0.156 48.375 25.375 1 85.19 72 VAL B C 1
ATOM 5929 O O . VAL B 1 72 ? 1.001 49.25 25.281 1 85.19 72 VAL B O 1
ATOM 5932 N N . PHE B 1 73 ? -1.103 48.625 25.688 1 77.69 73 PHE B N 1
ATOM 5933 C CA . PHE B 1 73 ? -1.604 49.906 26.156 1 77.69 73 PHE B CA 1
ATOM 5934 C C . PHE B 1 73 ? -2.299 49.75 27.5 1 77.69 73 PHE B C 1
ATOM 5936 O O . PHE B 1 73 ? -3.053 48.812 27.719 1 77.69 73 PHE B O 1
ATOM 5943 N N . ALA B 1 74 ? -1.916 50.719 28.375 1 80.12 74 ALA B N 1
ATOM 5944 C CA . ALA B 1 74 ? -2.586 50.719 29.672 1 80.12 74 ALA B CA 1
ATOM 5945 C C . ALA B 1 74 ? -2.652 52.125 30.25 1 80.12 74 ALA B C 1
ATOM 5947 O O . ALA B 1 74 ? -1.623 52.781 30.422 1 80.12 74 ALA B O 1
ATOM 5948 N N . GLU B 1 75 ? -3.805 52.625 30.516 1 79.5 75 GLU B N 1
ATOM 5949 C CA . GLU B 1 75 ? -3.934 53.906 31.234 1 79.5 75 GLU B CA 1
ATOM 5950 C C . GLU B 1 75 ? -3.59 53.719 32.719 1 79.5 75 GLU B C 1
ATOM 5952 O O . GLU B 1 75 ? -4.141 52.875 33.406 1 79.5 75 GLU B O 1
ATOM 5957 N N . MET B 1 76 ? -2.748 54.562 33.094 1 84 76 MET B N 1
ATOM 5958 C CA . MET B 1 76 ? -2.303 54.438 34.5 1 84 76 MET B CA 1
ATOM 5959 C C . MET B 1 76 ? -2.441 55.781 35.219 1 84 76 MET B C 1
ATOM 5961 O O . MET B 1 76 ? -2.297 56.844 34.625 1 84 76 MET B O 1
ATOM 5965 N N . THR B 1 77 ? -2.793 55.656 36.438 1 86.94 77 THR B N 1
ATOM 5966 C CA . THR B 1 77 ? -2.828 56.812 37.312 1 86.94 77 THR B CA 1
ATOM 5967 C C . THR B 1 77 ? -1.542 56.906 38.125 1 86.94 77 THR B C 1
ATOM 5969 O O . THR B 1 77 ? -0.926 55.875 38.438 1 86.94 77 THR B O 1
ATOM 5972 N N . ALA B 1 78 ? -1.295 58.188 38.5 1 84.75 78 ALA B N 1
ATOM 5973 C CA . ALA B 1 78 ? -0.076 58.406 39.281 1 84.75 78 ALA B CA 1
ATOM 5974 C C . ALA B 1 78 ? -0.052 57.562 40.531 1 84.75 78 ALA B C 1
ATOM 5976 O O . ALA B 1 78 ? -1.044 57.5 41.281 1 84.75 78 ALA B O 1
ATOM 5977 N N . GLY B 1 79 ? 1.023 56.906 40.719 1 85.81 79 GLY B N 1
ATOM 5978 C CA . GLY B 1 79 ? 1.23 56.125 41.938 1 85.81 79 GLY B CA 1
ATOM 5979 C C . GLY B 1 79 ? 0.846 54.656 41.781 1 85.81 79 GLY B C 1
ATOM 5980 O O . GLY B 1 79 ? 1.065 53.844 42.688 1 85.81 79 GLY B O 1
ATOM 5981 N N . THR B 1 80 ? 0.306 54.281 40.625 1 87.12 80 THR B N 1
ATOM 5982 C CA . THR B 1 80 ? -0.082 52.906 40.438 1 87.12 80 THR B CA 1
ATOM 5983 C C . THR B 1 80 ? 1.009 52.125 39.688 1 87.12 80 THR B C 1
ATOM 5985 O O . THR B 1 80 ? 1.912 52.75 39.094 1 87.12 80 THR B O 1
ATOM 5988 N N . SER B 1 81 ? 0.909 50.844 39.781 1 88.88 81 SER B N 1
ATOM 5989 C CA . SER B 1 81 ? 1.852 49.969 39.094 1 88.88 81 SER B CA 1
ATOM 5990 C C . SER B 1 81 ? 1.129 48.844 38.344 1 88.88 81 SER B C 1
ATOM 5992 O O . SER B 1 81 ? 0.013 48.469 38.719 1 88.88 81 SER B O 1
ATOM 5994 N N . THR B 1 82 ? 1.655 48.406 37.25 1 88.69 82 THR B N 1
ATOM 5995 C CA . THR B 1 82 ? 1.203 47.219 36.5 1 88.69 82 THR B CA 1
ATOM 5996 C C . THR B 1 82 ? 2.385 46.344 36.125 1 88.69 82 THR B C 1
ATOM 5998 O O . THR B 1 82 ? 3.527 46.781 36.094 1 88.69 82 THR B O 1
ATOM 6001 N N . ARG B 1 83 ? 2.129 45.031 36.031 1 92.44 83 ARG B N 1
ATOM 6002 C CA . ARG B 1 83 ? 3.186 44.062 35.75 1 92.44 83 ARG B CA 1
ATOM 6003 C C . ARG B 1 83 ? 2.83 43.219 34.531 1 92.44 83 ARG B C 1
ATOM 6005 O O . ARG B 1 83 ? 1.674 42.844 34.344 1 92.44 83 ARG B O 1
ATOM 6012 N N . TYR B 1 84 ? 3.822 43 33.719 1 91.94 84 TYR B N 1
ATOM 6013 C CA . TYR B 1 84 ? 3.73 42.094 32.562 1 91.94 84 TYR B CA 1
ATOM 6014 C C . TYR B 1 84 ? 4.859 41.094 32.562 1 91.94 84 TYR B C 1
ATOM 6016 O O . TYR B 1 84 ? 5.922 41.312 33.156 1 91.94 84 TYR B O 1
ATOM 6024 N N . VAL B 1 85 ? 4.52 39.938 32.031 1 93 85 VAL B N 1
ATOM 6025 C CA . VAL B 1 85 ? 5.555 38.906 31.891 1 93 85 VAL B CA 1
ATOM 6026 C C . VAL B 1 85 ? 5.641 38.5 30.422 1 93 85 VAL B C 1
ATOM 6028 O O . VAL B 1 85 ? 4.613 38.312 29.766 1 93 85 VAL B O 1
ATOM 6031 N N . VAL B 1 86 ? 6.828 38.438 29.875 1 90.62 86 VAL B N 1
ATOM 6032 C CA . VAL B 1 86 ? 7.094 38 28.516 1 90.62 86 VAL B CA 1
ATOM 6033 C C . VAL B 1 86 ? 8.07 36.844 28.531 1 90.62 86 VAL B C 1
ATOM 6035 O O . VAL B 1 86 ? 9.133 36.906 29.156 1 90.62 86 VAL B O 1
ATOM 6038 N N . ASP B 1 87 ? 7.688 35.812 27.922 1 87.81 87 ASP B N 1
ATOM 6039 C CA . ASP B 1 87 ? 8.586 34.656 27.781 1 87.81 87 ASP B CA 1
ATOM 6040 C C . ASP B 1 87 ? 9.492 34.812 26.562 1 87.81 87 ASP B C 1
ATOM 6042 O O . ASP B 1 87 ? 9.023 34.719 25.422 1 87.81 87 ASP B O 1
ATOM 6046 N N . LEU B 1 88 ? 10.734 34.969 26.766 1 86.69 88 LEU B N 1
ATOM 6047 C CA . LEU B 1 88 ? 11.688 35.219 25.688 1 86.69 88 LEU B CA 1
ATOM 6048 C C . LEU B 1 88 ? 12.164 33.938 25.062 1 86.69 88 LEU B C 1
ATOM 6050 O O . LEU B 1 88 ? 12.555 33 25.781 1 86.69 88 LEU B O 1
ATOM 6054 N N . PRO B 1 89 ? 12.055 33.875 23.812 1 81.31 89 PRO B N 1
ATOM 6055 C CA . PRO B 1 89 ? 12.367 32.625 23.125 1 81.31 89 PRO B CA 1
ATOM 6056 C C . PRO B 1 89 ? 13.859 32.281 23.141 1 81.31 89 PRO B C 1
ATOM 6058 O O . PRO B 1 89 ? 14.234 31.125 23.031 1 81.31 89 PRO B O 1
ATOM 6061 N N . GLU B 1 90 ? 14.797 33.25 23.219 1 82.44 90 GLU B N 1
ATOM 6062 C CA . GLU B 1 90 ? 16.234 33.062 23.203 1 82.44 90 GLU B CA 1
ATOM 6063 C C . GLU B 1 90 ? 16.953 34.156 24 1 82.44 90 GLU B C 1
ATOM 6065 O O . GLU B 1 90 ? 16.375 35.188 24.297 1 82.44 90 GLU B O 1
ATOM 6070 N N . ALA B 1 91 ? 18.156 33.75 24.266 1 81.56 91 ALA B N 1
ATOM 6071 C CA . ALA B 1 91 ? 18.984 34.781 24.922 1 81.56 91 ALA B CA 1
ATOM 6072 C C . ALA B 1 91 ? 19.391 35.875 23.953 1 81.56 91 ALA B C 1
ATOM 6074 O O . ALA B 1 91 ? 19.672 35.594 22.781 1 81.56 91 ALA B O 1
ATOM 6075 N N . GLY B 1 92 ? 19.344 37.094 24.422 1 79.62 92 GLY B N 1
ATOM 6076 C CA . GLY B 1 92 ? 19.734 38.219 23.578 1 79.62 92 GLY B CA 1
ATOM 6077 C C . GLY B 1 92 ? 19.391 39.562 24.188 1 79.62 92 GLY B C 1
ATOM 6078 O O . GLY B 1 92 ? 19.125 39.656 25.375 1 79.62 92 GLY B O 1
ATOM 6079 N N . THR B 1 93 ? 19.547 40.562 23.359 1 79.81 93 THR B N 1
ATOM 6080 C CA . THR B 1 93 ? 19.188 41.906 23.75 1 79.81 93 THR B CA 1
ATOM 6081 C C . THR B 1 93 ? 17.781 42.25 23.281 1 79.81 93 THR B C 1
ATOM 6083 O O . THR B 1 93 ? 17.453 42.125 22.094 1 79.81 93 THR B O 1
ATOM 6086 N N . TYR B 1 94 ? 16.953 42.625 24.25 1 84.19 94 TYR B N 1
ATOM 6087 C CA . TYR B 1 94 ? 15.562 43 23.969 1 84.19 94 TYR B CA 1
ATOM 6088 C C . TYR B 1 94 ? 15.328 44.469 24.234 1 84.19 94 TYR B C 1
ATOM 6090 O O . TYR B 1 94 ? 15.891 45.031 25.172 1 84.19 94 TYR B O 1
ATOM 6098 N N . LEU B 1 95 ? 14.578 45.094 23.375 1 78.5 95 LEU B N 1
ATOM 6099 C CA . LEU B 1 95 ? 14.242 46.5 23.484 1 78.5 95 LEU B CA 1
ATOM 6100 C C . LEU B 1 95 ? 12.828 46.688 24.031 1 78.5 95 LEU B C 1
ATOM 6102 O O . LEU B 1 95 ? 11.875 46.094 23.516 1 78.5 95 LEU B O 1
ATOM 6106 N N . VAL B 1 96 ? 12.75 47.344 25.141 1 77 96 VAL B N 1
ATOM 6107 C CA . VAL B 1 96 ? 11.453 47.812 25.609 1 77 96 VAL B CA 1
ATOM 6108 C C . VAL B 1 96 ? 11.32 49.312 25.266 1 77 96 VAL B C 1
ATOM 6110 O O . VAL B 1 96 ? 12.062 50.156 25.797 1 77 96 VAL B O 1
ATOM 6113 N N . THR B 1 97 ? 10.477 49.594 24.438 1 77.06 97 THR B N 1
ATOM 6114 C CA . THR B 1 97 ? 10.391 50.969 23.969 1 77.06 97 THR B CA 1
ATOM 6115 C C . THR B 1 97 ? 8.961 51.5 24.062 1 77.06 97 THR B C 1
ATOM 6117 O O . THR B 1 97 ? 8.008 50.75 23.781 1 77.06 97 THR B O 1
ATOM 6120 N N . PRO B 1 98 ? 8.805 52.75 24.641 1 76.81 98 PRO B N 1
ATOM 6121 C CA . PRO B 1 98 ? 7.473 53.344 24.609 1 76.81 98 PRO B CA 1
ATOM 6122 C C . PRO B 1 98 ? 6.992 53.656 23.188 1 76.81 98 PRO B C 1
ATOM 6124 O O . PRO B 1 98 ? 7.797 53.969 22.312 1 76.81 98 PRO B O 1
ATOM 6127 N N . VAL B 1 99 ? 5.742 53.469 22.922 1 63.81 99 VAL B N 1
ATOM 6128 C CA . VAL B 1 99 ? 5.141 53.719 21.625 1 63.81 99 VAL B CA 1
ATOM 6129 C C . VAL B 1 99 ? 5.074 55.25 21.391 1 63.81 99 VAL B C 1
ATOM 6131 O O . VAL B 1 99 ? 5.285 55.688 20.266 1 63.81 99 VAL B O 1
ATOM 6134 N N . GLU B 1 100 ? 4.75 56.062 22.469 1 58.91 100 GLU B N 1
ATOM 6135 C CA . GLU B 1 100 ? 4.785 57.531 22.391 1 58.91 100 GLU B CA 1
ATOM 6136 C C . GLU B 1 100 ? 5.828 58.094 23.328 1 58.91 100 GLU B C 1
ATOM 6138 O O . GLU B 1 100 ? 5.805 57.812 24.531 1 58.91 100 GLU B O 1
ATOM 6143 N N . GLU B 1 101 ? 6.895 58.75 22.719 1 56.31 101 GLU B N 1
ATOM 6144 C CA . GLU B 1 101 ? 7.918 59.375 23.562 1 56.31 101 GLU B CA 1
ATOM 6145 C C . GLU B 1 101 ? 7.406 60.656 24.219 1 56.31 101 GLU B C 1
ATOM 6147 O O . GLU B 1 101 ? 6.836 61.5 23.547 1 56.31 101 GLU B O 1
ATOM 6152 N N . ALA B 1 102 ? 7.223 60.562 25.469 1 56.81 102 ALA B N 1
ATOM 6153 C CA . ALA B 1 102 ? 6.918 61.812 26.203 1 56.81 102 ALA B CA 1
ATOM 6154 C C . ALA B 1 102 ? 8.195 62.531 26.578 1 56.81 102 ALA B C 1
ATOM 6156 O O . ALA B 1 102 ? 9.258 61.938 26.703 1 56.81 102 ALA B O 1
ATOM 6157 N N . GLU B 1 103 ? 8.258 63.906 26.453 1 56.91 103 GLU B N 1
ATOM 6158 C CA . GLU B 1 103 ? 9.391 64.75 26.828 1 56.91 103 GLU B CA 1
ATOM 6159 C C . GLU B 1 103 ? 9.891 64.375 28.234 1 56.91 103 GLU B C 1
ATOM 6161 O O . GLU B 1 103 ? 11.094 64.375 28.484 1 56.91 103 GLU B O 1
ATOM 6166 N N . VAL B 1 104 ? 9.008 64.125 29.188 1 58.69 104 VAL B N 1
ATOM 6167 C CA . VAL B 1 104 ? 9.32 63.688 30.562 1 58.69 104 VAL B CA 1
ATOM 6168 C C . VAL B 1 104 ? 8.773 62.281 30.797 1 58.69 104 VAL B C 1
ATOM 6170 O O . VAL B 1 104 ? 7.598 62 30.547 1 58.69 104 VAL B O 1
ATOM 6173 N N . PRO B 1 105 ? 9.672 61.312 31.172 1 66.56 105 PRO B N 1
ATOM 6174 C CA . PRO B 1 105 ? 9.188 59.938 31.391 1 66.56 105 PRO B CA 1
ATOM 6175 C C . PRO B 1 105 ? 8.078 59.875 32.438 1 66.56 105 PRO B C 1
ATOM 6177 O O . PRO B 1 105 ? 8.242 60.344 33.562 1 66.56 105 PRO B O 1
ATOM 6180 N N . VAL B 1 106 ? 7.012 59.406 32.062 1 79.38 106 VAL B N 1
ATOM 6181 C CA . VAL B 1 106 ? 5.812 59.281 32.875 1 79.38 106 VAL B CA 1
ATOM 6182 C C . VAL B 1 106 ? 5.852 57.969 33.656 1 79.38 106 VAL B C 1
ATOM 6184 O O . VAL B 1 106 ? 5.273 57.875 34.75 1 79.38 106 VAL B O 1
ATOM 6187 N N . PHE B 1 107 ? 6.719 57.062 33.188 1 88.06 107 PHE B N 1
ATOM 6188 C CA . PHE B 1 107 ? 6.688 55.719 33.781 1 88.06 107 PHE B CA 1
ATOM 6189 C C . PHE B 1 107 ? 8.094 55.25 34.156 1 88.06 107 PHE B C 1
ATOM 6191 O O . PHE B 1 107 ? 9.055 55.562 33.469 1 88.06 107 PHE B O 1
ATOM 6198 N N . ASP B 1 108 ? 8.141 54.594 35.25 1 90.31 108 ASP B N 1
ATOM 6199 C CA . ASP B 1 108 ? 9.359 53.875 35.594 1 90.31 108 ASP B CA 1
ATOM 6200 C C . ASP B 1 108 ? 9.242 52.406 35.219 1 90.31 108 ASP B C 1
ATOM 6202 O O . ASP B 1 108 ? 8.156 51.812 35.281 1 90.31 108 ASP B O 1
ATOM 6206 N N . LEU B 1 109 ? 10.344 51.844 34.781 1 91.75 109 LEU B N 1
ATOM 6207 C CA . LEU B 1 109 ? 10.383 50.438 34.375 1 91.75 109 LEU B CA 1
ATOM 6208 C C . LEU B 1 109 ? 11.352 49.656 35.281 1 91.75 109 LEU B C 1
ATOM 6210 O O . LEU B 1 109 ? 12.508 50.062 35.438 1 91.75 109 LEU B O 1
ATOM 6214 N N . LEU B 1 110 ? 10.852 48.625 35.875 1 92.5 110 LEU B N 1
ATOM 6215 C CA . LEU B 1 110 ? 11.664 47.625 36.562 1 92.5 110 LEU B CA 1
ATOM 6216 C C . LEU B 1 110 ? 11.57 46.281 35.844 1 92.5 110 LEU B C 1
ATOM 6218 O O . LEU B 1 110 ? 10.477 45.719 35.719 1 92.5 110 LEU B O 1
ATOM 6222 N N . ALA B 1 111 ? 12.688 45.812 35.312 1 93.25 111 ALA B N 1
ATOM 6223 C CA . ALA B 1 111 ? 12.734 44.5 34.625 1 93.25 111 ALA B CA 1
ATOM 6224 C C . ALA B 1 111 ? 13.492 43.469 35.469 1 93.25 111 ALA B C 1
ATOM 6226 O O . ALA B 1 111 ? 14.602 43.75 35.938 1 93.25 111 ALA B O 1
ATOM 6227 N N . THR B 1 112 ? 12.812 42.312 35.656 1 93.31 112 THR B N 1
ATOM 6228 C CA . THR B 1 112 ? 13.43 41.25 36.438 1 93.31 112 THR B CA 1
ATOM 6229 C C . THR B 1 112 ? 13.398 39.938 35.656 1 93.31 112 THR B C 1
ATOM 6231 O O . THR B 1 112 ? 12.414 39.625 35 1 93.31 112 THR B O 1
ATOM 6234 N N . ASP B 1 113 ? 14.469 39.156 35.781 1 88.69 113 ASP B N 1
ATOM 6235 C CA . ASP B 1 113 ? 14.547 37.875 35.062 1 88.69 113 ASP B CA 1
ATOM 6236 C C . ASP B 1 113 ? 13.859 36.781 35.875 1 88.69 113 ASP B C 1
ATOM 6238 O O . ASP B 1 113 ? 13.18 37.062 36.875 1 88.69 113 ASP B O 1
ATOM 6242 N N . ALA B 1 114 ? 13.93 35.5 35.438 1 87.06 114 ALA B N 1
ATOM 6243 C CA . ALA B 1 114 ? 13.203 34.344 35.969 1 87.06 114 ALA B CA 1
ATOM 6244 C C . ALA B 1 114 ? 13.602 34.094 37.438 1 87.06 114 ALA B C 1
ATOM 6246 O O . ALA B 1 114 ? 12.805 33.562 38.219 1 87.06 114 ALA B O 1
ATOM 6247 N N . THR B 1 115 ? 14.789 34.531 37.844 1 85.44 115 THR B N 1
ATOM 6248 C CA . THR B 1 115 ? 15.289 34.312 39.188 1 85.44 115 THR B CA 1
ATOM 6249 C C . THR B 1 115 ? 14.922 35.5 40.094 1 85.44 115 THR B C 1
ATOM 6251 O O . THR B 1 115 ? 15.156 35.438 41.312 1 85.44 115 THR B O 1
ATOM 6254 N N . GLY B 1 116 ? 14.398 36.5 39.562 1 85.75 116 GLY B N 1
ATOM 6255 C CA . GLY B 1 116 ? 14.039 37.688 40.344 1 85.75 116 GLY B CA 1
ATOM 6256 C C . GLY B 1 116 ? 15.133 38.75 40.344 1 85.75 116 GLY B C 1
ATOM 6257 O O . GLY B 1 116 ? 15 39.75 41.031 1 85.75 116 GLY B O 1
ATOM 6258 N N . THR B 1 117 ? 16.188 38.438 39.625 1 88.5 117 THR B N 1
ATOM 6259 C CA . THR B 1 117 ? 17.281 39.406 39.531 1 88.5 117 THR B CA 1
ATOM 6260 C C . THR B 1 117 ? 16.875 40.594 38.719 1 88.5 117 THR B C 1
ATOM 6262 O O . THR B 1 117 ? 16.328 40.469 37.625 1 88.5 117 THR B O 1
ATOM 6265 N N . GLU B 1 118 ? 17.234 41.781 39.219 1 88 118 GLU B N 1
ATOM 6266 C CA . GLU B 1 118 ? 16.969 43.031 38.469 1 88 118 GLU B CA 1
ATOM 6267 C C . GLU B 1 118 ? 17.922 43.188 37.312 1 88 118 GLU B C 1
ATOM 6269 O O . GLU B 1 118 ? 19.141 43.188 37.469 1 88 118 GLU B O 1
ATOM 6274 N N . ILE B 1 119 ? 17.406 43.406 36.188 1 89.31 119 ILE B N 1
ATOM 6275 C CA . ILE B 1 119 ? 18.188 43.594 34.938 1 89.31 119 ILE B CA 1
ATOM 6276 C C . ILE B 1 119 ? 18.172 45.062 34.562 1 89.31 119 ILE B C 1
ATOM 6278 O O . ILE B 1 119 ? 19.109 45.531 33.906 1 89.31 119 ILE B O 1
ATOM 6282 N N . TYR B 1 120 ? 17.125 45.75 34.938 1 89.38 120 TYR B N 1
ATOM 6283 C CA . TYR B 1 120 ? 16.938 47.156 34.531 1 89.38 120 TYR B CA 1
ATOM 6284 C C . TYR B 1 120 ? 16.031 47.875 35.531 1 89.38 120 TYR B C 1
ATOM 6286 O O . TYR B 1 120 ? 15.039 47.312 36 1 89.38 120 TYR B O 1
ATOM 6294 N N . SER B 1 121 ? 16.328 49.062 35.938 1 90.19 121 SER B N 1
ATOM 6295 C CA . SER B 1 121 ? 15.5 49.906 36.781 1 90.19 121 SER B CA 1
ATOM 6296 C C . SER B 1 121 ? 15.727 51.375 36.469 1 90.19 121 SER B C 1
ATOM 6298 O O . SER B 1 121 ? 16.688 51.969 36.969 1 90.19 121 SER B O 1
ATOM 6300 N N . ALA B 1 122 ? 14.945 51.938 35.656 1 87.81 122 ALA B N 1
ATOM 6301 C CA . ALA B 1 122 ? 15.055 53.344 35.25 1 87.81 122 ALA B CA 1
ATOM 6302 C C . ALA B 1 122 ? 13.742 53.844 34.656 1 87.81 122 ALA B C 1
ATOM 6304 O O . ALA B 1 122 ? 12.812 53.062 34.438 1 87.81 122 ALA B O 1
ATOM 6305 N N . PRO B 1 123 ? 13.57 55.156 34.531 1 84.81 123 PRO B N 1
ATOM 6306 C CA . PRO B 1 123 ? 12.406 55.656 33.812 1 84.81 123 PRO B CA 1
ATOM 6307 C C . PRO B 1 123 ? 12.289 55 32.406 1 84.81 123 PRO B C 1
ATOM 6309 O O . PRO B 1 123 ? 13.305 54.719 31.766 1 84.81 123 PRO B O 1
ATOM 6312 N N . LEU B 1 124 ? 11.078 54.75 32.094 1 85.25 124 LEU B N 1
ATOM 6313 C CA . LEU B 1 124 ? 10.82 54.125 30.797 1 85.25 124 LEU B CA 1
ATOM 6314 C C . LEU B 1 124 ? 11.305 54.969 29.641 1 85.25 124 LEU B C 1
ATOM 6316 O O . LEU B 1 124 ? 10.781 56.094 29.422 1 85.25 124 LEU B O 1
ATOM 6320 N N . ALA B 1 125 ? 12.305 54.562 29 1 77.62 125 ALA B N 1
ATOM 6321 C CA . ALA B 1 125 ? 12.852 55.031 27.734 1 77.62 125 ALA B CA 1
ATOM 6322 C C . ALA B 1 125 ? 13.156 53.875 26.797 1 77.62 125 ALA B C 1
ATOM 6324 O O . ALA B 1 125 ? 12.594 52.781 26.953 1 77.62 125 ALA B O 1
ATOM 6325 N N . ASN B 1 126 ? 13.789 54.094 25.828 1 76.69 126 ASN B N 1
ATOM 6326 C CA . ASN B 1 126 ? 14.297 53 25.031 1 76.69 126 ASN B CA 1
ATOM 6327 C C . ASN B 1 126 ? 15.297 52.156 25.812 1 76.69 126 ASN B C 1
ATOM 6329 O O . ASN B 1 126 ? 16.5 52.438 25.812 1 76.69 126 ASN B O 1
ATOM 6333 N N . ALA B 1 127 ? 14.688 51.125 26.516 1 80.06 127 ALA B N 1
ATOM 6334 C CA . ALA B 1 127 ? 15.516 50.281 27.391 1 80.06 127 ALA B CA 1
ATOM 6335 C C . ALA B 1 127 ? 16.031 49.062 26.672 1 80.06 127 ALA B C 1
ATOM 6337 O O . ALA B 1 127 ? 15.258 48.281 26.109 1 80.06 127 ALA B O 1
ATOM 6338 N N . GLU B 1 128 ? 17.266 48.875 26.641 1 82.69 128 GLU B N 1
ATOM 6339 C CA . GLU B 1 128 ? 17.891 47.656 26.125 1 82.69 128 GLU B CA 1
ATOM 6340 C C . GLU B 1 128 ? 18.219 46.688 27.266 1 82.69 128 GLU B C 1
ATOM 6342 O O . GLU B 1 128 ? 18.984 47.031 28.172 1 82.69 128 GLU B O 1
ATOM 6347 N N . LEU B 1 129 ? 17.594 45.625 27.109 1 85.12 129 LEU B N 1
ATOM 6348 C CA . LEU B 1 129 ? 17.75 44.625 28.172 1 85.12 129 LEU B CA 1
ATOM 6349 C C . LEU B 1 129 ? 18.484 43.406 27.672 1 85.12 129 LEU B C 1
ATOM 6351 O O . LEU B 1 129 ? 18.047 42.75 26.719 1 85.12 129 LEU B O 1
ATOM 6355 N N . ALA B 1 130 ? 19.625 43.094 28.219 1 84.88 130 ALA B N 1
ATOM 6356 C CA . ALA B 1 130 ? 20.25 41.781 28 1 84.88 130 ALA B CA 1
ATOM 6357 C C . ALA B 1 130 ? 19.578 40.719 28.844 1 84.88 130 ALA B C 1
ATOM 6359 O O . ALA B 1 130 ? 19.656 40.75 30.078 1 84.88 130 ALA B O 1
ATOM 6360 N N . ALA B 1 131 ? 18.859 39.844 28.203 1 86.5 131 ALA B N 1
ATOM 6361 C CA . ALA B 1 131 ? 18.078 38.844 28.938 1 86.5 131 ALA B CA 1
ATOM 6362 C C . ALA B 1 131 ? 18.312 37.438 28.391 1 86.5 131 ALA B C 1
ATOM 6364 O O . ALA B 1 131 ? 18.641 37.281 27.203 1 86.5 131 ALA B O 1
ATOM 6365 N N . GLU B 1 132 ? 18.188 36.438 29.219 1 87.69 132 GLU B N 1
ATOM 6366 C CA . GLU B 1 132 ? 18.203 35.031 28.828 1 87.69 132 GLU B CA 1
ATOM 6367 C C . GLU B 1 132 ? 16.828 34.562 28.391 1 87.69 132 GLU B C 1
ATOM 6369 O O . GLU B 1 132 ? 15.828 35.25 28.609 1 87.69 132 GLU B O 1
ATOM 6374 N N . ALA B 1 133 ? 16.906 33.406 27.656 1 87.69 133 ALA B N 1
ATOM 6375 C CA . ALA B 1 133 ? 15.617 32.812 27.312 1 87.69 133 ALA B CA 1
ATOM 6376 C C . ALA B 1 133 ? 14.805 32.5 28.562 1 87.69 133 ALA B C 1
ATOM 6378 O O . ALA B 1 133 ? 15.352 32.031 29.578 1 87.69 133 ALA B O 1
ATOM 6379 N N . GLY B 1 134 ? 13.555 32.781 28.484 1 86.88 134 GLY B N 1
ATOM 6380 C CA . GLY B 1 134 ? 12.664 32.531 29.609 1 86.88 134 GLY B CA 1
ATOM 6381 C C . GLY B 1 134 ? 11.836 33.75 30 1 86.88 134 GLY B C 1
ATOM 6382 O O . GLY B 1 134 ? 11.836 34.75 29.281 1 86.88 134 GLY B O 1
ATOM 6383 N N . PRO B 1 135 ? 11.156 33.594 31.156 1 90.19 135 PRO B N 1
ATOM 6384 C CA . PRO B 1 135 ? 10.234 34.656 31.562 1 90.19 135 PRO B CA 1
ATOM 6385 C C . PRO B 1 135 ? 10.961 35.938 32 1 90.19 135 PRO B C 1
ATOM 6387 O O . PRO B 1 135 ? 11.93 35.875 32.75 1 90.19 135 PRO B O 1
ATOM 6390 N N . LEU B 1 136 ? 10.633 37.094 31.484 1 91.81 136 LEU B N 1
ATOM 6391 C CA . LEU B 1 136 ? 11.031 38.438 31.859 1 91.81 136 LEU B CA 1
ATOM 6392 C C . LEU B 1 136 ? 9.844 39.219 32.406 1 91.81 136 LEU B C 1
ATOM 6394 O O . LEU B 1 136 ? 8.82 39.375 31.734 1 91.81 136 LEU B O 1
ATOM 6398 N N . THR B 1 137 ? 9.938 39.594 33.594 1 92.94 137 THR B N 1
ATOM 6399 C CA . THR B 1 137 ? 8.859 40.406 34.188 1 92.94 137 THR B CA 1
ATOM 6400 C C . THR B 1 137 ? 9.148 41.875 34.062 1 92.94 137 THR B C 1
ATOM 6402 O O . THR B 1 137 ? 10.242 42.344 34.406 1 92.94 137 THR B O 1
ATOM 6405 N N . LEU B 1 138 ? 8.234 42.656 33.594 1 92.5 138 LEU B N 1
ATOM 6406 C CA . LEU B 1 138 ? 8.281 44.125 33.438 1 92.5 138 LEU B CA 1
ATOM 6407 C C . LEU B 1 138 ? 7.281 44.781 34.375 1 92.5 138 LEU B C 1
ATOM 6409 O O . LEU B 1 138 ? 6.074 44.562 34.25 1 92.5 138 LEU B O 1
ATOM 6413 N N . GLU B 1 139 ? 7.766 45.5 35.281 1 91.5 139 GLU B N 1
ATOM 6414 C CA . GLU B 1 139 ? 6.906 46.281 36.156 1 91.5 139 GLU B CA 1
ATOM 6415 C C . GLU B 1 139 ? 6.984 47.781 35.812 1 91.5 139 GLU B C 1
ATOM 6417 O O . GLU B 1 139 ? 8.07 48.344 35.781 1 91.5 139 GLU B O 1
ATOM 6422 N N . PHE B 1 140 ? 5.895 48.344 35.594 1 90.31 140 PHE B N 1
ATOM 6423 C CA . PHE B 1 140 ? 5.805 49.75 35.281 1 90.31 140 PHE B CA 1
ATOM 6424 C C . PHE B 1 140 ? 5.113 50.531 36.438 1 90.31 140 PHE B C 1
ATOM 6426 O O . PHE B 1 140 ? 4.066 50.094 36.906 1 90.31 140 PHE B O 1
ATOM 6433 N N . THR B 1 141 ? 5.73 51.594 36.781 1 88.81 141 THR B N 1
ATOM 6434 C CA . THR B 1 141 ? 5.141 52.469 37.781 1 88.81 141 THR B CA 1
ATOM 6435 C C . THR B 1 141 ? 4.883 53.875 37.219 1 88.81 141 THR B C 1
ATOM 6437 O O . THR B 1 141 ? 5.773 54.469 36.594 1 88.81 141 THR B O 1
ATOM 6440 N N . ALA B 1 142 ? 3.691 54.344 37.438 1 88.56 142 ALA B N 1
ATOM 6441 C CA . ALA B 1 142 ? 3.332 55.656 36.906 1 88.56 142 ALA B CA 1
ATOM 6442 C C . ALA B 1 142 ? 3.678 56.75 37.875 1 88.56 142 ALA B C 1
ATOM 6444 O O . ALA B 1 142 ? 3.18 56.781 39 1 88.56 142 ALA B O 1
ATOM 6445 N N . ASN B 1 143 ? 4.438 57.719 37.406 1 87.62 143 ASN B N 1
ATOM 6446 C CA . ASN B 1 143 ? 4.75 58.906 38.188 1 87.62 143 ASN B CA 1
ATOM 6447 C C . ASN B 1 143 ? 3.699 60 38 1 87.62 143 ASN B C 1
ATOM 6449 O O . ASN B 1 143 ? 3.547 60.875 38.844 1 87.62 143 ASN B O 1
ATOM 6453 N N . GLN B 1 144 ? 3.084 59.969 36.875 1 84.81 144 GLN B N 1
ATOM 6454 C CA . GLN B 1 144 ? 1.973 60.844 36.531 1 84.81 144 GLN B CA 1
ATOM 6455 C C . GLN B 1 144 ? 0.888 60.062 35.781 1 84.81 144 GLN B C 1
ATOM 6457 O O . GLN B 1 144 ? 1.124 58.969 35.312 1 84.81 144 GLN B O 1
ATOM 6462 N N . ASP B 1 145 ? -0.245 60.719 35.812 1 81.81 145 ASP B N 1
ATOM 6463 C CA . ASP B 1 145 ? -1.294 60.125 35 1 81.81 145 ASP B CA 1
ATOM 6464 C C . ASP B 1 145 ? -0.88 60.062 33.531 1 81.81 145 ASP B C 1
ATOM 6466 O O . ASP B 1 145 ? -0.292 61.031 33 1 81.81 145 ASP B O 1
ATOM 6470 N N . GLY B 1 146 ? -0.995 58.906 32.969 1 79.38 146 GLY B N 1
ATOM 6471 C CA . GLY B 1 146 ? -0.649 58.781 31.547 1 79.38 146 GLY B CA 1
ATOM 6472 C C . GLY B 1 146 ? -0.969 57.438 30.953 1 79.38 146 GLY B C 1
ATOM 6473 O O . GLY B 1 146 ? -1.477 56.531 31.656 1 79.38 146 GLY B O 1
ATOM 6474 N N . LEU B 1 147 ? -0.758 57.375 29.688 1 78.81 147 LEU B N 1
ATOM 6475 C CA . LEU B 1 147 ? -0.945 56.125 28.938 1 78.81 147 LEU B CA 1
ATOM 6476 C C . LEU B 1 147 ? 0.381 55.375 28.766 1 78.81 147 LEU B C 1
ATOM 6478 O O . LEU B 1 147 ? 1.287 55.875 28.094 1 78.81 147 LEU B O 1
ATOM 6482 N N . LEU B 1 148 ? 0.426 54.281 29.422 1 83.12 148 LEU B N 1
ATOM 6483 C CA . LEU B 1 148 ? 1.565 53.406 29.172 1 83.12 148 LEU B CA 1
ATOM 6484 C C . LEU B 1 148 ? 1.429 52.688 27.844 1 83.12 148 LEU B C 1
ATOM 6486 O O . LEU B 1 148 ? 0.41 52.062 27.578 1 83.12 148 LEU B O 1
ATOM 6490 N N . ALA B 1 149 ? 2.338 52.844 26.953 1 82.44 149 ALA B N 1
ATOM 6491 C CA . ALA B 1 149 ? 2.398 52.156 25.672 1 82.44 149 ALA B CA 1
ATOM 6492 C C . ALA B 1 149 ? 3.812 51.656 25.375 1 82.44 149 ALA B C 1
ATOM 6494 O O . ALA B 1 149 ? 4.754 52.469 25.328 1 82.44 149 ALA B O 1
ATOM 6495 N N . PHE B 1 150 ? 3.865 50.312 25.219 1 84.31 150 PHE B N 1
ATOM 6496 C CA . PHE B 1 150 ? 5.211 49.812 24.969 1 84.31 150 PHE B CA 1
ATOM 6497 C C . PHE B 1 150 ? 5.164 48.531 24.141 1 84.31 150 PHE B C 1
ATOM 6499 O O . PHE B 1 150 ? 4.09 47.969 23.938 1 84.31 150 PHE B O 1
ATOM 6506 N N . VAL B 1 151 ? 6.301 48.094 23.594 1 86.56 151 VAL B N 1
ATOM 6507 C CA . VAL B 1 151 ? 6.512 46.844 22.891 1 86.56 151 VAL B CA 1
ATOM 6508 C C . VAL B 1 151 ? 7.875 46.25 23.266 1 86.56 151 VAL B C 1
ATOM 6510 O O . VAL B 1 151 ? 8.805 47 23.609 1 86.56 151 VAL B O 1
ATOM 6513 N N . VAL B 1 152 ? 7.902 44.969 23.344 1 87.44 152 VAL B N 1
ATOM 6514 C CA . VAL B 1 152 ? 9.164 44.281 23.562 1 87.44 152 VAL B CA 1
ATOM 6515 C C . VAL B 1 152 ? 9.648 43.656 22.25 1 87.44 152 VAL B C 1
ATOM 6517 O O . VAL B 1 152 ? 8.977 42.812 21.672 1 87.44 152 VAL B O 1
ATOM 6520 N N . LEU B 1 153 ? 10.742 44.062 21.812 1 86.44 153 LEU B N 1
ATOM 6521 C CA . LEU B 1 153 ? 11.305 43.562 20.578 1 86.44 153 LEU B CA 1
ATOM 6522 C C . LEU B 1 153 ? 12.594 42.781 20.828 1 86.44 153 LEU B C 1
ATOM 6524 O O . LEU B 1 153 ? 13.398 43.188 21.672 1 86.44 153 LEU B O 1
ATOM 6528 N N . GLY B 1 154 ? 12.695 41.656 20.203 1 80.5 154 GLY B N 1
ATOM 6529 C CA . GLY B 1 154 ? 13.844 40.781 20.375 1 80.5 154 GLY B CA 1
ATOM 6530 C C . GLY B 1 154 ? 14.914 41 19.312 1 80.5 154 GLY B C 1
ATOM 6531 O O . GLY B 1 154 ? 14.992 42.062 18.719 1 80.5 154 GLY B O 1
ATOM 6532 N N . PRO B 1 155 ? 15.766 39.875 19.219 1 77.94 155 PRO B N 1
ATOM 6533 C CA . PRO B 1 155 ? 16.891 40 18.297 1 77.94 155 PRO B CA 1
ATOM 6534 C C . PRO B 1 155 ? 16.453 40.062 16.828 1 77.94 155 PRO B C 1
ATOM 6536 O O . PRO B 1 155 ? 15.297 39.781 16.516 1 77.94 155 PRO B O 1
ATOM 6539 N N . MET B 1 156 ? 17.422 40.5 15.992 1 78.31 156 MET B N 1
ATOM 6540 C CA . MET B 1 156 ? 17.172 40.656 14.555 1 78.31 156 MET B CA 1
ATOM 6541 C C . MET B 1 156 ? 16.844 39.312 13.93 1 78.31 156 MET B C 1
ATOM 6543 O O . MET B 1 156 ? 17.469 38.281 14.242 1 78.31 156 MET B O 1
ATOM 6547 N N . GLY B 1 157 ? 15.766 39.344 13.211 1 84.12 157 GLY B N 1
ATOM 6548 C CA . GLY B 1 157 ? 15.438 38.188 12.383 1 84.12 157 GLY B CA 1
ATOM 6549 C C . GLY B 1 157 ? 16.219 38.156 11.078 1 84.12 157 GLY B C 1
ATOM 6550 O O . GLY B 1 157 ? 17.234 38.844 10.938 1 84.12 157 GLY B O 1
ATOM 6551 N N . ALA B 1 158 ? 15.844 37.156 10.188 1 87.44 158 ALA B N 1
ATOM 6552 C CA . ALA B 1 158 ? 16.562 37 8.93 1 87.44 158 ALA B CA 1
ATOM 6553 C C . ALA B 1 158 ? 15.609 36.812 7.766 1 87.44 158 ALA B C 1
ATOM 6555 O O . ALA B 1 158 ? 14.555 36.188 7.922 1 87.44 158 ALA B O 1
ATOM 6556 N N . LEU B 1 159 ? 15.93 37.5 6.668 1 92.12 159 LEU B N 1
ATOM 6557 C CA . LEU B 1 159 ? 15.32 37.25 5.371 1 92.12 159 LEU B CA 1
ATOM 6558 C C . LEU B 1 159 ? 16.375 36.812 4.348 1 92.12 159 LEU B C 1
ATOM 6560 O O . LEU B 1 159 ? 17.562 37.062 4.543 1 92.12 159 LEU B O 1
ATOM 6564 N N . SER B 1 160 ? 15.914 36.062 3.357 1 92.12 160 SER B N 1
ATOM 6565 C CA . SER B 1 160 ? 16.828 35.531 2.365 1 92.12 160 SER B CA 1
ATOM 6566 C C . SER B 1 160 ? 16.484 36 0.963 1 92.12 160 SER B C 1
ATOM 6568 O O . SER B 1 160 ? 15.32 36.25 0.658 1 92.12 160 SER B O 1
ATOM 6570 N N . PRO B 1 161 ? 17.609 36.219 0.115 1 89.88 161 PRO B N 1
ATOM 6571 C CA . PRO B 1 161 ? 17.328 36.531 -1.289 1 89.88 161 PRO B CA 1
ATOM 6572 C C . PRO B 1 161 ? 16.859 35.281 -2.074 1 89.88 161 PRO B C 1
ATOM 6574 O O . PRO B 1 161 ? 16.406 35.438 -3.217 1 89.88 161 PRO B O 1
ATOM 6577 N N . ASP B 1 162 ? 16.969 34.156 -1.479 1 87.25 162 ASP B N 1
ATOM 6578 C CA . ASP B 1 162 ? 16.609 32.875 -2.127 1 87.25 162 ASP B CA 1
ATOM 6579 C C . ASP B 1 162 ? 15.234 32.406 -1.661 1 87.25 162 ASP B C 1
ATOM 6581 O O . ASP B 1 162 ? 15.062 32.031 -0.499 1 87.25 162 ASP B O 1
ATOM 6585 N N . PRO B 1 163 ? 14.305 32.281 -2.607 1 85.56 163 PRO B N 1
ATOM 6586 C CA . PRO B 1 163 ? 12.969 31.844 -2.203 1 85.56 163 PRO B CA 1
ATOM 6587 C C . PRO B 1 163 ? 12.953 30.375 -1.787 1 85.56 163 PRO B C 1
ATOM 6589 O O . PRO B 1 163 ? 12.047 29.938 -1.071 1 85.56 163 PRO B O 1
ATOM 6592 N N . ALA B 1 164 ? 13.969 29.594 -2.227 1 76.81 164 ALA B N 1
ATOM 6593 C CA . ALA B 1 164 ? 14.023 28.172 -1.905 1 76.81 164 ALA B CA 1
ATOM 6594 C C . ALA B 1 164 ? 14.547 27.953 -0.49 1 76.81 164 ALA B C 1
ATOM 6596 O O . ALA B 1 164 ? 14.352 26.875 0.089 1 76.81 164 ALA B O 1
ATOM 6597 N N . GLN B 1 165 ? 15.195 28.875 -0.021 1 82.25 165 GLN B N 1
ATOM 6598 C CA . GLN B 1 165 ? 15.719 28.812 1.343 1 82.25 165 GLN B CA 1
ATOM 6599 C C . GLN B 1 165 ? 15.359 30.078 2.121 1 82.25 165 GLN B C 1
ATOM 6601 O O . GLN B 1 165 ? 16.25 30.859 2.492 1 82.25 165 GLN B O 1
ATOM 6606 N N . PRO B 1 166 ? 14.023 30.094 2.41 1 82.06 166 PRO B N 1
ATOM 6607 C CA . PRO B 1 166 ? 13.633 31.297 3.129 1 82.06 166 PRO B CA 1
ATOM 6608 C C . PRO B 1 166 ? 14.117 31.312 4.578 1 82.06 166 PRO B C 1
ATOM 6610 O O . PRO B 1 166 ? 14.258 30.25 5.191 1 82.06 166 PRO B O 1
ATOM 6613 N N . ASN B 1 167 ? 14.648 32.344 5.129 1 87.12 167 ASN B N 1
ATOM 6614 C CA . ASN B 1 167 ? 14.984 32.5 6.543 1 87.12 167 ASN B CA 1
ATOM 6615 C C . ASN B 1 167 ? 13.742 32.75 7.391 1 87.12 167 ASN B C 1
ATOM 6617 O O . ASN B 1 167 ? 12.617 32.562 6.926 1 87.12 167 ASN B O 1
ATOM 6621 N N . VAL B 1 168 ? 13.906 32.938 8.695 1 90 168 VAL B N 1
ATOM 6622 C CA . VAL B 1 168 ? 12.766 33.031 9.609 1 90 168 VAL B CA 1
ATOM 6623 C C . VAL B 1 168 ? 12.711 34.438 10.227 1 90 168 VAL B C 1
ATOM 6625 O O . VAL B 1 168 ? 13.734 35 10.617 1 90 168 VAL B O 1
ATOM 6628 N N . LEU B 1 169 ? 11.617 35.031 10.172 1 90.5 169 LEU B N 1
ATOM 6629 C CA . LEU B 1 169 ? 11.273 36.25 10.898 1 90.5 169 LEU B CA 1
ATOM 6630 C C . LEU B 1 169 ? 10.156 35.969 11.898 1 90.5 169 LEU B C 1
ATOM 6632 O O . LEU B 1 169 ? 9.016 35.719 11.516 1 90.5 169 LEU B O 1
ATOM 6636 N N . THR B 1 170 ? 10.43 36.062 13.18 1 88 170 THR B N 1
ATOM 6637 C CA . THR B 1 170 ? 9.438 35.812 14.219 1 88 170 THR B CA 1
ATOM 6638 C C . THR B 1 170 ? 8.836 37.094 14.734 1 88 170 THR B C 1
ATOM 6640 O O . THR B 1 170 ? 9.516 38.125 14.781 1 88 170 THR B O 1
ATOM 6643 N N . ALA B 1 171 ? 7.609 37 15.133 1 87 171 ALA B N 1
ATOM 6644 C CA . ALA B 1 171 ? 7.004 38.156 15.758 1 87 171 ALA B CA 1
ATOM 6645 C C . ALA B 1 171 ? 7.844 38.656 16.938 1 87 171 ALA B C 1
ATOM 6647 O O . ALA B 1 171 ? 8.32 37.844 17.734 1 87 171 ALA B O 1
ATOM 6648 N N . GLY B 1 172 ? 8.023 39.906 16.969 1 83.5 172 GLY B N 1
ATOM 6649 C CA . GLY B 1 172 ? 8.852 40.5 18.016 1 83.5 172 GLY B CA 1
ATOM 6650 C C . GLY B 1 172 ? 10.297 40.688 17.594 1 83.5 172 GLY B C 1
ATOM 6651 O O . GLY B 1 172 ? 11.078 41.312 18.312 1 83.5 172 GLY B O 1
ATOM 6652 N N . SER B 1 173 ? 10.602 40.094 16.5 1 86.38 173 SER B N 1
ATOM 6653 C CA . SER B 1 173 ? 11.906 40.406 15.914 1 86.38 173 SER B CA 1
ATOM 6654 C C . SER B 1 173 ? 11.797 41.469 14.844 1 86.38 173 SER B C 1
ATOM 6656 O O . SER B 1 173 ? 10.734 42.062 14.656 1 86.38 173 SER B O 1
ATOM 6658 N N . PHE B 1 174 ? 12.93 41.906 14.281 1 87.31 174 PHE B N 1
ATOM 6659 C CA . PHE B 1 174 ? 12.922 42.844 13.164 1 87.31 174 PHE B CA 1
ATOM 6660 C C . PHE B 1 174 ? 14.023 42.5 12.164 1 87.31 174 PHE B C 1
ATOM 6662 O O . PHE B 1 174 ? 14.969 41.781 12.492 1 87.31 174 PHE B O 1
ATOM 6669 N N . TYR B 1 175 ? 13.773 42.906 10.984 1 90.69 175 TYR B N 1
ATOM 6670 C CA . TYR B 1 175 ? 14.766 42.812 9.922 1 90.69 175 TYR B CA 1
ATOM 6671 C C . TYR B 1 175 ? 15.094 44.219 9.383 1 90.69 175 TYR B C 1
ATOM 6673 O O . TYR B 1 175 ? 14.195 45.031 9.148 1 90.69 175 TYR B O 1
ATOM 6681 N N . ALA B 1 176 ? 16.391 44.438 9.375 1 87 176 ALA B N 1
ATOM 6682 C CA . ALA B 1 176 ? 16.859 45.719 8.805 1 87 176 ALA B CA 1
ATOM 6683 C C . ALA B 1 176 ? 18.047 45.469 7.871 1 87 176 ALA B C 1
ATOM 6685 O O . ALA B 1 176 ? 18.953 44.719 8.18 1 87 176 ALA B O 1
ATOM 6686 N N . GLU B 1 177 ? 17.938 46.125 6.793 1 86.81 177 GLU B N 1
ATOM 6687 C CA . GLU B 1 177 ? 19.016 45.969 5.809 1 86.81 177 GLU B CA 1
ATOM 6688 C C . GLU B 1 177 ? 19.281 47.312 5.117 1 86.81 177 GLU B C 1
ATOM 6690 O O . GLU B 1 177 ? 18.344 48.031 4.746 1 86.81 177 GLU B O 1
ATOM 6695 N N . ASN B 1 178 ? 20.594 47.594 5.031 1 85.81 178 ASN B N 1
ATOM 6696 C CA . ASN B 1 178 ? 21 48.719 4.23 1 85.81 178 ASN B CA 1
ATOM 6697 C C . ASN B 1 178 ? 21.297 48.344 2.787 1 85.81 178 ASN B C 1
ATOM 6699 O O . ASN B 1 178 ? 21.922 47.312 2.535 1 85.81 178 ASN B O 1
ATOM 6703 N N . GLU B 1 179 ? 20.797 49.062 1.919 1 86.31 179 GLU B N 1
ATOM 6704 C CA . GLU B 1 179 ? 21.031 48.906 0.486 1 86.31 179 GLU B CA 1
ATOM 6705 C C . GLU B 1 179 ? 20.672 47.5 0.006 1 86.31 179 GLU B C 1
ATOM 6707 O O . GLU B 1 179 ? 21.5 46.781 -0.557 1 86.31 179 GLU B O 1
ATOM 6712 N N . PRO B 1 180 ? 19.453 47.188 0.243 1 90.44 180 PRO B N 1
ATOM 6713 C CA . PRO B 1 180 ? 19.031 45.875 -0.306 1 90.44 180 PRO B CA 1
ATOM 6714 C C . PRO B 1 180 ? 19.219 45.812 -1.819 1 90.44 180 PRO B C 1
ATOM 6716 O O . PRO B 1 180 ? 19.078 46.812 -2.52 1 90.44 180 PRO B O 1
ATOM 6719 N N . ASP B 1 181 ? 19.562 44.656 -2.354 1 89.88 181 ASP B N 1
ATOM 6720 C CA . ASP B 1 181 ? 19.906 44.5 -3.766 1 89.88 181 ASP B CA 1
ATOM 6721 C C . ASP B 1 181 ? 18.781 43.844 -4.539 1 89.88 181 ASP B C 1
ATOM 6723 O O . ASP B 1 181 ? 18.906 43.594 -5.746 1 89.88 181 ASP B O 1
ATOM 6727 N N . GLY B 1 182 ? 17.781 43.469 -3.926 1 91.06 182 GLY B N 1
ATOM 6728 C CA . GLY B 1 182 ? 16.672 42.812 -4.594 1 91.06 182 GLY B CA 1
ATOM 6729 C C . GLY B 1 182 ? 15.609 42.312 -3.635 1 91.06 182 GLY B C 1
ATOM 6730 O O . GLY B 1 182 ? 15.469 42.844 -2.527 1 91.06 182 GLY B O 1
ATOM 6731 N N . PRO B 1 183 ? 14.828 41.25 -4.184 1 93.38 183 PRO B N 1
ATOM 6732 C CA . PRO B 1 183 ? 13.75 40.75 -3.344 1 93.38 183 PRO B CA 1
ATOM 6733 C C . PRO B 1 183 ? 14.273 40 -2.111 1 93.38 183 PRO B C 1
ATOM 6735 O O . PRO B 1 183 ? 15.406 39.531 -2.109 1 93.38 183 PRO B O 1
ATOM 6738 N N . ARG B 1 184 ? 13.469 39.969 -1.06 1 94.25 184 ARG B N 1
ATOM 6739 C CA . ARG B 1 184 ? 13.727 39.219 0.166 1 94.25 184 ARG B CA 1
ATOM 6740 C C . ARG B 1 184 ? 12.57 38.281 0.486 1 94.25 184 ARG B C 1
ATOM 6742 O O . ARG B 1 184 ? 11.406 38.656 0.314 1 94.25 184 ARG B O 1
ATOM 6749 N N . TYR B 1 185 ? 12.977 37.125 0.944 1 94.31 185 TYR B N 1
ATOM 6750 C CA . TYR B 1 185 ? 12.008 36.062 1.272 1 94.31 185 TYR B CA 1
ATOM 6751 C C . TYR B 1 185 ? 12.211 35.562 2.693 1 94.31 185 TYR B C 1
ATOM 6753 O O . TYR B 1 185 ? 13.344 35.5 3.176 1 94.31 185 TYR B O 1
ATOM 6761 N N . GLY B 1 186 ? 11.086 35.25 3.383 1 93.5 186 GLY B N 1
ATOM 6762 C CA . GLY B 1 186 ? 11.148 34.656 4.711 1 93.5 186 GLY B CA 1
ATOM 6763 C C . GLY B 1 186 ? 9.875 33.938 5.102 1 93.5 186 GLY B C 1
ATOM 6764 O O . GLY B 1 186 ? 8.898 33.906 4.344 1 93.5 186 GLY B O 1
ATOM 6765 N N . THR B 1 187 ? 10.008 33.188 6.195 1 92.81 187 THR B N 1
ATOM 6766 C CA . THR B 1 187 ? 8.844 32.625 6.883 1 92.81 187 THR B CA 1
ATOM 6767 C C . THR B 1 187 ? 8.516 33.469 8.125 1 92.81 187 THR B C 1
ATOM 6769 O O . THR B 1 187 ? 9.312 33.531 9.055 1 92.81 187 THR B O 1
ATOM 6772 N N . LEU B 1 188 ? 7.375 34.125 8.031 1 92.81 188 LEU B N 1
ATOM 6773 C CA . LEU B 1 188 ? 6.895 34.844 9.203 1 92.81 188 LEU B CA 1
ATOM 6774 C C . LEU B 1 188 ? 6.277 33.875 10.219 1 92.81 188 LEU B C 1
ATOM 6776 O O . LEU B 1 188 ? 5.297 33.188 9.914 1 92.81 188 LEU B O 1
ATOM 6780 N N . VAL B 1 189 ? 6.863 33.844 11.352 1 88.94 189 VAL B N 1
ATOM 6781 C CA . VAL B 1 189 ? 6.387 32.938 12.383 1 88.94 189 VAL B CA 1
ATOM 6782 C C . VAL B 1 189 ? 5.594 33.719 13.438 1 88.94 189 VAL B C 1
ATOM 6784 O O . VAL B 1 189 ? 6.133 34.594 14.094 1 88.94 189 VAL B O 1
ATOM 6787 N N . ILE B 1 190 ? 4.352 33.375 13.516 1 88.25 190 ILE B N 1
ATOM 6788 C CA . ILE B 1 190 ? 3.471 33.938 14.547 1 88.25 190 ILE B CA 1
ATOM 6789 C C . ILE B 1 190 ? 3.24 32.875 15.625 1 88.25 190 ILE B C 1
ATOM 6791 O O . ILE B 1 190 ? 2.811 31.75 15.328 1 88.25 190 ILE B O 1
ATOM 6795 N N . PRO B 1 191 ? 3.562 33.188 16.828 1 81.56 191 PRO B N 1
ATOM 6796 C CA . PRO B 1 191 ? 3.324 32.219 17.906 1 81.56 191 PRO B CA 1
ATOM 6797 C C . PRO B 1 191 ? 1.859 31.812 18 1 81.56 191 PRO B C 1
ATOM 6799 O O . PRO B 1 191 ? 0.962 32.625 17.828 1 81.56 191 PRO B O 1
ATOM 6802 N N . ALA B 1 192 ? 1.705 30.547 18.266 1 74.69 192 ALA B N 1
ATOM 6803 C CA . ALA B 1 192 ? 0.354 30.016 18.422 1 74.69 192 ALA B CA 1
ATOM 6804 C C . ALA B 1 192 ? -0.283 30.516 19.719 1 74.69 192 ALA B C 1
ATOM 6806 O O . ALA B 1 192 ? 0.368 30.562 20.766 1 74.69 192 ALA B O 1
ATOM 6807 N N . THR B 1 193 ? -1.422 31.078 19.562 1 73.56 193 THR B N 1
ATOM 6808 C CA . THR B 1 193 ? -2.207 31.516 20.703 1 73.56 193 THR B CA 1
ATOM 6809 C C . THR B 1 193 ? -3.58 30.859 20.719 1 73.56 193 THR B C 1
ATOM 6811 O O . THR B 1 193 ? -4 30.281 19.703 1 73.56 193 THR B O 1
ATOM 6814 N N . ASP B 1 194 ? -4.234 30.875 21.875 1 68.81 194 ASP B N 1
ATOM 6815 C CA . ASP B 1 194 ? -5.598 30.359 21.984 1 68.81 194 ASP B CA 1
ATOM 6816 C C . ASP B 1 194 ? -6.617 31.406 21.531 1 68.81 194 ASP B C 1
ATOM 6818 O O . ASP B 1 194 ? -7.824 31.188 21.625 1 68.81 194 ASP B O 1
ATOM 6822 N N . TYR B 1 195 ? -6.031 32.531 21.047 1 74 195 TYR B N 1
ATOM 6823 C CA . TYR B 1 195 ? -6.891 33.594 20.547 1 74 195 TYR B CA 1
ATOM 6824 C C . TYR B 1 195 ? -6.383 34.125 19.219 1 74 195 TYR B C 1
ATOM 6826 O O . TYR B 1 195 ? -5.176 34.125 18.969 1 74 195 TYR B O 1
ATOM 6834 N N . PRO B 1 196 ? -7.367 34.562 18.469 1 79.25 196 PRO B N 1
ATOM 6835 C CA . PRO B 1 196 ? -6.902 35.312 17.297 1 79.25 196 PRO B CA 1
ATOM 6836 C C . PRO B 1 196 ? -6.293 36.688 17.656 1 79.25 196 PRO B C 1
ATOM 6838 O O . PRO B 1 196 ? -6.746 37.312 18.594 1 79.25 196 PRO B O 1
ATOM 6841 N N . GLN B 1 197 ? -5.293 36.969 17.016 1 83 197 GLN B N 1
ATOM 6842 C CA . GLN B 1 197 ? -4.676 38.281 17.234 1 83 197 GLN B CA 1
ATOM 6843 C C . GLN B 1 197 ? -4.344 38.969 15.914 1 83 197 GLN B C 1
ATOM 6845 O O . GLN B 1 197 ? -4.105 38.312 14.906 1 83 197 GLN B O 1
ATOM 6850 N N . GLU B 1 198 ? -4.434 40.25 16.016 1 85.44 198 GLU B N 1
ATOM 6851 C CA . GLU B 1 198 ? -4.043 41.031 14.859 1 85.44 198 GLU B CA 1
ATOM 6852 C C . GLU B 1 198 ? -2.531 41.031 14.664 1 85.44 198 GLU B C 1
ATOM 6854 O O . GLU B 1 198 ? -1.779 41.219 15.625 1 85.44 198 GLU B O 1
ATOM 6859 N N . VAL B 1 199 ? -2.139 40.688 13.5 1 89.06 199 VAL B N 1
ATOM 6860 C CA . VAL B 1 199 ? -0.736 40.781 13.109 1 89.06 199 VAL B CA 1
ATOM 6861 C C . VAL B 1 199 ? -0.521 42.062 12.305 1 89.06 199 VAL B C 1
ATOM 6863 O O . VAL B 1 199 ? -1.255 42.344 11.359 1 89.06 199 VAL B O 1
ATOM 6866 N N . LEU B 1 200 ? 0.445 42.844 12.781 1 88 200 LEU B N 1
ATOM 6867 C CA . LEU B 1 200 ? 0.839 44.062 12.086 1 88 200 LEU B CA 1
ATOM 6868 C C . LEU B 1 200 ? 2.268 43.969 11.562 1 88 200 LEU B C 1
ATOM 6870 O O . LEU B 1 200 ? 3.211 43.844 12.352 1 88 200 LEU B O 1
ATOM 6874 N N . LEU B 1 201 ? 2.357 43.938 10.281 1 91.06 201 LEU B N 1
ATOM 6875 C CA . LEU B 1 201 ? 3.68 43.906 9.664 1 91.06 201 LEU B CA 1
ATOM 6876 C C . LEU B 1 201 ? 4.051 45.281 9.133 1 91.06 201 LEU B C 1
ATOM 6878 O O . LEU B 1 201 ? 3.523 45.719 8.109 1 91.06 201 LEU B O 1
ATOM 6882 N N . TYR B 1 202 ? 4.977 45.906 9.781 1 89.44 202 TYR B N 1
ATOM 6883 C CA . TYR B 1 202 ? 5.457 47.219 9.359 1 89.44 202 TYR B CA 1
ATOM 6884 C C . TYR B 1 202 ? 6.641 47.094 8.406 1 89.44 202 TYR B C 1
ATOM 6886 O O . TYR B 1 202 ? 7.578 46.344 8.68 1 89.44 202 TYR B O 1
ATOM 6894 N N . VAL B 1 203 ? 6.555 47.812 7.34 1 90.5 203 VAL B N 1
ATOM 6895 C CA . VAL B 1 203 ? 7.648 47.844 6.375 1 90.5 203 VAL B CA 1
ATOM 6896 C C . VAL B 1 203 ? 8.086 49.281 6.133 1 90.5 203 VAL B C 1
ATOM 6898 O O . VAL B 1 203 ? 7.336 50.062 5.578 1 90.5 203 VAL B O 1
ATOM 6901 N N . GLY B 1 204 ? 9.312 49.531 6.562 1 87.12 204 GLY B N 1
ATOM 6902 C CA . GLY B 1 204 ? 9.891 50.844 6.379 1 87.12 204 GLY B CA 1
ATOM 6903 C C . GLY B 1 204 ? 10.867 50.906 5.223 1 87.12 204 GLY B C 1
ATOM 6904 O O . GLY B 1 204 ? 11.836 50.156 5.172 1 87.12 204 GLY B O 1
ATOM 6905 N N . VAL B 1 205 ? 10.578 51.844 4.285 1 88.69 205 VAL B N 1
ATOM 6906 C CA . VAL B 1 205 ? 11.445 52.062 3.133 1 88.69 205 VAL B CA 1
ATOM 6907 C C . VAL B 1 205 ? 11.688 53.562 2.938 1 88.69 205 VAL B C 1
ATOM 6909 O O . VAL B 1 205 ? 11.078 54.375 3.617 1 88.69 205 VAL B O 1
ATOM 6912 N N . ASP B 1 206 ? 12.641 53.875 1.991 1 85.06 206 ASP B N 1
ATOM 6913 C CA . ASP B 1 206 ? 12.914 55.281 1.678 1 85.06 206 ASP B CA 1
ATOM 6914 C C . ASP B 1 206 ? 11.734 55.938 0.956 1 85.06 206 ASP B C 1
ATOM 6916 O O . ASP B 1 206 ? 10.984 55.25 0.25 1 85.06 206 ASP B O 1
ATOM 6920 N N . GLU B 1 207 ? 11.734 57.281 1.236 1 80.81 207 GLU B N 1
ATOM 6921 C CA . GLU B 1 207 ? 10.734 58.031 0.481 1 80.81 207 GLU B CA 1
ATOM 6922 C C . GLU B 1 207 ? 10.953 57.875 -1.022 1 80.81 207 GLU B C 1
ATOM 6924 O O . GLU B 1 207 ? 12.078 58 -1.507 1 80.81 207 GLU B O 1
ATOM 6929 N N . GLY B 1 208 ? 9.93 57.562 -1.711 1 81.38 208 GLY B N 1
ATOM 6930 C CA . GLY B 1 208 ? 10 57.438 -3.158 1 81.38 208 GLY B CA 1
ATOM 6931 C C . GLY B 1 208 ? 10.234 56.031 -3.629 1 81.38 208 GLY B C 1
ATOM 6932 O O . GLY B 1 208 ? 10.195 55.75 -4.828 1 81.38 208 GLY B O 1
ATOM 6933 N N . THR B 1 209 ? 10.516 55.156 -2.711 1 87.19 209 THR B N 1
ATOM 6934 C CA . THR B 1 209 ? 10.711 53.75 -3.045 1 87.19 209 THR B CA 1
ATOM 6935 C C . THR B 1 209 ? 9.445 52.969 -2.746 1 87.19 209 THR B C 1
ATOM 6937 O O . THR B 1 209 ? 8.742 53.25 -1.772 1 87.19 209 THR B O 1
ATOM 6940 N N . SER B 1 210 ? 9.195 51.969 -3.703 1 91.25 210 SER B N 1
ATOM 6941 C CA . SER B 1 210 ? 7.992 51.156 -3.514 1 91.25 210 SER B CA 1
ATOM 6942 C C . SER B 1 210 ? 8.32 49.656 -3.508 1 91.25 210 SER B C 1
ATOM 6944 O O . SER B 1 210 ? 9.047 49.188 -4.375 1 91.25 210 SER B O 1
ATOM 6946 N N . TRP B 1 211 ? 7.879 49 -2.469 1 93.56 211 TRP B N 1
ATOM 6947 C CA . TRP B 1 211 ? 8.016 47.562 -2.326 1 93.56 211 TRP B CA 1
ATOM 6948 C C . TRP B 1 211 ? 6.645 46.875 -2.275 1 93.56 211 TRP B C 1
ATOM 6950 O O . TRP B 1 211 ? 5.711 47.406 -1.663 1 93.56 211 TRP B O 1
ATOM 6960 N N . GLN B 1 212 ? 6.543 45.75 -2.945 1 93.75 212 GLN B N 1
ATOM 6961 C CA . GLN B 1 212 ? 5.371 44.906 -2.809 1 93.75 212 GLN B CA 1
ATOM 6962 C C . GLN B 1 212 ? 5.609 43.781 -1.772 1 93.75 212 GLN B C 1
ATOM 6964 O O . GLN B 1 212 ? 6.566 43.031 -1.884 1 93.75 212 GLN B O 1
ATOM 6969 N N . ILE B 1 213 ? 4.738 43.719 -0.741 1 94 213 ILE B N 1
ATOM 6970 C CA . ILE B 1 213 ? 4.816 42.719 0.319 1 94 213 ILE B CA 1
ATOM 6971 C C . ILE B 1 213 ? 3.664 41.75 0.175 1 94 213 ILE B C 1
ATOM 6973 O O . ILE B 1 213 ? 2.51 42.125 0.004 1 94 213 ILE B O 1
ATOM 6977 N N . THR B 1 214 ? 4.051 40.469 0.18 1 94 214 THR B N 1
ATOM 6978 C CA . THR B 1 214 ? 3.043 39.406 0.134 1 94 214 THR B CA 1
ATOM 6979 C C . THR B 1 214 ? 3.246 38.438 1.273 1 94 214 THR B C 1
ATOM 6981 O O . THR B 1 214 ? 4.359 37.938 1.494 1 94 214 THR B O 1
ATOM 6984 N N . VAL B 1 215 ? 2.166 38.125 2.021 1 92.56 215 VAL B N 1
ATOM 6985 C CA . VAL B 1 215 ? 2.125 37.094 3.031 1 92.56 215 VAL B CA 1
ATOM 6986 C C . VAL B 1 215 ? 1.105 36.031 2.627 1 92.56 215 VAL B C 1
ATOM 6988 O O . VAL B 1 215 ? -0.079 36.312 2.459 1 92.56 215 VAL B O 1
ATOM 6991 N N . ASP B 1 216 ? 1.614 34.844 2.506 1 88.44 216 ASP B N 1
ATOM 6992 C CA . ASP B 1 216 ? 0.718 33.75 2.182 1 88.44 216 ASP B CA 1
ATOM 6993 C C . ASP B 1 216 ? 0.102 33.156 3.447 1 88.44 216 ASP B C 1
ATOM 6995 O O . ASP B 1 216 ? 0.773 32.438 4.191 1 88.44 216 ASP B O 1
ATOM 6999 N N . GLY B 1 217 ? -1.159 33.344 3.596 1 78.5 217 GLY B N 1
ATOM 7000 C CA . GLY B 1 217 ? -1.847 32.875 4.789 1 78.5 217 GLY B CA 1
ATOM 7001 C C . GLY B 1 217 ? -2.516 31.531 4.598 1 78.5 217 GLY B C 1
ATOM 7002 O O . GLY B 1 217 ? -3.262 31.078 5.465 1 78.5 217 GLY B O 1
ATOM 7003 N N . GLY B 1 218 ? -2.242 30.891 3.488 1 68.94 218 GLY B N 1
ATOM 7004 C CA . GLY B 1 218 ? -2.896 29.625 3.236 1 68.94 218 GLY B CA 1
ATOM 7005 C C . GLY B 1 218 ? -4.41 29.719 3.178 1 68.94 218 GLY B C 1
ATOM 7006 O O . GLY B 1 218 ? -4.953 30.453 2.354 1 68.94 218 GLY B O 1
ATOM 7007 N N . ALA B 1 219 ? -5.137 29.062 4.195 1 58.81 219 ALA B N 1
ATOM 7008 C CA . ALA B 1 219 ? -6.594 29.047 4.242 1 58.81 219 ALA B CA 1
ATOM 7009 C C . ALA B 1 219 ? -7.148 30.438 4.543 1 58.81 219 ALA B C 1
ATOM 7011 O O . ALA B 1 219 ? -8.305 30.734 4.223 1 58.81 219 ALA B O 1
ATOM 7012 N N . LEU B 1 220 ? -6.258 31.297 5.031 1 67 220 LEU B N 1
ATOM 7013 C CA . LEU B 1 220 ? -6.695 32.656 5.383 1 67 220 LEU B CA 1
ATOM 7014 C C . LEU B 1 220 ? -6.59 33.594 4.184 1 67 220 LEU B C 1
ATOM 7016 O O . LEU B 1 220 ? -7.078 34.719 4.23 1 67 220 LEU B O 1
ATOM 7020 N N . GLY B 1 221 ? -5.992 33.031 3.197 1 71.19 221 GLY B N 1
ATOM 7021 C CA . GLY B 1 221 ? -5.793 33.844 2.01 1 71.19 221 GLY B CA 1
ATOM 7022 C C . GLY B 1 221 ? -4.445 34.531 1.983 1 71.19 221 GLY B C 1
ATOM 7023 O O . GLY B 1 221 ? -3.615 34.312 2.871 1 71.19 221 GLY B O 1
ATOM 7024 N N . THR B 1 222 ? -4.234 35.312 0.868 1 83.19 222 THR B N 1
ATOM 7025 C CA . THR B 1 222 ? -2.99 36.062 0.7 1 83.19 222 THR B CA 1
ATOM 7026 C C . THR B 1 222 ? -3.16 37.5 1.154 1 83.19 222 THR B C 1
ATOM 7028 O O . THR B 1 222 ? -4.152 38.156 0.816 1 83.19 222 THR B O 1
ATOM 7031 N N . PHE B 1 223 ? -2.26 37.969 1.924 1 86.62 223 PHE B N 1
ATOM 7032 C CA . PHE B 1 223 ? -2.24 39.375 2.373 1 86.62 223 PHE B CA 1
ATOM 7033 C C . PHE B 1 223 ? -1.164 40.156 1.641 1 86.62 223 PHE B C 1
ATOM 7035 O O . PHE B 1 223 ? -0.028 39.688 1.509 1 86.62 223 PHE B O 1
ATOM 7042 N N . GLN B 1 224 ? -1.569 41.312 1.186 1 89.06 224 GLN B N 1
ATOM 7043 C CA . GLN B 1 224 ? -0.63 42.062 0.375 1 89.06 224 GLN B CA 1
ATOM 7044 C C . GLN B 1 224 ? -0.583 43.531 0.823 1 89.06 224 GLN B C 1
ATOM 7046 O O . GLN B 1 224 ? -1.555 44.031 1.383 1 89.06 224 GLN B O 1
ATOM 7051 N N . LEU B 1 225 ? 0.557 44.188 0.634 1 88.75 225 LEU B N 1
ATOM 7052 C CA . LEU B 1 225 ? 0.826 45.594 0.908 1 88.75 225 LEU B CA 1
ATOM 7053 C C . LEU B 1 225 ? 1.797 46.156 -0.117 1 88.75 225 LEU B C 1
ATOM 7055 O O . LEU B 1 225 ? 2.758 45.5 -0.51 1 88.75 225 LEU B O 1
ATOM 7059 N N . ASN B 1 226 ? 1.442 47.312 -0.637 1 91.25 226 ASN B N 1
ATOM 7060 C CA . ASN B 1 226 ? 2.398 48.094 -1.392 1 91.25 226 ASN B CA 1
ATOM 7061 C C . ASN B 1 226 ? 2.844 49.344 -0.604 1 91.25 226 ASN B C 1
ATOM 7063 O O . ASN B 1 226 ? 2.016 50.156 -0.204 1 91.25 226 ASN B O 1
ATOM 7067 N N . THR B 1 227 ? 4.055 49.594 -0.404 1 89.75 227 THR B N 1
ATOM 7068 C CA . THR B 1 227 ? 4.566 50.625 0.481 1 89.75 227 THR B CA 1
ATOM 7069 C C . THR B 1 227 ? 4.352 52 -0.125 1 89.75 227 THR B C 1
ATOM 7071 O O . THR B 1 227 ? 4.508 53.031 0.558 1 89.75 227 THR B O 1
ATOM 7074 N N . ALA B 1 228 ? 4.008 52 -1.399 1 85.75 228 ALA B N 1
ATOM 7075 C CA . ALA B 1 228 ? 3.619 53.281 -1.982 1 85.75 228 ALA B CA 1
ATOM 7076 C C . ALA B 1 228 ? 2.307 53.781 -1.384 1 85.75 228 ALA B C 1
ATOM 7078 O O . ALA B 1 228 ? 2.035 55 -1.385 1 85.75 228 ALA B O 1
ATOM 7079 N N . GLN B 1 229 ? 1.54 52.906 -0.932 1 80.38 229 GLN B N 1
ATOM 7080 C CA . GLN B 1 229 ? 0.227 53.25 -0.393 1 80.38 229 GLN B CA 1
ATOM 7081 C C . GLN B 1 229 ? 0.265 53.344 1.129 1 80.38 229 GLN B C 1
ATOM 7083 O O . GLN B 1 229 ? -0.255 54.312 1.71 1 80.38 229 GLN B O 1
ATOM 7088 N N . GLU B 1 230 ? 0.765 52.312 1.725 1 82.12 230 GLU B N 1
ATOM 7089 C CA . GLU B 1 230 ? 0.875 52.25 3.178 1 82.12 230 GLU B CA 1
ATOM 7090 C C . GLU B 1 230 ? 2.049 51.375 3.604 1 82.12 230 GLU B C 1
ATOM 7092 O O . GLU B 1 230 ? 2.613 50.656 2.785 1 82.12 230 GLU B O 1
ATOM 7097 N N . ASN B 1 231 ? 2.371 51.531 4.809 1 87.44 231 ASN B N 1
ATOM 7098 C CA . ASN B 1 231 ? 3.533 50.781 5.297 1 87.44 231 ASN B CA 1
ATOM 7099 C C . ASN B 1 231 ? 3.131 49.688 6.273 1 87.44 231 ASN B C 1
ATOM 7101 O O . ASN B 1 231 ? 3.988 49 6.816 1 87.44 231 ASN B O 1
ATOM 7105 N N . LEU B 1 232 ? 1.885 49.562 6.473 1 87.25 232 LEU B N 1
ATOM 7106 C CA . LEU B 1 232 ? 1.442 48.625 7.496 1 87.25 232 LEU B CA 1
ATOM 7107 C C . LEU B 1 232 ? 0.488 47.594 6.906 1 87.25 232 LEU B C 1
ATOM 7109 O O . LEU B 1 232 ? -0.601 47.938 6.441 1 87.25 232 LEU B O 1
ATOM 7113 N N . LEU B 1 233 ? 0.943 46.375 6.863 1 88.81 233 LEU B N 1
ATOM 7114 C CA . LEU B 1 233 ? 0.081 45.25 6.492 1 88.81 233 LEU B CA 1
ATOM 7115 C C . LEU B 1 233 ? -0.605 44.656 7.719 1 88.81 233 LEU B C 1
ATOM 7117 O O . LEU B 1 233 ? 0.046 44.406 8.734 1 88.81 233 LEU B O 1
ATOM 7121 N N . ARG B 1 234 ? -1.89 44.5 7.645 1 85.38 234 ARG B N 1
ATOM 7122 C CA . ARG B 1 234 ? -2.676 43.969 8.758 1 85.38 234 ARG B CA 1
ATOM 7123 C C . ARG B 1 234 ? -3.396 42.688 8.383 1 85.38 234 ARG B C 1
ATOM 7125 O O . ARG B 1 234 ? -3.91 42.562 7.266 1 85.38 234 ARG B O 1
ATOM 7132 N N . PHE B 1 235 ? -3.359 41.688 9.297 1 84.94 235 PHE B N 1
ATOM 7133 C CA . PHE B 1 235 ? -4.18 40.469 9.156 1 84.94 235 PHE B CA 1
ATOM 7134 C C . PHE B 1 235 ? -4.352 39.781 10.5 1 84.94 235 PHE B C 1
ATOM 7136 O O . PHE B 1 235 ? -3.664 40.094 11.469 1 84.94 235 PHE B O 1
ATOM 7143 N N . TRP B 1 236 ? -5.312 38.938 10.555 1 81.38 236 TRP B N 1
ATOM 7144 C CA . TRP B 1 236 ? -5.586 38.219 11.781 1 81.38 236 TRP B CA 1
ATOM 7145 C C . TRP B 1 236 ? -5.012 36.812 11.719 1 81.38 236 TRP B C 1
ATOM 7147 O O . TRP B 1 236 ? -5.047 36.156 10.664 1 81.38 236 TRP B O 1
ATOM 7157 N N . SER B 1 237 ? -4.441 36.344 12.82 1 82.19 237 SER B N 1
ATOM 7158 C CA . SER B 1 237 ? -3.844 35 12.891 1 82.19 237 SER B CA 1
ATOM 7159 C C . SER B 1 237 ? -3.945 34.438 14.297 1 82.19 237 SER B C 1
ATOM 7161 O O . SER B 1 237 ? -4.031 35.188 15.273 1 82.19 237 SER B O 1
ATOM 7163 N N . GLN B 1 238 ? -4.059 33.125 14.398 1 76.81 238 GLN B N 1
ATOM 7164 C CA . GLN B 1 238 ? -3.947 32.438 15.68 1 76.81 238 GLN B CA 1
ATOM 7165 C C . GLN B 1 238 ? -2.613 31.688 15.797 1 76.81 238 GLN B C 1
ATOM 7167 O O . GLN B 1 238 ? -2.482 30.75 16.578 1 76.81 238 GLN B O 1
ATOM 7172 N N . GLY B 1 239 ? -1.758 32.062 14.984 1 78.75 239 GLY B N 1
ATOM 7173 C CA . GLY B 1 239 ? -0.449 31.422 14.969 1 78.75 239 GLY B CA 1
ATOM 7174 C C . GLY B 1 239 ? -0.146 30.719 13.656 1 78.75 239 GLY B C 1
ATOM 7175 O O . GLY B 1 239 ? -1.019 30.594 12.797 1 78.75 239 GLY B O 1
ATOM 7176 N N . GLY B 1 240 ? 1.155 30.406 13.43 1 80.12 240 GLY B N 1
ATOM 7177 C CA . GLY B 1 240 ? 1.541 29.672 12.234 1 80.12 240 GLY B CA 1
ATOM 7178 C C . GLY B 1 240 ? 2.734 30.266 11.523 1 80.12 240 GLY B C 1
ATOM 7179 O O . GLY B 1 240 ? 3.357 31.203 12.023 1 80.12 240 GLY B O 1
ATOM 7180 N N . GLU B 1 241 ? 3.094 29.547 10.508 1 85.88 241 GLU B N 1
ATOM 7181 C CA . GLU B 1 241 ? 4.176 29.984 9.633 1 85.88 241 GLU B CA 1
ATOM 7182 C C . GLU B 1 241 ? 3.635 30.484 8.297 1 85.88 241 GLU B C 1
ATOM 7184 O O . GLU B 1 241 ? 2.812 29.812 7.664 1 85.88 241 GLU B O 1
ATOM 7189 N N . TYR B 1 242 ? 3.977 31.641 8 1 89.06 242 TYR B N 1
ATOM 7190 C CA . TYR B 1 242 ? 3.48 32.281 6.789 1 89.06 242 TYR B CA 1
ATOM 7191 C C . TYR B 1 242 ? 4.625 32.625 5.84 1 89.06 242 TYR B C 1
ATOM 7193 O O . TYR B 1 242 ? 5.5 33.438 6.176 1 89.06 242 TYR B O 1
ATOM 7201 N N . PRO B 1 243 ? 4.633 32.062 4.617 1 92.06 243 PRO B N 1
ATOM 7202 C CA . PRO B 1 243 ? 5.625 32.531 3.648 1 92.06 243 PRO B CA 1
ATOM 7203 C C . PRO B 1 243 ? 5.527 34.031 3.383 1 92.06 243 PRO B C 1
ATOM 7205 O O . PRO B 1 243 ? 4.426 34.562 3.199 1 92.06 243 PRO B O 1
ATOM 7208 N N . LEU B 1 244 ? 6.598 34.75 3.465 1 94.44 244 LEU B N 1
ATOM 7209 C CA . LEU B 1 244 ? 6.723 36.219 3.305 1 94.44 244 LEU B CA 1
ATOM 7210 C C . LEU B 1 244 ? 7.637 36.531 2.131 1 94.44 244 LEU B C 1
ATOM 7212 O O . LEU B 1 244 ? 8.734 36 2.018 1 94.44 244 LEU B O 1
ATOM 7216 N N . ALA B 1 245 ? 7.082 37.312 1.218 1 94.81 245 ALA B N 1
ATOM 7217 C CA . ALA B 1 245 ? 7.879 37.812 0.09 1 94.81 245 ALA B CA 1
ATOM 7218 C C . ALA B 1 245 ? 7.859 39.312 0.011 1 94.81 245 ALA B C 1
ATOM 7220 O O . ALA B 1 245 ? 6.793 39.938 0.073 1 94.81 245 ALA B O 1
ATOM 7221 N N . LEU B 1 246 ? 9.008 39.969 -0.074 1 94.88 246 LEU B N 1
ATOM 7222 C CA . LEU B 1 246 ? 9.188 41.375 -0.301 1 94.88 246 LEU B CA 1
ATOM 7223 C C . LEU B 1 246 ? 9.891 41.656 -1.631 1 94.88 246 LEU B C 1
ATOM 7225 O O . LEU B 1 246 ? 11.039 41.25 -1.812 1 94.88 246 LEU B O 1
ATOM 7229 N N . THR B 1 247 ? 9.188 42.281 -2.49 1 94.62 247 THR B N 1
ATOM 7230 C CA . THR B 1 247 ? 9.742 42.531 -3.818 1 94.62 247 THR B CA 1
ATOM 7231 C C . THR B 1 247 ? 9.734 44 -4.141 1 94.62 247 THR B C 1
ATOM 7233 O O . THR B 1 247 ? 8.68 44.656 -4.133 1 94.62 247 THR B O 1
ATOM 7236 N N . PRO B 1 248 ? 10.914 44.594 -4.527 1 92.75 248 PRO B N 1
ATOM 7237 C CA . PRO B 1 248 ? 10.898 46 -4.957 1 92.75 248 PRO B CA 1
ATOM 7238 C C . PRO B 1 248 ? 10.281 46.188 -6.34 1 92.75 248 PRO B C 1
ATOM 7240 O O . PRO B 1 248 ? 10.477 45.344 -7.227 1 92.75 248 PRO B O 1
ATOM 7243 N N . GLU B 1 249 ? 9.438 47.062 -6.535 1 87 249 GLU B N 1
ATOM 7244 C CA . GLU B 1 249 ? 8.812 47.344 -7.828 1 87 249 GLU B CA 1
ATOM 7245 C C . GLU B 1 249 ? 9.805 48 -8.789 1 87 249 GLU B C 1
ATOM 7247 O O . GLU B 1 249 ? 9.82 47.656 -9.984 1 87 249 GLU B O 1
ATOM 7252 N N . ASP B 1 250 ? 10.539 48.938 -8.328 1 82.44 250 ASP B N 1
ATOM 7253 C CA . ASP B 1 250 ? 11.562 49.562 -9.133 1 82.44 250 ASP B CA 1
ATOM 7254 C C . ASP B 1 250 ? 12.938 49.438 -8.492 1 82.44 250 ASP B C 1
ATOM 7256 O O . ASP B 1 250 ? 13.469 48.312 -8.375 1 82.44 250 ASP B O 1
ATOM 7260 N N . SER B 1 251 ? 13.445 50.531 -7.898 1 82.88 251 SER B N 1
ATOM 7261 C CA . SER B 1 251 ? 14.727 50.5 -7.191 1 82.88 251 SER B CA 1
ATOM 7262 C C . SER B 1 251 ? 14.531 50.156 -5.715 1 82.88 251 SER B C 1
ATOM 7264 O O . SER B 1 251 ? 13.641 50.719 -5.062 1 82.88 251 SER B O 1
ATOM 7266 N N . PRO B 1 252 ? 15.305 49.219 -5.152 1 86.75 252 PRO B N 1
ATOM 7267 C CA . PRO B 1 252 ? 15.125 48.781 -3.762 1 86.75 252 PRO B CA 1
ATOM 7268 C C . PRO B 1 252 ? 15.414 49.906 -2.762 1 86.75 252 PRO B C 1
ATOM 7270 O O . PRO B 1 252 ? 15.062 49.781 -1.585 1 86.75 252 PRO B O 1
ATOM 7273 N N . GLY B 1 253 ? 15.922 50.969 -3.215 1 85.19 253 GLY B N 1
ATOM 7274 C CA . GLY B 1 253 ? 16.234 52.062 -2.299 1 85.19 253 GLY B CA 1
ATOM 7275 C C . GLY B 1 253 ? 17.422 51.781 -1.4 1 85.19 253 GLY B C 1
ATOM 7276 O O . GLY B 1 253 ? 18.203 50.844 -1.677 1 85.19 253 GLY B O 1
ATOM 7277 N N . SER B 1 254 ? 17.547 52.594 -0.296 1 86.25 254 SER B N 1
ATOM 7278 C CA . SER B 1 254 ? 18.766 52.5 0.509 1 86.25 254 SER B CA 1
ATOM 7279 C C . SER B 1 254 ? 18.516 51.781 1.821 1 86.25 254 SER B C 1
ATOM 7281 O O . SER B 1 254 ? 19.453 51.438 2.539 1 86.25 254 SER B O 1
ATOM 7283 N N . ARG B 1 255 ? 17.219 51.625 2.139 1 87.31 255 ARG B N 1
ATOM 7284 C CA . ARG B 1 255 ? 16.938 51 3.43 1 87.31 255 ARG B CA 1
ATOM 7285 C C . ARG B 1 255 ? 15.68 50.156 3.371 1 87.31 255 ARG B C 1
ATOM 7287 O O . ARG B 1 255 ? 14.719 50.5 2.682 1 87.31 255 ARG B O 1
ATOM 7294 N N . LEU B 1 256 ? 15.688 49.031 4.055 1 89.38 256 LEU B N 1
ATOM 7295 C CA . LEU B 1 256 ? 14.531 48.156 4.234 1 89.38 256 LEU B CA 1
ATOM 7296 C C . LEU B 1 256 ? 14.406 47.719 5.691 1 89.38 256 LEU B C 1
ATOM 7298 O O . LEU B 1 256 ? 15.352 47.188 6.266 1 89.38 256 LEU B O 1
ATOM 7302 N N . LEU B 1 257 ? 13.266 48.062 6.316 1 88.75 257 LEU B N 1
ATOM 7303 C CA . LEU B 1 257 ? 12.945 47.656 7.68 1 88.75 257 LEU B CA 1
ATOM 7304 C C . LEU B 1 257 ? 11.633 46.875 7.715 1 88.75 257 LEU B C 1
ATOM 7306 O O . LEU B 1 257 ? 10.641 47.281 7.102 1 88.75 257 LEU B O 1
ATOM 7310 N N . VAL B 1 258 ? 11.695 45.75 8.312 1 91 258 VAL B N 1
ATOM 7311 C CA . VAL B 1 258 ? 10.492 44.938 8.484 1 91 258 VAL B CA 1
ATOM 7312 C C . VAL B 1 258 ? 10.32 44.562 9.953 1 91 258 VAL B C 1
ATOM 7314 O O . VAL B 1 258 ? 11.219 43.969 10.555 1 91 258 VAL B O 1
ATOM 7317 N N . VAL B 1 259 ? 9.141 44.906 10.547 1 88.44 259 VAL B N 1
ATOM 7318 C CA . VAL B 1 259 ? 8.883 44.594 11.953 1 88.44 259 VAL B CA 1
ATOM 7319 C C . VAL B 1 259 ? 7.48 44 12.109 1 88.44 259 VAL B C 1
ATOM 7321 O O . VAL B 1 259 ? 6.484 44.688 11.859 1 88.44 259 VAL B O 1
ATOM 7324 N N . PRO B 1 260 ? 7.367 42.781 12.516 1 91.56 260 PRO B N 1
ATOM 7325 C CA . PRO B 1 260 ? 6.055 42.219 12.852 1 91.56 260 PRO B CA 1
ATOM 7326 C C . PRO B 1 260 ? 5.633 42.5 14.281 1 91.56 260 PRO B C 1
ATOM 7328 O O . PRO B 1 260 ? 6.391 42.25 15.219 1 91.56 260 PRO B O 1
ATOM 7331 N N . PHE B 1 261 ? 4.43 43.062 14.438 1 88.56 261 PHE B N 1
ATOM 7332 C CA . PHE B 1 261 ? 3.822 43.312 15.742 1 88.56 261 PHE B CA 1
ATOM 7333 C C . PHE B 1 261 ? 2.58 42.438 15.938 1 88.56 261 PHE B C 1
ATOM 7335 O O . PHE B 1 261 ? 2 41.969 14.969 1 88.56 261 PHE B O 1
ATOM 7342 N N . LEU B 1 262 ? 2.295 42.281 17.25 1 89.88 262 LEU B N 1
ATOM 7343 C CA . LEU B 1 262 ? 1.091 41.562 17.609 1 89.88 262 LEU B CA 1
ATOM 7344 C C . LEU B 1 262 ? 0.142 42.438 18.422 1 89.88 262 LEU B C 1
ATOM 7346 O O . LEU B 1 262 ? 0.583 43.219 19.266 1 89.88 262 LEU B O 1
ATOM 7350 N N . GLY B 1 263 ? -1.104 42.25 18.172 1 84.62 263 GLY B N 1
ATOM 7351 C CA . GLY B 1 263 ? -2.113 43.031 18.859 1 84.62 263 GLY B CA 1
ATOM 7352 C C . GLY B 1 263 ? -2.537 42.438 20.188 1 84.62 263 GLY B C 1
ATOM 7353 O O . GLY B 1 263 ? -3.143 43.125 21.016 1 84.62 263 GLY B O 1
ATOM 7354 N N . GLY B 1 264 ? -2.201 41.188 20.406 1 83.31 264 GLY B N 1
ATOM 7355 C CA . GLY B 1 264 ? -2.689 40.531 21.609 1 83.31 264 GLY B CA 1
ATOM 7356 C C . GLY B 1 264 ? -4.129 40.094 21.5 1 83.31 264 GLY B C 1
ATOM 7357 O O . GLY B 1 264 ? -4.691 40.031 20.406 1 83.31 264 GLY B O 1
ATOM 7358 N N . PRO B 1 265 ? -4.691 39.688 22.719 1 84 265 PRO B N 1
ATOM 7359 C CA . PRO B 1 265 ? -6.074 39.219 22.688 1 84 265 PRO B CA 1
ATOM 7360 C C . PRO B 1 265 ? -7.082 40.312 22.391 1 84 265 PRO B C 1
ATOM 7362 O O . PRO B 1 265 ? -6.906 41.469 22.828 1 84 265 PRO B O 1
ATOM 7365 N N . PRO B 1 266 ? -8.102 39.969 21.688 1 84.69 266 PRO B N 1
ATOM 7366 C CA . PRO B 1 266 ? -9.164 40.938 21.453 1 84.69 266 PRO B CA 1
ATOM 7367 C C . PRO B 1 266 ? -9.859 41.375 22.734 1 84.69 266 PRO B C 1
ATOM 7369 O O . PRO B 1 266 ? -9.969 40.594 23.688 1 84.69 266 PRO B O 1
ATOM 7372 N N . PRO B 1 267 ? -10.273 42.688 22.734 1 83.19 267 PRO B N 1
ATOM 7373 C CA . PRO B 1 267 ? -11 43.125 23.922 1 83.19 267 PRO B CA 1
ATOM 7374 C C . PRO B 1 267 ? -12.289 42.344 24.156 1 83.19 267 PRO B C 1
ATOM 7376 O O . PRO B 1 267 ? -12.898 41.844 23.203 1 83.19 267 PRO B O 1
ATOM 7379 N N . ALA B 1 268 ? -12.719 42.25 25.438 1 87.12 268 ALA B N 1
ATOM 7380 C CA . ALA B 1 268 ? -13.891 41.469 25.812 1 87.12 268 ALA B CA 1
ATOM 7381 C C . ALA B 1 268 ? -15.164 42.281 25.688 1 87.12 268 ALA B C 1
ATOM 7383 O O . ALA B 1 268 ? -15.164 43.5 25.969 1 87.12 268 ALA B O 1
ATOM 7384 N N . VAL B 1 269 ? -16.203 41.656 25.234 1 88 269 VAL B N 1
ATOM 7385 C CA . VAL B 1 269 ? -17.547 42.25 25.266 1 88 269 VAL B CA 1
ATOM 7386 C C . VAL B 1 269 ? -18.297 41.75 26.5 1 88 269 VAL B C 1
ATOM 7388 O O . VAL B 1 269 ? -18.406 40.531 26.734 1 88 269 VAL B O 1
ATOM 7391 N N . PRO B 1 270 ? -18.703 42.75 27.297 1 87.25 270 PRO B N 1
ATOM 7392 C CA . PRO B 1 270 ? -19.531 42.312 28.406 1 87.25 270 PRO B CA 1
ATOM 7393 C C . PRO B 1 270 ? -20.891 41.781 27.969 1 87.25 270 PRO B C 1
ATOM 7395 O O . PRO B 1 270 ? -21.484 42.281 27.016 1 87.25 270 PRO B O 1
ATOM 7398 N N . LEU B 1 271 ? -21.359 40.781 28.688 1 88.44 271 LEU B N 1
ATOM 7399 C CA . LEU B 1 271 ? -22.688 40.25 28.391 1 88.44 271 LEU B CA 1
ATOM 7400 C C . LEU B 1 271 ? -23.766 41.125 28.984 1 88.44 271 LEU B C 1
ATOM 7402 O O . LEU B 1 271 ? -23.609 41.656 30.094 1 88.44 271 LEU B O 1
ATOM 7406 N N . ASP B 1 272 ? -24.828 41.375 28.312 1 88.06 272 ASP B N 1
ATOM 7407 C CA . ASP B 1 272 ? -26.062 42.031 28.719 1 88.06 272 ASP B CA 1
ATOM 7408 C C . ASP B 1 272 ? -25.828 43.531 28.969 1 88.06 272 ASP B C 1
ATOM 7410 O O . ASP B 1 272 ? -26.609 44.188 29.656 1 88.06 272 ASP B O 1
ATOM 7414 N N . THR B 1 273 ? -24.672 44.062 28.594 1 91.44 273 THR B N 1
ATOM 7415 C CA . THR B 1 273 ? -24.359 45.469 28.625 1 91.44 273 THR B CA 1
ATOM 7416 C C . THR B 1 273 ? -23.844 45.938 27.266 1 91.44 273 THR B C 1
ATOM 7418 O O . THR B 1 273 ? -22.922 45.344 26.703 1 91.44 273 THR B O 1
ATOM 7421 N N . PRO B 1 274 ? -24.516 46.906 26.688 1 91.56 274 PRO B N 1
ATOM 7422 C CA . PRO B 1 274 ? -24.031 47.375 25.406 1 91.56 274 PRO B CA 1
ATOM 7423 C C . PRO B 1 274 ? -22.594 47.906 25.469 1 91.56 274 PRO B C 1
ATOM 7425 O O . PRO B 1 274 ? -22.219 48.562 26.453 1 91.56 274 PRO B O 1
ATOM 7428 N N . LEU B 1 275 ? -21.844 47.625 24.578 1 91.44 275 LEU B N 1
ATOM 7429 C CA . LEU B 1 275 ? -20.469 48.125 24.422 1 91.44 275 LEU B CA 1
ATOM 7430 C C . LEU B 1 275 ? -20.375 49.156 23.312 1 91.44 275 LEU B C 1
ATOM 7432 O O . LEU B 1 275 ? -20.688 48.844 22.156 1 91.44 275 LEU B O 1
ATOM 7436 N N . ALA B 1 276 ? -19.984 50.312 23.656 1 89.88 276 ALA B N 1
ATOM 7437 C CA . ALA B 1 276 ? -19.672 51.344 22.656 1 89.88 276 ALA B CA 1
ATOM 7438 C C . ALA B 1 276 ? -18.25 51.188 22.141 1 89.88 276 ALA B C 1
ATOM 7440 O O . ALA B 1 276 ? -17.297 51.156 22.922 1 89.88 276 ALA B O 1
ATOM 7441 N N . ALA B 1 277 ? -18.172 50.969 20.891 1 88.12 277 ALA B N 1
ATOM 7442 C CA . ALA B 1 277 ? -16.875 50.75 20.25 1 88.12 277 ALA B CA 1
ATOM 7443 C C . ALA B 1 277 ? -16.781 51.469 18.906 1 88.12 277 ALA B C 1
ATOM 7445 O O . ALA B 1 277 ? -17.688 52.219 18.547 1 88.12 277 ALA B O 1
ATOM 7446 N N . GLU B 1 278 ? -15.617 51.375 18.219 1 87.56 278 GLU B N 1
ATOM 7447 C CA . GLU B 1 278 ? -15.43 52.031 16.922 1 87.56 278 GLU B CA 1
ATOM 7448 C C . GLU B 1 278 ? -14.555 51.188 16 1 87.56 278 GLU B C 1
ATOM 7450 O O . GLU B 1 278 ? -13.742 50.375 16.484 1 87.56 278 GLU B O 1
ATOM 7455 N N . VAL B 1 279 ? -14.852 51.281 14.758 1 86.31 279 VAL B N 1
ATOM 7456 C CA . VAL B 1 279 ? -13.867 50.844 13.766 1 86.31 279 VAL B CA 1
ATOM 7457 C C . VAL B 1 279 ? -12.859 51.969 13.523 1 86.31 279 VAL B C 1
ATOM 7459 O O . VAL B 1 279 ? -13.25 53.125 13.242 1 86.31 279 VAL B O 1
ATOM 7462 N N . ARG B 1 280 ? -11.586 51.625 13.539 1 81.12 280 ARG B N 1
ATOM 7463 C CA . ARG B 1 280 ? -10.523 52.625 13.453 1 81.12 280 ARG B CA 1
ATOM 7464 C C . ARG B 1 280 ? -10.352 53.125 12.023 1 81.12 280 ARG B C 1
ATOM 7466 O O . ARG B 1 280 ? -10.664 52.438 11.07 1 81.12 280 ARG B O 1
ATOM 7473 N N . ALA B 1 281 ? -9.867 54.344 12.055 1 78.56 281 ALA B N 1
ATOM 7474 C CA . ALA B 1 281 ? -9.594 54.938 10.75 1 78.56 281 ALA B CA 1
ATOM 7475 C C . ALA B 1 281 ? -8.578 54.094 9.977 1 78.56 281 ALA B C 1
ATOM 7477 O O . ALA B 1 281 ? -7.59 53.625 10.547 1 78.56 281 ALA B O 1
ATOM 7478 N N . GLY B 1 282 ? -8.781 53.906 8.812 1 72.38 282 GLY B N 1
ATOM 7479 C CA . GLY B 1 282 ? -7.875 53.156 7.953 1 72.38 282 GLY B CA 1
ATOM 7480 C C . GLY B 1 282 ? -8.125 51.656 7.969 1 72.38 282 GLY B C 1
ATOM 7481 O O . GLY B 1 282 ? -7.465 50.906 7.258 1 72.38 282 GLY B O 1
ATOM 7482 N N . THR B 1 283 ? -9 51.281 8.867 1 79.75 283 THR B N 1
ATOM 7483 C CA . THR B 1 283 ? -9.344 49.875 8.922 1 79.75 283 THR B CA 1
ATOM 7484 C C . THR B 1 283 ? -10.82 49.656 8.609 1 79.75 283 THR B C 1
ATOM 7486 O O . THR B 1 283 ? -11.578 50.625 8.492 1 79.75 283 THR B O 1
ATOM 7489 N N . SER B 1 284 ? -11.109 48.438 8.352 1 82.94 284 SER B N 1
ATOM 7490 C CA . SER B 1 284 ? -12.508 48.094 8.102 1 82.94 284 SER B CA 1
ATOM 7491 C C . SER B 1 284 ? -13.016 47.062 9.094 1 82.94 284 SER B C 1
ATOM 7493 O O . SER B 1 284 ? -14.156 46.625 9 1 82.94 284 SER B O 1
ATOM 7495 N N . GLU B 1 285 ? -12.172 46.656 10.055 1 83.25 285 GLU B N 1
ATOM 7496 C CA . GLU B 1 285 ? -12.562 45.531 10.883 1 83.25 285 GLU B CA 1
ATOM 7497 C C . GLU B 1 285 ? -12.203 45.75 12.344 1 83.25 285 GLU B C 1
ATOM 7499 O O . GLU B 1 285 ? -11.289 46.531 12.656 1 83.25 285 GLU B O 1
ATOM 7504 N N . ALA B 1 286 ? -12.984 45.125 13.203 1 83.19 286 ALA B N 1
ATOM 7505 C CA . ALA B 1 286 ? -12.719 45.031 14.641 1 83.19 286 ALA B CA 1
ATOM 7506 C C . ALA B 1 286 ? -13.133 43.688 15.195 1 83.19 286 ALA B C 1
ATOM 7508 O O . ALA B 1 286 ? -14.141 43.125 14.773 1 83.19 286 ALA B O 1
ATOM 7509 N N . LEU B 1 287 ? -12.312 43.219 16.078 1 86.19 287 LEU B N 1
ATOM 7510 C CA . LEU B 1 287 ? -12.586 41.906 16.688 1 86.19 287 LEU B CA 1
ATOM 7511 C C . LEU B 1 287 ? -12.742 42.031 18.188 1 86.19 287 LEU B C 1
ATOM 7513 O O . LEU B 1 287 ? -11.992 42.781 18.844 1 86.19 287 LEU B O 1
ATOM 7517 N N . TYR B 1 288 ? -13.727 41.344 18.703 1 87.19 288 TYR B N 1
ATOM 7518 C CA . TYR B 1 288 ? -13.984 41.312 20.141 1 87.19 288 TYR B CA 1
ATOM 7519 C C . TYR B 1 288 ? -14.133 39.875 20.609 1 87.19 288 TYR B C 1
ATOM 7521 O O . TYR B 1 288 ? -14.43 38.969 19.812 1 87.19 288 TYR B O 1
ATOM 7529 N N . GLN B 1 289 ? -13.852 39.688 21.891 1 87.94 289 GLN B N 1
ATOM 7530 C CA . GLN B 1 289 ? -14.016 38.344 22.438 1 87.94 289 GLN B CA 1
ATOM 7531 C C . GLN B 1 289 ? -15.195 38.281 23.406 1 87.94 289 GLN B C 1
ATOM 7533 O O . GLN B 1 289 ? -15.492 39.25 24.094 1 87.94 289 GLN B O 1
ATOM 7538 N N . ILE B 1 290 ? -15.883 37.219 23.391 1 85.81 290 ILE B N 1
ATOM 7539 C CA . ILE B 1 290 ? -16.906 36.875 24.375 1 85.81 290 ILE B CA 1
ATOM 7540 C C . ILE B 1 290 ? -16.531 35.594 25.109 1 85.81 290 ILE B C 1
ATOM 7542 O O . ILE B 1 290 ? -16.078 34.625 24.484 1 85.81 290 ILE B O 1
ATOM 7546 N N . SER B 1 291 ? -16.562 35.688 26.406 1 83.25 291 SER B N 1
ATOM 7547 C CA . SER B 1 291 ? -16.297 34.5 27.219 1 83.25 291 SER B CA 1
ATOM 7548 C C . SER B 1 291 ? -17.578 33.938 27.828 1 83.25 291 SER B C 1
ATOM 7550 O O . SER B 1 291 ? -18.281 34.656 28.547 1 83.25 291 SER B O 1
ATOM 7552 N N . LEU B 1 292 ? -17.828 32.75 27.469 1 86 292 LEU B N 1
ATOM 7553 C CA . LEU B 1 292 ? -19 32.062 28 1 86 292 LEU B CA 1
ATOM 7554 C C . LEU B 1 292 ? -18.594 31.031 29.031 1 86 292 LEU B C 1
ATOM 7556 O O . LEU B 1 292 ? -17.641 30.281 28.844 1 86 292 LEU B O 1
ATOM 7560 N N . ASP B 1 293 ? -19.266 31.016 30.188 1 85.25 293 ASP B N 1
ATOM 7561 C CA . ASP B 1 293 ? -18.922 30.078 31.25 1 85.25 293 ASP B CA 1
ATOM 7562 C C . ASP B 1 293 ? -19.969 28.984 31.391 1 85.25 293 ASP B C 1
ATOM 7564 O O . ASP B 1 293 ? -19.938 28.203 32.344 1 85.25 293 ASP B O 1
ATOM 7568 N N . SER B 1 294 ? -20.953 29.062 30.562 1 88.06 294 SER B N 1
ATOM 7569 C CA . SER B 1 294 ? -22.031 28.078 30.562 1 88.06 294 SER B CA 1
ATOM 7570 C C . SER B 1 294 ? -22.531 27.797 29.156 1 88.06 294 SER B C 1
ATOM 7572 O O . SER B 1 294 ? -22.078 28.422 28.188 1 88.06 294 SER B O 1
ATOM 7574 N N . ILE B 1 295 ? -23.375 26.844 29.125 1 87.12 295 ILE B N 1
ATOM 7575 C CA . ILE B 1 295 ? -24.062 26.594 27.859 1 87.12 295 ILE B CA 1
ATOM 7576 C C . ILE B 1 295 ? -25.156 27.641 27.672 1 87.12 295 ILE B C 1
ATOM 7578 O O . ILE B 1 295 ? -25.969 27.875 28.562 1 87.12 295 ILE B O 1
ATOM 7582 N N . TYR B 1 296 ? -25.078 28.266 26.562 1 86.38 296 TYR B N 1
ATOM 7583 C CA . TYR B 1 296 ? -26.125 29.234 26.203 1 86.38 296 TYR B CA 1
ATOM 7584 C C . TYR B 1 296 ? -27.062 28.641 25.141 1 86.38 296 TYR B C 1
ATOM 7586 O O . TYR B 1 296 ? -26.656 28.422 24 1 86.38 296 TYR B O 1
ATOM 7594 N N . THR B 1 297 ? -28.25 28.422 25.578 1 84.94 297 THR B N 1
ATOM 7595 C CA . THR B 1 297 ? -29.219 27.875 24.641 1 84.94 297 THR B CA 1
ATOM 7596 C C . THR B 1 297 ? -29.453 28.828 23.469 1 84.94 297 THR B C 1
ATOM 7598 O O . THR B 1 297 ? -29.672 28.406 22.344 1 84.94 297 THR B O 1
ATOM 7601 N N . VAL B 1 298 ? -29.5 30.109 23.859 1 85.56 298 VAL B N 1
ATOM 7602 C CA . VAL B 1 298 ? -29.625 31.141 22.828 1 85.56 298 VAL B CA 1
ATOM 7603 C C . VAL B 1 298 ? -28.719 32.312 23.172 1 85.56 298 VAL B C 1
ATOM 7605 O O . VAL B 1 298 ? -28.688 32.781 24.328 1 85.56 298 VAL B O 1
ATOM 7608 N N . LEU B 1 299 ? -27.922 32.781 22.266 1 85.88 299 LEU B N 1
ATOM 7609 C CA . LEU B 1 299 ? -27.125 34 22.359 1 85.88 299 LEU B CA 1
ATOM 7610 C C . LEU B 1 299 ? -27.391 34.906 21.172 1 85.88 299 LEU B C 1
ATOM 7612 O O . LEU B 1 299 ? -27.359 34.469 20.031 1 85.88 299 LEU B O 1
ATOM 7616 N N . THR B 1 300 ? -27.75 36.125 21.516 1 88.62 300 THR B N 1
ATOM 7617 C CA . THR B 1 300 ? -28.031 37.094 20.453 1 88.62 300 THR B CA 1
ATOM 7618 C C . THR B 1 300 ? -27.016 38.219 20.484 1 88.62 300 THR B C 1
ATOM 7620 O O . THR B 1 300 ? -26.797 38.844 21.531 1 88.62 300 THR B O 1
ATOM 7623 N N . ALA B 1 301 ? -26.375 38.469 19.406 1 89 301 ALA B N 1
ATOM 7624 C CA . ALA B 1 301 ? -25.484 39.594 19.234 1 89 301 ALA B CA 1
ATOM 7625 C C . ALA B 1 301 ? -26.062 40.594 18.234 1 89 301 ALA B C 1
ATOM 7627 O O . ALA B 1 301 ? -26.484 40.219 17.125 1 89 301 ALA B O 1
ATOM 7628 N N . THR B 1 302 ? -26.156 41.812 18.672 1 89.06 302 THR B N 1
ATOM 7629 C CA . THR B 1 302 ? -26.688 42.875 17.828 1 89.06 302 THR B CA 1
ATOM 7630 C C . THR B 1 302 ? -25.656 43.969 17.578 1 89.06 302 THR B C 1
ATOM 7632 O O . THR B 1 302 ? -24.969 44.406 18.5 1 89.06 302 THR B O 1
ATOM 7635 N N . LEU B 1 303 ? -25.516 44.281 16.344 1 90 303 LEU B N 1
ATOM 7636 C CA . LEU B 1 303 ? -24.625 45.375 15.922 1 90 303 LEU B CA 1
ATOM 7637 C C . LEU B 1 303 ? -25.438 46.562 15.469 1 90 303 LEU B C 1
ATOM 7639 O O . LEU B 1 303 ? -26.234 46.469 14.531 1 90 303 LEU B O 1
ATOM 7643 N N . ASP B 1 304 ? -25.25 47.656 16.172 1 88.06 304 ASP B N 1
ATOM 7644 C CA . ASP B 1 304 ? -25.797 48.969 15.75 1 88.06 304 ASP B CA 1
ATOM 7645 C C . ASP B 1 304 ? -24.703 49.844 15.141 1 88.06 304 ASP B C 1
ATOM 7647 O O . ASP B 1 304 ? -23.922 50.469 15.859 1 88.06 304 ASP B O 1
ATOM 7651 N N . ALA B 1 305 ? -24.656 49.844 13.805 1 87.06 305 ALA B N 1
ATOM 7652 C CA . ALA B 1 305 ? -23.625 50.562 13.078 1 87.06 305 ALA B CA 1
ATOM 7653 C C . ALA B 1 305 ? -24.234 51.594 12.109 1 87.06 305 ALA B C 1
ATOM 7655 O O . ALA B 1 305 ? -25.438 51.531 11.828 1 87.06 305 ALA B O 1
ATOM 7656 N N . PRO B 1 306 ? -23.453 52.688 11.664 1 78.5 306 PRO B N 1
ATOM 7657 C CA . PRO B 1 306 ? -23.984 53.781 10.844 1 78.5 306 PRO B CA 1
ATOM 7658 C C . PRO B 1 306 ? -24.5 53.312 9.492 1 78.5 306 PRO B C 1
ATOM 7660 O O . PRO B 1 306 ? -25.234 54.062 8.812 1 78.5 306 PRO B O 1
ATOM 7663 N N . GLY B 1 307 ? -24.219 52.188 9.008 1 73.75 307 GLY B N 1
ATOM 7664 C CA . GLY B 1 307 ? -24.656 51.75 7.688 1 73.75 307 GLY B CA 1
ATOM 7665 C C . GLY B 1 307 ? -25.125 50.312 7.656 1 73.75 307 GLY B C 1
ATOM 7666 O O . GLY B 1 307 ? -24.734 49.5 8.5 1 73.75 307 GLY B O 1
ATOM 7667 N N . ASP B 1 308 ? -26.047 50.062 6.676 1 70.56 308 ASP B N 1
ATOM 7668 C CA . ASP B 1 308 ? -26.672 48.75 6.539 1 70.56 308 ASP B CA 1
ATOM 7669 C C . ASP B 1 308 ? -25.703 47.75 5.941 1 70.56 308 ASP B C 1
ATOM 7671 O O . ASP B 1 308 ? -25.984 46.562 5.898 1 70.56 308 ASP B O 1
ATOM 7675 N N . SER B 1 309 ? -24.516 48.156 5.535 1 79.88 309 SER B N 1
ATOM 7676 C CA . SER B 1 309 ? -23.625 47.25 4.836 1 79.88 309 SER B CA 1
ATOM 7677 C C . SER B 1 309 ? -22.594 46.656 5.789 1 79.88 309 SER B C 1
ATOM 7679 O O . SER B 1 309 ? -21.688 45.938 5.359 1 79.88 309 SER B O 1
ATOM 7681 N N . TRP B 1 310 ? -22.797 46.875 7.066 1 84.5 310 TRP B N 1
ATOM 7682 C CA . TRP B 1 310 ? -21.875 46.281 8.039 1 84.5 310 TRP B CA 1
ATOM 7683 C C . TRP B 1 310 ? -22.234 44.812 8.32 1 84.5 310 TRP B C 1
ATOM 7685 O O . TRP B 1 310 ? -23.406 44.438 8.242 1 84.5 310 TRP B O 1
ATOM 7695 N N . ASN B 1 311 ? -21.219 44.031 8.57 1 84.69 311 ASN B N 1
ATOM 7696 C CA . ASN B 1 311 ? -21.406 42.625 8.859 1 84.69 311 ASN B CA 1
ATOM 7697 C C . ASN B 1 311 ? -20.906 42.25 10.25 1 84.69 311 ASN B C 1
ATOM 7699 O O . ASN B 1 311 ? -19.922 42.844 10.727 1 84.69 311 ASN B O 1
ATOM 7703 N N . LEU B 1 312 ? -21.656 41.406 10.906 1 84.69 312 LEU B N 1
ATOM 7704 C CA . LEU B 1 312 ? -21.266 40.781 12.164 1 84.69 312 LEU B CA 1
ATOM 7705 C C . LEU B 1 312 ? -21.125 39.281 12.008 1 84.69 312 LEU B C 1
ATOM 7707 O O . LEU B 1 312 ? -22.047 38.594 11.562 1 84.69 312 LEU B O 1
ATOM 7711 N N . THR B 1 313 ? -19.891 38.75 12.32 1 79.69 313 THR B N 1
ATOM 7712 C CA . THR B 1 313 ? -19.625 37.312 12.227 1 79.69 313 THR B CA 1
ATOM 7713 C C . THR B 1 313 ? -19.156 36.75 13.578 1 79.69 313 THR B C 1
ATOM 7715 O O . THR B 1 313 ? -18.375 37.406 14.281 1 79.69 313 THR B O 1
ATOM 7718 N N . LEU B 1 314 ? -19.75 35.719 14 1 77.75 314 LEU B N 1
ATOM 7719 C CA . LEU B 1 314 ? -19.25 34.969 15.156 1 77.75 314 LEU B CA 1
ATOM 7720 C C . LEU B 1 314 ? -18.281 33.875 14.727 1 77.75 314 LEU B C 1
ATOM 7722 O O . LEU B 1 314 ? -18.547 33.125 13.789 1 77.75 314 LEU B O 1
ATOM 7726 N N . LEU B 1 315 ? -17.188 33.938 15.461 1 70 315 LEU B N 1
ATOM 7727 C CA . LEU B 1 315 ? -16.141 32.938 15.203 1 70 315 LEU B CA 1
ATOM 7728 C C . LEU B 1 315 ? -15.859 32.125 16.453 1 70 315 LEU B C 1
ATOM 7730 O O . LEU B 1 315 ? -15.898 32.625 17.562 1 70 315 LEU B O 1
ATOM 7734 N N . ASP B 1 316 ? -15.797 30.812 16.406 1 67.12 316 ASP B N 1
ATOM 7735 C CA . ASP B 1 316 ? -15.234 30.016 17.5 1 67.12 316 ASP B CA 1
ATOM 7736 C C . ASP B 1 316 ? -13.711 30.078 17.5 1 67.12 316 ASP B C 1
ATOM 7738 O O . ASP B 1 316 ? -13.086 30.172 18.547 1 67.12 316 ASP B O 1
ATOM 7742 N N . ARG B 1 317 ? -13.078 30.047 16.594 1 59.25 317 ARG B N 1
ATOM 7743 C CA . ARG B 1 317 ? -11.664 30.25 16.266 1 59.25 317 ARG B CA 1
ATOM 7744 C C . ARG B 1 317 ? -11.508 30.859 14.875 1 59.25 317 ARG B C 1
ATOM 7746 O O . ARG B 1 317 ? -12.438 30.828 14.062 1 59.25 317 ARG B O 1
ATOM 7753 N N . LEU B 1 318 ? -10.656 31.812 14.711 1 53.81 318 LEU B N 1
ATOM 7754 C CA . LEU B 1 318 ? -10.547 32.562 13.453 1 53.81 318 LEU B CA 1
ATOM 7755 C C . LEU B 1 318 ? -10.852 31.641 12.266 1 53.81 318 LEU B C 1
ATOM 7757 O O . LEU B 1 318 ? -11.469 32.094 11.289 1 53.81 318 LEU B O 1
ATOM 7761 N N . VAL B 1 319 ? -10.43 30.25 12.336 1 50.88 319 VAL B N 1
ATOM 7762 C CA . VAL B 1 319 ? -10.5 29.531 11.07 1 50.88 319 VAL B CA 1
ATOM 7763 C C . VAL B 1 319 ? -11.641 28.516 11.125 1 50.88 319 VAL B C 1
ATOM 7765 O O . VAL B 1 319 ? -12.172 28.109 10.086 1 50.88 319 VAL B O 1
ATOM 7768 N N . ASP B 1 320 ? -12.07 27.953 12.211 1 54.19 320 ASP B N 1
ATOM 7769 C CA . ASP B 1 320 ? -12.727 26.656 12.188 1 54.19 320 ASP B CA 1
ATOM 7770 C C . ASP B 1 320 ? -14.25 26.797 12.242 1 54.19 320 ASP B C 1
ATOM 7772 O O . ASP B 1 320 ? -14.977 25.938 11.766 1 54.19 320 ASP B O 1
ATOM 7776 N N . GLY B 1 321 ? -14.734 28 12.109 1 54.66 321 GLY B N 1
ATOM 7777 C CA . GLY B 1 321 ? -16.188 28.047 12.164 1 54.66 321 GLY B CA 1
ATOM 7778 C C . GLY B 1 321 ? -16.734 29.453 12.266 1 54.66 321 GLY B C 1
ATOM 7779 O O . GLY B 1 321 ? -16.344 30.219 13.148 1 54.66 321 GLY B O 1
ATOM 7780 N N . ALA B 1 322 ? -17.203 29.906 11.102 1 58.72 322 ALA B N 1
ATOM 7781 C CA . ALA B 1 322 ? -17.766 31.266 11.117 1 58.72 322 ALA B CA 1
ATOM 7782 C C . ALA B 1 322 ? -19.25 31.25 10.812 1 58.72 322 ALA B C 1
ATOM 7784 O O . ALA B 1 322 ? -19.719 30.422 10.016 1 58.72 322 ALA B O 1
ATOM 7785 N N . VAL B 1 323 ? -19.969 31.688 11.789 1 57.97 323 VAL B N 1
ATOM 7786 C CA . VAL B 1 323 ? -21.375 31.953 11.5 1 57.97 323 VAL B CA 1
ATOM 7787 C C . VAL B 1 323 ? -21.562 33.438 11.227 1 57.97 323 VAL B C 1
ATOM 7789 O O . VAL B 1 323 ? -21.172 34.281 12.031 1 57.97 323 VAL B O 1
ATOM 7792 N N . ASN B 1 324 ? -21.828 33.719 9.922 1 59.72 324 ASN B N 1
ATOM 7793 C CA . ASN B 1 324 ? -21.969 35.094 9.516 1 59.72 324 ASN B CA 1
ATOM 7794 C C . ASN B 1 324 ? -23.438 35.562 9.555 1 59.72 324 ASN B C 1
ATOM 7796 O O . ASN B 1 324 ? -24.328 34.781 9.242 1 59.72 324 ASN B O 1
ATOM 7800 N N . ALA B 1 325 ? -23.828 36.594 10.258 1 56.09 325 ALA B N 1
ATOM 7801 C CA . ALA B 1 325 ? -25.094 37.281 10.055 1 56.09 325 ALA B CA 1
ATOM 7802 C C . ALA B 1 325 ? -24.938 38.438 9.109 1 56.09 325 ALA B C 1
ATOM 7804 O O . ALA B 1 325 ? -23.953 39.219 9.203 1 56.09 325 ALA B O 1
ATOM 7805 N N . GLY B 1 326 ? -25.344 38.375 7.957 1 50.44 326 GLY B N 1
ATOM 7806 C CA . GLY B 1 326 ? -25.453 39.469 7.004 1 50.44 326 GLY B CA 1
ATOM 7807 C C . GLY B 1 326 ? -26.109 40.719 7.586 1 50.44 326 GLY B C 1
ATOM 7808 O O . GLY B 1 326 ? -26.922 40.625 8.5 1 50.44 326 GLY B O 1
ATOM 7809 N N . GLY B 1 327 ? -25.594 42.188 7.242 1 52.5 327 GLY B N 1
ATOM 7810 C CA . GLY B 1 327 ? -26.047 43.562 7.449 1 52.5 327 GLY B CA 1
ATOM 7811 C C . GLY B 1 327 ? -25.891 44.031 8.883 1 52.5 327 GLY B C 1
ATOM 7812 O O . GLY B 1 327 ? -25.234 43.375 9.688 1 52.5 327 GLY B O 1
ATOM 7813 N N . SER B 1 328 ? -26.312 45.406 9.25 1 55.69 328 SER B N 1
ATOM 7814 C CA . SER B 1 328 ? -26.5 46 10.57 1 55.69 328 SER B CA 1
ATOM 7815 C C . SER B 1 328 ? -27.234 45.031 11.508 1 55.69 328 SER B C 1
ATOM 7817 O O . SER B 1 328 ? -28.094 45.469 12.273 1 55.69 328 SER B O 1
ATOM 7819 N N . GLY B 1 329 ? -26.938 43.688 11.406 1 69.75 329 GLY B N 1
ATOM 7820 C CA . GLY B 1 329 ? -27.953 42.688 11.719 1 69.75 329 GLY B CA 1
ATOM 7821 C C . GLY B 1 329 ? -27.672 41.938 13.016 1 69.75 329 GLY B C 1
ATOM 7822 O O . GLY B 1 329 ? -26.719 42.25 13.727 1 69.75 329 GLY B O 1
ATOM 7823 N N . GLN B 1 330 ? -28.656 41.281 13.57 1 78.06 330 GLN B N 1
ATOM 7824 C CA . GLN B 1 330 ? -28.812 40.406 14.734 1 78.06 330 GLN B CA 1
ATOM 7825 C C . GLN B 1 330 ? -28.391 39 14.414 1 78.06 330 GLN B C 1
ATOM 7827 O O . GLN B 1 330 ? -28.781 38.438 13.383 1 78.06 330 GLN B O 1
ATOM 7832 N N . LEU B 1 331 ? -27.359 38.531 15.102 1 84.44 331 LEU B N 1
ATOM 7833 C CA . LEU B 1 331 ? -26.938 37.156 15.062 1 84.44 331 LEU B CA 1
ATOM 7834 C C . LEU B 1 331 ? -27.5 36.344 16.234 1 84.44 331 LEU B C 1
ATOM 7836 O O . LEU B 1 331 ? -27.375 36.781 17.391 1 84.44 331 LEU B O 1
ATOM 7840 N N . THR B 1 332 ? -28.328 35.438 15.93 1 81.88 332 THR B N 1
ATOM 7841 C CA . THR B 1 332 ? -28.844 34.562 16.969 1 81.88 332 THR B CA 1
ATOM 7842 C C . THR B 1 332 ? -28.234 33.156 16.844 1 81.88 332 THR B C 1
ATOM 7844 O O . THR B 1 332 ? -28.344 32.531 15.797 1 81.88 332 THR B O 1
ATOM 7847 N N . LEU B 1 333 ? -27.578 32.781 17.891 1 79.38 333 LEU B N 1
ATOM 7848 C CA . LEU B 1 333 ? -26.938 31.469 17.922 1 79.38 333 LEU B CA 1
ATOM 7849 C C . LEU B 1 333 ? -27.547 30.594 19.031 1 79.38 333 LEU B C 1
ATOM 7851 O O . LEU B 1 333 ? -28.062 31.125 20.016 1 79.38 333 LEU B O 1
ATOM 7855 N N . THR B 1 334 ? -27.484 29.359 18.75 1 79.69 334 THR B N 1
ATOM 7856 C CA . THR B 1 334 ? -28.062 28.453 19.734 1 79.69 334 THR B CA 1
ATOM 7857 C C . THR B 1 334 ? -27.016 27.438 20.203 1 79.69 334 THR B C 1
ATOM 7859 O O . THR B 1 334 ? -26.062 27.141 19.469 1 79.69 334 THR B O 1
ATOM 7862 N N . GLU B 1 335 ? -27.172 26.953 21.391 1 80.38 335 GLU B N 1
ATOM 7863 C CA . GLU B 1 335 ? -26.422 25.859 22 1 80.38 335 GLU B CA 1
ATOM 7864 C C . GLU B 1 335 ? -24.922 26.109 21.953 1 80.38 335 GLU B C 1
ATOM 7866 O O . GLU B 1 335 ? -24.156 25.281 21.469 1 80.38 335 GLU B O 1
ATOM 7871 N N . LEU B 1 336 ? -24.531 27.297 22.359 1 84.56 336 LEU B N 1
ATOM 7872 C CA . LEU B 1 336 ? -23.109 27.625 22.422 1 84.56 336 LEU B CA 1
ATOM 7873 C C . LEU B 1 336 ? -22.469 27.031 23.672 1 84.56 336 LEU B C 1
ATOM 7875 O O . LEU B 1 336 ? -23.016 27.156 24.766 1 84.56 336 LEU B O 1
ATOM 7879 N N . LEU B 1 337 ? -21.391 26.422 23.469 1 88.19 337 LEU B N 1
ATOM 7880 C CA . LEU B 1 337 ? -20.641 25.812 24.562 1 88.19 337 LEU B CA 1
ATOM 7881 C C . LEU B 1 337 ? -19.812 26.859 25.312 1 88.19 337 LEU B C 1
ATOM 7883 O O . LEU B 1 337 ? -19.594 27.969 24.797 1 88.19 337 LEU B O 1
ATOM 7887 N N . PRO B 1 338 ? -19.5 26.484 26.562 1 87.94 338 PRO B N 1
ATOM 7888 C CA . PRO B 1 338 ? -18.562 27.406 27.234 1 87.94 338 PRO B CA 1
ATOM 7889 C C . PRO B 1 338 ? -17.266 27.578 26.469 1 87.94 338 PRO B C 1
ATOM 7891 O O . PRO B 1 338 ? -16.781 26.641 25.812 1 87.94 338 PRO B O 1
ATOM 7894 N N . GLY B 1 339 ? -16.781 28.75 26.5 1 83 339 GLY B N 1
ATOM 7895 C CA . GLY B 1 339 ? -15.547 29.047 25.797 1 83 339 GLY B CA 1
ATOM 7896 C C . GLY B 1 339 ? -15.438 30.484 25.359 1 83 339 GLY B C 1
ATOM 7897 O O . GLY B 1 339 ? -16.219 31.328 25.781 1 83 339 GLY B O 1
ATOM 7898 N N . THR B 1 340 ? -14.398 30.656 24.656 1 79.19 340 THR B N 1
ATOM 7899 C CA . THR B 1 340 ? -14.164 32 24.125 1 79.19 340 THR B CA 1
ATOM 7900 C C . THR B 1 340 ? -14.531 32.062 22.656 1 79.19 340 THR B C 1
ATOM 7902 O O . THR B 1 340 ? -14.133 31.203 21.859 1 79.19 340 THR B O 1
ATOM 7905 N N . TYR B 1 341 ? -15.43 32.875 22.375 1 81.88 341 TYR B N 1
ATOM 7906 C CA . TYR B 1 341 ? -15.836 33.156 21 1 81.88 341 TYR B CA 1
ATOM 7907 C C . TYR B 1 341 ? -15.398 34.562 20.562 1 81.88 341 TYR B C 1
ATOM 7909 O O . TYR B 1 341 ? -15.016 35.375 21.406 1 81.88 341 TYR B O 1
ATOM 7917 N N . TYR B 1 342 ? -15.469 34.75 19.219 1 82.19 342 TYR B N 1
ATOM 7918 C CA . TYR B 1 342 ? -15.031 36.062 18.734 1 82.19 342 TYR B CA 1
ATOM 7919 C C . TYR B 1 342 ? -16.078 36.688 17.828 1 82.19 342 TYR B C 1
ATOM 7921 O O . TYR B 1 342 ? -16.703 36 17.016 1 82.19 342 TYR B O 1
ATOM 7929 N N . LEU B 1 343 ? -16.359 37.844 18.047 1 84.31 343 LEU B N 1
ATOM 7930 C CA . LEU B 1 343 ? -17.25 38.625 17.203 1 84.31 343 LEU B CA 1
ATOM 7931 C C . LEU B 1 343 ? -16.438 39.531 16.266 1 84.31 343 LEU B C 1
ATOM 7933 O O . LEU B 1 343 ? -15.68 40.406 16.734 1 84.31 343 LEU B O 1
ATOM 7937 N N . TRP B 1 344 ? -16.656 39.281 15.078 1 82.25 344 TRP B N 1
ATOM 7938 C CA . TRP B 1 344 ? -15.953 40.031 14.031 1 82.25 344 TRP B CA 1
ATOM 7939 C C . TRP B 1 344 ? -16.859 41.062 13.383 1 82.25 344 TRP B C 1
ATOM 7941 O O . TRP B 1 344 ? -17.828 40.688 12.703 1 82.25 344 TRP B O 1
ATOM 7951 N N . VAL B 1 345 ? -16.578 42.312 13.633 1 85.38 345 VAL B N 1
ATOM 7952 C CA . VAL B 1 345 ? -17.312 43.406 13.031 1 85.38 345 VAL B CA 1
ATOM 7953 C C . VAL B 1 345 ? -16.594 43.875 11.766 1 85.38 345 VAL B C 1
ATOM 7955 O O . VAL B 1 345 ? -15.406 44.219 11.812 1 85.38 345 VAL B O 1
ATOM 7958 N N . GLN B 1 346 ? -17.328 43.875 10.727 1 83.5 346 GLN B N 1
ATOM 7959 C CA . GLN B 1 346 ? -16.719 44.219 9.445 1 83.5 346 GLN B CA 1
ATOM 7960 C C . GLN B 1 346 ? -17.484 45.344 8.758 1 83.5 346 GLN B C 1
ATOM 7962 O O . GLN B 1 346 ? -18.672 45.188 8.43 1 83.5 346 GLN B O 1
ATOM 7967 N N . ALA B 1 347 ? -16.828 46.469 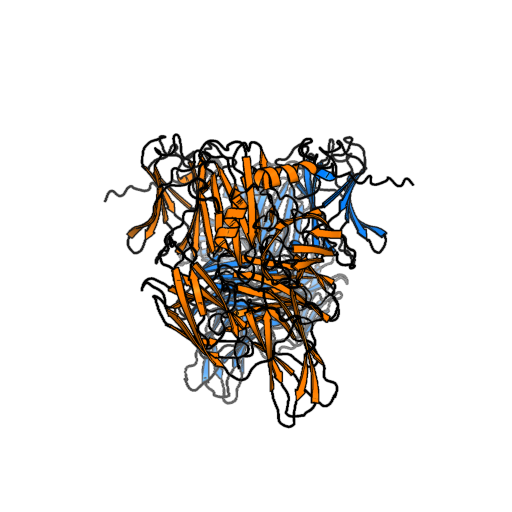8.516 1 84.69 347 ALA B N 1
ATOM 7968 C CA . ALA B 1 347 ? -17.344 47.5 7.641 1 84.69 347 ALA B CA 1
ATOM 7969 C C . ALA B 1 347 ? -17.125 47.156 6.176 1 84.69 347 ALA B C 1
ATOM 7971 O O . ALA B 1 347 ? -16.266 46.344 5.852 1 84.69 347 ALA B O 1
ATOM 7972 N N . PRO B 1 348 ? -17.938 47.688 5.301 1 82.31 348 PRO B N 1
ATOM 7973 C CA . PRO B 1 348 ? -17.797 47.344 3.885 1 82.31 348 PRO B CA 1
ATOM 7974 C C . PRO B 1 348 ? -16.453 47.75 3.303 1 82.31 348 PRO B C 1
ATOM 7976 O O . PRO B 1 348 ? -15.906 47.031 2.445 1 82.31 348 PRO B O 1
ATOM 7979 N N . THR B 1 349 ? -15.938 48.906 3.705 1 82.56 349 THR B N 1
ATOM 7980 C CA . THR B 1 349 ? -14.625 49.375 3.281 1 82.56 349 THR B CA 1
ATOM 7981 C C . THR B 1 349 ? -13.883 50.031 4.449 1 82.56 349 THR B C 1
ATOM 7983 O O . THR B 1 349 ? -14.477 50.281 5.504 1 82.56 349 THR B O 1
ATOM 7986 N N . ALA B 1 350 ? -12.586 50.188 4.215 1 82.12 350 ALA B N 1
ATOM 7987 C CA . ALA B 1 350 ? -11.828 50.906 5.23 1 82.12 350 ALA B CA 1
ATOM 7988 C C . ALA B 1 350 ? -12.438 52.281 5.484 1 82.12 350 ALA B C 1
ATOM 7990 O O . ALA B 1 350 ? -12.836 52.969 4.547 1 82.12 350 ALA B O 1
ATOM 7991 N N . VAL B 1 351 ? -12.586 52.656 6.707 1 82.25 351 VAL B N 1
ATOM 7992 C CA . VAL B 1 351 ? -13.258 53.906 7.055 1 82.25 351 VAL B CA 1
ATOM 7993 C C . VAL B 1 351 ? -12.242 55.031 7.109 1 82.25 351 VAL B C 1
ATOM 7995 O O . VAL B 1 351 ? -11.117 54.844 7.59 1 82.25 351 VAL B O 1
ATOM 7998 N N . ASP B 1 352 ? -12.531 56.156 6.652 1 81.12 352 ASP B N 1
ATOM 7999 C CA . ASP B 1 352 ? -11.648 57.312 6.605 1 81.12 352 ASP B CA 1
ATOM 8000 C C . ASP B 1 352 ? -11.414 57.906 8 1 81.12 352 ASP B C 1
ATOM 8002 O O . ASP B 1 352 ? -10.328 58.406 8.297 1 81.12 352 ASP B O 1
ATOM 8006 N N . SER B 1 353 ? -12.461 57.906 8.727 1 82.94 353 SER B N 1
ATOM 8007 C CA . SER B 1 353 ? -12.406 58.344 10.125 1 82.94 353 SER B CA 1
ATOM 8008 C C . SER B 1 353 ? -13.047 57.281 11.039 1 82.94 353 SER B C 1
ATOM 8010 O O . SER B 1 353 ? -13.875 56.5 10.586 1 82.94 353 SER B O 1
ATOM 8012 N N . ALA B 1 354 ? -12.578 57.375 12.219 1 85.94 354 ALA B N 1
ATOM 8013 C CA . ALA B 1 354 ? -13.117 56.406 13.172 1 85.94 354 ALA B CA 1
ATOM 8014 C C . ALA B 1 354 ? -14.641 56.438 13.164 1 85.94 354 ALA B C 1
ATOM 8016 O O . ALA B 1 354 ? -15.258 57.5 13.227 1 85.94 354 ALA B O 1
ATOM 8017 N N . GLN B 1 355 ? -15.281 55.344 13.031 1 87.62 355 GLN B N 1
ATOM 8018 C CA . GLN B 1 355 ? -16.734 55.219 13 1 87.62 355 GLN B CA 1
ATOM 8019 C C . GLN B 1 355 ? -17.25 54.438 14.219 1 87.62 355 GLN B C 1
ATOM 8021 O O . GLN B 1 355 ? -16.875 53.281 14.43 1 87.62 355 GLN B O 1
ATOM 8026 N N . PRO B 1 356 ? -18.062 55.094 14.961 1 89.81 356 PRO B N 1
ATOM 8027 C CA . PRO B 1 356 ? -18.578 54.438 16.156 1 89.81 356 PRO B CA 1
ATOM 8028 C C . PRO B 1 356 ? -19.672 53.438 15.844 1 89.81 356 PRO B C 1
ATOM 8030 O O . PRO B 1 356 ? -20.406 53.594 14.867 1 89.81 356 PRO B O 1
ATOM 8033 N N . PHE B 1 357 ? -19.781 52.406 16.656 1 90.12 357 PHE B N 1
ATOM 8034 C CA . PHE B 1 357 ? -20.875 51.438 16.672 1 90.12 357 PHE B CA 1
ATOM 8035 C C . PHE B 1 357 ? -21.125 50.938 18.078 1 90.12 357 PHE B C 1
ATOM 8037 O O . PHE B 1 357 ? -20.344 51.219 19 1 90.12 357 PHE B O 1
ATOM 8044 N N . THR B 1 358 ? -22.297 50.312 18.25 1 90.5 358 THR B N 1
ATOM 8045 C CA . THR B 1 358 ? -22.641 49.688 19.516 1 90.5 358 THR B CA 1
ATOM 8046 C C . THR B 1 358 ? -22.859 48.188 19.328 1 90.5 358 THR B C 1
ATOM 8048 O O . THR B 1 358 ? -23.562 47.781 18.391 1 90.5 358 THR B O 1
ATOM 8051 N N . LEU B 1 359 ? -22.203 47.438 20.109 1 90.81 359 LEU B N 1
ATOM 8052 C CA . LEU B 1 359 ? -22.359 46 20.125 1 90.81 359 LEU B CA 1
ATOM 8053 C C . LEU B 1 359 ? -23.047 45.531 21.406 1 90.81 359 LEU B C 1
ATOM 8055 O O . LEU B 1 359 ? -22.641 45.906 22.516 1 90.81 359 LEU B O 1
ATOM 8059 N N . THR B 1 360 ? -24.141 44.812 21.25 1 90.62 360 THR B N 1
ATOM 8060 C CA . THR B 1 360 ? -24.859 44.25 22.391 1 90.62 360 THR B CA 1
ATOM 8061 C C . THR B 1 360 ? -24.984 42.719 22.266 1 90.62 360 THR B C 1
ATOM 8063 O O . THR B 1 360 ? -25.438 42.219 21.234 1 90.62 360 THR B O 1
ATOM 8066 N N . VAL B 1 361 ? -24.5 42.031 23.297 1 91.12 361 VAL B N 1
ATOM 8067 C CA . VAL B 1 361 ? -24.641 40.562 23.344 1 91.12 361 VAL B CA 1
ATOM 8068 C C . VAL B 1 361 ? -25.516 40.156 24.531 1 91.12 361 VAL B C 1
ATOM 8070 O O . VAL B 1 361 ? -25.25 40.562 25.672 1 91.12 361 VAL B O 1
ATOM 8073 N N . THR B 1 362 ? -26.578 39.531 24.203 1 89.94 362 THR B N 1
ATOM 8074 C CA . THR B 1 362 ? -27.516 39.094 25.234 1 89.94 362 THR B CA 1
ATOM 8075 C C . THR B 1 362 ? -27.766 37.594 25.094 1 89.94 362 THR B C 1
ATOM 8077 O O . THR B 1 362 ? -27.688 37.031 24 1 89.94 362 THR B O 1
ATOM 8080 N N . GLY B 1 363 ? -27.906 36.906 26.25 1 86.06 363 GLY B N 1
ATOM 8081 C CA . GLY B 1 363 ? -28.234 35.469 26.188 1 86.06 363 GLY B CA 1
ATOM 8082 C C . GLY B 1 363 ? -28.656 34.906 27.531 1 86.06 363 GLY B C 1
ATOM 8083 O O . GLY B 1 363 ? -28.516 35.562 28.562 1 86.06 363 GLY B O 1
ATOM 8084 N N . ALA B 1 364 ? -29.391 33.812 27.422 1 81.12 364 ALA B N 1
ATOM 8085 C CA . ALA B 1 364 ? -29.812 33.031 28.594 1 81.12 364 ALA B CA 1
ATOM 8086 C C . ALA B 1 364 ? -28.75 32 28.984 1 81.12 364 ALA B C 1
ATOM 8088 O O . ALA B 1 364 ? -28.484 31.062 28.25 1 81.12 364 ALA B O 1
ATOM 8089 N N . ALA B 1 365 ? -28.062 32.281 30.156 1 81.06 365 ALA B N 1
ATOM 8090 C CA . ALA B 1 365 ? -27.031 31.391 30.625 1 81.06 365 ALA B CA 1
ATOM 8091 C C . ALA B 1 365 ? -27.641 30.188 31.359 1 81.06 365 ALA B C 1
ATOM 8093 O O . ALA B 1 365 ? -28.609 30.344 32.094 1 81.06 365 ALA B O 1
ATOM 8094 N N . GLY B 1 366 ? -27.203 29.016 30.953 1 81.69 366 GLY B N 1
ATOM 8095 C CA . GLY B 1 366 ? -27.453 27.891 31.828 1 81.69 366 GLY B CA 1
ATOM 8096 C C . GLY B 1 366 ? -26.625 27.906 33.094 1 81.69 366 GLY B C 1
ATOM 8097 O O . GLY B 1 366 ? -26.062 28.938 33.469 1 81.69 366 GLY B O 1
ATOM 8098 N N . ASP B 1 367 ? -26.719 26.75 33.75 1 84.88 367 ASP B N 1
ATOM 8099 C CA . ASP B 1 367 ? -25.859 26.625 34.938 1 84.88 367 ASP B CA 1
ATOM 8100 C C . ASP B 1 367 ? -24.391 26.688 34.562 1 84.88 367 ASP B C 1
ATOM 8102 O O . ASP B 1 367 ? -23.984 26.125 33.531 1 84.88 367 ASP B O 1
ATOM 8106 N N . PRO B 1 368 ? -23.688 27.422 35.312 1 87.69 368 PRO B N 1
ATOM 8107 C CA . PRO B 1 368 ? -22.25 27.484 35 1 87.69 368 PRO B CA 1
ATOM 8108 C C . PRO B 1 368 ? -21.578 26.125 35.031 1 87.69 368 PRO B C 1
ATOM 8110 O O . PRO B 1 368 ? -21.906 25.281 35.875 1 87.69 368 PRO B O 1
ATOM 8113 N N . ILE B 1 369 ? -20.734 25.875 34.156 1 92.62 369 ILE B N 1
ATOM 8114 C CA . ILE B 1 369 ? -19.938 24.656 34.094 1 92.62 369 ILE B CA 1
ATOM 8115 C C . ILE B 1 369 ? -18.484 24.984 34.469 1 92.62 369 ILE B C 1
ATOM 8117 O O . ILE B 1 369 ? -17.844 25.812 33.812 1 92.62 369 ILE B O 1
ATOM 8121 N N . PRO B 1 370 ? -17.984 24.297 35.5 1 93.62 370 PRO B N 1
ATOM 8122 C CA . PRO B 1 370 ? -16.625 24.609 35.906 1 93.62 370 PRO B CA 1
ATOM 8123 C C . PRO B 1 370 ? -15.586 24.297 34.844 1 93.62 370 PRO B C 1
ATOM 8125 O O . PRO B 1 370 ? -15.719 23.297 34.125 1 93.62 370 PRO B O 1
ATOM 8128 N N . ARG B 1 371 ? -14.57 25.109 34.781 1 92.19 371 ARG B N 1
ATOM 8129 C CA . ARG B 1 371 ? -13.477 24.922 33.812 1 92.19 371 ARG B CA 1
ATOM 8130 C C . ARG B 1 371 ? -12.359 24.094 34.438 1 92.19 371 ARG B C 1
ATOM 8132 O O . ARG B 1 371 ? -12 24.297 35.594 1 92.19 371 ARG B O 1
ATOM 8139 N N . LEU B 1 372 ? -11.93 23.141 33.656 1 94.88 372 LEU B N 1
ATOM 8140 C CA . LEU B 1 372 ? -10.703 22.453 34.031 1 94.88 372 LEU B CA 1
ATOM 8141 C C . LEU B 1 372 ? -9.477 23.188 33.5 1 94.88 372 LEU B C 1
ATOM 8143 O O . LEU B 1 372 ? -9.367 23.438 32.312 1 94.88 372 LEU B O 1
ATOM 8147 N N . GLU B 1 373 ? -8.617 23.516 34.438 1 89.44 373 GLU B N 1
ATOM 8148 C CA . GLU B 1 373 ? -7.355 24.109 34 1 89.44 373 GLU B CA 1
ATOM 8149 C C . GLU B 1 373 ? -6.297 23.047 33.75 1 89.44 373 GLU B C 1
ATOM 8151 O O . GLU B 1 373 ? -6.219 22.047 34.438 1 89.44 373 GLU B O 1
ATOM 8156 N N . ASN B 1 374 ? -5.523 23.297 32.75 1 88.25 374 ASN B N 1
ATOM 8157 C CA . ASN B 1 374 ? -4.477 22.344 32.375 1 88.25 374 ASN B CA 1
ATOM 8158 C C . ASN B 1 374 ? -3.541 22.062 33.562 1 88.25 374 ASN B C 1
ATOM 8160 O O . ASN B 1 374 ? -3.016 22.984 34.156 1 88.25 374 ASN B O 1
ATOM 8164 N N . GLN B 1 375 ? -3.377 20.875 33.875 1 88.88 375 GLN B N 1
ATOM 8165 C CA . GLN B 1 375 ? -2.467 20.344 34.875 1 88.88 375 GLN B CA 1
ATOM 8166 C C . GLN B 1 375 ? -2.842 20.844 36.281 1 88.88 375 GLN B C 1
ATOM 8168 O O . GLN B 1 375 ? -1.984 20.953 37.156 1 88.88 375 GLN B O 1
ATOM 8173 N N . ALA B 1 376 ? -4.047 21.25 36.469 1 91.38 376 ALA B N 1
ATOM 8174 C CA . ALA B 1 376 ? -4.543 21.641 37.781 1 91.38 376 ALA B CA 1
ATOM 8175 C C . ALA B 1 376 ? -5.629 20.688 38.25 1 91.38 376 ALA B C 1
ATOM 8177 O O . ALA B 1 376 ? -6.605 20.438 37.531 1 91.38 376 ALA B O 1
ATOM 8178 N N . ALA B 1 377 ? -5.43 20.219 39.406 1 94.19 377 ALA B N 1
ATOM 8179 C CA . ALA B 1 377 ? -6.406 19.297 39.969 1 94.19 377 ALA B CA 1
ATOM 8180 C C . ALA B 1 377 ? -7.711 20.016 40.312 1 94.19 377 ALA B C 1
ATOM 8182 O O . ALA B 1 377 ? -7.695 21.141 40.812 1 94.19 377 ALA B O 1
ATOM 8183 N N . ALA B 1 378 ? -8.773 19.406 40 1 95.75 378 ALA B N 1
ATOM 8184 C CA . ALA B 1 378 ? -10.109 19.922 40.312 1 95.75 378 ALA B CA 1
ATOM 8185 C C . ALA B 1 378 ? -10.82 19 41.312 1 95.75 378 ALA B C 1
ATOM 8187 O O . ALA B 1 378 ? -11.289 17.922 40.938 1 95.75 378 ALA B O 1
ATOM 8188 N N . PRO B 1 379 ? -10.883 19.453 42.531 1 95.62 379 PRO B N 1
ATOM 8189 C CA . PRO B 1 379 ? -11.594 18.625 43.5 1 95.62 379 PRO B CA 1
ATOM 8190 C C . PRO B 1 379 ? -13.109 18.656 43.312 1 95.62 379 PRO B C 1
ATOM 8192 O O . PRO B 1 379 ? -13.656 19.688 42.875 1 95.62 379 PRO B O 1
ATOM 8195 N N . GLY B 1 380 ? -13.758 17.562 43.5 1 95.12 380 GLY B N 1
ATOM 8196 C CA . GLY B 1 380 ? -15.211 17.438 43.469 1 95.12 380 GLY B CA 1
ATOM 8197 C C . GLY B 1 380 ? -15.742 16.422 44.469 1 95.12 380 GLY B C 1
ATOM 8198 O O . GLY B 1 380 ? -14.977 15.641 45.031 1 95.12 380 GLY B O 1
ATOM 8199 N N . GLU B 1 381 ? -17.078 16.594 44.75 1 94.56 381 GLU B N 1
ATOM 8200 C CA . GLU B 1 381 ? -17.734 15.648 45.656 1 94.56 381 GLU B CA 1
ATOM 8201 C C . GLU B 1 381 ? -19.172 15.383 45.219 1 94.56 381 GLU B C 1
ATOM 8203 O O . GLU B 1 381 ? -19.953 16.312 45.031 1 94.56 381 GLU B O 1
ATOM 8208 N N . PHE B 1 382 ? -19.406 14.07 45.094 1 94.81 382 PHE B N 1
ATOM 8209 C CA . PHE B 1 382 ? -20.781 13.711 44.812 1 94.81 382 PHE B CA 1
ATOM 8210 C C . PHE B 1 382 ? -21.609 13.664 46.094 1 94.81 382 PHE B C 1
ATOM 8212 O O . PHE B 1 382 ? -21.172 13.117 47.094 1 94.81 382 PHE B O 1
ATOM 8219 N N . ALA B 1 383 ? -22.781 14.297 45.969 1 94.31 383 ALA B N 1
ATOM 8220 C CA . ALA B 1 383 ? -23.781 14.109 47 1 94.31 383 ALA B CA 1
ATOM 8221 C C . ALA B 1 383 ? -24.578 12.82 46.781 1 94.31 383 ALA B C 1
ATOM 8223 O O . ALA B 1 383 ? -24.453 12.188 45.719 1 94.31 383 ALA B O 1
ATOM 8224 N N . GLU B 1 384 ? -25.312 12.43 47.844 1 92.94 384 GLU B N 1
ATOM 8225 C CA . GLU B 1 384 ? -26.125 11.227 47.719 1 92.94 384 GLU B CA 1
ATOM 8226 C C . GLU B 1 384 ? -27.125 11.352 46.562 1 92.94 384 GLU B C 1
ATOM 8228 O O . GLU B 1 384 ? -27.859 12.344 46.5 1 92.94 384 GLU B O 1
ATOM 8233 N N . GLY B 1 385 ? -27.094 10.5 45.656 1 93.06 385 GLY B N 1
ATOM 8234 C CA . GLY B 1 385 ? -28.047 10.461 44.562 1 93.06 385 GLY B CA 1
ATOM 8235 C C . GLY B 1 385 ? -27.578 11.219 43.312 1 93.06 385 GLY B C 1
ATOM 8236 O O . GLY B 1 385 ? -28.172 11.086 42.25 1 93.06 385 GLY B O 1
ATOM 8237 N N . GLU B 1 386 ? -26.547 12.008 43.469 1 93.75 386 GLU B N 1
ATOM 8238 C CA . GLU B 1 386 ? -26.016 12.734 42.312 1 93.75 386 GLU B CA 1
ATOM 8239 C C . GLU B 1 386 ? -25.281 11.805 41.375 1 93.75 386 GLU B C 1
ATOM 8241 O O . GLU B 1 386 ? -24.531 10.93 41.812 1 93.75 386 GLU B O 1
ATOM 8246 N N . GLU B 1 387 ? -25.531 11.977 40.094 1 94.19 387 GLU B N 1
ATOM 8247 C CA . GLU B 1 387 ? -25.031 10.961 39.156 1 94.19 387 GLU B CA 1
ATOM 8248 C C . GLU B 1 387 ? -24 11.539 38.219 1 94.19 387 GLU B C 1
ATOM 8250 O O . GLU B 1 387 ? -23.266 10.797 37.562 1 94.19 387 GLU B O 1
ATOM 8255 N N . GLN B 1 388 ? -23.906 12.867 38.188 1 95.31 388 GLN B N 1
ATOM 8256 C CA . GLN B 1 388 ? -23.031 13.414 37.156 1 95.31 388 GLN B CA 1
ATOM 8257 C C . GLN B 1 388 ? -22.531 14.797 37.562 1 95.31 388 GLN B C 1
ATOM 8259 O O . GLN B 1 388 ? -23.281 15.617 38.094 1 95.31 388 GLN B O 1
ATOM 8264 N N . HIS B 1 389 ? -21.297 15.016 37.344 1 95.56 389 HIS B N 1
ATOM 8265 C CA . HIS B 1 389 ? -20.672 16.328 37.312 1 95.56 389 HIS B CA 1
ATOM 8266 C C . HIS B 1 389 ? -20.031 16.625 35.969 1 95.56 389 HIS B C 1
ATOM 8268 O O . HIS B 1 389 ? -19.266 15.812 35.438 1 95.56 389 HIS B O 1
ATOM 8274 N N . THR B 1 390 ? -20.344 17.781 35.406 1 95.69 390 THR B N 1
ATOM 8275 C CA . THR B 1 390 ? -19.812 18.141 34.094 1 95.69 390 THR B CA 1
ATOM 8276 C C . THR B 1 390 ? -18.797 19.281 34.219 1 95.69 390 THR B C 1
ATOM 8278 O O . THR B 1 390 ? -19.016 20.234 35 1 95.69 390 THR B O 1
ATOM 8281 N N . TYR B 1 391 ? -17.703 19.141 33.531 1 96.44 391 TYR B N 1
ATOM 8282 C CA . TYR B 1 391 ? -16.656 20.141 33.406 1 96.44 391 TYR B CA 1
ATOM 8283 C C . TYR B 1 391 ? -16.375 20.469 31.953 1 96.44 391 TYR B C 1
ATOM 8285 O O . TYR B 1 391 ? -16.906 19.828 31.047 1 96.44 391 TYR B O 1
ATOM 8293 N N . TRP B 1 392 ? -15.664 21.516 31.75 1 93.44 392 TRP B N 1
ATOM 8294 C CA . TRP B 1 392 ? -15.211 21.75 30.391 1 93.44 392 TRP B CA 1
ATOM 8295 C C . TRP B 1 392 ? -13.734 22.125 30.359 1 93.44 392 TRP B C 1
ATOM 8297 O O . TRP B 1 392 ? -13.195 22.609 31.359 1 93.44 392 TRP B O 1
ATOM 8307 N N . LEU B 1 393 ? -13.078 21.766 29.266 1 92.81 393 LEU B N 1
ATOM 8308 C CA . LEU B 1 393 ? -11.664 22.016 29.031 1 92.81 393 LEU B CA 1
ATOM 8309 C C . LEU B 1 393 ? -11.438 22.672 27.672 1 92.81 393 LEU B C 1
ATOM 8311 O O . LEU B 1 393 ? -12.125 22.359 26.703 1 92.81 393 LEU B O 1
ATOM 8315 N N . SER B 1 394 ? -10.547 23.641 27.688 1 86.12 394 SER B N 1
ATOM 8316 C CA . SER B 1 394 ? -10.18 24.297 26.438 1 86.12 394 SER B CA 1
ATOM 8317 C C . SER B 1 394 ? -8.953 23.625 25.797 1 86.12 394 SER B C 1
ATOM 8319 O O . SER B 1 394 ? -7.914 23.5 26.453 1 86.12 394 SER B O 1
ATOM 8321 N N . VAL B 1 395 ? -9.094 23.203 24.594 1 88 395 VAL B N 1
ATOM 8322 C CA . VAL B 1 395 ? -7.996 22.609 23.844 1 88 395 VAL B CA 1
ATOM 8323 C C . VAL B 1 395 ? -7.574 23.562 22.719 1 88 395 VAL B C 1
ATOM 8325 O O . VAL B 1 395 ? -8.312 23.766 21.766 1 88 395 VAL B O 1
ATOM 8328 N N . PRO B 1 396 ? -6.426 24.062 22.797 1 76.75 396 PRO B N 1
ATOM 8329 C CA . PRO B 1 396 ? -6.043 25.125 21.859 1 76.75 396 PRO B CA 1
ATOM 8330 C C . PRO B 1 396 ? -5.707 24.609 20.469 1 76.75 396 PRO B C 1
ATOM 8332 O O . PRO B 1 396 ? -5.871 25.328 19.484 1 76.75 396 PRO B O 1
ATOM 8335 N N . GLN B 1 397 ? -5.152 23.391 20.406 1 79.94 397 GLN B N 1
ATOM 8336 C CA . GLN B 1 397 ? -4.672 22.906 19.125 1 79.94 397 GLN B CA 1
ATOM 8337 C C . GLN B 1 397 ? -5.199 21.5 18.828 1 79.94 397 GLN B C 1
ATOM 8339 O O . GLN B 1 397 ? -5.246 20.656 19.734 1 79.94 397 GLN B O 1
ATOM 8344 N N . ALA B 1 398 ? -5.547 21.344 17.562 1 87.25 398 ALA B N 1
ATOM 8345 C CA . ALA B 1 398 ? -5.871 19.984 17.125 1 87.25 398 ALA B CA 1
ATOM 8346 C C . ALA B 1 398 ? -4.648 19.078 17.234 1 87.25 398 ALA B C 1
ATOM 8348 O O . ALA B 1 398 ? -3.52 19.516 17.016 1 87.25 398 ALA B O 1
ATOM 8349 N N . GLY B 1 399 ? -4.906 17.844 17.562 1 93.75 399 GLY B N 1
ATOM 8350 C CA . GLY B 1 399 ? -3.807 16.891 17.656 1 93.75 399 GLY B CA 1
ATOM 8351 C C . GLY B 1 399 ? -3.217 16.797 19.047 1 93.75 399 GLY B C 1
ATOM 8352 O O . GLY B 1 399 ? -2.4 15.914 19.328 1 93.75 399 GLY B O 1
ATOM 8353 N N . SER B 1 400 ? -3.611 17.656 19.969 1 93.31 400 SER B N 1
ATOM 8354 C CA . SER B 1 400 ? -3.131 17.594 21.344 1 93.31 400 SER B CA 1
ATOM 8355 C C . SER B 1 400 ? -3.541 16.297 22.016 1 93.31 400 SER B C 1
ATOM 8357 O O . SER B 1 400 ? -4.648 15.797 21.797 1 93.31 400 SER B O 1
ATOM 8359 N N . LEU B 1 401 ? -2.604 15.797 22.797 1 97.38 401 LEU B N 1
ATOM 8360 C CA . LEU B 1 401 ? -2.951 14.641 23.609 1 97.38 401 LEU B CA 1
ATOM 8361 C C . LEU B 1 401 ? -3.641 15.078 24.906 1 97.38 401 LEU B C 1
ATOM 8363 O O . LEU B 1 401 ? -3.084 15.859 25.672 1 97.38 401 LEU B O 1
ATOM 8367 N N . ILE B 1 402 ? -4.84 14.602 25.141 1 97.44 402 ILE B N 1
ATOM 8368 C CA . ILE B 1 402 ? -5.602 14.875 26.359 1 97.44 402 ILE B CA 1
ATOM 8369 C C . ILE B 1 402 ? -5.555 13.656 27.281 1 97.44 402 ILE B C 1
ATOM 8371 O O . ILE B 1 402 ? -5.805 12.531 26.844 1 97.44 402 ILE B O 1
ATOM 8375 N N . THR B 1 403 ? -5.156 13.836 28.469 1 97.56 403 THR B N 1
ATOM 8376 C CA . THR B 1 403 ? -5.172 12.812 29.5 1 97.56 403 THR B CA 1
ATOM 8377 C C . THR B 1 403 ? -6.059 13.234 30.672 1 97.56 403 THR B C 1
ATOM 8379 O O . THR B 1 403 ? -5.82 14.273 31.297 1 97.56 403 THR B O 1
ATOM 8382 N N . LEU B 1 404 ? -7.047 12.477 31.031 1 97 404 LEU B N 1
ATOM 8383 C CA . LEU B 1 404 ? -7.949 12.703 32.156 1 97 404 LEU B CA 1
ATOM 8384 C C . LEU B 1 404 ? -7.785 11.625 33.219 1 97 404 LEU B C 1
ATOM 8386 O O . LEU B 1 404 ? -7.977 10.438 32.938 1 97 404 LEU B O 1
ATOM 8390 N N . SER B 1 405 ? -7.422 12.047 34.344 1 95.75 405 SER B N 1
ATOM 8391 C CA . SER B 1 405 ? -7.207 11.117 35.438 1 95.75 405 SER B CA 1
ATOM 8392 C C . SER B 1 405 ? -8.172 11.391 36.594 1 95.75 405 SER B C 1
ATOM 8394 O O . SER B 1 405 ? -8.383 12.539 36.969 1 95.75 405 SER B O 1
ATOM 8396 N N . LEU B 1 406 ? -8.758 10.352 37.062 1 94.62 406 LEU B N 1
ATOM 8397 C CA . LEU B 1 406 ? -9.703 10.422 38.156 1 94.62 406 LEU B CA 1
ATOM 8398 C C . LEU B 1 406 ? -9.156 9.695 39.406 1 94.62 406 LEU B C 1
ATOM 8400 O O . LEU B 1 406 ? -8.797 8.516 39.312 1 94.62 406 LEU B O 1
ATOM 8404 N N . GLN B 1 407 ? -9.023 10.406 40.438 1 91.94 407 GLN B N 1
ATOM 8405 C CA . GLN B 1 407 ? -8.609 9.812 41.688 1 91.94 407 GLN B CA 1
ATOM 8406 C C . GLN B 1 407 ? -9.773 9.781 42.688 1 91.94 407 GLN B C 1
ATOM 8408 O O . GLN B 1 407 ? -10.43 10.805 42.906 1 91.94 407 GLN B O 1
ATOM 8413 N N . VAL B 1 408 ? -9.984 8.578 43.094 1 90.5 408 VAL B N 1
ATOM 8414 C CA . VAL B 1 408 ? -11.047 8.406 44.094 1 90.5 408 VAL B CA 1
ATOM 8415 C C . VAL B 1 408 ? -10.469 7.867 45.375 1 90.5 408 VAL B C 1
ATOM 8417 O O . VAL B 1 408 ? -9.523 7.074 45.375 1 90.5 408 VAL B O 1
ATOM 8420 N N . GLU B 1 409 ? -10.836 8.398 46.531 1 80.06 409 GLU B N 1
ATOM 8421 C CA . GLU B 1 409 ? -10.289 8.023 47.844 1 80.06 409 GLU B CA 1
ATOM 8422 C C . GLU B 1 409 ? -10.883 6.707 48.344 1 80.06 409 GLU B C 1
ATOM 8424 O O . GLU B 1 409 ? -10.195 5.898 48.969 1 80.06 409 GLU B O 1
ATOM 8429 N N . SER B 1 410 ? -12.195 6.512 48.094 1 78.38 410 SER B N 1
ATOM 8430 C CA . SER B 1 410 ? -12.836 5.312 48.625 1 78.38 410 SER B CA 1
ATOM 8431 C C . SER B 1 410 ? -12.891 4.203 47.594 1 78.38 410 SER B C 1
ATOM 8433 O O . SER B 1 410 ? -13.328 4.422 46.469 1 78.38 410 SER B O 1
ATOM 8435 N N . PRO B 1 411 ? -12.406 3 47.875 1 74.25 411 PRO B N 1
ATOM 8436 C CA . PRO B 1 411 ? -12.469 1.862 46.969 1 74.25 411 PRO B CA 1
ATOM 8437 C C . PRO B 1 411 ? -13.906 1.429 46.656 1 74.25 411 PRO B C 1
ATOM 8439 O O . PRO B 1 411 ? -14.141 0.686 45.688 1 74.25 411 PRO B O 1
ATOM 8442 N N . ASP B 1 412 ? -14.852 1.924 47.438 1 74.94 412 ASP B N 1
ATOM 8443 C CA . ASP B 1 412 ? -16.234 1.469 47.281 1 74.94 412 ASP B CA 1
ATOM 8444 C C . ASP B 1 412 ? -16.969 2.273 46.219 1 74.94 412 ASP B C 1
ATOM 8446 O O . ASP B 1 412 ? -18.125 1.985 45.906 1 74.94 412 ASP B O 1
ATOM 8450 N N . VAL B 1 413 ? -16.281 3.225 45.656 1 80.12 413 VAL B N 1
ATOM 8451 C CA . VAL B 1 413 ? -16.969 4.035 44.656 1 80.12 413 VAL B CA 1
ATOM 8452 C C . VAL B 1 413 ? -16.453 3.682 43.281 1 80.12 413 VAL B C 1
ATOM 8454 O O . VAL B 1 413 ? -15.273 3.377 43.094 1 80.12 413 VAL B O 1
ATOM 8457 N N . ASN B 1 414 ? -17.422 3.527 42.344 1 84.62 414 ASN B N 1
ATOM 8458 C CA . ASN B 1 414 ? -17.078 3.27 40.969 1 84.62 414 ASN B CA 1
ATOM 8459 C C . ASN B 1 414 ? -17.422 4.461 40.062 1 84.62 414 ASN B C 1
ATOM 8461 O O . ASN B 1 414 ? -18.469 4.473 39.438 1 84.62 414 ASN B O 1
ATOM 8465 N N . TYR B 1 415 ? -16.594 5.508 40.219 1 90.19 415 TYR B N 1
ATOM 8466 C CA . TYR B 1 415 ? -16.766 6.66 39.344 1 90.19 415 TYR B CA 1
ATOM 8467 C C . TYR B 1 415 ? -16.062 6.445 38 1 90.19 415 TYR B C 1
ATOM 8469 O O . TYR B 1 415 ? -15.016 5.801 37.938 1 90.19 415 TYR B O 1
ATOM 8477 N N . THR B 1 416 ? -16.641 6.891 36.906 1 92.88 416 THR B N 1
ATOM 8478 C CA . THR B 1 416 ? -16.031 6.812 35.562 1 92.88 416 THR B CA 1
ATOM 8479 C C . THR B 1 416 ? -16 8.188 34.906 1 92.88 416 THR B C 1
ATOM 8481 O O . THR B 1 416 ? -16.625 9.133 35.406 1 92.88 416 THR B O 1
ATOM 8484 N N . ILE B 1 417 ? -15.156 8.289 33.969 1 95.25 417 ILE B N 1
ATOM 8485 C CA . ILE B 1 417 ? -15.016 9.539 33.219 1 95.25 417 ILE B CA 1
ATOM 8486 C C . ILE B 1 417 ? -15.398 9.32 31.766 1 95.25 417 ILE B C 1
ATOM 8488 O O . ILE B 1 417 ? -15.164 8.242 31.203 1 95.25 417 ILE B O 1
ATOM 8492 N N . GLN B 1 418 ? -16.047 10.32 31.188 1 96 418 GLN B N 1
ATOM 8493 C CA . GLN B 1 418 ? -16.266 10.375 29.75 1 96 418 GLN B CA 1
ATOM 8494 C C . GLN B 1 418 ? -16.094 11.797 29.219 1 96 418 GLN B C 1
ATOM 8496 O O . GLN B 1 418 ? -16.125 12.766 29.984 1 96 418 GLN B O 1
ATOM 8501 N N . ALA B 1 419 ? -15.812 11.891 27.969 1 96.88 419 ALA B N 1
ATOM 8502 C CA . ALA B 1 419 ? -15.625 13.203 27.344 1 96.88 419 ALA B CA 1
ATOM 8503 C C . ALA B 1 419 ? -16.297 13.266 25.984 1 96.88 419 ALA B C 1
ATOM 8505 O O . ALA B 1 419 ? -16.516 12.234 25.344 1 96.88 419 ALA B O 1
ATOM 8506 N N . GLY B 1 420 ? -16.672 14.461 25.594 1 94.94 420 GLY B N 1
ATOM 8507 C CA . GLY B 1 420 ? -17.328 14.68 24.312 1 94.94 420 GLY B CA 1
ATOM 8508 C C . GLY B 1 420 ? -17.234 16.125 23.844 1 94.94 420 GLY B C 1
ATOM 8509 O O . GLY B 1 420 ? -16.656 16.969 24.531 1 94.94 420 GLY B O 1
ATOM 8510 N N . LEU B 1 421 ? -17.844 16.297 22.656 1 90.81 421 LEU B N 1
ATOM 8511 C CA . LEU B 1 421 ? -17.781 17.609 22.031 1 90.81 421 LEU B CA 1
ATOM 8512 C C . LEU B 1 421 ? -19.141 18.297 22.062 1 90.81 421 LEU B C 1
ATOM 8514 O O . LEU B 1 421 ? -19.25 19.484 21.719 1 90.81 421 LEU B O 1
ATOM 8518 N N . GLN B 1 422 ? -20.109 17.578 22.453 1 87.19 422 GLN B N 1
ATOM 8519 C CA . GLN B 1 422 ? -21.484 18.078 22.578 1 87.19 422 GLN B CA 1
ATOM 8520 C C . GLN B 1 422 ? -22.125 17.547 23.859 1 87.19 422 GLN B C 1
ATOM 8522 O O . GLN B 1 422 ? -21.828 16.438 24.297 1 87.19 422 GLN B O 1
ATOM 8527 N N . PRO B 1 423 ? -22.953 18.453 24.406 1 88.06 423 PRO B N 1
ATOM 8528 C CA . PRO B 1 423 ? -23.641 17.969 25.609 1 88.06 423 PRO B CA 1
ATOM 8529 C C . PRO B 1 423 ? -24.453 16.703 25.359 1 88.06 423 PRO B C 1
ATOM 8531 O O . PRO B 1 423 ? -25.172 16.609 24.359 1 88.06 423 PRO B O 1
ATOM 8534 N N . GLY B 1 424 ? -24.25 15.75 26.141 1 88.25 424 GLY B N 1
ATOM 8535 C CA . GLY B 1 424 ? -25.031 14.523 26.062 1 88.25 424 GLY B CA 1
ATOM 8536 C C . GLY B 1 424 ? -24.562 13.57 24.984 1 88.25 424 GLY B C 1
ATOM 8537 O O . GLY B 1 424 ? -25.219 12.562 24.703 1 88.25 424 GLY B O 1
ATOM 8538 N N . ALA B 1 425 ? -23.531 13.883 24.359 1 91.38 425 ALA B N 1
ATOM 8539 C CA . ALA B 1 425 ? -22.984 13.039 23.281 1 91.38 425 ALA B CA 1
ATOM 8540 C C . ALA B 1 425 ? -21.516 12.711 23.531 1 91.38 425 ALA B C 1
ATOM 8542 O O . ALA B 1 425 ? -20.641 13.211 22.828 1 91.38 425 ALA B O 1
ATOM 8543 N N . PRO B 1 426 ? -21.312 11.789 24.484 1 95.19 426 PRO B N 1
ATOM 8544 C CA . PRO B 1 426 ? -19.922 11.445 24.766 1 95.19 426 PRO B CA 1
ATOM 8545 C C . PRO B 1 426 ? -19.25 10.695 23.609 1 95.19 426 PRO B C 1
ATOM 8547 O O . PRO B 1 426 ? -19.906 9.891 22.938 1 95.19 426 PRO B O 1
ATOM 8550 N N . LEU B 1 427 ? -18 10.945 23.391 1 96.06 427 LEU B N 1
ATOM 8551 C CA . LEU B 1 427 ? -17.219 10.289 22.359 1 96.06 427 LEU B CA 1
ATOM 8552 C C . LEU B 1 427 ? -16.219 9.32 22.953 1 96.06 427 LEU B C 1
ATOM 8554 O O . LEU B 1 427 ? -15.984 8.234 22.422 1 96.06 427 LEU B O 1
ATOM 8558 N N . TRP B 1 428 ? -15.539 9.742 23.984 1 96.69 428 TRP B N 1
ATOM 8559 C CA . TRP B 1 428 ? -14.523 8.938 24.656 1 96.69 428 TRP B CA 1
ATOM 8560 C C . TRP B 1 428 ? -15.016 8.469 26.031 1 96.69 428 TRP B C 1
ATOM 8562 O O . TRP B 1 428 ? -15.562 9.25 26.797 1 96.69 428 TRP B O 1
ATOM 8572 N N . ARG B 1 429 ? -14.805 7.242 26.328 1 94.88 429 ARG B N 1
ATOM 8573 C CA . ARG B 1 429 ? -15.258 6.652 27.578 1 94.88 429 ARG B CA 1
ATOM 8574 C C . ARG B 1 429 ? -14.109 5.957 28.297 1 94.88 429 ARG B C 1
ATOM 8576 O O . ARG B 1 429 ? -13.375 5.176 27.703 1 94.88 429 ARG B O 1
ATOM 8583 N N . GLY B 1 430 ? -13.984 6.359 29.484 1 90.94 430 GLY B N 1
ATOM 8584 C CA . GLY B 1 430 ? -12.969 5.707 30.297 1 90.94 430 GLY B CA 1
ATOM 8585 C C . GLY B 1 430 ? -13.438 4.391 30.891 1 90.94 430 GLY B C 1
ATOM 8586 O O . GLY B 1 430 ? -14.641 4.164 31.047 1 90.94 430 GLY B O 1
ATOM 8587 N N . GLU B 1 431 ? -12.367 3.52 30.938 1 78.12 431 GLU B N 1
ATOM 8588 C CA . GLU B 1 431 ? -12.641 2.248 31.594 1 78.12 431 GLU B CA 1
ATOM 8589 C C . GLU B 1 431 ? -11.82 2.104 32.875 1 78.12 431 GLU B C 1
ATOM 8591 O O . GLU B 1 431 ? -10.641 2.457 32.906 1 78.12 431 GLU B O 1
ATOM 8596 N N . ASP B 1 432 ? -12.469 1.657 33.875 1 73.06 432 ASP B N 1
ATOM 8597 C CA . ASP B 1 432 ? -11.82 1.259 35.125 1 73.06 432 ASP B CA 1
ATOM 8598 C C . ASP B 1 432 ? -10.992 2.404 35.719 1 73.06 432 ASP B C 1
ATOM 8600 O O . ASP B 1 432 ? -11.406 3.564 35.656 1 73.06 432 ASP B O 1
ATOM 8604 N N . ASP B 1 433 ? -9.82 2.18 36.312 1 76.75 433 ASP B N 1
ATOM 8605 C CA . ASP B 1 433 ? -9.016 3.141 37.062 1 76.75 433 ASP B CA 1
ATOM 8606 C C . ASP B 1 433 ? -7.895 3.707 36.188 1 76.75 433 ASP B C 1
ATOM 8608 O O . ASP B 1 433 ? -7.062 4.48 36.656 1 76.75 433 ASP B O 1
ATOM 8612 N N . ALA B 1 434 ? -7.988 3.465 34.906 1 86.38 434 ALA B N 1
ATOM 8613 C CA . ALA B 1 434 ? -6.941 3.982 34.031 1 86.38 434 ALA B CA 1
ATOM 8614 C C . ALA B 1 434 ? -7.312 5.359 33.5 1 86.38 434 ALA B C 1
ATOM 8616 O O . ALA B 1 434 ? -8.5 5.668 33.312 1 86.38 434 ALA B O 1
ATOM 8617 N N . PRO B 1 435 ? -6.316 6.211 33.312 1 94.44 435 PRO B N 1
ATOM 8618 C CA . PRO B 1 435 ? -6.605 7.512 32.719 1 94.44 435 PRO B CA 1
ATOM 8619 C C . PRO B 1 435 ? -7.215 7.395 31.312 1 94.44 435 PRO B C 1
ATOM 8621 O O . PRO B 1 435 ? -6.887 6.469 30.578 1 94.44 435 PRO B O 1
ATOM 8624 N N . LEU B 1 436 ? -8.141 8.242 31.031 1 96.25 436 LEU B N 1
ATOM 8625 C CA . LEU B 1 436 ? -8.688 8.359 29.688 1 96.25 436 LEU B CA 1
ATOM 8626 C C . LEU B 1 436 ? -7.793 9.234 28.812 1 96.25 436 LEU B C 1
ATOM 8628 O O . LEU B 1 436 ? -7.582 10.406 29.109 1 96.25 436 LEU B O 1
ATOM 8632 N N . ARG B 1 437 ? -7.211 8.68 27.781 1 96.44 437 ARG B N 1
ATOM 8633 C CA . ARG B 1 437 ? -6.309 9.398 26.891 1 96.44 437 ARG B CA 1
ATOM 8634 C C . ARG B 1 437 ? -6.832 9.391 25.453 1 96.44 437 ARG B C 1
ATOM 8636 O O . ARG B 1 437 ? -7.266 8.352 24.953 1 96.44 437 ARG B O 1
ATOM 8643 N N . PHE B 1 438 ? -6.797 10.5 24.812 1 97.81 438 PHE B N 1
ATOM 8644 C CA . PHE B 1 438 ? -7.152 10.57 23.391 1 97.81 438 PHE B CA 1
ATOM 8645 C C . PHE B 1 438 ? -6.535 11.805 22.75 1 97.81 438 PHE B C 1
ATOM 8647 O O . PHE B 1 438 ? -6.133 12.742 23.438 1 97.81 438 PHE B O 1
ATOM 8654 N N . VAL B 1 439 ? -6.402 11.766 21.391 1 97.88 439 VAL B N 1
ATOM 8655 C CA . VAL B 1 439 ? -5.906 12.883 20.609 1 97.88 439 VAL B CA 1
ATOM 8656 C C . VAL B 1 439 ? -7.074 13.758 20.141 1 97.88 439 VAL B C 1
ATOM 8658 O O . VAL B 1 439 ? -8.039 13.258 19.578 1 97.88 439 VAL B O 1
ATOM 8661 N N . ALA B 1 440 ? -6.969 15.023 20.406 1 95.31 440 ALA B N 1
ATOM 8662 C CA . ALA B 1 440 ? -8.047 15.945 20.062 1 95.31 440 ALA B CA 1
ATOM 8663 C C . ALA B 1 440 ? -8.164 16.094 18.547 1 95.31 440 ALA B C 1
ATOM 8665 O O . ALA B 1 440 ? -7.234 16.547 17.875 1 95.31 440 ALA B O 1
ATOM 8666 N N . PRO B 1 441 ? -9.312 15.789 18 1 94.88 441 PRO B N 1
ATOM 8667 C CA . PRO B 1 441 ? -9.461 15.898 16.547 1 94.88 441 PRO B CA 1
ATOM 8668 C C . PRO B 1 441 ? -9.602 17.344 16.062 1 94.88 441 PRO B C 1
ATOM 8670 O O . PRO B 1 441 ? -9.469 17.625 14.867 1 94.88 441 PRO B O 1
ATOM 8673 N N . ARG B 1 442 ? -9.906 18.281 16.953 1 86.69 442 ARG B N 1
ATOM 8674 C CA . ARG B 1 442 ? -10.039 19.703 16.672 1 86.69 442 ARG B CA 1
ATOM 8675 C C . ARG B 1 442 ? -9.797 20.531 17.922 1 86.69 442 ARG B C 1
ATOM 8677 O O . ARG B 1 442 ? -9.922 20.031 19.047 1 86.69 442 ARG B O 1
ATOM 8684 N N . PRO B 1 443 ? -9.414 21.75 17.688 1 83.44 443 PRO B N 1
ATOM 8685 C CA . PRO B 1 443 ? -9.359 22.625 18.859 1 83.44 443 PRO B CA 1
ATOM 8686 C C . PRO B 1 443 ? -10.75 23.031 19.359 1 83.44 443 PRO B C 1
ATOM 8688 O O . PRO B 1 443 ? -11.742 22.828 18.656 1 83.44 443 PRO B O 1
ATOM 8691 N N . GLY B 1 444 ? -10.781 23.484 20.594 1 82.81 444 GLY B N 1
ATOM 8692 C CA . GLY B 1 444 ? -12.039 24 21.109 1 82.81 444 GLY B CA 1
ATOM 8693 C C . GLY B 1 444 ? -12.391 23.453 22.484 1 82.81 444 GLY B C 1
ATOM 8694 O O . GLY B 1 444 ? -11.508 23.141 23.281 1 82.81 444 GLY B O 1
ATOM 8695 N N . THR B 1 445 ? -13.711 23.484 22.703 1 89 445 THR B N 1
ATOM 8696 C CA . THR B 1 445 ? -14.203 23.109 24.016 1 89 445 THR B CA 1
ATOM 8697 C C . THR B 1 445 ? -14.539 21.625 24.062 1 89 445 THR B C 1
ATOM 8699 O O . THR B 1 445 ? -15.219 21.109 23.156 1 89 445 THR B O 1
ATOM 8702 N N . TYR B 1 446 ? -13.992 20.969 25.078 1 93.75 446 TYR B N 1
ATOM 8703 C CA . TYR B 1 446 ? -14.328 19.578 25.359 1 93.75 446 TYR B CA 1
ATOM 8704 C C . TYR B 1 446 ? -15.062 19.469 26.688 1 93.75 446 TYR B C 1
ATOM 8706 O O . TYR B 1 446 ? -14.672 20.078 27.688 1 93.75 446 TYR B O 1
ATOM 8714 N N . LEU B 1 447 ? -16.156 18.734 26.641 1 95.12 447 LEU B N 1
ATOM 8715 C CA . LEU B 1 447 ? -16.906 18.469 27.859 1 95.12 447 LEU B CA 1
ATOM 8716 C C . LEU B 1 447 ? -16.438 17.188 28.531 1 95.12 447 LEU B C 1
ATOM 8718 O O . LEU B 1 447 ? -16.172 16.188 27.844 1 95.12 447 LEU B O 1
ATOM 8722 N N . VAL B 1 448 ? -16.266 17.234 29.828 1 97.19 448 VAL B N 1
ATOM 8723 C CA . VAL B 1 448 ? -15.836 16.078 30.609 1 97.19 448 VAL B CA 1
ATOM 8724 C C . VAL B 1 448 ? -16.875 15.781 31.688 1 97.19 448 VAL B C 1
ATOM 8726 O O . VAL B 1 448 ? -17.219 16.641 32.5 1 97.19 448 VAL B O 1
ATOM 8729 N N . ASP B 1 449 ? -17.312 14.578 31.734 1 96.44 449 ASP B N 1
ATOM 8730 C CA . ASP B 1 449 ? -18.281 14.141 32.719 1 96.44 449 ASP B CA 1
ATOM 8731 C C . ASP B 1 449 ? -17.672 13.141 33.688 1 96.44 449 ASP B C 1
ATOM 8733 O O . ASP B 1 449 ? -17.016 12.18 33.281 1 96.44 449 ASP B O 1
ATOM 8737 N N . VAL B 1 450 ? -17.812 13.414 34.906 1 96 450 VAL B N 1
ATOM 8738 C CA . VAL B 1 450 ? -17.594 12.398 35.938 1 96 450 VAL B CA 1
ATOM 8739 C C . VAL B 1 450 ? -18.922 11.766 36.344 1 96 450 VAL B C 1
ATOM 8741 O O . VAL B 1 450 ? -19.875 12.469 36.688 1 96 450 VAL B O 1
ATOM 8744 N N . LEU B 1 451 ? -18.938 10.461 36.25 1 94.94 451 LEU B N 1
ATOM 8745 C CA . LEU B 1 451 ? -20.188 9.75 36.5 1 94.94 451 LEU B CA 1
ATOM 8746 C C . LEU B 1 451 ? -20.094 8.938 37.781 1 94.94 451 LEU B C 1
ATOM 8748 O O . LEU B 1 451 ? -19.062 8.344 38.094 1 94.94 451 LEU B O 1
ATOM 8752 N N . SER B 1 452 ? -21.188 8.953 38.469 1 92.5 452 SER B N 1
ATOM 8753 C CA . SER B 1 452 ? -21.328 8.141 39.656 1 92.5 452 SER B CA 1
ATOM 8754 C C . SER B 1 452 ? -22.547 7.23 39.594 1 92.5 452 SER B C 1
ATOM 8756 O O . SER B 1 452 ? -23.422 7.434 38.75 1 92.5 452 SER B O 1
ATOM 8758 N N . ASN B 1 453 ? -22.484 6.168 40.375 1 88.94 453 ASN B N 1
ATOM 8759 C CA . ASN B 1 453 ? -23.656 5.305 40.469 1 88.94 453 ASN B CA 1
ATOM 8760 C C . ASN B 1 453 ? -24.578 5.746 41.594 1 88.94 453 ASN B C 1
ATOM 8762 O O . ASN B 1 453 ? -25.422 4.965 42.062 1 88.94 453 ASN B O 1
ATOM 8766 N N . GLY B 1 454 ? -24.359 6.957 42.156 1 90.31 454 GLY B N 1
ATOM 8767 C CA . GLY B 1 454 ? -25.203 7.477 43.219 1 90.31 454 GLY B CA 1
ATOM 8768 C C . GLY B 1 454 ? -24.516 7.461 44.562 1 90.31 454 GLY B C 1
ATOM 8769 O O . GLY B 1 454 ? -25.031 8.039 45.531 1 90.31 454 GLY B O 1
ATOM 8770 N N . THR B 1 455 ? -23.453 6.832 44.688 1 91 455 THR B N 1
ATOM 8771 C CA . THR B 1 455 ? -22.703 6.785 45.938 1 91 455 THR B CA 1
ATOM 8772 C C . THR B 1 455 ? -21.922 8.078 46.125 1 91 455 THR B C 1
ATOM 8774 O O . THR B 1 455 ? -21.172 8.5 45.25 1 91 455 THR B O 1
ATOM 8777 N N . PRO B 1 456 ? -22.156 8.68 47.281 1 92.25 456 PRO B N 1
ATOM 8778 C CA . PRO B 1 456 ? -21.453 9.938 47.531 1 92.25 456 PRO B CA 1
ATOM 8779 C C . PRO B 1 456 ? -19.969 9.734 47.844 1 92.25 456 PRO B C 1
ATOM 8781 O O . PRO B 1 456 ? -19.578 8.672 48.312 1 92.25 456 PRO B O 1
ATOM 8784 N N . GLY B 1 457 ? -19.141 10.766 47.594 1 92.62 457 GLY B N 1
ATOM 8785 C CA . GLY B 1 457 ? -17.719 10.719 47.906 1 92.62 457 GLY B CA 1
ATOM 8786 C C . GLY B 1 457 ? -16.906 11.766 47.188 1 92.62 457 GLY B C 1
ATOM 8787 O O . GLY B 1 457 ? -17.359 12.32 46.188 1 92.62 457 GLY B O 1
ATOM 8788 N N . PRO B 1 458 ? -15.797 12.008 47.719 1 93.88 458 PRO B N 1
ATOM 8789 C CA . PRO B 1 458 ? -14.906 12.969 47.062 1 93.88 458 PRO B CA 1
ATOM 8790 C C . PRO B 1 458 ? -14.109 12.352 45.938 1 93.88 458 PRO B C 1
ATOM 8792 O O . PRO B 1 458 ? -13.922 11.133 45.875 1 93.88 458 PRO B O 1
ATOM 8795 N N . TYR B 1 459 ? -13.789 13.141 44.969 1 94.38 459 TYR B N 1
ATOM 8796 C CA . TYR B 1 459 ? -12.875 12.758 43.906 1 94.38 459 TYR B CA 1
ATOM 8797 C C . TYR B 1 459 ? -12.023 13.938 43.469 1 94.38 459 TYR B C 1
ATOM 8799 O O . TYR B 1 459 ? -12.273 15.078 43.875 1 94.38 459 TYR B O 1
ATOM 8807 N N . THR B 1 460 ? -10.945 13.688 42.812 1 95.19 460 THR B N 1
ATOM 8808 C CA . THR B 1 460 ? -10.109 14.703 42.188 1 95.19 460 THR B CA 1
ATOM 8809 C C . THR B 1 460 ? -9.914 14.406 40.688 1 95.19 460 THR B C 1
ATOM 8811 O O . THR B 1 460 ? -9.547 13.289 40.312 1 95.19 460 THR B O 1
ATOM 8814 N N . LEU B 1 461 ? -10.297 15.359 39.906 1 95.88 461 LEU B N 1
ATOM 8815 C CA . LEU B 1 461 ? -10.125 15.242 38.469 1 95.88 461 LEU B CA 1
ATOM 8816 C C . LEU B 1 461 ? -8.938 16.062 37.969 1 95.88 461 LEU B C 1
ATOM 8818 O O . LEU B 1 461 ? -8.805 17.234 38.344 1 95.88 461 LEU B O 1
ATOM 8822 N N . LEU B 1 462 ? -8.031 15.406 37.281 1 96.31 462 LEU B N 1
ATOM 8823 C CA . LEU B 1 462 ? -6.875 16.078 36.688 1 96.31 462 LEU B CA 1
ATOM 8824 C C . LEU B 1 462 ? -6.914 16 35.156 1 96.31 462 LEU B C 1
ATOM 8826 O O . LEU B 1 462 ? -7.051 14.914 34.594 1 96.31 462 LEU B O 1
ATOM 8830 N N . ALA B 1 463 ? -6.895 17.172 34.531 1 96.69 463 ALA B N 1
ATOM 8831 C CA . ALA B 1 463 ? -6.832 17.219 33.062 1 96.69 463 ALA B CA 1
ATOM 8832 C C . ALA B 1 463 ? -5.469 17.734 32.594 1 96.69 463 ALA B C 1
ATOM 8834 O O . ALA B 1 463 ? -4.969 18.734 33.094 1 96.69 463 ALA B O 1
ATOM 8835 N N . GLU B 1 464 ? -4.895 17 31.703 1 96.12 464 GLU B N 1
ATOM 8836 C CA . GLU B 1 464 ? -3.641 17.406 31.078 1 96.12 464 GLU B CA 1
ATOM 8837 C C . GLU B 1 464 ? -3.807 17.547 29.562 1 96.12 464 GLU B C 1
ATOM 8839 O O . GLU B 1 464 ? -4.203 16.594 28.875 1 96.12 464 GLU B O 1
ATOM 8844 N N . VAL B 1 465 ? -3.582 18.703 29.062 1 93.75 465 VAL B N 1
ATOM 8845 C CA . VAL B 1 465 ? -3.564 19 27.641 1 93.75 465 VAL B CA 1
ATOM 8846 C C . VAL B 1 465 ? -2.127 19.203 27.172 1 93.75 465 VAL B C 1
ATOM 8848 O O . VAL B 1 465 ? -1.535 20.25 27.422 1 93.75 465 VAL B O 1
ATOM 8851 N N . ALA B 1 466 ? -1.595 18.219 26.438 1 92.12 466 ALA B N 1
ATOM 8852 C CA . ALA B 1 466 ? -0.219 18.297 25.953 1 92.12 466 ALA B CA 1
ATOM 8853 C C . ALA B 1 466 ? -0.164 18.922 24.562 1 92.12 466 ALA B C 1
ATOM 8855 O O . ALA B 1 466 ? -1.202 19.172 23.953 1 92.12 466 ALA B O 1
ATOM 8856 N N . ASP B 1 467 ? 1.016 19.281 24.172 1 86.12 467 ASP B N 1
ATOM 8857 C CA . ASP B 1 467 ? 1.227 19.703 22.781 1 86.12 467 ASP B CA 1
ATOM 8858 C C . ASP B 1 467 ? 0.783 18.609 21.812 1 86.12 467 ASP B C 1
ATOM 8860 O O . ASP B 1 467 ? 0.622 17.453 22.188 1 86.12 467 ASP B O 1
ATOM 8864 N N . PRO B 1 468 ? 0.496 19.047 20.594 1 90.38 468 PRO B N 1
ATOM 8865 C CA . PRO B 1 468 ? 0.113 18.031 19.609 1 90.38 468 PRO B CA 1
ATOM 8866 C C . PRO B 1 468 ? 1.131 16.906 19.5 1 90.38 468 PRO B C 1
ATOM 8868 O O . PRO B 1 468 ? 2.34 17.141 19.547 1 90.38 468 PRO B O 1
ATOM 8871 N N . VAL B 1 469 ? 0.612 15.727 19.406 1 96.19 469 VAL B N 1
ATOM 8872 C CA . VAL B 1 469 ? 1.471 14.555 19.297 1 96.19 469 VAL B CA 1
ATOM 8873 C C . VAL B 1 469 ? 2.205 14.562 17.969 1 96.19 469 VAL B C 1
ATOM 8875 O O . VAL B 1 469 ? 1.908 15.375 17.094 1 96.19 469 VAL B O 1
ATOM 8878 N N . VAL B 1 470 ? 3.178 13.68 17.844 1 95.75 470 VAL B N 1
ATOM 8879 C CA . VAL B 1 470 ? 4.012 13.586 16.641 1 95.75 470 VAL B CA 1
ATOM 8880 C C . VAL B 1 470 ? 3.131 13.367 15.422 1 95.75 470 VAL B C 1
ATOM 8882 O O . VAL B 1 470 ? 2.211 12.539 15.445 1 95.75 470 VAL B O 1
ATOM 8885 N N . ALA B 1 471 ? 3.359 14.188 14.414 1 95.69 471 ALA B N 1
ATOM 8886 C CA . ALA B 1 471 ? 2.65 14.031 13.148 1 95.69 471 ALA B CA 1
ATOM 8887 C C . ALA B 1 471 ? 3.312 12.969 12.273 1 95.69 471 ALA B C 1
ATOM 8889 O O . ALA B 1 471 ? 4.531 12.969 12.102 1 95.69 471 ALA B O 1
ATOM 8890 N N . LEU B 1 472 ? 2.529 12.07 11.758 1 97.12 472 LEU B N 1
ATOM 8891 C CA . LEU B 1 472 ? 3.051 11.078 10.82 1 97.12 472 LEU B CA 1
ATOM 8892 C C . LEU B 1 472 ? 3.131 11.664 9.406 1 97.12 472 LEU B C 1
ATOM 8894 O O . LEU B 1 472 ? 2.209 12.352 8.961 1 97.12 472 LEU B O 1
ATOM 8898 N N . ASP B 1 473 ? 4.25 11.414 8.797 1 92.06 473 ASP B N 1
ATOM 8899 C CA . ASP B 1 473 ? 4.488 11.844 7.426 1 92.06 473 ASP B CA 1
ATOM 8900 C C . ASP B 1 473 ? 4.359 10.664 6.457 1 92.06 473 ASP B C 1
ATOM 8902 O O . ASP B 1 473 ? 5.086 9.68 6.57 1 92.06 473 ASP B O 1
ATOM 8906 N N . PRO B 1 474 ? 3.459 10.695 5.43 1 90.5 474 PRO B N 1
ATOM 8907 C CA . PRO B 1 474 ? 3.318 9.594 4.477 1 90.5 474 PRO B CA 1
ATOM 8908 C C . PRO B 1 474 ? 4.559 9.398 3.605 1 90.5 474 PRO B C 1
ATOM 8910 O O . PRO B 1 474 ? 4.691 8.375 2.93 1 90.5 474 PRO B O 1
ATOM 8913 N N . ALA B 1 475 ? 5.508 10.281 3.584 1 83 475 ALA B N 1
ATOM 8914 C CA . ALA B 1 475 ? 6.668 10.234 2.693 1 83 475 ALA B CA 1
ATOM 8915 C C . ALA B 1 475 ? 7.781 9.375 3.283 1 83 475 ALA B C 1
ATOM 8917 O O . ALA B 1 475 ? 8.656 8.898 2.559 1 83 475 ALA B O 1
ATOM 8918 N N . ALA B 1 476 ? 7.738 9.211 4.629 1 90.12 476 ALA B N 1
ATOM 8919 C CA . ALA B 1 476 ? 8.82 8.477 5.266 1 90.12 476 ALA B CA 1
ATOM 8920 C C . ALA B 1 476 ? 8.328 7.742 6.512 1 90.12 476 ALA B C 1
ATOM 8922 O O . ALA B 1 476 ? 7.387 8.188 7.164 1 90.12 476 ALA B O 1
ATOM 8923 N N . PRO B 1 477 ? 9.055 6.656 6.871 1 94.31 477 PRO B N 1
ATOM 8924 C CA . PRO B 1 477 ? 8.68 5.957 8.102 1 94.31 477 PRO B CA 1
ATOM 8925 C C . PRO B 1 477 ? 9.008 6.762 9.359 1 94.31 477 PRO B C 1
ATOM 8927 O O . PRO B 1 477 ? 10 7.504 9.383 1 94.31 477 PRO B O 1
ATOM 8930 N N . THR B 1 478 ? 8.203 6.664 10.367 1 96.62 478 THR B N 1
ATOM 8931 C CA . THR B 1 478 ? 8.453 7.23 11.688 1 96.62 478 THR B CA 1
ATOM 8932 C C . THR B 1 478 ? 8.938 6.152 12.648 1 96.62 478 THR B C 1
ATOM 8934 O O . THR B 1 478 ? 8.227 5.176 12.906 1 96.62 478 THR B O 1
ATOM 8937 N N . TRP B 1 479 ? 10.195 6.34 13.18 1 96.62 479 TRP B N 1
ATOM 8938 C CA . TRP B 1 479 ? 10.773 5.387 14.117 1 96.62 479 TRP B CA 1
ATOM 8939 C C . TRP B 1 479 ? 10.516 5.816 15.562 1 96.62 479 TRP B C 1
ATOM 8941 O O . TRP B 1 479 ? 10.609 7.004 15.891 1 96.62 479 TRP B O 1
ATOM 8951 N N . ASP B 1 480 ? 10.133 4.852 16.422 1 96.56 480 ASP B N 1
ATOM 8952 C CA . ASP B 1 480 ? 9.906 5.152 17.828 1 96.56 480 ASP B CA 1
ATOM 8953 C C . ASP B 1 480 ? 10.125 3.914 18.703 1 96.56 480 ASP B C 1
ATOM 8955 O O . ASP B 1 480 ? 10.516 2.859 18.203 1 96.56 480 ASP B O 1
ATOM 8959 N N . GLN B 1 481 ? 10.039 4.035 20.016 1 97 481 GLN B N 1
ATOM 8960 C CA . GLN B 1 481 ? 10.117 2.959 21 1 97 481 GLN B CA 1
ATOM 8961 C C . GLN B 1 481 ? 8.945 3.021 21.984 1 97 481 GLN B C 1
ATOM 8963 O O . GLN B 1 481 ? 8.43 4.102 22.266 1 97 481 GLN B O 1
ATOM 8968 N N . ILE B 1 482 ? 8.539 1.885 22.391 1 97.06 482 ILE B N 1
ATOM 8969 C CA . ILE B 1 482 ? 7.418 1.814 23.312 1 97.06 482 ILE B CA 1
ATOM 8970 C C . ILE B 1 482 ? 7.746 0.841 24.453 1 97.06 482 ILE B C 1
ATOM 8972 O O . ILE B 1 482 ? 8.375 -0.193 24.219 1 97.06 482 ILE B O 1
ATOM 8976 N N . GLY B 1 483 ? 7.348 1.199 25.672 1 96.38 483 GLY B N 1
ATOM 8977 C CA . GLY B 1 483 ? 7.535 0.323 26.812 1 96.38 483 GLY B CA 1
ATOM 8978 C C . GLY B 1 483 ? 6.434 -0.706 26.969 1 96.38 483 GLY B C 1
ATOM 8979 O O . GLY B 1 483 ? 5.375 -0.588 26.344 1 96.38 483 GLY B O 1
ATOM 8980 N N . PRO B 1 484 ? 6.715 -1.789 27.812 1 96.12 484 PRO B N 1
ATOM 8981 C CA . PRO B 1 484 ? 5.691 -2.812 28.062 1 96.12 484 PRO B CA 1
ATOM 8982 C C . PRO B 1 484 ? 4.391 -2.23 28.609 1 96.12 484 PRO B C 1
ATOM 8984 O O . PRO B 1 484 ? 4.414 -1.41 29.531 1 96.12 484 PRO B O 1
ATOM 8987 N N . GLY B 1 485 ? 3.254 -2.553 28 1 94.62 485 GLY B N 1
ATOM 8988 C CA . GLY B 1 485 ? 1.938 -2.162 28.484 1 94.62 485 GLY B CA 1
ATOM 8989 C C . GLY B 1 485 ? 1.578 -0.73 28.141 1 94.62 485 GLY B C 1
ATOM 8990 O O . GLY B 1 485 ? 0.508 -0.244 28.516 1 94.62 485 GLY B O 1
ATOM 8991 N N . GLU B 1 486 ? 2.379 -0.027 27.391 1 95.88 486 GLU B N 1
ATOM 8992 C CA . GLU B 1 486 ? 2.16 1.384 27.094 1 95.88 486 GLU B CA 1
ATOM 8993 C C . GLU B 1 486 ? 1.371 1.555 25.797 1 95.88 486 GLU B C 1
ATOM 8995 O O . GLU B 1 486 ? 1.223 0.605 25.016 1 95.88 486 GLU B O 1
ATOM 9000 N N . THR B 1 487 ? 0.788 2.715 25.656 1 96.94 487 THR B N 1
ATOM 9001 C CA . THR B 1 487 ? 0.167 3.145 24.406 1 96.94 487 THR B CA 1
ATOM 9002 C C . THR B 1 487 ? 0.82 4.422 23.891 1 96.94 487 THR B C 1
ATOM 9004 O O . THR B 1 487 ? 0.957 5.398 24.625 1 96.94 487 THR B O 1
ATOM 9007 N N . ALA B 1 488 ? 1.316 4.41 22.703 1 98.06 488 ALA B N 1
ATOM 9008 C CA . ALA B 1 488 ? 1.866 5.59 22.031 1 98.06 488 ALA B CA 1
ATOM 9009 C C . ALA B 1 488 ? 0.858 6.188 21.062 1 98.06 488 ALA B C 1
ATOM 9011 O O . ALA B 1 488 ? 0.129 5.461 20.391 1 98.06 488 ALA B O 1
ATOM 9012 N N . PHE B 1 489 ? 0.824 7.543 21.016 1 98.44 489 PHE B N 1
ATOM 9013 C CA . PHE B 1 489 ? -0.149 8.234 20.172 1 98.44 489 PHE B CA 1
ATOM 9014 C C . PHE B 1 489 ? 0.551 9.078 19.109 1 98.44 489 PHE B C 1
ATOM 9016 O O . PHE B 1 489 ? 1.576 9.703 19.391 1 98.44 489 PHE B O 1
ATOM 9023 N N . TYR B 1 490 ? -0.008 9.078 17.938 1 98.38 490 TYR B N 1
ATOM 9024 C CA . TYR B 1 490 ? 0.411 9.906 16.797 1 98.38 490 TYR B CA 1
ATOM 9025 C C . TYR B 1 490 ? -0.789 10.57 16.141 1 98.38 490 TYR B C 1
ATOM 9027 O O . TYR B 1 490 ? -1.936 10.203 16.406 1 98.38 490 TYR B O 1
ATOM 9035 N N . ARG B 1 491 ? -0.499 11.594 15.398 1 97.94 491 ARG B N 1
ATOM 9036 C CA . ARG B 1 491 ? -1.565 12.195 14.602 1 97.94 491 ARG B CA 1
ATOM 9037 C C . ARG B 1 491 ? -1.253 12.117 13.109 1 97.94 491 ARG B C 1
ATOM 9039 O O . ARG B 1 491 ? -0.089 12.188 12.711 1 97.94 491 ARG B O 1
ATOM 9046 N N . LEU B 1 492 ? -2.248 11.883 12.305 1 97.25 492 LEU B N 1
ATOM 9047 C CA . LEU B 1 492 ? -2.193 11.922 10.844 1 97.25 492 LEU B CA 1
ATOM 9048 C C . LEU B 1 492 ? -3.18 12.945 10.297 1 97.25 492 LEU B C 1
ATOM 9050 O O . LEU B 1 492 ? -4.375 12.883 10.594 1 97.25 492 LEU B O 1
ATOM 9054 N N . THR B 1 493 ? -2.662 13.891 9.57 1 94.38 493 THR B N 1
ATOM 9055 C CA . THR B 1 493 ? -3.527 14.867 8.922 1 94.38 493 THR B CA 1
ATOM 9056 C C . THR B 1 493 ? -3.936 14.398 7.531 1 94.38 493 THR B C 1
ATOM 9058 O O . THR B 1 493 ? -3.078 14.094 6.695 1 94.38 493 THR B O 1
ATOM 9061 N N . VAL B 1 494 ? -5.207 14.258 7.363 1 94.62 494 VAL B N 1
ATOM 9062 C CA . VAL B 1 494 ? -5.758 13.945 6.047 1 94.62 494 VAL B CA 1
ATOM 9063 C C . VAL B 1 494 ? -6.426 15.18 5.457 1 94.62 494 VAL B C 1
ATOM 9065 O O . VAL B 1 494 ? -7.422 15.672 5.992 1 94.62 494 VAL B O 1
ATOM 9068 N N . ASP B 1 495 ? -5.941 15.672 4.324 1 88.38 495 ASP B N 1
ATOM 9069 C CA . ASP B 1 495 ? -6.418 16.922 3.752 1 88.38 495 ASP B CA 1
ATOM 9070 C C . ASP B 1 495 ? -7.473 16.672 2.678 1 88.38 495 ASP B C 1
ATOM 9072 O O . ASP B 1 495 ? -8.406 17.469 2.516 1 88.38 495 ASP B O 1
ATOM 9076 N N . ALA B 1 496 ? -7.301 15.555 1.941 1 89.31 496 ALA B N 1
ATOM 9077 C CA . ALA B 1 496 ? -8.188 15.289 0.813 1 89.31 496 ALA B CA 1
ATOM 9078 C C . ALA B 1 496 ? -9.125 14.117 1.119 1 89.31 496 ALA B C 1
ATOM 9080 O O . ALA B 1 496 ? -8.719 13.141 1.752 1 89.31 496 ALA B O 1
ATOM 9081 N N . PRO B 1 497 ? -10.359 14.195 0.663 1 91.69 497 PRO B N 1
ATOM 9082 C CA . PRO B 1 497 ? -11.281 13.078 0.838 1 91.69 497 PRO B CA 1
ATOM 9083 C C . PRO B 1 497 ? -11.039 11.945 -0.163 1 91.69 497 PRO B C 1
ATOM 9085 O O . PRO B 1 497 ? -10.312 12.133 -1.142 1 91.69 497 PRO B O 1
ATOM 9088 N N . ASP B 1 498 ? -11.547 10.805 0.096 1 90.5 498 ASP B N 1
ATOM 9089 C CA . ASP B 1 498 ? -11.688 9.68 -0.828 1 90.5 498 ASP B CA 1
ATOM 9090 C C . ASP B 1 498 ? -10.32 9.133 -1.226 1 90.5 498 ASP B C 1
ATOM 9092 O O . ASP B 1 498 ? -10.109 8.742 -2.377 1 90.5 498 ASP B O 1
ATOM 9096 N N . GLN B 1 499 ? -9.391 9.195 -0.315 1 93.44 499 GLN B N 1
ATOM 9097 C CA . GLN B 1 499 ? -8.094 8.555 -0.514 1 93.44 499 GLN B CA 1
ATOM 9098 C C . GLN B 1 499 ? -8.062 7.16 0.11 1 93.44 499 GLN B C 1
ATOM 9100 O O . GLN B 1 499 ? -8.867 6.855 0.996 1 93.44 499 GLN B O 1
ATOM 9105 N N . LEU B 1 500 ? -7.184 6.359 -0.466 1 93.94 500 LEU B N 1
ATOM 9106 C CA . LEU B 1 500 ? -6.855 5.09 0.171 1 93.94 500 LEU B CA 1
ATOM 9107 C C . LEU B 1 500 ? -5.809 5.281 1.262 1 93.94 500 LEU B C 1
ATOM 9109 O O . LEU B 1 500 ? -4.746 5.859 1.015 1 93.94 500 LEU B O 1
ATOM 9113 N N . LEU B 1 501 ? -6.152 4.848 2.457 1 95.62 501 LEU B N 1
ATOM 9114 C CA . LEU B 1 501 ? -5.223 4.965 3.576 1 95.62 501 LEU B CA 1
ATOM 9115 C C . LEU B 1 501 ? -4.75 3.59 4.035 1 95.62 501 LEU B C 1
ATOM 9117 O O . LEU B 1 501 ? -5.559 2.682 4.227 1 95.62 501 LEU B O 1
ATOM 9121 N N . THR B 1 502 ? -3.475 3.381 4.152 1 95.56 502 THR B N 1
ATOM 9122 C CA . THR B 1 502 ? -2.869 2.211 4.781 1 95.56 502 THR B CA 1
ATOM 9123 C C . THR B 1 502 ? -1.829 2.631 5.816 1 95.56 502 THR B C 1
ATOM 9125 O O . THR B 1 502 ? -0.933 3.424 5.516 1 95.56 502 THR B O 1
ATOM 9128 N N . VAL B 1 503 ? -1.991 2.209 6.996 1 97.38 503 VAL B N 1
ATOM 9129 C CA . VAL B 1 503 ? -1.013 2.418 8.062 1 97.38 503 VAL B CA 1
ATOM 9130 C C . VAL B 1 503 ? -0.372 1.085 8.445 1 97.38 503 VAL B C 1
ATOM 9132 O O . VAL B 1 503 ? -1.073 0.12 8.758 1 97.38 503 VAL B O 1
ATOM 9135 N N . ILE B 1 504 ? 0.945 1.025 8.398 1 97 504 ILE B N 1
ATOM 9136 C CA . ILE B 1 504 ? 1.678 -0.211 8.656 1 97 504 ILE B CA 1
ATOM 9137 C C . ILE B 1 504 ? 2.57 -0.042 9.883 1 97 504 ILE B C 1
ATOM 9139 O O . ILE B 1 504 ? 3.283 0.957 10.008 1 97 504 ILE B O 1
ATOM 9143 N N . LEU B 1 505 ? 2.479 -0.944 10.773 1 97.75 505 LEU B N 1
ATOM 9144 C CA . LEU B 1 505 ? 3.332 -1.037 11.953 1 97.75 505 LEU B CA 1
ATOM 9145 C C . LEU B 1 505 ? 4.281 -2.223 11.844 1 97.75 505 LEU B C 1
ATOM 9147 O O . LEU B 1 505 ? 3.855 -3.344 11.555 1 97.75 505 LEU B O 1
ATOM 9151 N N . VAL B 1 506 ? 5.574 -1.977 11.969 1 96.31 506 VAL B N 1
ATOM 9152 C CA . VAL B 1 506 ? 6.574 -3.039 12.008 1 96.31 506 VAL B CA 1
ATOM 9153 C C . VAL B 1 506 ? 7.418 -2.914 13.273 1 96.31 506 VAL B C 1
ATOM 9155 O O . VAL B 1 506 ? 8.117 -1.914 13.469 1 96.31 506 VAL B O 1
ATOM 9158 N N . GLY B 1 507 ? 7.359 -3.881 14.102 1 95.06 507 GLY B N 1
ATOM 9159 C CA . GLY B 1 507 ? 8.078 -3.812 15.359 1 95.06 507 GLY B CA 1
ATOM 9160 C C . GLY B 1 507 ? 9.023 -4.977 15.57 1 95.06 507 GLY B C 1
ATOM 9161 O O . GLY B 1 507 ? 9.234 -5.785 14.664 1 95.06 507 GLY B O 1
ATOM 9162 N N . ASN B 1 508 ? 9.609 -4.957 16.734 1 89.56 508 ASN B N 1
ATOM 9163 C CA . ASN B 1 508 ? 10.469 -6.039 17.203 1 89.56 508 ASN B CA 1
ATOM 9164 C C . ASN B 1 508 ? 9.75 -7.383 17.172 1 89.56 508 ASN B C 1
ATOM 9166 O O . ASN B 1 508 ? 8.625 -7.496 17.672 1 89.56 508 ASN B O 1
ATOM 9170 N N . PRO B 1 509 ? 10.414 -8.391 16.641 1 84.81 509 PRO B N 1
ATOM 9171 C CA . PRO B 1 509 ? 9.758 -9.695 16.516 1 84.81 509 PRO B CA 1
ATOM 9172 C C . PRO B 1 509 ? 9.344 -10.289 17.859 1 84.81 509 PRO B C 1
ATOM 9174 O O . PRO B 1 509 ? 8.43 -11.117 17.922 1 84.81 509 PRO B O 1
ATOM 9177 N N . ALA B 1 510 ? 9.906 -9.844 18.891 1 88.44 510 ALA B N 1
ATOM 9178 C CA . ALA B 1 510 ? 9.609 -10.391 20.219 1 88.44 510 ALA B CA 1
ATOM 9179 C C . ALA B 1 510 ? 8.438 -9.648 20.859 1 88.44 510 ALA B C 1
ATOM 9181 O O . ALA B 1 510 ? 7.875 -10.117 21.859 1 88.44 510 ALA B O 1
ATOM 9182 N N . ALA B 1 511 ? 8.062 -8.57 20.297 1 91.75 511 ALA B N 1
ATOM 9183 C CA . ALA B 1 511 ? 7.016 -7.75 20.906 1 91.75 511 ALA B CA 1
ATOM 9184 C C . ALA B 1 511 ? 5.637 -8.125 20.359 1 91.75 511 ALA B C 1
ATOM 9186 O O . ALA B 1 511 ? 5.527 -8.789 19.328 1 91.75 511 ALA B O 1
ATOM 9187 N N . GLU B 1 512 ? 4.672 -7.836 21.141 1 93.81 512 GLU B N 1
ATOM 9188 C CA . GLU B 1 512 ? 3.277 -7.852 20.703 1 93.81 512 GLU B CA 1
ATOM 9189 C C . GLU B 1 512 ? 2.701 -6.438 20.656 1 93.81 512 GLU B C 1
ATOM 9191 O O . GLU B 1 512 ? 2.488 -5.812 21.688 1 93.81 512 GLU B O 1
ATOM 9196 N N . LEU B 1 513 ? 2.523 -5.992 19.5 1 96.06 513 LEU B N 1
ATOM 9197 C CA . LEU B 1 513 ? 2.039 -4.629 19.312 1 96.06 513 LEU B CA 1
ATOM 9198 C C . LEU B 1 513 ? 0.713 -4.625 18.547 1 96.06 513 LEU B C 1
ATOM 9200 O O . LEU B 1 513 ? 0.492 -5.461 17.672 1 96.06 513 LEU B O 1
ATOM 9204 N N . ASP B 1 514 ? -0.123 -3.738 18.906 1 96.44 514 ASP B N 1
ATOM 9205 C CA . ASP B 1 514 ? -1.391 -3.545 18.203 1 96.44 514 ASP B CA 1
ATOM 9206 C C . ASP B 1 514 ? -1.499 -2.127 17.641 1 96.44 514 ASP B C 1
ATOM 9208 O O . ASP B 1 514 ? -0.896 -1.195 18.188 1 96.44 514 ASP B O 1
ATOM 9212 N N . LEU B 1 515 ? -2.227 -2.018 16.562 1 97.56 515 LEU B N 1
ATOM 9213 C CA . LEU B 1 515 ? -2.387 -0.754 15.852 1 97.56 515 LEU B CA 1
ATOM 9214 C C . LEU B 1 515 ? -3.859 -0.369 15.758 1 97.56 515 LEU B C 1
ATOM 9216 O O . LEU B 1 515 ? -4.715 -1.22 15.492 1 97.56 515 LEU B O 1
ATOM 9220 N N . ALA B 1 516 ? -4.164 0.872 16.047 1 97.81 516 ALA B N 1
ATOM 9221 C CA . ALA B 1 516 ? -5.523 1.382 15.898 1 97.81 516 ALA B CA 1
ATOM 9222 C C . ALA B 1 516 ? -5.52 2.783 15.297 1 97.81 516 ALA B C 1
ATOM 9224 O O . ALA B 1 516 ? -4.676 3.613 15.641 1 97.81 516 ALA B O 1
ATOM 9225 N N . VAL B 1 517 ? -6.426 3.045 14.359 1 97.56 517 VAL B N 1
ATOM 9226 C CA . VAL B 1 517 ? -6.621 4.355 13.742 1 97.56 517 VAL B CA 1
ATOM 9227 C C . VAL B 1 517 ? -8.039 4.844 14.016 1 97.56 517 VAL B C 1
ATOM 9229 O O . VAL B 1 517 ? -9.016 4.152 13.703 1 97.56 517 VAL B O 1
ATOM 9232 N N . THR B 1 518 ? -8.148 6.016 14.633 1 97.75 518 THR B N 1
ATOM 9233 C CA . THR B 1 518 ? -9.445 6.57 15.008 1 97.75 518 THR B CA 1
ATOM 9234 C C . THR B 1 518 ? -9.648 7.941 14.375 1 97.75 518 THR B C 1
ATOM 9236 O O . THR B 1 518 ? -8.727 8.758 14.336 1 97.75 518 THR B O 1
ATOM 9239 N N . TRP B 1 519 ? -10.844 8.195 13.852 1 95.94 519 TRP B N 1
ATOM 9240 C CA . TRP B 1 519 ? -11.195 9.492 13.289 1 95.94 519 TRP B CA 1
ATOM 9241 C C . TRP B 1 519 ? -12.648 9.836 13.57 1 95.94 519 TRP B C 1
ATOM 9243 O O . TRP B 1 519 ? -13.414 8.984 14.047 1 95.94 519 TRP B O 1
ATOM 9253 N N . VAL B 1 520 ? -12.984 11.102 13.359 1 93.69 520 VAL B N 1
ATOM 9254 C CA . VAL B 1 520 ? -14.367 11.547 13.539 1 93.69 520 VAL B CA 1
ATOM 9255 C C . VAL B 1 520 ? -15.109 11.477 12.211 1 93.69 520 VAL B C 1
ATOM 9257 O O . VAL B 1 520 ? -14.664 12.047 11.211 1 93.69 520 VAL B O 1
ATOM 9260 N N . ASP B 1 521 ? -16.203 10.766 12.242 1 90.88 521 ASP B N 1
ATOM 9261 C CA . ASP B 1 521 ? -17.078 10.766 11.078 1 90.88 521 ASP B CA 1
ATOM 9262 C C . ASP B 1 521 ? -17.797 12.102 10.938 1 90.88 521 ASP B C 1
ATOM 9264 O O . ASP B 1 521 ? -18.516 12.531 11.836 1 90.88 521 ASP B O 1
ATOM 9268 N N . PRO B 1 522 ? -17.672 12.75 9.844 1 83.88 522 PRO B N 1
ATOM 9269 C CA . PRO B 1 522 ? -18.281 14.078 9.719 1 83.88 522 PRO B CA 1
ATOM 9270 C C . PRO B 1 522 ? -19.797 14.039 9.656 1 83.88 522 PRO B C 1
ATOM 9272 O O . PRO B 1 522 ? -20.469 15.016 10 1 83.88 522 PRO B O 1
ATOM 9275 N N . ASP B 1 523 ? -20.328 12.922 9.242 1 82.94 523 ASP B N 1
ATOM 9276 C CA . ASP B 1 523 ? -21.781 12.82 9.094 1 82.94 523 ASP B CA 1
ATOM 9277 C C . ASP B 1 523 ? -22.453 12.555 10.445 1 82.94 523 ASP B C 1
ATOM 9279 O O . ASP B 1 523 ? -23.453 13.195 10.789 1 82.94 523 ASP B O 1
ATOM 9283 N N . THR B 1 524 ? -21.844 11.727 11.234 1 86.25 524 THR B N 1
ATOM 9284 C CA . THR B 1 524 ? -22.484 11.328 12.484 1 86.25 524 THR B CA 1
ATOM 9285 C C . THR B 1 524 ? -21.875 12.078 13.672 1 86.25 524 THR B C 1
ATOM 9287 O O . THR B 1 524 ? -22.469 12.125 14.75 1 86.25 524 THR B O 1
ATOM 9290 N N . GLY B 1 525 ? -20.734 12.602 13.469 1 88.94 525 GLY B N 1
ATOM 9291 C CA . GLY B 1 525 ? -20 13.219 14.562 1 88.94 525 GLY B CA 1
ATOM 9292 C C . GLY B 1 525 ? -19.422 12.211 15.547 1 88.94 525 GLY B C 1
ATOM 9293 O O . GLY B 1 525 ? -18.938 12.586 16.609 1 88.94 525 GLY B O 1
ATOM 9294 N N . GLN B 1 526 ? -19.531 10.914 15.18 1 92.69 526 GLN B N 1
ATOM 9295 C CA . GLN B 1 526 ? -19.062 9.852 16.078 1 92.69 526 GLN B CA 1
ATOM 9296 C C . GLN B 1 526 ? -17.656 9.398 15.695 1 92.69 526 GLN B C 1
ATOM 9298 O O . GLN B 1 526 ? -17.219 9.594 14.562 1 92.69 526 GLN B O 1
ATOM 9303 N N . LEU B 1 527 ? -17.031 8.805 16.703 1 95.5 527 LEU B N 1
ATOM 9304 C CA . LEU B 1 527 ? -15.711 8.227 16.453 1 95.5 527 LEU B CA 1
ATOM 9305 C C . LEU B 1 527 ? -15.836 6.926 15.664 1 95.5 527 LEU B C 1
ATOM 9307 O O . LEU B 1 527 ? -16.734 6.117 15.93 1 95.5 527 LEU B O 1
ATOM 9311 N N . GLN B 1 528 ? -15.031 6.797 14.719 1 94.62 528 GLN B N 1
ATOM 9312 C CA . GLN B 1 528 ? -14.805 5.523 14.047 1 94.62 528 GLN B CA 1
ATOM 9313 C C . GLN B 1 528 ? -13.391 5.016 14.305 1 94.62 528 GLN B C 1
ATOM 9315 O O . GLN B 1 528 ? -12.438 5.801 14.336 1 94.62 528 GLN B O 1
ATOM 9320 N N . THR B 1 529 ? -13.258 3.678 14.555 1 95.56 529 THR B N 1
ATOM 9321 C CA . THR B 1 529 ? -11.945 3.1 14.812 1 95.56 529 THR B CA 1
ATOM 9322 C C . THR B 1 529 ? -11.719 1.865 13.945 1 95.56 529 THR B C 1
ATOM 9324 O O . THR B 1 529 ? -12.594 1.005 13.836 1 95.56 529 THR B O 1
ATOM 9327 N N . ALA B 1 530 ? -10.633 1.864 13.234 1 93.19 530 ALA B N 1
ATOM 9328 C CA . ALA B 1 530 ? -10.117 0.664 12.586 1 93.19 530 ALA B CA 1
ATOM 9329 C C . ALA B 1 530 ? -8.938 0.08 13.352 1 93.19 530 ALA B C 1
ATOM 9331 O O . ALA B 1 530 ? -7.949 0.772 13.602 1 93.19 530 ALA B O 1
ATOM 9332 N N . SER B 1 531 ? -9.016 -1.156 13.719 1 94.62 531 SER B N 1
ATOM 9333 C CA . SER B 1 531 ? -7.98 -1.783 14.531 1 94.62 531 SER B CA 1
ATOM 9334 C C . SER B 1 531 ? -7.379 -2.994 13.828 1 94.62 531 SER B C 1
ATOM 9336 O O . SER B 1 531 ? -8.055 -3.658 13.039 1 94.62 531 SER B O 1
ATOM 9338 N N . SER B 1 532 ? -6.125 -3.207 14.156 1 91.12 532 SER B N 1
ATOM 9339 C CA . SER B 1 532 ? -5.473 -4.406 13.641 1 91.12 532 SER B CA 1
ATOM 9340 C C . SER B 1 532 ? -5.91 -5.648 14.406 1 91.12 532 SER B C 1
ATOM 9342 O O . SER B 1 532 ? -6.395 -5.547 15.531 1 91.12 532 SER B O 1
ATOM 9344 N N . THR B 1 533 ? -5.828 -6.809 13.75 1 77.88 533 THR B N 1
ATOM 9345 C CA . THR B 1 533 ? -6.25 -8.055 14.375 1 77.88 533 THR B CA 1
ATOM 9346 C C . THR B 1 533 ? -5.105 -9.062 14.398 1 77.88 533 THR B C 1
ATOM 9348 O O . THR B 1 533 ? -5.266 -10.188 14.891 1 77.88 533 THR B O 1
ATOM 9351 N N . GLY B 1 534 ? -3.988 -8.68 13.953 1 76.19 534 GLY B N 1
ATOM 9352 C CA . GLY B 1 534 ? -2.883 -9.617 13.852 1 76.19 534 GLY B CA 1
ATOM 9353 C C . GLY B 1 534 ? -2.23 -9.922 15.18 1 76.19 534 GLY B C 1
ATOM 9354 O O . GLY B 1 534 ? -2.398 -9.18 16.141 1 76.19 534 GLY B O 1
ATOM 9355 N N . GLU B 1 535 ? -1.632 -11.078 15.141 1 82.62 535 GLU B N 1
ATOM 9356 C CA . GLU B 1 535 ? -0.772 -11.43 16.266 1 82.62 535 GLU B CA 1
ATOM 9357 C C . GLU B 1 535 ? 0.671 -11.008 16.016 1 82.62 535 GLU B C 1
ATOM 9359 O O . GLU B 1 535 ? 1.075 -10.812 14.867 1 82.62 535 GLU B O 1
ATOM 9364 N N . GLY B 1 536 ? 1.303 -10.406 17 1 89.38 536 GLY B N 1
ATOM 9365 C CA . GLY B 1 536 ? 2.709 -10.062 16.859 1 89.38 536 GLY B CA 1
ATOM 9366 C C . GLY B 1 536 ? 2.959 -8.57 16.781 1 89.38 536 GLY B C 1
ATOM 9367 O O . GLY B 1 536 ? 2.275 -7.789 17.453 1 89.38 536 GLY B O 1
ATOM 9368 N N . SER B 1 537 ? 4.039 -8.242 15.938 1 93.31 537 SER B N 1
ATOM 9369 C CA . SER B 1 537 ? 4.473 -6.848 15.953 1 93.31 537 SER B CA 1
ATOM 9370 C C . SER B 1 537 ? 4.414 -6.234 14.562 1 93.31 537 SER B C 1
ATOM 9372 O O . SER B 1 537 ? 4.965 -5.156 14.328 1 93.31 537 SER B O 1
ATOM 9374 N N . VAL B 1 538 ? 3.883 -7.012 13.594 1 94.5 538 VAL B N 1
ATOM 9375 C CA . VAL B 1 538 ? 3.568 -6.461 12.281 1 94.5 538 VAL B CA 1
ATOM 9376 C C . VAL B 1 538 ? 2.057 -6.316 12.125 1 94.5 538 VAL B C 1
ATOM 9378 O O . VAL B 1 538 ? 1.324 -7.309 12.18 1 94.5 538 VAL B O 1
ATOM 9381 N N . GLU B 1 539 ? 1.642 -5.078 12.023 1 96.06 539 GLU B N 1
ATOM 9382 C CA . GLU B 1 539 ? 0.214 -4.785 11.945 1 96.06 539 GLU B CA 1
ATOM 9383 C C . GLU B 1 539 ? -0.096 -3.861 10.766 1 96.06 539 GLU B C 1
ATOM 9385 O O . GLU B 1 539 ? 0.761 -3.088 10.336 1 96.06 539 GLU B O 1
ATOM 9390 N N . VAL B 1 540 ? -1.269 -3.961 10.242 1 95.38 540 VAL B N 1
ATOM 9391 C CA . VAL B 1 540 ? -1.699 -3.098 9.148 1 95.38 540 VAL B CA 1
ATOM 9392 C C . VAL B 1 540 ? -3.166 -2.715 9.336 1 95.38 540 VAL B C 1
ATOM 9394 O O . VAL B 1 540 ? -3.973 -3.533 9.781 1 95.38 540 VAL B O 1
ATOM 9397 N N . VAL B 1 541 ? -3.463 -1.527 9.141 1 95.56 541 VAL B N 1
ATOM 9398 C CA . VAL B 1 541 ? -4.82 -0.995 9.125 1 95.56 541 VAL B CA 1
ATOM 9399 C C . VAL B 1 541 ? -5.059 -0.225 7.828 1 95.56 541 VAL B C 1
ATOM 9401 O O . VAL B 1 541 ? -4.223 0.588 7.422 1 95.56 541 VAL B O 1
ATOM 9404 N N . SER B 1 542 ? -6.188 -0.497 7.152 1 93.19 542 SER B N 1
ATOM 9405 C CA . SER B 1 542 ? -6.469 0.189 5.895 1 93.19 542 SER B CA 1
ATOM 9406 C C . SER B 1 542 ? -7.891 0.739 5.871 1 93.19 542 SER B C 1
ATOM 9408 O O . SER B 1 542 ? -8.773 0.217 6.555 1 93.19 542 SER B O 1
ATOM 9410 N N . GLN B 1 543 ? -8.008 1.826 5.156 1 92 543 GLN B N 1
ATOM 9411 C CA . GLN B 1 543 ? -9.297 2.447 4.891 1 92 543 GLN B CA 1
ATOM 9412 C C . GLN B 1 543 ? -9.461 2.773 3.41 1 92 543 GLN B C 1
ATOM 9414 O O . GLN B 1 543 ? -8.539 3.293 2.779 1 92 543 GLN B O 1
ATOM 9419 N N . SER B 1 544 ? -10.656 2.459 2.877 1 91.5 544 SER B N 1
ATOM 9420 C CA . SER B 1 544 ? -10.883 2.631 1.446 1 91.5 544 SER B CA 1
ATOM 9421 C C . SER B 1 544 ? -11.203 4.082 1.108 1 91.5 544 SER B C 1
ATOM 9423 O O . SER B 1 544 ? -11.016 4.516 -0.03 1 91.5 544 SER B O 1
ATOM 9425 N N . ARG B 1 545 ? -11.742 4.84 2.051 1 90.44 545 ARG B N 1
ATOM 9426 C CA . ARG B 1 545 ? -12.078 6.246 1.852 1 90.44 545 ARG B CA 1
ATOM 9427 C C . ARG B 1 545 ? -11.734 7.07 3.088 1 90.44 545 ARG B C 1
ATOM 9429 O O . ARG B 1 545 ? -12.156 6.738 4.199 1 90.44 545 ARG B O 1
ATOM 9436 N N . THR B 1 546 ? -11.039 8.047 2.832 1 93.12 546 THR B N 1
ATOM 9437 C CA . THR B 1 546 ? -10.703 8.938 3.934 1 93.12 546 THR B CA 1
ATOM 9438 C C . THR B 1 546 ? -11.648 10.141 3.959 1 93.12 546 THR B C 1
ATOM 9440 O O . THR B 1 546 ? -12.32 10.43 2.967 1 93.12 546 THR B O 1
ATOM 9443 N N . VAL B 1 547 ? -11.797 10.773 5.117 1 93.88 547 VAL B N 1
ATOM 9444 C CA . VAL B 1 547 ? -12.414 12.078 5.309 1 93.88 547 VAL B CA 1
ATOM 9445 C C . VAL B 1 547 ? -11.383 13.07 5.844 1 93.88 547 VAL B C 1
ATOM 9447 O O . VAL B 1 547 ? -10.523 12.703 6.648 1 93.88 547 VAL B O 1
ATOM 9450 N N . PRO B 1 548 ? -11.477 14.273 5.328 1 92.69 548 PRO B N 1
ATOM 9451 C CA . PRO B 1 548 ? -10.492 15.242 5.816 1 92.69 548 PRO B CA 1
ATOM 9452 C C . PRO B 1 548 ? -10.578 15.461 7.328 1 92.69 548 PRO B C 1
ATOM 9454 O O . PRO B 1 548 ? -11.672 15.453 7.895 1 92.69 548 PRO B O 1
ATOM 9457 N N . GLY B 1 549 ? -9.414 15.562 7.965 1 92.69 549 GLY B N 1
ATOM 9458 C CA . GLY B 1 549 ? -9.344 15.789 9.398 1 92.69 549 GLY B CA 1
ATOM 9459 C C . GLY B 1 549 ? -8.094 15.203 10.031 1 92.69 549 GLY B C 1
ATOM 9460 O O . GLY B 1 549 ? -7.176 14.773 9.328 1 92.69 549 GLY B O 1
ATOM 9461 N N . ILE B 1 550 ? -8.117 15.25 11.383 1 95.06 550 ILE B N 1
ATOM 9462 C CA . ILE B 1 550 ? -7.012 14.688 12.148 1 95.06 550 ILE B CA 1
ATOM 9463 C C . ILE B 1 550 ? -7.363 13.273 12.602 1 95.06 550 ILE B C 1
ATOM 9465 O O . ILE B 1 550 ? -8.406 13.055 13.234 1 95.06 550 ILE B O 1
ATOM 9469 N N . TYR B 1 551 ? -6.535 12.32 12.234 1 97.81 551 TYR B N 1
ATOM 9470 C CA . TYR B 1 551 ? -6.668 10.938 12.664 1 97.81 551 TYR B CA 1
ATOM 9471 C C . TYR B 1 551 ? -5.73 10.633 13.828 1 97.81 551 TYR B C 1
ATOM 9473 O O . TYR B 1 551 ? -4.582 11.078 13.836 1 97.81 551 TYR B O 1
ATOM 9481 N N . GLN B 1 552 ? -6.254 9.961 14.789 1 98.12 552 GLN B N 1
ATOM 9482 C CA . GLN B 1 552 ? -5.43 9.398 15.852 1 98.12 552 GLN B CA 1
ATOM 9483 C C . GLN B 1 552 ? -4.863 8.039 15.453 1 98.12 552 GLN B C 1
ATOM 9485 O O . GLN B 1 552 ? -5.613 7.145 15.062 1 98.12 552 GLN B O 1
ATOM 9490 N N . VAL B 1 553 ? -3.578 7.879 15.531 1 98.5 553 VAL B N 1
ATOM 9491 C CA . VAL B 1 553 ? -2.928 6.582 15.375 1 98.5 553 VAL B CA 1
ATOM 9492 C C . VAL B 1 553 ? -2.324 6.145 16.703 1 98.5 553 VAL B C 1
ATOM 9494 O O . VAL B 1 553 ? -1.51 6.863 17.297 1 98.5 553 VAL B O 1
ATOM 9497 N N . ALA B 1 554 ? -2.709 5.043 17.156 1 98.5 554 ALA B N 1
ATOM 9498 C CA . ALA B 1 554 ? -2.234 4.566 18.453 1 98.5 554 ALA B CA 1
ATOM 9499 C C . ALA B 1 554 ? -1.549 3.207 18.328 1 98.5 554 ALA B C 1
ATOM 9501 O O . ALA B 1 554 ? -2.016 2.34 17.578 1 98.5 554 ALA B O 1
ATOM 9502 N N . VAL B 1 555 ? -0.404 3.033 18.906 1 98.12 555 VAL B N 1
ATOM 9503 C CA . VAL B 1 555 ? 0.319 1.772 19.031 1 98.12 555 VAL B CA 1
ATOM 9504 C C . VAL B 1 555 ? 0.251 1.286 20.484 1 98.12 555 VAL B C 1
ATOM 9506 O O . VAL B 1 555 ? 0.605 2.02 21.406 1 98.12 555 VAL B O 1
ATOM 9509 N N . GLN B 1 556 ? -0.233 0.105 20.688 1 97.19 556 GLN B N 1
ATOM 9510 C CA . GLN B 1 556 ? -0.34 -0.468 22.031 1 97.19 556 GLN B CA 1
ATOM 9511 C C . GLN B 1 556 ? 0.564 -1.688 22.172 1 97.19 556 GLN B C 1
ATOM 9513 O O . GLN B 1 556 ? 0.536 -2.594 21.344 1 97.19 556 GLN B O 1
ATOM 9518 N N . ALA B 1 557 ? 1.357 -1.699 23.266 1 96.62 557 ALA B N 1
ATOM 9519 C CA . ALA B 1 557 ? 2.248 -2.826 23.531 1 96.62 557 ALA B CA 1
ATOM 9520 C C . ALA B 1 557 ? 1.653 -3.768 24.578 1 96.62 557 ALA B C 1
ATOM 9522 O O . ALA B 1 557 ? 1.033 -3.32 25.547 1 96.62 557 ALA B O 1
ATOM 9523 N N . GLY B 1 558 ? 1.838 -5.008 24.375 1 94.88 558 GLY B N 1
ATOM 9524 C CA . GLY B 1 558 ? 1.558 -5.977 25.422 1 94.88 558 GLY B CA 1
ATOM 9525 C C . GLY B 1 558 ? 2.633 -6.027 26.484 1 94.88 558 GLY B C 1
ATOM 9526 O O . GLY B 1 558 ? 3.098 -4.984 26.953 1 94.88 558 GLY B O 1
ATOM 9527 N N . ALA B 1 559 ? 2.971 -7.164 26.875 1 94.31 559 ALA B N 1
ATOM 9528 C CA . ALA B 1 559 ? 3.914 -7.371 27.969 1 94.31 559 ALA B CA 1
ATOM 9529 C C . ALA B 1 559 ? 5.34 -7.035 27.531 1 94.31 559 ALA B C 1
ATOM 9531 O O . ALA B 1 559 ? 6.215 -6.828 28.375 1 94.31 559 ALA B O 1
ATOM 9532 N N . VAL B 1 560 ? 5.562 -7.043 26.266 1 93 560 VAL B N 1
ATOM 9533 C CA . VAL B 1 560 ? 6.887 -6.75 25.719 1 93 560 VAL B CA 1
ATOM 9534 C C . VAL B 1 560 ? 6.805 -5.562 24.766 1 93 560 VAL B C 1
ATOM 9536 O O . VAL B 1 560 ? 5.957 -5.531 23.875 1 93 560 VAL B O 1
ATOM 9539 N N . GLY B 1 561 ? 7.648 -4.531 25 1 93.62 561 GLY B N 1
ATOM 9540 C CA . GLY B 1 561 ? 7.766 -3.398 24.094 1 93.62 561 GLY B CA 1
ATOM 9541 C C . GLY B 1 561 ? 8.984 -3.473 23.203 1 93.62 561 GLY B C 1
ATOM 9542 O O . GLY B 1 561 ? 9.445 -4.562 22.859 1 93.62 561 GLY B O 1
ATOM 9543 N N . GLY B 1 562 ? 9.43 -2.371 22.688 1 94.56 562 GLY B N 1
ATOM 9544 C CA . GLY B 1 562 ? 10.609 -2.307 21.828 1 94.56 562 GLY B CA 1
ATOM 9545 C C . GLY B 1 562 ? 10.484 -1.27 20.734 1 94.56 562 GLY B C 1
ATOM 9546 O O . GLY B 1 562 ? 9.523 -0.503 20.703 1 94.56 562 GLY B O 1
ATOM 9547 N N . PRO B 1 563 ? 11.562 -1.237 19.969 1 96.5 563 PRO B N 1
ATOM 9548 C CA . PRO B 1 563 ? 11.523 -0.308 18.844 1 96.5 563 PRO B CA 1
ATOM 9549 C C . PRO B 1 563 ? 10.531 -0.73 17.766 1 96.5 563 PRO B C 1
ATOM 9551 O O . PRO B 1 563 ? 10.227 -1.918 17.625 1 96.5 563 PRO B O 1
ATOM 9554 N N . TYR B 1 564 ? 9.977 0.168 17.062 1 97.69 564 TYR B N 1
ATOM 9555 C CA . TYR B 1 564 ? 9.078 -0.082 15.938 1 97.69 564 TYR B CA 1
ATOM 9556 C C . TYR B 1 564 ? 9.094 1.08 14.953 1 97.69 564 TYR B C 1
ATOM 9558 O O . TYR B 1 564 ? 9.711 2.117 15.219 1 97.69 564 TYR B O 1
ATOM 9566 N N . LEU B 1 565 ? 8.539 0.92 13.781 1 97.62 565 LEU B N 1
ATOM 9567 C CA . LEU B 1 565 ? 8.328 1.993 12.82 1 97.62 565 LEU B CA 1
ATOM 9568 C C . LEU B 1 565 ? 6.883 2.006 12.328 1 97.62 565 LEU B C 1
ATOM 9570 O O . LEU B 1 565 ? 6.191 0.986 12.391 1 97.62 565 LEU B O 1
ATOM 9574 N N . LEU B 1 566 ? 6.391 3.17 11.961 1 97.88 566 LEU B N 1
ATOM 9575 C CA . LEU B 1 566 ? 5.09 3.391 11.336 1 97.88 566 LEU B CA 1
ATOM 9576 C C . LEU B 1 566 ? 5.246 3.934 9.922 1 97.88 566 LEU B C 1
ATOM 9578 O O . LEU B 1 566 ? 6.016 4.871 9.695 1 97.88 566 LEU B O 1
ATOM 9582 N N . MET B 1 567 ? 4.637 3.293 8.992 1 97.38 567 MET B N 1
ATOM 9583 C CA . MET B 1 567 ? 4.578 3.777 7.617 1 97.38 567 MET B CA 1
ATOM 9584 C C . MET B 1 567 ? 3.141 4.082 7.207 1 97.38 567 MET B C 1
ATOM 9586 O O . MET B 1 567 ? 2.248 3.254 7.402 1 97.38 567 MET B O 1
ATOM 9590 N N . VAL B 1 568 ? 2.918 5.293 6.719 1 97.38 568 VAL B N 1
ATOM 9591 C CA . VAL B 1 568 ? 1.599 5.703 6.246 1 97.38 568 VAL B CA 1
ATOM 9592 C C . VAL B 1 568 ? 1.606 5.809 4.723 1 97.38 568 VAL B C 1
ATOM 9594 O O . VAL B 1 568 ? 2.564 6.316 4.137 1 97.38 568 VAL B O 1
ATOM 9597 N N . ARG B 1 569 ? 0.615 5.246 4.102 1 94.94 569 ARG B N 1
ATOM 9598 C CA . ARG B 1 569 ? 0.383 5.418 2.672 1 94.94 569 ARG B CA 1
ATOM 9599 C C . ARG B 1 569 ? -0.979 6.055 2.41 1 94.94 569 ARG B C 1
ATOM 9601 O O . ARG B 1 569 ? -2.01 5.508 2.807 1 94.94 569 ARG B O 1
ATOM 9608 N N . LEU B 1 570 ? -0.904 7.195 1.902 1 94.81 570 LEU B N 1
ATOM 9609 C CA . LEU B 1 570 ? -2.088 7.922 1.454 1 94.81 570 LEU B CA 1
ATOM 9610 C C . LEU B 1 570 ? -2.072 8.102 -0.059 1 94.81 570 LEU B C 1
ATOM 9612 O O . LEU B 1 570 ? -1.198 8.789 -0.597 1 94.81 570 LEU B O 1
ATOM 9616 N N . GLU B 1 571 ? -3.07 7.434 -0.737 1 92.56 571 GLU B N 1
ATOM 9617 C CA . GLU B 1 571 ? -3.016 7.402 -2.195 1 92.56 571 GLU B CA 1
ATOM 9618 C C . GLU B 1 571 ? -4.387 7.68 -2.805 1 92.56 571 GLU B C 1
ATOM 9620 O O . GLU B 1 571 ? -5.402 7.188 -2.312 1 92.56 571 GLU B O 1
ATOM 9625 N N . ASP B 1 572 ? -4.375 8.516 -3.877 1 93.69 572 ASP B N 1
ATOM 9626 C CA . ASP B 1 572 ? -5.562 8.641 -4.715 1 93.69 572 ASP B CA 1
ATOM 9627 C C . ASP B 1 572 ? -5.812 7.363 -5.508 1 93.69 572 ASP B C 1
ATOM 9629 O O . ASP B 1 572 ? -4.98 6.957 -6.32 1 93.69 572 ASP B O 1
ATOM 9633 N N . PRO B 1 573 ? -6.953 6.727 -5.32 1 93.44 573 PRO B N 1
ATOM 9634 C CA . PRO B 1 573 ? -7.203 5.453 -6.004 1 93.44 573 PRO B CA 1
ATOM 9635 C C . PRO B 1 573 ? -7.156 5.582 -7.523 1 93.44 573 PRO B C 1
ATOM 9637 O O . PRO B 1 573 ? -6.875 4.605 -8.219 1 93.44 573 PRO B O 1
ATOM 9640 N N . SER B 1 574 ? -7.406 6.742 -8.07 1 93.12 574 SER B N 1
ATOM 9641 C CA . SER B 1 574 ? -7.391 6.926 -9.523 1 93.12 574 SER B CA 1
ATOM 9642 C C . SER B 1 574 ? -5.992 6.711 -10.094 1 93.12 574 SER B C 1
ATOM 9644 O O . SER B 1 574 ? -5.84 6.398 -11.273 1 93.12 574 SER B O 1
ATOM 9646 N N . LEU B 1 575 ? -4.98 6.93 -9.281 1 93 575 LEU B N 1
ATOM 9647 C CA . LEU B 1 575 ? -3.604 6.758 -9.727 1 93 575 LEU B CA 1
ATOM 9648 C C . LEU B 1 575 ? -3.332 5.305 -10.102 1 93 575 LEU B C 1
ATOM 9650 O O . LEU B 1 575 ? -2.465 5.023 -10.93 1 93 575 LEU B O 1
ATOM 9654 N N . LEU B 1 576 ? -4.082 4.441 -9.523 1 92.44 576 LEU B N 1
ATOM 9655 C CA . LEU B 1 576 ? -3.904 3.021 -9.812 1 92.44 576 LEU B CA 1
ATOM 9656 C C . LEU B 1 576 ? -4.406 2.689 -11.211 1 92.44 576 LEU B C 1
ATOM 9658 O O . LEU B 1 576 ? -4.043 1.657 -11.781 1 92.44 576 LEU B O 1
ATOM 9662 N N . GLY B 1 577 ? -5.23 3.523 -11.75 1 91.81 577 GLY B N 1
ATOM 9663 C CA . GLY B 1 577 ? -5.727 3.355 -13.109 1 91.81 577 GLY B CA 1
ATOM 9664 C C . GLY B 1 577 ? -4.91 4.109 -14.141 1 91.81 577 GLY B C 1
ATOM 9665 O O . GLY B 1 577 ? -5.387 4.375 -15.242 1 91.81 577 GLY B O 1
ATOM 9666 N N . SER B 1 578 ? -3.75 4.496 -13.828 1 95.38 578 SER B N 1
ATOM 9667 C CA . SER B 1 578 ? -2.887 5.238 -14.742 1 95.38 578 SER B CA 1
ATOM 9668 C C . SER B 1 578 ? -2.447 4.371 -15.914 1 95.38 578 SER B C 1
ATOM 9670 O O . SER B 1 578 ? -2.172 3.182 -15.75 1 95.38 578 SER B O 1
ATOM 9672 N N . GLN B 1 579 ? -2.441 4.984 -17.031 1 96.69 579 GLN B N 1
ATOM 9673 C CA . GLN B 1 579 ? -2.076 4.262 -18.25 1 96.69 579 GLN B CA 1
ATOM 9674 C C . GLN B 1 579 ? -1.283 5.148 -19.203 1 96.69 579 GLN B C 1
ATOM 9676 O O . GLN B 1 579 ? -1.382 6.375 -19.141 1 96.69 579 GLN B O 1
ATOM 9681 N N . TRP B 1 580 ? -0.512 4.508 -20.031 1 98.12 580 TRP B N 1
ATOM 9682 C CA . TRP B 1 580 ? 0.196 5.152 -21.125 1 98.12 580 TRP B CA 1
ATOM 9683 C C . TRP B 1 580 ? -0.464 4.828 -22.469 1 98.12 580 TRP B C 1
ATOM 9685 O O . TRP B 1 580 ? -1.127 3.799 -22.609 1 98.12 580 TRP B O 1
ATOM 9695 N N . ALA B 1 581 ? -0.3 5.723 -23.391 1 98.62 581 ALA B N 1
ATOM 9696 C CA . ALA B 1 581 ? -0.9 5.516 -24.703 1 98.62 581 ALA B CA 1
ATOM 9697 C C . ALA B 1 581 ? -0.341 4.262 -25.375 1 98.62 581 ALA B C 1
ATOM 9699 O O . ALA B 1 581 ? 0.862 4 -25.297 1 98.62 581 ALA B O 1
ATOM 9700 N N . ILE B 1 582 ? -1.276 3.559 -26.062 1 98.12 582 ILE B N 1
ATOM 9701 C CA . ILE B 1 582 ? -0.846 2.348 -26.75 1 98.12 582 ILE B CA 1
ATOM 9702 C C . ILE B 1 582 ? -0.812 2.598 -28.25 1 98.12 582 ILE B C 1
ATOM 9704 O O . ILE B 1 582 ? -0.197 1.835 -29 1 98.12 582 ILE B O 1
ATOM 9708 N N . GLU B 1 583 ? -1.547 3.654 -28.703 1 98.31 583 GLU B N 1
ATOM 9709 C CA . GLU B 1 583 ? -1.557 4.113 -30.078 1 98.31 583 GLU B CA 1
ATOM 9710 C C . GLU B 1 583 ? -1.556 5.637 -30.156 1 98.31 583 GLU B C 1
ATOM 9712 O O . GLU B 1 583 ? -2.01 6.312 -29.234 1 98.31 583 GLU B O 1
ATOM 9717 N N . ALA B 1 584 ? -0.963 6.133 -31.266 1 98.56 584 ALA B N 1
ATOM 9718 C CA . ALA B 1 584 ? -0.95 7.582 -31.453 1 98.56 584 ALA B CA 1
ATOM 9719 C C . ALA B 1 584 ? -0.946 7.949 -32.938 1 98.56 584 ALA B C 1
ATOM 9721 O O . ALA B 1 584 ? -0.326 7.262 -33.75 1 98.56 584 ALA B O 1
ATOM 9722 N N . THR B 1 585 ? -1.678 8.977 -33.281 1 98.38 585 THR B N 1
ATOM 9723 C CA . THR B 1 585 ? -1.674 9.625 -34.594 1 98.38 585 THR B CA 1
ATOM 9724 C C . THR B 1 585 ? -1.572 11.141 -34.438 1 98.38 585 THR B C 1
ATOM 9726 O O . THR B 1 585 ? -1.921 11.688 -33.406 1 98.38 585 THR B O 1
ATOM 9729 N N . ALA B 1 586 ? -1.005 11.758 -35.438 1 98.56 586 ALA B N 1
ATOM 9730 C CA . ALA B 1 586 ? -0.825 13.203 -35.344 1 98.56 586 ALA B CA 1
ATOM 9731 C C . ALA B 1 586 ? -1.198 13.891 -36.656 1 98.56 586 ALA B C 1
ATOM 9733 O O . ALA B 1 586 ? -1.294 13.234 -37.688 1 98.56 586 ALA B O 1
ATOM 9734 N N . SER B 1 587 ? -1.475 15.188 -36.594 1 98.25 587 SER B N 1
ATOM 9735 C CA . SER B 1 587 ? -1.749 15.977 -37.781 1 98.25 587 SER B CA 1
ATOM 9736 C C . SER B 1 587 ? -0.542 16.016 -38.719 1 98.25 587 SER B C 1
ATOM 9738 O O . SER B 1 587 ? -0.694 16.109 -39.938 1 98.25 587 SER B O 1
ATOM 9740 N N . SER B 1 588 ? 0.665 16.047 -38.031 1 97.69 588 SER B N 1
ATOM 9741 C CA . SER B 1 588 ? 1.913 15.922 -38.781 1 97.69 588 SER B CA 1
ATOM 9742 C C . SER B 1 588 ? 3.006 15.281 -37.938 1 97.69 588 SER B C 1
ATOM 9744 O O . SER B 1 588 ? 2.852 15.141 -36.719 1 97.69 588 SER B O 1
ATOM 9746 N N . GLN B 1 589 ? 4.016 14.812 -38.562 1 97.88 589 GLN B N 1
ATOM 9747 C CA . GLN B 1 589 ? 5.145 14.219 -37.875 1 97.88 589 GLN B CA 1
ATOM 9748 C C . GLN B 1 589 ? 6.438 14.383 -38.656 1 97.88 589 GLN B C 1
ATOM 9750 O O . GLN B 1 589 ? 6.426 14.352 -39.906 1 97.88 589 GLN B O 1
ATOM 9755 N N . TYR B 1 590 ? 7.473 14.547 -38 1 96.75 590 TYR B N 1
ATOM 9756 C CA . TYR B 1 590 ? 8.766 14.812 -38.625 1 96.75 590 TYR B CA 1
ATOM 9757 C C . TYR B 1 590 ? 9.258 13.586 -39.375 1 96.75 590 TYR B C 1
ATOM 9759 O O . TYR B 1 590 ? 9.789 13.703 -40.5 1 96.75 590 TYR B O 1
ATOM 9767 N N . GLY B 1 591 ? 9.062 12.398 -38.75 1 95.19 591 GLY B N 1
ATOM 9768 C CA . GLY B 1 591 ? 9.531 11.172 -39.375 1 95.19 591 GLY B CA 1
ATOM 9769 C C . GLY B 1 591 ? 8.508 10.055 -39.375 1 95.19 591 GLY B C 1
ATOM 9770 O O . GLY B 1 591 ? 7.418 10.219 -38.812 1 95.19 591 GLY B O 1
ATOM 9771 N N . GLU B 1 592 ? 8.938 8.945 -40.031 1 93 592 GLU B N 1
ATOM 9772 C CA . GLU B 1 592 ? 8.055 7.789 -40.094 1 93 592 GLU B CA 1
ATOM 9773 C C . GLU B 1 592 ? 8.148 6.949 -38.812 1 93 592 GLU B C 1
ATOM 9775 O O . GLU B 1 592 ? 7.152 6.402 -38.344 1 93 592 GLU B O 1
ATOM 9780 N N . THR B 1 593 ? 9.359 6.887 -38.312 1 93.94 593 THR B N 1
ATOM 9781 C CA . THR B 1 593 ? 9.586 6.141 -37.094 1 93.94 593 THR B CA 1
ATOM 9782 C C . THR B 1 593 ? 10.117 7.059 -36 1 93.94 593 THR B C 1
ATOM 9784 O O . THR B 1 593 ? 9.453 7.258 -34.969 1 93.94 593 THR B O 1
ATOM 9787 N N . SER B 1 594 ? 11.242 7.691 -36.344 1 95.19 594 SER B N 1
ATOM 9788 C CA . SER B 1 594 ? 11.789 8.695 -35.438 1 95.19 594 SER B CA 1
ATOM 9789 C C . SER B 1 594 ? 10.93 9.953 -35.406 1 95.19 594 SER B C 1
ATOM 9791 O O . SER B 1 594 ? 10.445 10.391 -36.469 1 95.19 594 SER B O 1
ATOM 9793 N N . TYR B 1 595 ? 10.641 10.492 -34.219 1 97.19 595 TYR B N 1
ATOM 9794 C CA . TYR B 1 595 ? 9.906 11.734 -34.062 1 97.19 595 TYR B CA 1
ATOM 9795 C C . TYR B 1 595 ? 8.469 11.594 -34.562 1 97.19 595 TYR B C 1
ATOM 9797 O O . TYR B 1 595 ? 7.785 12.594 -34.781 1 97.19 595 TYR B O 1
ATOM 9805 N N . SER B 1 596 ? 8.062 10.312 -34.719 1 98 596 SER B N 1
ATOM 9806 C CA . SER B 1 596 ? 6.688 10.07 -35.156 1 98 596 SER B CA 1
ATOM 9807 C C . SER B 1 596 ? 5.723 10.094 -33.969 1 98 596 SER B C 1
ATOM 9809 O O . SER B 1 596 ? 6.148 10.102 -32.812 1 98 596 SER B O 1
ATOM 9811 N N . ALA B 1 597 ? 4.449 10.055 -34.281 1 98.31 597 ALA B N 1
ATOM 9812 C CA . ALA B 1 597 ? 3.42 10.008 -33.219 1 98.31 597 ALA B CA 1
ATOM 9813 C C . ALA B 1 597 ? 3.584 8.781 -32.344 1 98.31 597 ALA B C 1
ATOM 9815 O O . ALA B 1 597 ? 3.305 8.828 -31.141 1 98.31 597 ALA B O 1
ATOM 9816 N N . THR B 1 598 ? 4.098 7.734 -32.938 1 97.75 598 THR B N 1
ATOM 9817 C CA . THR B 1 598 ? 4.254 6.484 -32.188 1 97.75 598 THR B CA 1
ATOM 9818 C C . THR B 1 598 ? 5.27 6.641 -31.078 1 97.75 598 THR B C 1
ATOM 9820 O O . THR B 1 598 ? 5.23 5.902 -30.078 1 97.75 598 THR B O 1
ATOM 9823 N N . GLN B 1 599 ? 6.086 7.617 -31.188 1 97.88 599 GLN B N 1
ATOM 9824 C CA . GLN B 1 599 ? 7.102 7.848 -30.172 1 97.88 599 GLN B CA 1
ATOM 9825 C C . GLN B 1 599 ? 6.496 8.469 -28.922 1 97.88 599 GLN B C 1
ATOM 9827 O O . GLN B 1 599 ? 7.156 8.547 -27.875 1 97.88 599 GLN B O 1
ATOM 9832 N N . ALA B 1 600 ? 5.242 8.789 -28.984 1 98.25 600 ALA B N 1
ATOM 9833 C CA . ALA B 1 600 ? 4.539 9.32 -27.812 1 98.25 600 ALA B CA 1
ATOM 9834 C C . ALA B 1 600 ? 3.75 8.227 -27.109 1 98.25 600 ALA B C 1
ATOM 9836 O O . ALA B 1 600 ? 2.934 8.508 -26.219 1 98.25 600 ALA B O 1
ATOM 9837 N N . THR B 1 601 ? 3.977 6.996 -27.5 1 98 601 THR B N 1
ATOM 9838 C CA . THR B 1 601 ? 3.332 5.875 -26.828 1 98 601 THR B CA 1
ATOM 9839 C C . THR B 1 601 ? 4.25 5.277 -25.766 1 98 601 THR B C 1
ATOM 9841 O O . THR B 1 601 ? 5.477 5.387 -25.875 1 98 601 THR B O 1
ATOM 9844 N N . GLY B 1 602 ? 3.621 4.691 -24.781 1 97.31 602 GLY B N 1
ATOM 9845 C CA . GLY B 1 602 ? 4.391 4.094 -23.688 1 97.31 602 GLY B CA 1
ATOM 9846 C C . GLY B 1 602 ? 4.824 5.102 -22.641 1 97.31 602 GLY B C 1
ATOM 9847 O O . GLY B 1 602 ? 4.418 6.266 -22.688 1 97.31 602 GLY B O 1
ATOM 9848 N N . ALA B 1 603 ? 5.539 4.605 -21.688 1 96.69 603 ALA B N 1
ATOM 9849 C CA . ALA B 1 603 ? 6.098 5.457 -20.641 1 96.69 603 ALA B CA 1
ATOM 9850 C C . ALA B 1 603 ? 7.211 6.348 -21.203 1 96.69 603 ALA B C 1
ATOM 9852 O O . ALA B 1 603 ? 7.777 6.055 -22.25 1 96.69 603 ALA B O 1
ATOM 9853 N N . PRO B 1 604 ? 7.457 7.402 -20.469 1 96.62 604 PRO B N 1
ATOM 9854 C CA . PRO B 1 604 ? 8.562 8.25 -20.922 1 96.62 604 PRO B CA 1
ATOM 9855 C C . PRO B 1 604 ? 9.859 7.477 -21.125 1 96.62 604 PRO B C 1
ATOM 9857 O O . PRO B 1 604 ? 10.234 6.66 -20.281 1 96.62 604 PRO B O 1
ATOM 9860 N N . ASP B 1 605 ? 10.547 7.723 -22.172 1 94.25 605 ASP B N 1
ATOM 9861 C CA . ASP B 1 605 ? 11.766 6.969 -22.438 1 94.25 605 ASP B CA 1
ATOM 9862 C C . ASP B 1 605 ? 12.844 7.867 -23.047 1 94.25 605 ASP B C 1
ATOM 9864 O O . ASP B 1 605 ? 13.875 7.379 -23.516 1 94.25 605 ASP B O 1
ATOM 9868 N N . THR B 1 606 ? 12.508 9.172 -23.219 1 93.12 606 THR B N 1
ATOM 9869 C CA . THR B 1 606 ? 13.555 10.125 -23.578 1 93.12 606 THR B CA 1
ATOM 9870 C C . THR B 1 606 ? 14.555 10.297 -22.438 1 93.12 606 THR B C 1
ATOM 9872 O O . THR B 1 606 ? 14.172 10.68 -21.328 1 93.12 606 THR B O 1
ATOM 9875 N N . PRO B 1 607 ? 15.781 10.023 -22.594 1 82.25 607 PRO B N 1
ATOM 9876 C CA . PRO B 1 607 ? 16.734 9.883 -21.484 1 82.25 607 PRO B CA 1
ATOM 9877 C C . PRO B 1 607 ? 17.047 11.203 -20.797 1 82.25 607 PRO B C 1
ATOM 9879 O O . PRO B 1 607 ? 17.203 11.234 -19.578 1 82.25 607 PRO B O 1
ATOM 9882 N N . VAL B 1 608 ? 17.297 12.289 -21.609 1 84.19 608 VAL B N 1
ATOM 9883 C CA . VAL B 1 608 ? 17.578 13.625 -21.078 1 84.19 608 VAL B CA 1
ATOM 9884 C C . VAL B 1 608 ? 16.828 14.672 -21.891 1 84.19 608 VAL B C 1
ATOM 9886 O O . VAL B 1 608 ? 16.391 14.398 -23.016 1 84.19 608 VAL B O 1
ATOM 9889 N N . PRO B 1 609 ? 16.641 15.812 -21.328 1 91.5 609 PRO B N 1
ATOM 9890 C CA . PRO B 1 609 ? 16 16.875 -22.109 1 91.5 609 PRO B CA 1
ATOM 9891 C C . PRO B 1 609 ? 16.766 17.203 -23.391 1 91.5 609 PRO B C 1
ATOM 9893 O O . PRO B 1 609 ? 18 17.234 -23.375 1 91.5 609 PRO B O 1
ATOM 9896 N N . GLY B 1 610 ? 16.047 17.297 -24.406 1 93.69 610 GLY B N 1
ATOM 9897 C CA . GLY B 1 610 ? 16.672 17.625 -25.688 1 93.69 610 GLY B CA 1
ATOM 9898 C C . GLY B 1 610 ? 15.961 17.016 -26.875 1 93.69 610 GLY B C 1
ATOM 9899 O O . GLY B 1 610 ? 14.859 16.484 -26.75 1 93.69 610 GLY B O 1
ATOM 9900 N N . ASP B 1 611 ? 16.578 17.203 -28.016 1 95.44 611 ASP B N 1
ATOM 9901 C CA . ASP B 1 611 ? 16.062 16.734 -29.297 1 95.44 611 ASP B CA 1
ATOM 9902 C C . ASP B 1 611 ? 16.453 15.281 -29.547 1 95.44 611 ASP B C 1
ATOM 9904 O O . ASP B 1 611 ? 17.547 15.008 -30.062 1 95.44 611 ASP B O 1
ATOM 9908 N N . PHE B 1 612 ? 15.508 14.391 -29.234 1 96.25 612 PHE B N 1
ATOM 9909 C CA . PHE B 1 612 ? 15.773 12.969 -29.391 1 96.25 612 PHE B CA 1
ATOM 9910 C C . PHE B 1 612 ? 14.68 12.297 -30.203 1 96.25 612 PHE B C 1
ATOM 9912 O O . PHE B 1 612 ? 13.5 12.656 -30.094 1 96.25 612 PHE B O 1
ATOM 9919 N N . PRO B 1 613 ? 15 11.289 -30.953 1 96.5 613 PRO B N 1
ATOM 9920 C CA . PRO B 1 613 ? 14.031 10.625 -31.844 1 96.5 613 PRO B CA 1
ATOM 9921 C C . PRO B 1 613 ? 12.977 9.836 -31.062 1 96.5 613 PRO B C 1
ATOM 9923 O O . PRO B 1 613 ? 12.047 9.289 -31.672 1 96.5 613 PRO B O 1
ATOM 9926 N N . THR B 1 614 ? 13.07 9.805 -29.734 1 97.44 614 THR B N 1
ATOM 9927 C CA . THR B 1 614 ? 12.172 9.016 -28.891 1 97.44 614 THR B CA 1
ATOM 9928 C C . THR B 1 614 ? 10.953 9.836 -28.484 1 97.44 614 THR B C 1
ATOM 9930 O O . THR B 1 614 ? 10.188 9.422 -27.625 1 97.44 614 THR B O 1
ATOM 9933 N N . ALA B 1 615 ? 10.688 10.984 -29.172 1 98.25 615 ALA B N 1
ATOM 9934 C CA . ALA B 1 615 ? 9.531 11.844 -28.906 1 98.25 615 ALA B CA 1
ATOM 9935 C C . ALA B 1 615 ? 8.867 12.281 -30.219 1 98.25 615 ALA B C 1
ATOM 9937 O O . ALA B 1 615 ? 9.516 12.312 -31.266 1 98.25 615 ALA B O 1
ATOM 9938 N N . TRP B 1 616 ? 7.656 12.664 -30.125 1 98.62 616 TRP B N 1
ATOM 9939 C CA . TRP B 1 616 ? 6.938 13.172 -31.281 1 98.62 616 TRP B CA 1
ATOM 9940 C C . TRP B 1 616 ? 7.281 14.641 -31.547 1 98.62 616 TRP B C 1
ATOM 9942 O O . TRP B 1 616 ? 7.352 15.438 -30.609 1 98.62 616 TRP B O 1
ATOM 9952 N N . ALA B 1 617 ? 7.469 14.961 -32.812 1 98.19 617 ALA B N 1
ATOM 9953 C CA . ALA B 1 617 ? 7.621 16.328 -33.312 1 98.19 617 ALA B CA 1
ATOM 9954 C C . ALA B 1 617 ? 6.801 16.547 -34.562 1 98.19 617 ALA B C 1
ATOM 9956 O O . ALA B 1 617 ? 6.738 15.68 -35.438 1 98.19 617 ALA B O 1
ATOM 9957 N N . PRO B 1 618 ? 6.191 17.719 -34.625 1 97.81 618 PRO B N 1
ATOM 9958 C CA . PRO B 1 618 ? 5.527 18.047 -35.906 1 97.81 618 PRO B CA 1
ATOM 9959 C C . PRO B 1 618 ? 6.496 18.094 -37.094 1 97.81 618 PRO B C 1
ATOM 9961 O O . PRO B 1 618 ? 7.715 18.141 -36.875 1 97.81 618 PRO B O 1
ATOM 9964 N N . GLU B 1 619 ? 5.898 18.016 -38.219 1 97.62 619 GLU B N 1
ATOM 9965 C CA . GLU B 1 619 ? 6.695 17.984 -39.438 1 97.62 619 GLU B CA 1
ATOM 9966 C C . GLU B 1 619 ? 7.57 19.234 -39.562 1 97.62 619 GLU B C 1
ATOM 9968 O O . GLU B 1 619 ? 8.727 19.141 -40 1 97.62 619 GLU B O 1
ATOM 9973 N N . ASN B 1 620 ? 6.965 20.406 -39.25 1 97.12 620 ASN B N 1
ATOM 9974 C CA . ASN B 1 620 ? 7.664 21.672 -39.312 1 97.12 620 ASN B CA 1
ATOM 9975 C C . ASN B 1 620 ? 7.574 22.438 -38 1 97.12 620 ASN B C 1
ATOM 9977 O O . ASN B 1 620 ? 6.578 22.328 -37.281 1 97.12 620 ASN B O 1
ATOM 9981 N N . PRO B 1 621 ? 8.703 23.109 -37.688 1 96.56 621 PRO B N 1
ATOM 9982 C CA . PRO B 1 621 ? 8.586 24 -36.531 1 96.56 621 PRO B CA 1
ATOM 9983 C C . PRO B 1 621 ? 7.715 25.219 -36.844 1 96.56 621 PRO B C 1
ATOM 9985 O O . PRO B 1 621 ? 7.609 25.656 -37.969 1 96.56 621 PRO B O 1
ATOM 9988 N N . ASP B 1 622 ? 7.086 25.75 -35.875 1 96.69 622 ASP B N 1
ATOM 9989 C CA . ASP B 1 622 ? 6.332 27 -35.969 1 96.69 622 ASP B CA 1
ATOM 9990 C C . ASP B 1 622 ? 5.289 26.906 -37.094 1 96.69 622 ASP B C 1
ATOM 9992 O O . ASP B 1 622 ? 5.23 27.781 -37.969 1 96.69 622 ASP B O 1
ATOM 9996 N N . ASP B 1 623 ? 4.543 25.906 -37.094 1 97.06 623 ASP B N 1
ATOM 9997 C CA . ASP B 1 623 ? 3.598 25.641 -38.156 1 97.06 623 ASP B CA 1
ATOM 9998 C C . ASP B 1 623 ? 2.158 25.641 -37.656 1 97.06 623 ASP B C 1
ATOM 10000 O O . ASP B 1 623 ? 1.371 24.75 -37.969 1 97.06 623 ASP B O 1
ATOM 10004 N N . GLY B 1 624 ? 1.849 26.562 -36.75 1 97 624 GLY B N 1
ATOM 10005 C CA . GLY B 1 624 ? 0.484 26.734 -36.281 1 97 624 GLY B CA 1
ATOM 10006 C C . GLY B 1 624 ? 0.016 25.625 -35.375 1 97 624 GLY B C 1
ATOM 10007 O O . GLY B 1 624 ? 0.792 25.094 -34.562 1 97 624 GLY B O 1
ATOM 10008 N N . LEU B 1 625 ? -1.24 25.297 -35.5 1 98.19 625 LEU B N 1
ATOM 10009 C CA . LEU B 1 625 ? -1.849 24.297 -34.625 1 98.19 625 LEU B CA 1
ATOM 10010 C C . LEU B 1 625 ? -1.555 22.891 -35.125 1 98.19 625 LEU B C 1
ATOM 10012 O O . LEU B 1 625 ? -1.708 22.594 -36.312 1 98.19 625 LEU B O 1
ATOM 10016 N N . GLN B 1 626 ? -1.061 22.094 -34.25 1 98.38 626 GLN B N 1
ATOM 10017 C CA . GLN B 1 626 ? -0.814 20.672 -34.5 1 98.38 626 GLN B CA 1
ATOM 10018 C C . GLN B 1 626 ? -1.538 19.812 -33.469 1 98.38 626 GLN B C 1
ATOM 10020 O O . GLN B 1 626 ? -1.671 20.188 -32.281 1 98.38 626 GLN B O 1
ATOM 10025 N N . THR B 1 627 ? -1.985 18.625 -33.906 1 98.69 627 THR B N 1
ATOM 10026 C CA . THR B 1 627 ? -2.727 17.766 -32.969 1 98.69 627 THR B CA 1
ATOM 10027 C C . THR B 1 627 ? -2.043 16.422 -32.844 1 98.69 627 THR B C 1
ATOM 10029 O O . THR B 1 627 ? -1.381 15.945 -33.781 1 98.69 627 THR B O 1
ATOM 10032 N N . LEU B 1 628 ? -2.127 15.859 -31.688 1 98.75 628 LEU B N 1
ATOM 10033 C CA . LEU B 1 628 ? -1.708 14.508 -31.328 1 98.75 628 LEU B CA 1
ATOM 10034 C C . LEU B 1 628 ? -2.863 13.727 -30.703 1 98.75 628 LEU B C 1
ATOM 10036 O O . LEU B 1 628 ? -3.428 14.141 -29.703 1 98.75 628 LEU B O 1
ATOM 10040 N N . GLU B 1 629 ? -3.254 12.656 -31.344 1 98.75 629 GLU B N 1
ATOM 10041 C CA . GLU B 1 629 ? -4.336 11.812 -30.844 1 98.75 629 GLU B CA 1
ATOM 10042 C C . GLU B 1 629 ? -3.793 10.508 -30.281 1 98.75 629 GLU B C 1
ATOM 10044 O O . GLU B 1 629 ? -3.008 9.812 -30.922 1 98.75 629 GLU B O 1
ATOM 10049 N N . LEU B 1 630 ? -4.25 10.234 -29.078 1 98.81 630 LEU B N 1
ATOM 10050 C CA . LEU B 1 630 ? -3.729 9.086 -28.344 1 98.81 630 LEU B CA 1
ATOM 10051 C C . LEU B 1 630 ? -4.859 8.141 -27.938 1 98.81 630 LEU B C 1
ATOM 10053 O O . LEU B 1 630 ? -5.945 8.594 -27.562 1 98.81 630 LEU B O 1
ATOM 10057 N N . ARG B 1 631 ? -4.574 6.895 -27.984 1 98.62 631 ARG B N 1
ATOM 10058 C CA . ARG B 1 631 ? -5.492 5.863 -27.516 1 98.62 631 ARG B CA 1
ATOM 10059 C C . ARG B 1 631 ? -4.887 5.086 -26.359 1 98.62 631 ARG B C 1
ATOM 10061 O O . ARG B 1 631 ? -3.688 4.805 -26.344 1 98.62 631 ARG B O 1
ATOM 10068 N N . TYR B 1 632 ? -5.734 4.707 -25.422 1 98.25 632 TYR B N 1
ATOM 10069 C CA . TYR B 1 632 ? -5.344 3.955 -24.234 1 98.25 632 TYR B CA 1
ATOM 10070 C C . TYR B 1 632 ? -6.078 2.621 -24.172 1 98.25 632 TYR B C 1
ATOM 10072 O O . TYR B 1 632 ? -7.082 2.42 -24.859 1 98.25 632 TYR B O 1
ATOM 10080 N N . ALA B 1 633 ? -5.629 1.765 -23.359 1 97 633 ALA B N 1
ATOM 10081 C CA . ALA B 1 633 ? -6.105 0.383 -23.344 1 97 633 ALA B CA 1
ATOM 10082 C C . ALA B 1 633 ? -7.496 0.289 -22.719 1 97 633 ALA B C 1
ATOM 10084 O O . ALA B 1 633 ? -8.328 -0.512 -23.156 1 97 633 ALA B O 1
ATOM 10085 N N . HIS B 1 634 ? -7.766 1.092 -21.672 1 96.5 634 HIS B N 1
ATOM 10086 C CA . HIS B 1 634 ? -9.008 0.99 -20.922 1 96.5 634 HIS B CA 1
ATOM 10087 C C . HIS B 1 634 ? -9.656 2.357 -20.734 1 96.5 634 HIS B C 1
ATOM 10089 O O . HIS B 1 634 ? -8.984 3.326 -20.375 1 96.5 634 HIS B O 1
ATOM 10095 N N . PRO B 1 635 ? -10.898 2.467 -20.953 1 96.81 635 PRO B N 1
ATOM 10096 C CA . PRO B 1 635 ? -11.586 3.727 -20.656 1 96.81 635 PRO B CA 1
ATOM 10097 C C . PRO B 1 635 ? -11.648 4.031 -19.172 1 96.81 635 PRO B C 1
ATOM 10099 O O . PRO B 1 635 ? -11.875 3.131 -18.359 1 96.81 635 PRO B O 1
ATOM 10102 N N . VAL B 1 636 ? -11.422 5.27 -18.828 1 97.25 636 VAL B N 1
ATOM 10103 C CA . VAL B 1 636 ? -11.523 5.699 -17.438 1 97.25 636 VAL B CA 1
ATOM 10104 C C . VAL B 1 636 ? -12.195 7.07 -17.375 1 97.25 636 VAL B C 1
ATOM 10106 O O . VAL B 1 636 ? -12.266 7.785 -18.375 1 97.25 636 VAL B O 1
ATOM 10109 N N . PHE B 1 637 ? -12.797 7.367 -16.25 1 96 637 PHE B N 1
ATOM 10110 C CA . PHE B 1 637 ? -13.164 8.742 -15.922 1 96 637 PHE B CA 1
ATOM 10111 C C . PHE B 1 637 ? -11.93 9.555 -15.539 1 96 637 PHE B C 1
ATOM 10113 O O . PHE B 1 637 ? -11.352 9.344 -14.477 1 96 637 PHE B O 1
ATOM 10120 N N . PRO B 1 638 ? -11.547 10.445 -16.391 1 96.5 638 PRO B N 1
ATOM 10121 C CA . PRO B 1 638 ? -10.258 11.109 -16.156 1 96.5 638 PRO B CA 1
ATOM 10122 C C . PRO B 1 638 ? -10.266 11.977 -14.898 1 96.5 638 PRO B C 1
ATOM 10124 O O . PRO B 1 638 ? -11.219 12.734 -14.672 1 96.5 638 PRO B O 1
ATOM 10127 N N . THR B 1 639 ? -9.219 11.852 -14.094 1 94.94 639 THR B N 1
ATOM 10128 C CA . THR B 1 639 ? -9.016 12.719 -12.938 1 94.94 639 THR B CA 1
ATOM 10129 C C . THR B 1 639 ? -7.781 13.594 -13.125 1 94.94 639 THR B C 1
ATOM 10131 O O . THR B 1 639 ? -7.684 14.68 -12.547 1 94.94 639 THR B O 1
ATOM 10134 N N . ALA B 1 640 ? -6.844 13.109 -13.938 1 96.31 640 ALA B N 1
ATOM 10135 C CA . ALA B 1 640 ? -5.645 13.891 -14.25 1 96.31 640 ALA B CA 1
ATOM 10136 C C . ALA B 1 640 ? -4.996 13.406 -15.539 1 96.31 640 ALA B C 1
ATOM 10138 O O . ALA B 1 640 ? -5.203 12.266 -15.961 1 96.31 640 ALA B O 1
ATOM 10139 N N . ILE B 1 641 ? -4.309 14.297 -16.188 1 98.25 641 ILE B N 1
ATOM 10140 C CA . ILE B 1 641 ? -3.492 14.016 -17.359 1 98.25 641 ILE B CA 1
ATOM 10141 C C . ILE B 1 641 ? -2.09 14.586 -17.156 1 98.25 641 ILE B C 1
ATOM 10143 O O . ILE B 1 641 ? -1.932 15.703 -16.656 1 98.25 641 ILE B O 1
ATOM 10147 N N . ARG B 1 642 ? -1.088 13.766 -17.5 1 97.94 642 ARG B N 1
ATOM 10148 C CA . ARG B 1 642 ? 0.286 14.258 -17.422 1 97.94 642 ARG B CA 1
ATOM 10149 C C . ARG B 1 642 ? 0.959 14.211 -18.781 1 97.94 642 ARG B C 1
ATOM 10151 O O . ARG B 1 642 ? 1.047 13.148 -19.406 1 97.94 642 ARG B O 1
ATOM 10158 N N . ILE B 1 643 ? 1.448 15.375 -19.203 1 98.62 643 ILE B N 1
ATOM 10159 C CA . ILE B 1 643 ? 2.076 15.516 -20.516 1 98.62 643 ILE B CA 1
ATOM 10160 C C . ILE B 1 643 ? 3.58 15.719 -20.344 1 98.62 643 ILE B C 1
ATOM 10162 O O . ILE B 1 643 ? 4.023 16.734 -19.797 1 98.62 643 ILE B O 1
ATOM 10166 N N . TYR B 1 644 ? 4.344 14.805 -20.875 1 98.31 644 TYR B N 1
ATOM 10167 C CA . TYR B 1 644 ? 5.793 14.852 -20.734 1 98.31 644 TYR B CA 1
ATOM 10168 C C . TYR B 1 644 ? 6.434 15.531 -21.953 1 98.31 644 TYR B C 1
ATOM 10170 O O . TYR B 1 644 ? 6.461 14.961 -23.047 1 98.31 644 TYR B O 1
ATOM 10178 N N . GLU B 1 645 ? 6.934 16.719 -21.703 1 98.12 645 GLU B N 1
ATOM 10179 C CA . GLU B 1 645 ? 7.562 17.547 -22.719 1 98.12 645 GLU B CA 1
ATOM 10180 C C . GLU B 1 645 ? 9.078 17.547 -22.562 1 98.12 645 GLU B C 1
ATOM 10182 O O . GLU B 1 645 ? 9.609 18.016 -21.547 1 98.12 645 GLU B O 1
ATOM 10187 N N . THR B 1 646 ? 9.773 17.078 -23.656 1 97.62 646 THR B N 1
ATOM 10188 C CA . THR B 1 646 ? 11.203 16.844 -23.469 1 97.62 646 THR B CA 1
ATOM 10189 C C . THR B 1 646 ? 12.023 17.828 -24.297 1 97.62 646 THR B C 1
ATOM 10191 O O . THR B 1 646 ? 13.25 17.875 -24.172 1 97.62 646 THR B O 1
ATOM 10194 N N . TYR B 1 647 ? 11.344 18.578 -25.219 1 97.5 647 TYR B N 1
ATOM 10195 C CA . TYR B 1 647 ? 12.023 19.609 -26 1 97.5 647 TYR B CA 1
ATOM 10196 C C . TYR B 1 647 ? 11.102 20.781 -26.297 1 97.5 647 TYR B C 1
ATOM 10198 O O . TYR B 1 647 ? 10.016 20.594 -26.859 1 97.5 647 TYR B O 1
ATOM 10206 N N . ASN B 1 648 ? 11.531 22.031 -25.891 1 97.44 648 ASN B N 1
ATOM 10207 C CA . ASN B 1 648 ? 10.781 23.266 -26.047 1 97.44 648 ASN B CA 1
ATOM 10208 C C . ASN B 1 648 ? 9.359 23.141 -25.516 1 97.44 648 ASN B C 1
ATOM 10210 O O . ASN B 1 648 ? 8.391 23.328 -26.266 1 97.44 648 ASN B O 1
ATOM 10214 N N . PRO B 1 649 ? 9.234 22.891 -24.234 1 97.75 649 PRO B N 1
ATOM 10215 C CA . PRO B 1 649 ? 7.918 22.734 -23.609 1 97.75 649 PRO B CA 1
ATOM 10216 C C . PRO B 1 649 ? 7.113 24.031 -23.578 1 97.75 649 PRO B C 1
ATOM 10218 O O . PRO B 1 649 ? 7.688 25.109 -23.656 1 97.75 649 PRO B O 1
ATOM 10221 N N . GLY B 1 650 ? 5.75 23.875 -23.578 1 97.88 650 GLY B N 1
ATOM 10222 C CA . GLY B 1 650 ? 4.914 25.047 -23.344 1 97.88 650 GLY B CA 1
ATOM 10223 C C . GLY B 1 650 ? 3.957 25.328 -24.484 1 97.88 650 GLY B C 1
ATOM 10224 O O . GLY B 1 650 ? 3.211 26.312 -24.438 1 97.88 650 GLY B O 1
ATOM 10225 N N . ALA B 1 651 ? 3.898 24.5 -25.422 1 98.12 651 ALA B N 1
ATOM 10226 C CA . ALA B 1 651 ? 3.137 24.828 -26.625 1 98.12 651 ALA B CA 1
ATOM 10227 C C . ALA B 1 651 ? 1.733 24.219 -26.562 1 98.12 651 ALA B C 1
ATOM 10229 O O . ALA B 1 651 ? 0.908 24.469 -27.453 1 98.12 651 ALA B O 1
ATOM 10230 N N . VAL B 1 652 ? 1.4 23.391 -25.531 1 98.56 652 VAL B N 1
ATOM 10231 C CA . VAL B 1 652 ? 0.08 22.781 -25.422 1 98.56 652 VAL B CA 1
ATOM 10232 C C . VAL B 1 652 ? -0.965 23.859 -25.141 1 98.56 652 VAL B C 1
ATOM 10234 O O . VAL B 1 652 ? -0.792 24.672 -24.25 1 98.56 652 VAL B O 1
ATOM 10237 N N . VAL B 1 653 ? -2.143 23.812 -25.859 1 98.44 653 VAL B N 1
ATOM 10238 C CA . VAL B 1 653 ? -3.141 24.859 -25.672 1 98.44 653 VAL B CA 1
ATOM 10239 C C . VAL B 1 653 ? -4.504 24.219 -25.391 1 98.44 653 VAL B C 1
ATOM 10241 O O . VAL B 1 653 ? -5.438 24.906 -24.969 1 98.44 653 VAL B O 1
ATOM 10244 N N . ALA B 1 654 ? -4.57 22.922 -25.625 1 98.5 654 ALA B N 1
ATOM 10245 C CA . ALA B 1 654 ? -5.852 22.281 -25.359 1 98.5 654 ALA B CA 1
ATOM 10246 C C . ALA B 1 654 ? -5.68 20.781 -25.188 1 98.5 654 ALA B C 1
ATOM 10248 O O . ALA B 1 654 ? -4.777 20.172 -25.766 1 98.5 654 ALA B O 1
ATOM 10249 N N . VAL B 1 655 ? -6.539 20.188 -24.375 1 98.81 655 VAL B N 1
ATOM 10250 C CA . VAL B 1 655 ? -6.68 18.75 -24.188 1 98.81 655 VAL B CA 1
ATOM 10251 C C . VAL B 1 655 ? -8.148 18.344 -24.312 1 98.81 655 VAL B C 1
ATOM 10253 O O . VAL B 1 655 ? -9.016 18.906 -23.641 1 98.81 655 VAL B O 1
ATOM 10256 N N . GLU B 1 656 ? -8.43 17.406 -25.172 1 98.75 656 GLU B N 1
ATOM 10257 C CA . GLU B 1 656 ? -9.797 16.938 -25.375 1 98.75 656 GLU B CA 1
ATOM 10258 C C . GLU B 1 656 ? -9.898 15.438 -25.141 1 98.75 656 GLU B C 1
ATOM 10260 O O . GLU B 1 656 ? -8.938 14.703 -25.375 1 98.75 656 GLU B O 1
ATOM 10265 N N . ALA B 1 657 ? -11.094 15.008 -24.656 1 98.69 657 ALA B N 1
ATOM 10266 C CA . ALA B 1 657 ? -11.414 13.594 -24.5 1 98.69 657 ALA B CA 1
ATOM 10267 C C . ALA B 1 657 ? -12.539 13.172 -25.438 1 98.69 657 ALA B C 1
ATOM 10269 O O . ALA B 1 657 ? -13.5 13.922 -25.641 1 98.69 657 ALA B O 1
ATOM 10270 N N . TYR B 1 658 ? -12.406 12.016 -25.969 1 98.44 658 TYR B N 1
ATOM 10271 C CA . TYR B 1 658 ? -13.414 11.508 -26.891 1 98.44 658 TYR B CA 1
ATOM 10272 C C . TYR B 1 658 ? -14.531 10.797 -26.141 1 98.44 658 TYR B C 1
ATOM 10274 O O . TYR B 1 658 ? -14.273 9.875 -25.359 1 98.44 658 TYR B O 1
ATOM 10282 N N . ASN B 1 659 ? -15.719 11.289 -26.344 1 97.56 659 ASN B N 1
ATOM 10283 C CA . ASN B 1 659 ? -16.906 10.609 -25.844 1 97.56 659 ASN B CA 1
ATOM 10284 C C . ASN B 1 659 ? -17.438 9.586 -26.844 1 97.56 659 ASN B C 1
ATOM 10286 O O . ASN B 1 659 ? -18.078 9.953 -27.828 1 97.56 659 ASN B O 1
ATOM 10290 N N . GLY B 1 660 ? -17.188 8.367 -26.609 1 94.62 660 GLY B N 1
ATOM 10291 C CA . GLY B 1 660 ? -17.578 7.32 -27.531 1 94.62 660 GLY B CA 1
ATOM 10292 C C . GLY B 1 660 ? -19.078 7.184 -27.703 1 94.62 660 GLY B C 1
ATOM 10293 O O . GLY B 1 660 ? -19.562 6.832 -28.781 1 94.62 660 GLY B O 1
ATOM 10294 N N . GLU B 1 661 ? -19.766 7.41 -26.688 1 92.94 661 GLU B N 1
ATOM 10295 C CA . GLU B 1 661 ? -21.219 7.305 -26.734 1 92.94 661 GLU B CA 1
ATOM 10296 C C . GLU B 1 661 ? -21.812 8.43 -27.562 1 92.94 661 GLU B C 1
ATOM 10298 O O . GLU B 1 661 ? -22.688 8.195 -28.406 1 92.94 661 GLU B O 1
ATOM 10303 N N . ALA B 1 662 ? -21.328 9.633 -27.359 1 95.31 662 ALA B N 1
ATOM 10304 C CA . ALA B 1 662 ? -21.844 10.797 -28.078 1 95.31 662 ALA B CA 1
ATOM 10305 C C . ALA B 1 662 ? -21.078 11.023 -29.375 1 95.31 662 ALA B C 1
ATOM 10307 O O . ALA B 1 662 ? -21.484 11.836 -30.203 1 95.31 662 ALA B O 1
ATOM 10308 N N . ASP B 1 663 ? -20.078 10.383 -29.578 1 96.06 663 ASP B N 1
ATOM 10309 C CA . ASP B 1 663 ? -19.203 10.5 -30.734 1 96.06 663 ASP B CA 1
ATOM 10310 C C . ASP B 1 663 ? -18.75 11.945 -30.938 1 96.06 663 ASP B C 1
ATOM 10312 O O . ASP B 1 663 ? -18.938 12.523 -32 1 96.06 663 ASP B O 1
ATOM 10316 N N . GLU B 1 664 ? -18.25 12.469 -29.906 1 97.62 664 GLU B N 1
ATOM 10317 C CA . GLU B 1 664 ? -17.781 13.852 -29.953 1 97.62 664 GLU B CA 1
ATOM 10318 C C . GLU B 1 664 ? -16.562 14.055 -29.062 1 97.62 664 GLU B C 1
ATOM 10320 O O . GLU B 1 664 ? -16.359 13.305 -28.109 1 97.62 664 GLU B O 1
ATOM 10325 N N . TRP B 1 665 ? -15.766 15.023 -29.469 1 98.12 665 TRP B N 1
ATOM 10326 C CA . TRP B 1 665 ? -14.648 15.461 -28.625 1 98.12 665 TRP B CA 1
ATOM 10327 C C . TRP B 1 665 ? -15.102 16.516 -27.625 1 98.12 665 TRP B C 1
ATOM 10329 O O . TRP B 1 665 ? -15.789 17.469 -28 1 98.12 665 TRP B O 1
ATOM 10339 N N . VAL B 1 666 ? -14.773 16.312 -26.359 1 98.31 666 VAL B N 1
ATOM 10340 C CA . VAL B 1 666 ? -15.133 17.25 -25.297 1 98.31 666 VAL B CA 1
ATOM 10341 C C . VAL B 1 666 ? -13.875 17.891 -24.719 1 98.31 666 VAL B C 1
ATOM 10343 O O . VAL B 1 666 ? -12.922 17.188 -24.359 1 98.31 666 VAL B O 1
ATOM 10346 N N . THR B 1 667 ? -13.844 19.203 -24.562 1 98.38 667 THR B N 1
ATOM 10347 C CA . THR B 1 667 ? -12.688 19.922 -24.031 1 98.38 667 THR B CA 1
ATOM 10348 C C . THR B 1 667 ? -12.562 19.719 -22.531 1 98.38 667 THR B C 1
ATOM 10350 O O . THR B 1 667 ? -13.492 20.016 -21.781 1 98.38 667 THR B O 1
ATOM 10353 N N . LEU B 1 668 ? -11.422 19.219 -22.094 1 98.44 668 LEU B N 1
ATOM 10354 C CA . LEU B 1 668 ? -11.133 19.062 -20.672 1 98.44 668 LEU B CA 1
ATOM 10355 C C . LEU B 1 668 ? -10.414 20.297 -20.141 1 98.44 668 LEU B C 1
ATOM 10357 O O . LEU B 1 668 ? -10.547 20.625 -18.953 1 98.44 668 LEU B O 1
ATOM 10361 N N . TRP B 1 669 ? -9.57 20.859 -21.016 1 98.25 669 TRP B N 1
ATOM 10362 C CA . TRP B 1 669 ? -8.766 22.016 -20.641 1 98.25 669 TRP B CA 1
ATOM 10363 C C . TRP B 1 669 ? -8.383 22.844 -21.859 1 98.25 669 TRP B C 1
ATOM 10365 O O . TRP B 1 669 ? -8.094 22.281 -22.922 1 98.25 669 TRP B O 1
ATOM 10375 N N . SER B 1 670 ? -8.391 24.141 -21.719 1 98 670 SER B N 1
ATOM 10376 C CA . SER B 1 670 ? -7.863 25.078 -22.703 1 98 670 SER B CA 1
ATOM 10377 C C . SER B 1 670 ? -7.145 26.234 -22.031 1 98 670 SER B C 1
ATOM 10379 O O . SER B 1 670 ? -7.605 26.75 -21.016 1 98 670 SER B O 1
ATOM 10381 N N . GLY B 1 671 ? -6.043 26.5 -22.453 1 97 671 GLY B N 1
ATOM 10382 C CA . GLY B 1 671 ? -5.27 27.578 -21.875 1 97 671 GLY B CA 1
ATOM 10383 C C . GLY B 1 671 ? -3.822 27.594 -22.328 1 97 671 GLY B C 1
ATOM 10384 O O . GLY B 1 671 ? -3.518 27.188 -23.453 1 97 671 GLY B O 1
ATOM 10385 N N . GLN B 1 672 ? -2.986 28.203 -21.484 1 95.19 672 GLN B N 1
ATOM 10386 C CA . GLN B 1 672 ? -1.56 28.281 -21.781 1 95.19 672 GLN B CA 1
ATOM 10387 C C . GLN B 1 672 ? -0.762 27.328 -20.891 1 95.19 672 GLN B C 1
ATOM 10389 O O . GLN B 1 672 ? -0.916 27.344 -19.656 1 95.19 672 GLN B O 1
ATOM 10394 N N . ASP B 1 673 ? -0.029 26.516 -21.5 1 96.25 673 ASP B N 1
ATOM 10395 C CA . ASP B 1 673 ? 0.903 25.656 -20.781 1 96.25 673 ASP B CA 1
ATOM 10396 C C . ASP B 1 673 ? 2.025 26.469 -20.141 1 96.25 673 ASP B C 1
ATOM 10398 O O . ASP B 1 673 ? 2.801 27.125 -20.828 1 96.25 673 ASP B O 1
ATOM 10402 N N . PRO B 1 674 ? 2.182 26.391 -18.859 1 93.38 674 PRO B N 1
ATOM 10403 C CA . PRO B 1 674 ? 3.166 27.234 -18.172 1 93.38 674 PRO B CA 1
ATOM 10404 C C . PRO B 1 674 ? 4.582 26.656 -18.234 1 93.38 674 PRO B C 1
ATOM 10406 O O . PRO B 1 674 ? 5.527 27.281 -17.75 1 93.38 674 PRO B O 1
ATOM 10409 N N . SER B 1 675 ? 4.77 25.484 -18.812 1 93.62 675 SER B N 1
ATOM 10410 C CA . SER B 1 675 ? 6.074 24.828 -18.844 1 93.62 675 SER B CA 1
ATOM 10411 C C . SER B 1 675 ? 7.098 25.656 -19.594 1 93.62 675 SER B C 1
ATOM 10413 O O . SER B 1 675 ? 6.809 26.172 -20.688 1 93.62 675 SER B O 1
ATOM 10415 N N . GLN B 1 676 ? 8.352 25.859 -19.016 1 90.38 676 GLN B N 1
ATOM 10416 C CA . GLN B 1 676 ? 9.398 26.656 -19.656 1 90.38 676 GLN B CA 1
ATOM 10417 C C . GLN B 1 676 ? 10.664 25.828 -19.875 1 90.38 676 GLN B C 1
ATOM 10419 O O . GLN B 1 676 ? 11.32 25.953 -20.906 1 90.38 676 GLN B O 1
ATOM 10424 N N . GLU B 1 677 ? 11.008 24.969 -18.891 1 92.62 677 GLU B N 1
ATOM 10425 C CA . GLU B 1 677 ? 12.242 24.203 -18.938 1 92.62 677 GLU B CA 1
ATOM 10426 C C . GLU B 1 677 ? 11.961 22.703 -19.125 1 92.62 677 GLU B C 1
ATOM 10428 O O . GLU B 1 677 ? 11.031 22.172 -18.516 1 92.62 677 GLU B O 1
ATOM 10433 N N . ALA B 1 678 ? 12.781 22.156 -20.031 1 91.31 678 ALA B N 1
ATOM 10434 C CA . ALA B 1 678 ? 12.68 20.703 -20.234 1 91.31 678 ALA B CA 1
ATOM 10435 C C . ALA B 1 678 ? 13.578 19.953 -19.266 1 91.31 678 ALA B C 1
ATOM 10437 O O . ALA B 1 678 ? 14.648 20.438 -18.891 1 91.31 678 ALA B O 1
ATOM 10438 N N . PRO B 1 679 ? 13.242 18.828 -18.766 1 93.81 679 PRO B N 1
ATOM 10439 C CA . PRO B 1 679 ? 11.961 18.188 -19.078 1 93.81 679 PRO B CA 1
ATOM 10440 C C . PRO B 1 679 ? 10.82 18.703 -18.203 1 93.81 679 PRO B C 1
ATOM 10442 O O . PRO B 1 679 ? 11.055 19.188 -17.094 1 93.81 679 PRO B O 1
ATOM 10445 N N . ALA B 1 680 ? 9.641 18.75 -18.766 1 95.31 680 ALA B N 1
ATOM 10446 C CA . ALA B 1 680 ? 8.453 19.172 -18.031 1 95.31 680 ALA B CA 1
ATOM 10447 C C . ALA B 1 680 ? 7.383 18.078 -18.047 1 95.31 680 ALA B C 1
ATOM 10449 O O . ALA B 1 680 ? 7.199 17.406 -19.062 1 95.31 680 ALA B O 1
ATOM 10450 N N . ALA B 1 681 ? 6.793 17.875 -16.906 1 96.44 681 ALA B N 1
ATOM 10451 C CA . ALA B 1 681 ? 5.574 17.078 -16.797 1 96.44 681 ALA B CA 1
ATOM 10452 C C . ALA B 1 681 ? 4.363 17.953 -16.5 1 96.44 681 ALA B C 1
ATOM 10454 O O . ALA B 1 681 ? 4.047 18.203 -15.336 1 96.44 681 ALA B O 1
ATOM 10455 N N . PHE B 1 682 ? 3.709 18.438 -17.609 1 96.75 682 PHE B N 1
ATOM 10456 C CA . PHE B 1 682 ? 2.594 19.375 -17.484 1 96.75 682 PHE B CA 1
ATOM 10457 C C . PHE B 1 682 ? 1.301 18.641 -17.172 1 96.75 682 PHE B C 1
ATOM 10459 O O . PHE B 1 682 ? 0.913 17.703 -17.875 1 96.75 682 PHE B O 1
ATOM 10466 N N . SER B 1 683 ? 0.668 18.984 -16.047 1 97.25 683 SER B N 1
ATOM 10467 C CA . SER B 1 683 ? -0.62 18.422 -15.641 1 97.25 683 SER B CA 1
ATOM 10468 C C . SER B 1 683 ? -1.665 19.531 -15.469 1 97.25 683 SER B C 1
ATOM 10470 O O . SER B 1 683 ? -1.803 20.094 -14.391 1 97.25 683 SER B O 1
ATOM 10472 N N . PRO B 1 684 ? -2.463 19.828 -16.469 1 96.31 684 PRO B N 1
ATOM 10473 C CA . PRO B 1 684 ? -3.463 20.906 -16.375 1 96.31 684 PRO B CA 1
ATOM 10474 C C . PRO B 1 684 ? -4.637 20.531 -15.461 1 96.31 684 PRO B C 1
ATOM 10476 O O . PRO B 1 684 ? -4.969 19.344 -15.336 1 96.31 684 PRO B O 1
ATOM 10479 N N . PRO B 1 685 ? -5.258 21.531 -14.852 1 94.38 685 PRO B N 1
ATOM 10480 C CA . PRO B 1 685 ? -6.527 21.25 -14.172 1 94.38 685 PRO B CA 1
ATOM 10481 C C . PRO B 1 685 ? -7.66 20.938 -15.141 1 94.38 685 PRO B C 1
ATOM 10483 O O . PRO B 1 685 ? -8.086 21.797 -15.906 1 94.38 685 PRO B O 1
ATOM 10486 N N . ILE B 1 686 ? -8.094 19.75 -15.078 1 96.5 686 ILE B N 1
ATOM 10487 C CA . ILE B 1 686 ? -9.07 19.344 -16.078 1 96.5 686 ILE B CA 1
ATOM 10488 C C . ILE B 1 686 ? -10.477 19.375 -15.484 1 96.5 686 ILE B C 1
ATOM 10490 O O . ILE B 1 686 ? -10.641 19.234 -14.266 1 96.5 686 ILE B O 1
ATOM 10494 N N . THR B 1 687 ? -11.469 19.531 -16.328 1 95.38 687 THR B N 1
ATOM 10495 C CA . THR B 1 687 ? -12.875 19.406 -15.953 1 95.38 687 THR B CA 1
ATOM 10496 C C . THR B 1 687 ? -13.312 17.953 -15.93 1 95.38 687 THR B C 1
ATOM 10498 O O . THR B 1 687 ? -13.102 17.219 -16.906 1 95.38 687 THR B O 1
ATOM 10501 N N . PRO B 1 688 ? -13.922 17.562 -14.82 1 91.06 688 PRO B N 1
ATOM 10502 C CA . PRO B 1 688 ? -14.398 16.172 -14.75 1 91.06 688 PRO B CA 1
ATOM 10503 C C . PRO B 1 688 ? -15.453 15.867 -15.805 1 91.06 688 PRO B C 1
ATOM 10505 O O . PRO B 1 688 ? -16.234 16.734 -16.172 1 91.06 688 PRO B O 1
ATOM 10508 N N . THR B 1 689 ? -15.453 14.641 -16.25 1 94.44 689 THR B N 1
ATOM 10509 C CA . THR B 1 689 ? -16.422 14.203 -17.25 1 94.44 689 THR B CA 1
ATOM 10510 C C . THR B 1 689 ? -17.453 13.266 -16.625 1 94.44 689 THR B C 1
ATOM 10512 O O . THR B 1 689 ? -17.203 12.656 -15.578 1 94.44 689 THR B O 1
ATOM 10515 N N . ASP B 1 690 ? -18.594 13.133 -17.234 1 92.88 690 ASP B N 1
ATOM 10516 C CA . ASP B 1 690 ? -19.594 12.156 -16.844 1 92.88 690 ASP B CA 1
ATOM 10517 C C . ASP B 1 690 ? -19.531 10.898 -17.703 1 92.88 690 ASP B C 1
ATOM 10519 O O . ASP B 1 690 ? -20.453 10.094 -17.719 1 92.88 690 ASP B O 1
ATOM 10523 N N . PHE B 1 691 ? -18.438 10.836 -18.547 1 94.81 691 PHE B N 1
ATOM 10524 C CA . PHE B 1 691 ? -18.188 9.672 -19.391 1 94.81 691 PHE B CA 1
ATOM 10525 C C . PHE B 1 691 ? -16.766 9.18 -19.234 1 94.81 691 PHE B C 1
ATOM 10527 O O . PHE B 1 691 ? -15.859 9.961 -18.906 1 94.81 691 PHE B O 1
ATOM 10534 N N . ALA B 1 692 ? -16.625 7.848 -19.469 1 95.62 692 ALA B N 1
ATOM 10535 C CA . ALA B 1 692 ? -15.273 7.281 -19.5 1 95.62 692 ALA B CA 1
ATOM 10536 C C . ALA B 1 692 ? -14.656 7.434 -20.891 1 95.62 692 ALA B C 1
ATOM 10538 O O . ALA B 1 692 ? -15.367 7.43 -21.906 1 95.62 692 ALA B O 1
ATOM 10539 N N . THR B 1 693 ? -13.312 7.613 -20.953 1 97.62 693 THR B N 1
ATOM 10540 C CA . THR B 1 693 ? -12.656 7.777 -22.234 1 97.62 693 THR B CA 1
ATOM 10541 C C . THR B 1 693 ? -11.375 6.945 -22.312 1 97.62 693 THR B C 1
ATOM 10543 O O . THR B 1 693 ? -10.75 6.68 -21.281 1 97.62 693 THR B O 1
ATOM 10546 N N . ASP B 1 694 ? -11.062 6.469 -23.484 1 97.88 694 ASP B N 1
ATOM 10547 C CA . ASP B 1 694 ? -9.773 5.836 -23.75 1 97.88 694 ASP B CA 1
ATOM 10548 C C . ASP B 1 694 ? -9.016 6.582 -24.844 1 97.88 694 ASP B C 1
ATOM 10550 O O . ASP B 1 694 ? -8.07 6.047 -25.422 1 97.88 694 ASP B O 1
ATOM 10554 N N . ARG B 1 695 ? -9.469 7.891 -25.188 1 98.44 695 ARG B N 1
ATOM 10555 C CA . ARG B 1 695 ? -8.844 8.68 -26.234 1 98.44 695 ARG B CA 1
ATOM 10556 C C . ARG B 1 695 ? -8.68 10.141 -25.797 1 98.44 695 ARG B C 1
ATOM 10558 O O . ARG B 1 695 ? -9.609 10.742 -25.266 1 98.44 695 ARG B O 1
ATOM 10565 N N . LEU B 1 696 ? -7.496 10.633 -26.047 1 98.75 696 LEU B N 1
ATOM 10566 C CA . LEU B 1 696 ? -7.195 12.039 -25.812 1 98.75 696 LEU B CA 1
ATOM 10567 C C . LEU B 1 696 ? -6.684 12.703 -27.078 1 98.75 696 LEU B C 1
ATOM 10569 O O . LEU B 1 696 ? -6.078 12.047 -27.938 1 98.75 696 LEU B O 1
ATOM 10573 N N . ARG B 1 697 ? -6.93 13.961 -27.203 1 98.81 697 ARG B N 1
ATOM 10574 C CA . ARG B 1 697 ? -6.348 14.797 -28.25 1 98.81 697 ARG B CA 1
ATOM 10575 C C . ARG B 1 697 ? -5.672 16.031 -27.656 1 98.81 697 ARG B C 1
ATOM 10577 O O . ARG B 1 697 ? -6.301 16.781 -26.906 1 98.81 697 ARG B O 1
ATOM 10584 N N . LEU B 1 698 ? -4.441 16.125 -27.922 1 98.81 698 LEU B N 1
ATOM 10585 C CA . LEU B 1 698 ? -3.699 17.328 -27.578 1 98.81 698 LEU B CA 1
ATOM 10586 C C . LEU B 1 698 ? -3.615 18.281 -28.766 1 98.81 698 LEU B C 1
ATOM 10588 O O . LEU B 1 698 ? -3.436 17.859 -29.906 1 98.81 698 LEU B O 1
ATOM 10592 N N . THR B 1 699 ? -3.748 19.531 -28.516 1 98.75 699 THR B N 1
ATOM 10593 C CA . THR B 1 699 ? -3.49 20.562 -29.516 1 98.75 699 THR B CA 1
ATOM 10594 C C . THR B 1 699 ? -2.316 21.438 -29.094 1 98.75 699 THR B C 1
ATOM 10596 O O . THR B 1 699 ? -2.303 21.969 -27.984 1 98.75 699 THR B O 1
ATOM 10599 N N . LEU B 1 700 ? -1.354 21.516 -29.922 1 98.44 700 LEU B N 1
ATOM 10600 C CA . LEU B 1 700 ? -0.211 22.391 -29.719 1 98.44 700 LEU B CA 1
ATOM 10601 C C . LEU B 1 700 ? -0.312 23.625 -30.609 1 98.44 700 LEU B C 1
ATOM 10603 O O . LEU B 1 700 ? -0.699 23.531 -31.781 1 98.44 700 LEU B O 1
ATOM 10607 N N . ASP B 1 701 ? -0.071 24.75 -30.078 1 98.19 701 ASP B N 1
ATOM 10608 C CA . ASP B 1 701 ? 0.225 25.938 -30.875 1 98.19 701 ASP B CA 1
ATOM 10609 C C . ASP B 1 701 ? 1.732 26.156 -31 1 98.19 701 ASP B C 1
ATOM 10611 O O . ASP B 1 701 ? 2.348 26.781 -30.141 1 98.19 701 ASP B O 1
ATOM 10615 N N . THR B 1 702 ? 2.287 25.734 -32.094 1 96.81 702 THR B N 1
ATOM 10616 C CA . THR B 1 702 ? 3.736 25.672 -32.25 1 96.81 702 THR B CA 1
ATOM 10617 C C . THR B 1 702 ? 4.332 27.062 -32.438 1 96.81 702 THR B C 1
ATOM 10619 O O . THR B 1 702 ? 5.551 27.234 -32.344 1 96.81 702 THR B O 1
ATOM 10622 N N . ASP B 1 703 ? 3.527 28.094 -32.625 1 96.44 703 ASP B N 1
ATOM 10623 C CA . ASP B 1 703 ? 4.008 29.453 -32.812 1 96.44 703 ASP B CA 1
ATOM 10624 C C . ASP B 1 703 ? 4.332 30.109 -31.484 1 96.44 703 ASP B C 1
ATOM 10626 O O . ASP B 1 703 ? 5.031 31.125 -31.438 1 96.44 703 ASP B O 1
ATOM 10630 N N . VAL B 1 704 ? 3.785 29.578 -30.438 1 95 704 VAL B N 1
ATOM 10631 C CA . VAL B 1 704 ? 3.92 30.203 -29.141 1 95 704 VAL B CA 1
ATOM 10632 C C . VAL B 1 704 ? 5.312 29.938 -28.578 1 95 704 VAL B C 1
ATOM 10634 O O . VAL B 1 704 ? 5.879 30.766 -27.859 1 95 704 VAL B O 1
ATOM 10637 N N . VAL B 1 705 ? 5.824 28.75 -28.844 1 96.38 705 VAL B N 1
ATOM 10638 C CA . VAL B 1 705 ? 7.168 28.359 -28.422 1 96.38 705 VAL B CA 1
ATOM 10639 C C . VAL B 1 705 ? 8 28 -29.656 1 96.38 705 VAL B C 1
ATOM 10641 O O . VAL B 1 705 ? 7.828 26.922 -30.234 1 96.38 705 VAL B O 1
ATOM 10644 N N . PRO B 1 706 ? 8.922 28.844 -29.969 1 95.06 706 PRO B N 1
ATOM 10645 C CA . PRO B 1 706 ? 9.664 28.641 -31.219 1 95.06 706 PRO B CA 1
ATOM 10646 C C . PRO B 1 706 ? 10.445 27.328 -31.234 1 95.06 706 PRO B C 1
ATOM 10648 O O . PRO B 1 706 ? 10.977 26.906 -30.203 1 95.06 706 PRO B O 1
ATOM 10651 N N . GLY B 1 707 ? 10.555 26.797 -32.469 1 96 707 GLY B N 1
ATOM 10652 C CA . GLY B 1 707 ? 11.289 25.562 -32.688 1 96 707 GLY B CA 1
ATOM 10653 C C . GLY B 1 707 ? 10.398 24.328 -32.656 1 96 707 GLY B C 1
ATOM 10654 O O . GLY B 1 707 ? 9.18 24.438 -32.75 1 96 707 GLY B O 1
ATOM 10655 N N . TRP B 1 708 ? 11.023 23.141 -32.594 1 96.69 708 TRP B N 1
ATOM 10656 C CA . TRP B 1 708 ? 10.258 21.906 -32.531 1 96.69 708 TRP B CA 1
ATOM 10657 C C . TRP B 1 708 ? 9.805 21.625 -31.094 1 96.69 708 TRP B C 1
ATOM 10659 O O . TRP B 1 708 ? 10.617 21.625 -30.172 1 96.69 708 TRP B O 1
ATOM 10669 N N . ASN B 1 709 ? 8.578 21.5 -30.906 1 97.69 709 ASN B N 1
ATOM 10670 C CA . ASN B 1 709 ? 7.988 21.062 -29.641 1 97.69 709 ASN B CA 1
ATOM 10671 C C . ASN B 1 709 ? 7.809 19.547 -29.594 1 97.69 709 ASN B C 1
ATOM 10673 O O . ASN B 1 709 ? 7.094 18.984 -30.406 1 97.69 709 ASN B O 1
ATOM 10677 N N . GLU B 1 710 ? 8.391 18.953 -28.578 1 98.31 710 GLU B N 1
ATOM 10678 C CA . GLU B 1 710 ? 8.391 17.5 -28.594 1 98.31 710 GLU B CA 1
ATOM 10679 C C . GLU B 1 710 ? 7.664 16.938 -27.375 1 98.31 710 GLU B C 1
ATOM 10681 O O . GLU B 1 710 ? 7.871 17.391 -26.25 1 98.31 710 GLU B O 1
ATOM 10686 N N . ILE B 1 711 ? 6.773 15.961 -27.578 1 98.62 711 ILE B N 1
ATOM 10687 C CA . ILE B 1 711 ? 6.027 15.234 -26.562 1 98.62 711 ILE B CA 1
ATOM 10688 C C . ILE B 1 711 ? 6.527 13.797 -26.469 1 98.62 711 ILE B C 1
ATOM 10690 O O . ILE B 1 711 ? 6.422 13.039 -27.438 1 98.62 711 ILE B O 1
ATOM 10694 N N . ASP B 1 712 ? 6.969 13.438 -25.297 1 98.5 712 ASP B N 1
ATOM 10695 C CA . ASP B 1 712 ? 7.551 12.117 -25.094 1 98.5 712 ASP B CA 1
ATOM 10696 C C . ASP B 1 712 ? 6.48 11.102 -24.703 1 98.5 712 ASP B C 1
ATOM 10698 O O . ASP B 1 712 ? 6.508 9.953 -25.172 1 98.5 712 ASP B O 1
ATOM 10702 N N . ALA B 1 713 ? 5.598 11.461 -23.891 1 98.62 713 ALA B N 1
ATOM 10703 C CA . ALA B 1 713 ? 4.562 10.57 -23.375 1 98.62 713 ALA B CA 1
ATOM 10704 C C . ALA B 1 713 ? 3.396 11.367 -22.797 1 98.62 713 ALA B C 1
ATOM 10706 O O . ALA B 1 713 ? 3.555 12.531 -22.422 1 98.62 713 ALA B O 1
ATOM 10707 N N . VAL B 1 714 ? 2.244 10.773 -22.75 1 98.75 714 VAL B N 1
ATOM 10708 C CA . VAL B 1 714 ? 1.052 11.344 -22.125 1 98.75 714 VAL B CA 1
ATOM 10709 C C . VAL B 1 714 ? 0.371 10.281 -21.266 1 98.75 714 VAL B C 1
ATOM 10711 O O . VAL B 1 714 ? -0.056 9.242 -21.766 1 98.75 714 VAL B O 1
ATOM 10714 N N . GLN B 1 715 ? 0.27 10.609 -20.016 1 98.44 715 GLN B N 1
ATOM 10715 C CA . GLN B 1 715 ? -0.337 9.703 -19.047 1 98.44 715 GLN B CA 1
ATOM 10716 C C . GLN B 1 715 ? -1.807 10.047 -18.812 1 98.44 715 GLN B C 1
ATOM 10718 O O . GLN B 1 715 ? -2.152 11.211 -18.609 1 98.44 715 GLN B O 1
ATOM 10723 N N . LEU B 1 716 ? -2.695 9.062 -18.906 1 98.44 716 LEU B N 1
ATOM 10724 C CA . LEU B 1 716 ? -4.105 9.203 -18.562 1 98.44 716 LEU B CA 1
ATOM 10725 C C . LEU B 1 716 ? -4.402 8.562 -17.219 1 98.44 716 LEU B C 1
ATOM 10727 O O . LEU B 1 716 ? -4.191 7.359 -17.031 1 98.44 716 LEU B O 1
ATOM 10731 N N . ILE B 1 717 ? -4.844 9.367 -16.281 1 96.94 717 ILE B N 1
ATOM 10732 C CA . ILE B 1 717 ? -5.148 8.914 -14.922 1 96.94 717 ILE B CA 1
ATOM 10733 C C . ILE B 1 717 ? -6.648 9.031 -14.664 1 96.94 717 ILE B C 1
ATOM 10735 O O . ILE B 1 717 ? -7.246 10.078 -14.922 1 96.94 717 ILE B O 1
ATOM 10739 N N . GLY B 1 718 ? -7.246 7.922 -14.203 1 95.56 718 GLY B N 1
ATOM 10740 C CA . GLY B 1 718 ? -8.672 7.973 -13.906 1 95.56 718 GLY B CA 1
ATOM 10741 C C . GLY B 1 718 ? -9.195 6.695 -13.289 1 95.56 718 GLY B C 1
ATOM 10742 O O . GLY B 1 718 ? -8.43 5.777 -12.992 1 95.56 718 GLY B O 1
ATOM 10743 N N . ARG B 1 719 ? -10.547 6.668 -13.031 1 93.75 719 ARG B N 1
ATOM 10744 C CA . ARG B 1 719 ? -11.25 5.508 -12.492 1 93.75 719 ARG B CA 1
ATOM 10745 C C . ARG B 1 719 ? -12 4.762 -13.594 1 93.75 719 ARG B C 1
ATOM 10747 O O . ARG B 1 719 ? -12.531 5.383 -14.516 1 93.75 719 ARG B O 1
ATOM 10754 N N . PRO B 1 720 ? -12.07 3.496 -13.438 1 95.12 720 PRO B N 1
ATOM 10755 C CA . PRO B 1 720 ? -12.836 2.746 -14.438 1 95.12 720 PRO B CA 1
ATOM 10756 C C . PRO B 1 720 ? -14.289 3.195 -14.523 1 95.12 720 PRO B C 1
ATOM 10758 O O . PRO B 1 720 ? -14.844 3.689 -13.539 1 95.12 720 PRO B O 1
#

Secondary structure (DSSP, 8-state):
-----------------TT--THHHHHHHHHHSSHHHHHHHHHH--S----------SSPPPPEEE-TTBEEEEEE-TT-EEEEEEEESSSEEEEEEESS--SS--EEEEEE-TT--EEEEEESSSEEEEE-SEEEEEEEEESSSEEEEEEEE-SB---BS-TTS-EEEETT-BEEEES--S-EEEEEEEPP-SS-EEEEEEEEE-TT--EEEEEE-GGG-EEEEETTT-SEEEEEESSEEEEEEEEESS---SEEEEEEEE--SPPBPPBTS-EEEEEPBT--EEEEEEEESEEEEEEEEEEE-SSTT-EEEEEEHHHHEEEE--SSSEEEEEEEPSEEEEEEEE-SS-BSS-EEEEEEEEEEEEEE-PEEPTTEEEEEEEPTT--EEEEEEEE-STTEEEEEEEEES-TT---EEEEEEETTEEEEE--TTS-EEEE-SSSEEEEEEEE-SS--EEEEEEEEEEEEPPBPPTTSPEEEEE-TT-EEEEEEEE-SSS-EEEEEEEE-TT--EEEEEEEE-TTT--EEEEE---SSSEEEEEESS--SEEEEEEEEE-S--EEEEEEEEEE-GGGGG-EE-SEEEES--S-SSTTSGGGGSSS----SSS--TTSB--SSTT-SEEEEEEEEEEEEEEEEEEEEEEES---EEEEEEEETTTTEEEEEEES-----SSSEEE---PPP-SS-EEEEEEEEETTTS-S--EEEEEEEEEE-/-----------------TT--THHHHHHHHHHSSHHHHHHHHHHT-S----------SSPPPPEEE-TTBEEEEEE-TT-EEEEEEEESSSEEEEEEESS--SS--EEEEEE-TTS-EEEEEESSSEEEEE-SEEEEEEEEESSSEEEEEEEE-SB---BS-TTS-EEEETT-BEEEES--S-EEEEEEE---SS-EEEEEEEEE-TT--EEEEEE-GGG-EEEEETTT-SEEEEEESSEEEEEEEEESS---SEEEEEEEE--SPPBPPBTS-EEEEEPBT--EEEEEEEESEEEEEEEEEEE-SSTT-EEEEESSTTT-EEEE-SS-EEEEEEEPSEEEEEEEE-SS-BSS-EEEEEEEEEEEEEE-PEEPTT-EEEEEEPTT--EEEEEEEE-STTEEEEEEEEES-TT---EEEEEEETTEEEEE--TTS-EEEE-SSSEEEEEEEE-SS--EEEEEEEEEEEEPPBPPTTSPEEEEE-TT-EEEEEEEE-SSS-EEEEEEEE-TT--EEEEEEEE-TTT--EEEEE---SSSEEEEEESS--SEEEEEEEEE-S--EEEEEEEEEE-GGGGG-EE-SEEEES--S-SSTTSGGGGSSS----SSS--TTSB--SSTT-SEEEEEEEEEEEEEEEEEEEEEEES---EEEEEEEETTTTEEEEEEES-----SSSEEE---PPP-SS-EEEEEEEEETTTS-S--EEEEEEEEEE-

Foldseek 3Di:
DPPPPPPDPPPPPPPDPPPCDPVNVVVVCPVQVPDPPLVVVVQQPPWPDPPPAPDVDPDAPPAAEDEQQAKDKDWYAAFDKHKHKYFAQAFFKKWKAFSDDDPDQQKWKWKAAPVRHTQDTGRHHGDIGGYGGTIIMIMIHGNHGDMTIIHIAGEAFDWDPDQVDGGEDEARHKHKDFQDDWKTKHKYWYDADLAKKKKKKFKDADPPWWKKKWKAPDLQGIWIDIVVVPGITIDIDRTDIIIMMIGTPPGRHTMIMIHMHIHPHAAEDDAQDKDKTKDAAQFFKGKYKYFAQAWFQKKKKFKFFPDQAKFKWKDPHPRDDIPGPDGGGMDMDGGDGGDMIMIMIGHPDRHRHITMMMMHMYTDGDDGAAEADAQDKDKDKDDAQDFKHKHKYFARFFQWKKKKAKFFDDPPWDKWKFKDDHVPDTAWTDDDRGITIDTHQGGGMMMMMIGTPRDIGMMMMHMHTGDHAAEDDQVDKDKDWDAAFDKDKYKYFDADKQWKKKKKKAWDQVWWKKKKKWDADPVVRHIDMFIFDDGGGITMTIDRIDDGTMMMMMMGTHRGITMMIMHMDIGRPLQVVKWWFPDKQKPAFCDDQFLGLNLQTDDFDPPAADDGSSWHWGNDFQPFKMKMKTFTDDWFFFQKKKWWWRYQDWFWAWKWFADPVVRDIHTFDGHTFPDGDPGDTTIDRGDTDPGTGRMMMIMGGRNVGTDITTTRIMMTTGHD/DDPPPPPDPPPPDPPDPPPCDPVNVVCVCPVQVPDPVLVVVVQVPPWPDPPPAPDVDPDAPDAAEDEQQAKDKDWYAAFDKHKHKYFAQAFFKKWKAFSDDDPDQQKWKWKAAPVRHTQDTGRHHGDIGGYGGTMIMIMIHGNHGDMTIIGIAGEAFDWDPDQVDGGEDEARHKHKDFQDDWKTKHKYWYDADLAKKKKKKFKDADPPWWKKKWKAPDLQGIWIDIVVVPGITIDIDRTDIIIMMIGTPPGRHGMIMIHMHIHPHAAEDDAQDKDKTKDAAQDFKGKYKYFAQAWFQKKKKAKFFPWQQKWKWKAQHPRDDIDIDGGSDMDMDGGDGGDMMMIMIGHPDRHRHITMMMMHMYTDGDDGAAEADAQDKDKDKDDAQDWKHKHKYFARFFQWKKKKAKDFDDPPWDKWKFKDDHVPDTAWTDDDRGITIDTHQGGGMMMMMIGTPRDIGMMMMHMHTGDHAAEDDQVDKDKDWDAAFDKHKYKYFDADKQWKKKKKKAWDQVWWKKKKKWDADPVVRHIDMFIFDDGGGITMTIDRIDDGTMMMMMMGTHRGITMMIMHMDIGRPLQVVKWWFPDKQKPAFCDDQFLGLNLQTDDFDPPAADDGSSWHWGNDFQPFKMKMKTFTDDWFFFPKKKWWWRYQDWFWAWKWFADPVVRDTDTFDGHTFPDGDPGDTTIDRGDTDPGTGRMMMIMGGRNVGTDITTTRIMMTTHHD

Nearest PDB structures (foldseek):
  8k1b-assembly1_B  TM=5.381E-01  e=5.646E-05  Homo sapiens
  8k13-assembly1_A  TM=5.339E-01  e=7.829E-05  Homo sapiens
  1nqj-assembly1_A  TM=7.847E-01  e=8.736E-03  Hathewaya histolytica
  8jun-assembly1_B  TM=3.683E-01  e=2.119E-05  Homo sapiens
  7y63-assembly1_A  TM=4.988E-01  e=5.561E-04  Homo sapiens

Organism: NCBI:txid1204385

pLDDT: mean 84.69, std 17.27, range [18.94, 98.81]

Sequence (1440 aa):
MNVFPFSTPVHAGSEQPPGFSRRNVRQTLLAWLGVGLFFLLGSLMHTPSLRAAPAPQEPPPPPQAILPGQYVFAEMTAGTSTRYVVDLPEAGTYLVTPVEEAEVPVFDLLATDATGTEIYSAPLANAELAAEAGPLTLEFTANQDGLLAFVVLGPMGALSPDPAQPNVLTAGSFYAENEPDGPRYGTLVIPATDYPQEVLLYVGVDEGTSWQITVDGGALGTFQLNTAQENLLRFWSQGGEYPLALTPEDSPGSRLLVVPFLGGPPPAVPLDTPLAAEVRAGTSEALYQISLDSIYTVLTATLDAPGDSWNLTLLDRLVDGAVNAGGSGQLTLTELLPGTYYLWVQAPTAVDSAQPFTLTVTGAAGDPIPRLENQAAAPGEFAEGEEQHTYWLSVPQAGSLITLSLQVESPDVNYTIQAGLQPGAPLWRGEDDAPLRFVAPRPGTYLVDVLSNGTPGPYTLLAEVADPVVALDPAAPTWDQIGPGETAFYRLTVDAPDQLLTVILVGNPAAELDLAVTWVDPDTGQLQTASSTGEGSVEVVSQSRTVPGIYQVAVQAGAVGGPYLLMVRLEDPSLLGSQWAIEATASSQYGETSYSATQATGAPDTPVPGDFPTAWAPENPDDGLQTLELRYAHPVFPTAIRIYETYNPGAVVAVEAYNGEADEWVTLWSGQDPSQEAPAAFSPPITPTDFATDRLRLTLDTDVVPGWNEIDAVQLIGRPMNVFPFSTPVHAGSEQPPGFSRRNVRQTLLAWLGVGLFFLLGSLMHTPSLRAAPAPQEPPPPPQAILPGQYVFAEMTAGTSTRYVVDLPEAGTYLVTPVEEAEVPVFDLLATDATGTEIYSAPLANAELAAEAGPLTLEFTANQDGLLAFVVLGPMGALSPDPAQPNVLTAGSFYAENEPDGPRYGTLVIPATDYPQEVLLYVGVDEGTSWQITVDGGALGTFQLNTAQENLLRFWSQGGEYPLALTPEDSPGSRLLVVPFLGGPPPAVPLDTPLAAEVRAGTSEALYQISLDSIYTVLTATLDAPGDSWNLTLLDRLVDGAVNAGGSGQLTLTELLPGTYYLWVQAPTAVDSAQPFTLTVTGAAGDPIPRLENQAAAPGEFAEGEEQHTYWLSVPQAGSLITLSLQVESPDVNYTIQAGLQPGAPLWRGEDDAPLRFVAPRPGTYLVDVLSNGTPGPYTLLAEVADPVVALDPAAPTWDQIGPGETAFYRLTVDAPDQLLTVILVGNPAAELDLAVTWVDPDTGQLQTASSTGEGSVEVVSQSRTVPGIYQVAVQAGAVGGPYLLMVRLEDPSLLGSQWAIEATASSQYGETSYSATQATGAPDTPVPGDFPTAWAPENPDDGLQTLELRYAHPVFPTAIRIYETYNPGAVVAVEAYNGEADEWVTLWSGQDPSQEAPAAFSPPITPTDFATDRLRLTLDTDVVPGWNEIDAVQLIGRP